Protein AF-A0A1I7KK76-F1 (afdb_monomer_lite)

Radius of gyration: 40.45 Å; chains: 1; bounding box: 97×64×117 Å

Foldseek 3Di:
DLLVLLLVVCVVPPQQQVLLQVLCVLLVLHPVCLVPDAPQAPVQDKDWDQDPQPGTAIDGSLLVLLLPHSLLVLQQLAQPQQLLCLVQVLSRGTVSSLLSQLLRLLLLLLVQQQVLLVVCVDPPPDDDFWHFDRCVVVVLLNVLLSVLSNLLQSQAFHSGVLVLVLLLLDPLFAASNHGPCVLVVSQVVSPQPDGRSRSSSLVCLSRPSVLSSSCNSPPDDPSVLSSLCSNCLSRLHDSDLQASASSCQDVNLQDHSSLVRCLSVVCVSSVPPQDAPSVQQRNAKTWIFADPVRQQVQQVVPPPDDDDDRGDTHTHIAGAPSCLVSSLSSLVSVLVCVVPGNVPPLSLQLSQLVSQLLNLLLPPPVQPDPVRSSHCSVRSNDRNVRSLVVSCVGPRRVVSSVCSVVVVTWFFLFKQFQQQFDFLFQPCQFFPCVLPDNPVCVVLSVVLRSVCSRVLSVVLQCVQAPPPSVVRSVSQVVLQVQLQVQLLLLCCLLPVVDDCVDVPNDRKDKTKRAFDFQDQSAWGWYDDPSDIHTSVVPDPSSCVNGPVNSGPNMITITIHPVSSLSSNLSCLLSSQVSLLPDDWDFDFDDDDPPPPDGDGGFIARDGGAGPVVVRCVVRVNDSLVSLVSLLSSLVSCSNPQNQLSRADHPVCLVLLQLLQVQQQLAQAPNRGGGHSRLSRSQLSNDRSVCSVVVSVQSNPAAEDELVLLLVFCVVQLVVPDDPPFFAEEEEEQALPFAPSNCCSVVPVCNVVRVVRRYHYDRHLVRVLVVVVVDHHRAYEHEGAEAEQLLQLLQLLCLQLVNDLVPPDPVNSPPPRHPNDHHDPSVQVNQQVQRYEYEYQEYAPNSLVVNQVSSVVSNGDRHHYDYRHYQDAAPPDDPVVVVVQLLQQLQLCCCVVPNPDDDDPVRSVQSSCQSQFHNVRAGSYYYSYARDRRHGNLQARWADHPSHTRDHSTHGPPRPNRHYTD

Structure (mmCIF, N/CA/C/O backbone):
data_AF-A0A1I7KK76-F1
#
_entry.id   AF-A0A1I7KK76-F1
#
loop_
_atom_site.group_PDB
_atom_site.id
_atom_site.type_symbol
_atom_site.label_atom_id
_atom_site.label_alt_id
_atom_site.label_comp_id
_atom_site.label_asym_id
_atom_site.label_entity_id
_atom_site.label_seq_id
_atom_site.pdbx_PDB_ins_code
_atom_site.Cartn_x
_atom_site.Cartn_y
_atom_site.Cartn_z
_atom_site.occupancy
_atom_site.B_iso_or_equiv
_atom_site.auth_seq_id
_atom_site.auth_comp_id
_atom_site.auth_asym_id
_atom_site.auth_atom_id
_atom_site.pdbx_PDB_model_num
ATOM 1 N N . MET A 1 1 ? 3.366 3.049 39.122 1.00 79.00 1 MET A N 1
ATOM 2 C CA . MET A 1 1 ? 3.997 4.394 39.116 1.00 79.00 1 MET A CA 1
ATOM 3 C C . MET A 1 1 ? 3.723 5.151 37.822 1.00 79.00 1 MET A C 1
ATOM 5 O O . MET A 1 1 ? 3.314 6.298 37.934 1.00 79.00 1 MET A O 1
ATOM 9 N N . GLY A 1 2 ? 3.852 4.530 36.640 1.00 88.00 2 GLY A N 1
ATOM 10 C CA . GLY A 1 2 ? 3.619 5.209 35.355 1.00 88.00 2 GLY A CA 1
ATOM 11 C C . GLY A 1 2 ? 2.248 5.875 35.211 1.00 88.00 2 GLY A C 1
ATOM 12 O O . GLY A 1 2 ? 2.189 7.072 34.975 1.00 88.00 2 GLY A O 1
ATOM 13 N N . VAL A 1 3 ? 1.148 5.186 35.547 1.00 92.88 3 VAL A N 1
ATOM 14 C CA . VAL A 1 3 ? -0.208 5.787 35.523 1.00 92.88 3 VAL A CA 1
ATOM 15 C C . VAL A 1 3 ? -0.325 7.074 36.363 1.00 92.88 3 VAL A C 1
ATOM 17 O O . VAL A 1 3 ? -1.053 7.991 35.995 1.00 92.88 3 VAL A O 1
ATOM 20 N N . ARG A 1 4 ? 0.416 7.194 37.478 1.00 93.50 4 ARG A N 1
ATOM 21 C CA . ARG A 1 4 ? 0.427 8.436 38.279 1.00 93.50 4 ARG A CA 1
ATOM 22 C C . ARG A 1 4 ? 1.146 9.574 37.555 1.00 93.50 4 ARG A C 1
ATOM 24 O O . ARG A 1 4 ? 0.713 10.711 37.679 1.00 93.50 4 ARG A O 1
ATOM 31 N N . ARG A 1 5 ? 2.224 9.274 36.823 1.00 95.56 5 ARG A N 1
ATOM 32 C CA . ARG A 1 5 ? 2.955 10.257 36.012 1.00 95.56 5 ARG A CA 1
ATOM 33 C C . ARG A 1 5 ? 2.135 10.701 34.807 1.00 95.56 5 ARG A C 1
ATOM 35 O O . ARG A 1 5 ? 2.040 11.903 34.591 1.00 95.56 5 ARG A O 1
ATOM 42 N N . ILE A 1 6 ? 1.452 9.770 34.132 1.00 95.81 6 ILE A N 1
ATOM 43 C CA . ILE A 1 6 ? 0.463 10.086 33.086 1.00 95.81 6 ILE A CA 1
ATOM 44 C C . ILE A 1 6 ? -0.568 11.064 33.648 1.00 95.81 6 ILE A C 1
ATOM 46 O O . ILE A 1 6 ? -0.708 12.171 33.139 1.00 95.81 6 ILE A O 1
ATOM 50 N N . LYS A 1 7 ? -1.225 10.706 34.761 1.00 95.94 7 LYS A N 1
ATOM 51 C CA . LYS A 1 7 ? -2.212 11.583 35.397 1.00 95.94 7 LYS A CA 1
ATOM 52 C C . LYS A 1 7 ? -1.635 12.955 35.765 1.00 95.94 7 LYS A C 1
ATOM 54 O O . LYS A 1 7 ? -2.289 13.953 35.503 1.00 95.94 7 LYS A O 1
ATOM 59 N N . ALA A 1 8 ? -0.429 13.019 36.326 1.00 95.69 8 ALA A N 1
ATOM 60 C CA . ALA A 1 8 ? 0.206 14.289 36.675 1.00 95.69 8 ALA A CA 1
ATOM 61 C C . ALA A 1 8 ? 0.479 15.175 35.445 1.00 95.69 8 ALA A C 1
ATOM 63 O O . ALA A 1 8 ? 0.307 16.387 35.531 1.00 95.69 8 ALA A O 1
ATOM 64 N N . ARG A 1 9 ? 0.858 14.587 34.299 1.00 96.06 9 ARG A N 1
ATOM 65 C CA . ARG A 1 9 ? 1.012 15.321 33.031 1.00 96.06 9 ARG A CA 1
ATOM 66 C C . ARG A 1 9 ? -0.330 15.856 32.528 1.00 96.06 9 ARG A C 1
ATOM 68 O O . ARG A 1 9 ? -0.402 17.026 32.172 1.00 96.06 9 ARG A O 1
ATOM 75 N N . LEU A 1 10 ? -1.389 15.043 32.577 1.00 96.06 10 LEU A N 1
ATOM 76 C CA . LEU A 1 10 ? -2.745 15.477 32.211 1.00 96.06 10 LEU A CA 1
ATOM 77 C C . LEU A 1 10 ? -3.290 16.557 33.163 1.00 96.06 10 LEU A C 1
ATOM 79 O O . LEU A 1 10 ? -3.946 17.491 32.722 1.00 96.06 10 LEU A O 1
ATOM 83 N N . ASP A 1 11 ? -2.989 16.466 34.463 1.00 95.31 11 ASP A N 1
ATOM 84 C CA . ASP A 1 11 ? -3.347 17.486 35.461 1.00 95.31 11 ASP A CA 1
ATOM 85 C C . ASP A 1 11 ? -2.595 18.810 35.232 1.00 95.31 11 ASP A C 1
ATOM 87 O O . ASP A 1 11 ? -3.140 19.879 35.504 1.00 95.31 11 ASP A O 1
ATOM 91 N N . ALA A 1 12 ? -1.354 18.748 34.737 1.00 94.62 12 ALA A N 1
ATOM 92 C CA . ALA A 1 12 ? -0.539 19.921 34.422 1.00 94.62 12 ALA A CA 1
ATOM 93 C C . ALA A 1 12 ? -0.927 20.591 33.091 1.00 94.62 12 ALA A C 1
ATOM 95 O O . ALA A 1 12 ? -0.628 21.770 32.893 1.00 94.62 12 ALA A O 1
ATOM 96 N N . ALA A 1 13 ? -1.588 19.865 32.185 1.00 94.25 13 ALA A N 1
ATOM 97 C CA . ALA A 1 13 ? -2.056 20.389 30.910 1.00 94.25 13 ALA A CA 1
ATOM 98 C C . ALA A 1 13 ? -3.266 21.316 31.112 1.00 94.25 13 ALA A C 1
ATOM 100 O O . ALA A 1 13 ? -4.389 20.885 31.393 1.00 94.25 13 ALA A O 1
ATOM 101 N N . ALA A 1 14 ? -3.032 22.623 30.979 1.00 90.31 14 ALA A N 1
ATOM 102 C CA . ALA A 1 14 ? -4.065 23.634 31.162 1.00 90.31 14 ALA A CA 1
ATOM 103 C C . ALA A 1 14 ? -5.225 23.426 30.172 1.00 90.31 14 ALA A C 1
ATOM 105 O O . ALA A 1 14 ? -5.023 23.410 28.964 1.00 90.31 14 ALA A O 1
ATOM 106 N N . GLY A 1 15 ? -6.450 23.295 30.688 1.00 89.56 15 GLY A N 1
ATOM 107 C CA . GLY A 1 15 ? -7.654 23.133 29.865 1.00 89.56 15 GLY A CA 1
ATOM 108 C C . GLY A 1 15 ? -8.005 21.690 29.483 1.00 89.56 15 GLY A C 1
ATOM 109 O O . GLY A 1 15 ? -9.138 21.469 29.055 1.00 89.56 15 GLY A O 1
ATOM 110 N N . PHE A 1 16 ? -7.133 20.706 29.744 1.00 96.00 16 PHE A N 1
ATOM 111 C CA . PHE A 1 16 ? -7.377 19.304 29.383 1.00 96.00 16 PHE A CA 1
ATOM 112 C C . PHE A 1 16 ? -8.650 18.737 30.020 1.00 96.00 16 PHE A C 1
ATOM 114 O O . PHE A 1 16 ? -9.563 18.285 29.324 1.00 96.00 16 PHE A O 1
ATOM 121 N N . TRP A 1 17 ? -8.750 18.797 31.354 1.00 96.12 17 TRP A N 1
ATOM 122 C CA . TRP A 1 17 ? -9.933 18.294 32.053 1.00 96.12 17 TRP A CA 1
ATOM 123 C C . TRP A 1 17 ? -11.205 19.063 31.704 1.00 96.12 17 TRP A C 1
ATOM 125 O O . TRP A 1 17 ? -12.182 18.383 31.410 1.00 96.12 17 TRP A O 1
ATOM 135 N N . PRO A 1 18 ? -11.228 20.413 31.672 1.00 95.00 18 PRO A N 1
ATOM 136 C CA . PRO A 1 18 ? -12.382 21.161 31.178 1.00 95.00 18 PRO A CA 1
ATOM 137 C C . PRO A 1 18 ? -12.864 20.728 29.787 1.00 95.00 18 PRO A C 1
ATOM 139 O O . PRO A 1 18 ? -14.065 20.557 29.602 1.00 95.00 18 PRO A O 1
ATOM 142 N N . ALA A 1 19 ? -11.956 20.500 28.833 1.00 94.69 19 ALA A N 1
ATOM 143 C CA . ALA A 1 19 ? -12.312 20.061 27.484 1.00 94.69 19 ALA A CA 1
ATOM 144 C C . ALA A 1 19 ? -12.917 18.646 27.477 1.00 94.69 19 ALA A C 1
ATOM 146 O O . ALA A 1 19 ? -14.004 18.438 26.933 1.00 94.69 19 ALA A O 1
ATOM 147 N N . MET A 1 20 ? -12.275 17.687 28.157 1.00 95.94 20 MET A N 1
ATOM 148 C CA . MET A 1 20 ? -12.826 16.335 28.321 1.00 95.94 20 MET A CA 1
ATOM 149 C C . MET A 1 20 ? -14.190 16.370 29.013 1.00 95.94 20 MET A C 1
ATOM 151 O O . MET A 1 20 ? -15.111 15.646 28.648 1.00 95.94 20 MET A O 1
ATOM 155 N N . HIS A 1 21 ? -14.319 17.197 30.043 1.00 96.00 21 HIS A N 1
ATOM 156 C CA . HIS A 1 21 ? -15.544 17.368 30.805 1.00 96.00 21 HIS A CA 1
ATOM 157 C C . HIS A 1 21 ? -16.666 17.929 29.933 1.00 96.00 21 HIS A C 1
ATOM 159 O O . HIS A 1 21 ? -17.748 17.347 29.914 1.00 96.00 21 HIS A O 1
ATOM 165 N N . GLY A 1 22 ? -16.385 18.943 29.117 1.00 94.94 22 GLY A N 1
ATOM 166 C CA . GLY A 1 22 ? -17.328 19.422 28.109 1.00 94.94 22 GLY A CA 1
ATOM 167 C C . GLY A 1 22 ? -17.776 18.306 27.160 1.00 94.94 22 GLY A C 1
ATOM 168 O O . GLY A 1 22 ? -18.973 18.139 26.934 1.00 94.94 22 GLY A O 1
ATOM 169 N N . ALA A 1 23 ? -16.852 17.469 26.678 1.00 94.62 23 ALA A N 1
ATOM 170 C CA . ALA A 1 23 ? -17.203 16.318 25.844 1.00 94.62 23 ALA A CA 1
ATOM 171 C C . ALA A 1 23 ? -18.100 15.305 26.577 1.00 94.62 23 ALA A C 1
ATOM 173 O O . ALA A 1 23 ? -19.098 14.844 26.023 1.00 94.62 23 ALA A O 1
ATOM 174 N N . LEU A 1 24 ? -17.798 14.989 27.836 1.00 96.12 24 LEU A N 1
ATOM 175 C CA . LEU A 1 24 ? -18.621 14.107 28.667 1.00 96.12 24 LEU A CA 1
ATOM 176 C C . LEU A 1 24 ? -20.011 14.706 28.966 1.00 96.12 24 LEU A C 1
ATOM 178 O O . LEU A 1 24 ? -20.983 13.956 29.065 1.00 96.12 24 LEU A O 1
ATOM 182 N N . ASP A 1 25 ? -20.135 16.033 29.056 1.00 95.44 25 ASP A N 1
ATOM 183 C CA . ASP A 1 25 ? -21.425 16.716 29.222 1.00 95.44 25 ASP A CA 1
ATOM 184 C C . ASP A 1 25 ? -22.311 16.548 27.985 1.00 95.44 25 ASP A C 1
ATOM 186 O O . ASP A 1 25 ? -23.503 16.281 28.123 1.00 95.44 25 ASP A O 1
ATOM 190 N N . THR A 1 26 ? -21.737 16.597 26.775 1.00 93.12 26 THR A N 1
ATOM 191 C CA . THR A 1 26 ? -22.505 16.348 25.535 1.00 93.12 26 THR A CA 1
ATOM 192 C C . THR A 1 26 ? -23.103 14.942 25.466 1.00 93.12 26 THR A C 1
ATOM 194 O O . THR A 1 26 ? -24.121 14.730 24.809 1.00 93.12 26 THR A O 1
ATOM 197 N N . LEU A 1 27 ? -22.504 13.985 26.179 1.00 93.94 27 LEU A N 1
ATOM 198 C CA . LEU A 1 27 ? -23.012 12.621 26.306 1.00 93.94 27 LEU A CA 1
ATOM 199 C C . LEU A 1 27 ? -24.104 12.491 27.376 1.00 93.94 27 LEU A C 1
ATOM 201 O O . LEU A 1 27 ? -24.725 11.437 27.477 1.00 93.94 27 LEU A O 1
ATOM 205 N N . GLY A 1 28 ? -24.319 13.515 28.206 1.00 94.75 28 GLY A N 1
ATOM 206 C CA . GLY A 1 28 ? -25.154 13.437 29.406 1.00 94.75 28 GLY A CA 1
ATOM 207 C C . GLY A 1 28 ? -24.469 12.743 30.589 1.00 94.75 28 GLY A C 1
ATOM 208 O O . GLY A 1 28 ? -25.128 12.432 31.581 1.00 94.75 28 GLY A O 1
ATOM 209 N N . PHE A 1 29 ? -23.153 12.498 30.523 1.00 96.38 29 PHE A N 1
ATOM 210 C CA . PHE A 1 29 ? -22.346 12.027 31.656 1.00 96.38 29 PHE A CA 1
ATOM 211 C C . PHE A 1 29 ? -21.868 13.219 32.504 1.00 96.38 29 PHE A C 1
ATOM 213 O O . PHE A 1 29 ? -20.682 13.359 32.801 1.00 96.38 29 PHE A O 1
ATOM 220 N N . ASP A 1 30 ? -22.795 14.112 32.848 1.00 95.75 30 ASP A N 1
ATOM 221 C CA . ASP A 1 30 ? -22.541 15.362 33.569 1.00 95.75 30 ASP A CA 1
ATOM 222 C C . ASP A 1 30 ? -22.496 15.177 35.101 1.00 95.75 30 ASP A C 1
ATOM 224 O O . ASP A 1 30 ? -22.766 14.099 35.645 1.00 95.75 30 ASP A O 1
ATOM 228 N N . GLU A 1 31 ? -22.143 16.239 35.832 1.00 94.00 31 GLU A N 1
ATOM 229 C CA . GLU A 1 31 ? -22.133 16.217 37.303 1.00 94.00 31 GLU A CA 1
ATOM 230 C C . GLU A 1 31 ? -23.508 15.892 37.902 1.00 94.00 31 GLU A C 1
ATOM 232 O O . GLU A 1 31 ? -23.595 15.227 38.936 1.00 94.00 31 GLU A O 1
ATOM 237 N N . GLY A 1 32 ? -24.591 16.312 37.243 1.00 94.31 32 GLY A N 1
ATOM 238 C CA . GLY A 1 32 ? -25.958 16.030 37.661 1.00 94.31 32 GLY A CA 1
ATOM 239 C C . GLY A 1 32 ? -26.301 14.543 37.565 1.00 94.31 32 GLY A C 1
ATOM 240 O O . GLY A 1 32 ? -26.926 14.003 38.479 1.00 94.31 32 GLY A O 1
ATOM 241 N N . TYR A 1 33 ? -25.878 13.861 36.499 1.00 94.19 33 TYR A N 1
ATOM 242 C CA . TYR A 1 33 ? -25.993 12.412 36.350 1.00 94.19 33 TYR A CA 1
ATOM 243 C C . TYR A 1 33 ? -25.249 11.697 37.480 1.00 94.19 33 TYR A C 1
ATOM 245 O O . TYR A 1 33 ? -25.845 10.881 38.188 1.00 94.19 33 TYR A O 1
ATOM 253 N N . VAL A 1 34 ? -23.983 12.062 37.717 1.00 93.38 34 VAL A N 1
ATOM 254 C CA . VAL A 1 34 ? -23.180 11.481 38.804 1.00 93.38 34 VAL A CA 1
ATOM 255 C C . VAL A 1 34 ? -23.839 11.727 40.164 1.00 93.38 34 VAL A C 1
ATOM 257 O O . VAL A 1 34 ? -23.926 10.814 40.985 1.00 93.38 34 VAL A O 1
ATOM 260 N N . ALA A 1 35 ? -24.371 12.929 40.399 1.00 91.38 35 ALA A N 1
ATOM 261 C CA . ALA A 1 35 ? -25.037 13.289 41.646 1.00 91.38 35 ALA A CA 1
ATOM 262 C C . ALA A 1 35 ? -26.354 12.531 41.889 1.00 91.38 35 ALA A C 1
ATOM 264 O O . ALA A 1 35 ? -26.694 12.270 43.047 1.00 91.38 35 ALA A O 1
ATOM 265 N N . ARG A 1 36 ? -27.080 12.159 40.828 1.00 90.06 36 ARG A N 1
ATOM 266 C CA . ARG A 1 36 ? -28.344 11.403 40.905 1.00 90.06 36 ARG A CA 1
ATOM 267 C C . ARG A 1 36 ? -28.160 9.887 40.921 1.00 90.06 36 ARG A C 1
ATOM 269 O O . ARG A 1 36 ? -29.125 9.187 41.219 1.00 90.06 36 ARG A O 1
ATOM 276 N N . LEU A 1 37 ? -26.966 9.376 40.609 1.00 86.19 37 LEU A N 1
ATOM 277 C CA . LEU A 1 37 ? -26.710 7.939 40.575 1.00 86.19 37 LEU A CA 1
ATOM 278 C C . LEU A 1 37 ? -27.004 7.305 41.942 1.00 86.19 37 LEU A C 1
ATOM 280 O O . LEU A 1 37 ? -26.379 7.654 42.948 1.00 86.19 37 LEU A O 1
ATOM 284 N N . THR A 1 38 ? -27.942 6.360 41.952 1.00 73.31 38 THR A N 1
ATOM 285 C CA . THR A 1 38 ? -28.286 5.538 43.111 1.00 73.31 38 THR A CA 1
ATOM 286 C C . THR A 1 38 ? -27.579 4.188 43.008 1.00 73.31 38 THR A C 1
ATOM 288 O O . THR A 1 38 ? -27.622 3.520 41.975 1.00 73.31 38 THR A O 1
ATOM 291 N N . ALA A 1 39 ? -26.909 3.781 44.086 1.00 67.38 39 ALA A N 1
ATOM 292 C CA . ALA A 1 39 ? -26.259 2.480 44.202 1.00 67.38 39 ALA A CA 1
ATOM 293 C C . ALA A 1 39 ? -26.883 1.682 45.365 1.00 67.38 39 ALA A C 1
ATOM 295 O O . ALA A 1 39 ? -27.173 2.278 46.405 1.00 67.38 39 ALA A O 1
ATOM 296 N N . PRO A 1 40 ? -27.094 0.357 45.220 1.00 66.81 40 PRO A N 1
ATOM 297 C CA . PRO A 1 40 ? -26.735 -0.465 44.064 1.00 66.81 40 PRO A CA 1
ATOM 298 C C . PRO A 1 40 ? -27.719 -0.296 42.895 1.00 66.81 40 PRO A C 1
ATOM 300 O O . PRO A 1 40 ? -28.932 -0.193 43.092 1.00 66.81 40 PRO A O 1
ATOM 303 N N . ALA A 1 41 ? -27.204 -0.326 41.664 1.00 65.88 41 ALA A N 1
ATOM 304 C CA . ALA A 1 41 ? -28.049 -0.342 40.474 1.00 65.88 41 ALA A CA 1
ATOM 305 C C . ALA A 1 41 ? -28.967 -1.582 40.476 1.00 65.88 41 ALA A C 1
ATOM 307 O O . ALA A 1 41 ? -28.633 -2.626 41.045 1.00 65.88 41 ALA A O 1
ATOM 308 N N . HIS A 1 42 ? -30.141 -1.472 39.843 1.00 65.81 42 HIS A N 1
ATOM 309 C CA . HIS A 1 42 ? -31.075 -2.594 39.651 1.00 65.81 42 HIS A CA 1
ATOM 310 C C . HIS A 1 42 ? -31.518 -3.312 40.951 1.00 65.81 42 HIS A C 1
ATOM 312 O O . HIS A 1 42 ? -31.859 -4.497 40.931 1.00 65.81 42 HIS A O 1
ATOM 318 N N . GLY A 1 43 ? -31.511 -2.626 42.101 1.00 69.62 43 GLY A N 1
ATOM 319 C CA . GLY A 1 43 ? -31.891 -3.225 43.387 1.00 69.62 43 GLY A CA 1
ATOM 320 C C . GLY A 1 43 ? -30.950 -4.345 43.848 1.00 69.62 43 GLY A C 1
ATOM 321 O O . GLY A 1 43 ? -31.378 -5.234 44.581 1.00 69.62 43 GLY A O 1
ATOM 322 N N . GLY A 1 44 ? -29.693 -4.339 43.382 1.00 77.88 44 GLY A N 1
ATOM 323 C CA . GLY A 1 44 ? -28.677 -5.324 43.762 1.00 77.88 44 GLY A CA 1
ATOM 324 C C . GLY A 1 44 ? -28.819 -6.691 43.086 1.00 77.88 44 GLY A C 1
ATOM 325 O O . GLY A 1 44 ? -28.204 -7.654 43.537 1.00 77.88 44 GLY A O 1
ATOM 326 N N . ARG A 1 45 ? -29.620 -6.805 42.017 1.00 85.00 45 ARG A N 1
ATOM 327 C CA . ARG A 1 45 ? -29.828 -8.069 41.293 1.00 85.00 45 ARG A CA 1
ATOM 328 C C . ARG A 1 45 ? -28.948 -8.173 40.050 1.00 85.00 45 ARG A C 1
ATOM 330 O O . ARG A 1 45 ? -28.778 -7.197 39.322 1.00 85.00 45 ARG A O 1
ATOM 337 N N . ARG A 1 46 ? -28.463 -9.388 39.776 1.00 91.00 46 ARG A N 1
ATOM 338 C CA . ARG A 1 46 ? -27.843 -9.741 38.492 1.00 91.00 46 ARG A CA 1
ATOM 339 C C . ARG A 1 46 ? -28.854 -9.642 37.354 1.00 91.00 46 ARG A C 1
ATOM 341 O O . ARG A 1 46 ? -30.047 -9.886 37.553 1.00 91.00 46 ARG A O 1
ATOM 348 N N . LYS A 1 47 ? -28.367 -9.340 36.153 1.00 93.38 47 LYS A N 1
ATOM 349 C CA . LYS A 1 47 ? -29.178 -9.264 34.932 1.00 93.38 47 LYS A CA 1
ATOM 350 C C . LYS A 1 47 ? -28.566 -10.125 33.843 1.00 93.38 47 LYS A C 1
ATOM 352 O O . LYS A 1 47 ? -27.349 -10.201 33.722 1.00 93.38 47 LYS A O 1
ATOM 357 N N . TYR A 1 48 ? -29.429 -10.733 33.039 1.00 94.81 48 TYR A N 1
ATOM 358 C CA . TYR A 1 48 ? -29.021 -11.497 31.871 1.00 94.81 48 TYR A CA 1
ATOM 359 C C . TYR A 1 48 ? -29.363 -10.728 30.596 1.00 94.81 48 TYR A C 1
ATOM 361 O O . TYR A 1 48 ? -30.479 -10.224 30.455 1.00 94.81 48 TYR A O 1
ATOM 369 N N . ILE A 1 49 ? -28.412 -10.647 29.671 1.00 95.69 49 ILE A N 1
ATOM 370 C CA . ILE A 1 49 ? -28.552 -9.996 28.367 1.00 95.69 49 ILE A CA 1
ATOM 371 C C . ILE A 1 49 ? -28.319 -11.054 27.289 1.00 95.69 49 ILE A C 1
ATOM 373 O O . ILE A 1 49 ? -27.326 -11.778 27.325 1.00 95.69 49 ILE A O 1
ATOM 377 N N . LYS A 1 50 ? -29.248 -11.161 26.333 1.00 96.12 50 LYS A N 1
ATOM 378 C CA . LYS A 1 50 ? -29.111 -12.058 25.182 1.00 96.12 50 LYS A CA 1
ATOM 379 C C . LYS A 1 50 ? -28.250 -11.391 24.107 1.00 96.12 50 LYS A C 1
ATOM 381 O O . LYS A 1 50 ? -28.597 -10.315 23.633 1.00 96.12 50 LYS A O 1
ATOM 386 N N . ASP A 1 51 ? -27.185 -12.063 23.697 1.00 95.75 51 ASP A N 1
ATOM 387 C CA . ASP A 1 51 ? -26.307 -11.706 22.585 1.00 95.75 51 ASP A CA 1
ATOM 388 C C . ASP A 1 51 ? -26.397 -12.746 21.463 1.00 95.75 51 ASP A C 1
ATOM 390 O O . ASP A 1 51 ? -26.704 -13.925 21.689 1.00 95.75 51 ASP A O 1
ATOM 394 N N . SER A 1 52 ? -26.157 -12.292 20.234 1.00 91.25 52 SER A N 1
ATOM 395 C CA . SER A 1 52 ? -26.230 -13.142 19.049 1.00 91.25 52 SER A CA 1
ATOM 396 C C . SER A 1 52 ? -25.073 -14.138 18.998 1.00 91.25 52 SER A C 1
ATOM 398 O O . SER A 1 52 ? -25.300 -15.275 18.592 1.00 91.25 52 SER A O 1
ATOM 400 N N . VAL A 1 53 ? -23.872 -13.755 19.444 1.00 92.50 53 VAL A N 1
ATOM 401 C CA . VAL A 1 53 ? -22.653 -14.576 19.412 1.00 92.50 53 VAL A CA 1
ATOM 402 C C . VAL A 1 53 ? -22.600 -15.502 20.625 1.00 92.50 53 VAL A C 1
ATOM 404 O O . VAL A 1 53 ? -22.512 -16.717 20.462 1.00 92.50 53 VAL A O 1
ATOM 407 N N . TRP A 1 54 ? -22.728 -14.942 21.830 1.00 92.75 54 TRP A N 1
ATOM 408 C CA . TRP A 1 54 ? -22.470 -15.651 23.091 1.00 92.75 54 TRP A CA 1
ATOM 409 C C . TRP A 1 54 ? -23.708 -16.225 23.780 1.00 92.75 54 TRP A C 1
ATOM 411 O O . TRP A 1 54 ? -23.598 -16.961 24.760 1.00 92.75 54 TRP A O 1
ATOM 421 N N . GLY A 1 55 ? -24.911 -15.933 23.285 1.00 94.00 55 GLY A N 1
ATOM 422 C CA . GLY A 1 55 ? -26.138 -16.397 23.921 1.00 94.00 55 GLY A CA 1
ATOM 423 C C . GLY A 1 55 ? -26.472 -15.589 25.177 1.00 94.00 55 GLY A C 1
ATOM 424 O O . GLY A 1 55 ? -26.620 -14.380 25.094 1.00 94.00 55 GLY A O 1
ATOM 425 N N . MET A 1 56 ? -26.728 -16.240 26.314 1.00 96.31 56 MET A N 1
ATOM 426 C CA . MET A 1 56 ? -27.115 -15.529 27.544 1.00 96.31 56 MET A CA 1
ATOM 427 C C . MET A 1 56 ? -25.870 -15.112 28.331 1.00 96.31 56 MET A C 1
ATOM 429 O O . MET A 1 56 ? -25.149 -15.972 28.826 1.00 96.31 56 MET A O 1
ATOM 433 N N . MET A 1 57 ? -25.656 -13.806 28.479 1.00 95.88 57 MET A N 1
ATOM 434 C CA . MET A 1 57 ? -24.555 -13.222 29.250 1.00 95.88 57 MET A CA 1
ATOM 435 C C . MET A 1 57 ? -25.085 -12.662 30.569 1.00 95.88 57 MET A C 1
ATOM 437 O O . MET A 1 57 ? -26.120 -11.999 30.571 1.00 95.88 57 MET A O 1
ATOM 441 N N . ASP A 1 58 ? -24.404 -12.909 31.684 1.00 95.31 58 ASP A N 1
ATOM 442 C CA . ASP A 1 58 ? -24.774 -12.393 33.002 1.00 95.31 58 ASP A CA 1
ATOM 443 C C . ASP A 1 58 ? -23.905 -11.200 33.420 1.00 95.31 58 ASP A C 1
ATOM 445 O O . ASP A 1 58 ? -22.695 -11.187 33.186 1.00 95.31 58 ASP A O 1
ATOM 449 N N . PHE A 1 59 ? -24.522 -10.227 34.092 1.00 95.81 59 PHE A N 1
ATOM 450 C CA . PHE A 1 59 ? -23.854 -9.039 34.616 1.00 95.81 59 PHE A CA 1
ATOM 451 C C . PHE A 1 59 ? -24.263 -8.735 36.061 1.00 95.81 59 PHE A C 1
ATOM 453 O O . PHE A 1 59 ? -25.439 -8.834 36.431 1.00 95.81 59 PHE A O 1
ATOM 460 N N . GLU A 1 60 ? -23.277 -8.359 36.870 1.00 93.56 60 GLU A N 1
ATOM 461 C CA . GLU A 1 60 ? -23.399 -7.964 38.272 1.00 93.56 60 GLU A CA 1
ATOM 462 C C . GLU A 1 60 ? -23.932 -6.530 38.424 1.00 93.56 60 GLU A C 1
ATOM 464 O O . GLU A 1 60 ? -23.750 -5.703 37.530 1.00 93.56 60 GLU A O 1
ATOM 469 N N . PRO A 1 61 ? -24.527 -6.161 39.573 1.00 92.19 61 PRO A N 1
ATOM 470 C CA . PRO A 1 61 ? -25.052 -4.809 39.792 1.00 92.19 61 PRO A CA 1
ATOM 471 C C . PRO A 1 61 ? -24.040 -3.674 39.557 1.00 92.19 61 PRO A C 1
ATOM 473 O O . PRO A 1 61 ? -24.411 -2.618 39.046 1.00 92.19 61 PRO A O 1
ATOM 476 N N . HIS A 1 62 ? -22.765 -3.875 39.907 1.00 91.56 62 HIS A N 1
ATOM 477 C CA . HIS A 1 62 ? -21.713 -2.878 39.673 1.00 91.56 62 HIS A CA 1
ATOM 478 C C . HIS A 1 62 ? -21.312 -2.790 38.190 1.00 91.56 62 HIS A C 1
ATOM 480 O O . HIS A 1 62 ? -21.035 -1.698 37.701 1.00 91.56 62 HIS A O 1
ATOM 486 N N . GLU A 1 63 ? -21.350 -3.911 37.459 1.00 95.44 63 GLU A N 1
ATOM 487 C CA . GLU A 1 63 ? -21.153 -3.955 36.004 1.00 95.44 63 GLU A CA 1
ATOM 488 C C . GLU A 1 63 ? -22.300 -3.215 35.309 1.00 95.44 63 GLU A C 1
ATOM 490 O O . GLU A 1 63 ? -22.061 -2.372 34.451 1.00 95.44 63 GLU A O 1
ATOM 495 N N . LEU A 1 64 ? -23.544 -3.448 35.744 1.00 94.94 64 LEU A N 1
ATOM 496 C CA . LEU A 1 64 ? -24.732 -2.778 35.211 1.00 94.94 64 LEU A CA 1
ATOM 497 C C . LEU A 1 64 ? -24.682 -1.261 35.386 1.00 94.94 64 LEU A C 1
ATOM 499 O O . LEU A 1 64 ? -25.027 -0.539 34.460 1.00 94.94 64 LEU A O 1
ATOM 503 N N . ALA A 1 65 ? -24.189 -0.760 36.520 1.00 93.38 65 ALA A N 1
ATOM 504 C CA . ALA A 1 65 ? -24.038 0.681 36.721 1.00 93.38 65 ALA A CA 1
ATOM 505 C C . ALA A 1 65 ? -23.096 1.329 35.685 1.00 93.38 65 ALA A C 1
ATOM 507 O O . ALA A 1 65 ? -23.351 2.448 35.238 1.00 93.38 65 ALA A O 1
ATOM 508 N N . ILE A 1 66 ? -22.029 0.626 35.286 1.00 95.69 66 ILE A N 1
ATOM 509 C CA . ILE A 1 66 ? -21.129 1.057 34.205 1.00 95.69 66 ILE A CA 1
ATOM 510 C C . ILE A 1 66 ? -21.830 0.902 32.852 1.00 95.69 66 ILE A C 1
ATOM 512 O O . ILE A 1 66 ? -21.798 1.830 32.043 1.00 95.69 66 ILE A O 1
ATOM 516 N N . ILE A 1 67 ? -22.506 -0.228 32.625 1.00 96.56 67 ILE A N 1
ATOM 517 C CA . ILE A 1 67 ? -23.213 -0.526 31.374 1.00 96.56 67 ILE A CA 1
ATOM 518 C C . ILE A 1 67 ? -24.282 0.511 31.059 1.00 96.56 67 ILE A C 1
ATOM 520 O O . ILE A 1 67 ? -24.378 0.964 29.921 1.00 96.56 67 ILE A O 1
ATOM 524 N N . ASP A 1 68 ? -25.060 0.921 32.051 1.00 94.94 68 ASP A N 1
ATOM 525 C CA . ASP A 1 68 ? -26.152 1.879 31.889 1.00 94.94 68 ASP A CA 1
ATOM 526 C C . ASP A 1 68 ? -25.672 3.338 31.887 1.00 94.94 68 ASP A C 1
ATOM 528 O O . ASP A 1 68 ? -26.476 4.252 31.698 1.00 94.94 68 ASP A O 1
ATOM 532 N N . SER A 1 69 ? -24.369 3.578 32.070 1.00 95.69 69 SER A N 1
ATOM 533 C CA . SER A 1 69 ? -23.825 4.930 32.018 1.00 95.69 69 SER A CA 1
ATOM 534 C C . SER A 1 69 ? -23.927 5.521 30.607 1.00 95.69 69 SER A C 1
ATOM 536 O O . SER A 1 69 ? -23.679 4.811 29.627 1.00 95.69 69 SER A O 1
ATOM 538 N N . PRO A 1 70 ? -24.212 6.830 30.469 1.00 96.56 70 PRO A N 1
ATOM 539 C CA . PRO A 1 70 ? -24.181 7.495 29.168 1.00 96.56 70 PRO A CA 1
ATOM 540 C C . PRO A 1 70 ? -22.845 7.312 28.432 1.00 96.56 70 PRO A C 1
ATOM 542 O O . PRO A 1 70 ? -22.824 7.176 27.210 1.00 96.56 70 PRO A O 1
ATOM 545 N N . LEU A 1 71 ? -21.743 7.213 29.189 1.00 95.25 71 LEU A N 1
ATOM 546 C CA . LEU A 1 71 ? -20.412 6.916 28.668 1.00 95.25 71 LEU A CA 1
ATOM 547 C C . LEU A 1 71 ? -20.373 5.586 27.899 1.00 95.25 71 LEU A C 1
ATOM 549 O O . LEU A 1 71 ? -19.878 5.570 26.776 1.00 95.25 71 LEU A O 1
ATOM 553 N N . LEU A 1 72 ? -20.901 4.491 28.464 1.00 96.88 72 LEU A N 1
ATOM 554 C CA . LEU A 1 72 ? -20.911 3.198 27.771 1.00 96.88 72 LEU A CA 1
ATOM 555 C C . LEU A 1 72 ? -22.028 3.112 26.724 1.00 96.88 72 LEU A C 1
ATOM 557 O O . LEU A 1 72 ? -21.818 2.579 25.636 1.00 96.88 72 LEU A O 1
ATOM 561 N N . GLN A 1 73 ? -23.204 3.681 27.006 1.00 97.38 73 GLN A N 1
ATOM 562 C CA . GLN A 1 73 ? -24.338 3.670 26.074 1.00 97.38 73 GLN A CA 1
ATOM 563 C C . GLN A 1 73 ? -24.019 4.375 24.748 1.00 97.38 73 GLN A C 1
ATOM 565 O O . GLN A 1 73 ? -24.562 3.978 23.713 1.00 97.38 73 GLN A O 1
ATOM 570 N N . ARG A 1 74 ? -23.096 5.352 24.734 1.00 96.44 74 ARG A N 1
ATOM 571 C CA . ARG A 1 74 ? -22.644 6.008 23.493 1.00 96.44 74 ARG A CA 1
ATOM 572 C C . ARG A 1 74 ? -22.101 5.013 22.463 1.00 96.44 74 ARG A C 1
ATOM 574 O O . ARG A 1 74 ? -22.326 5.201 21.271 1.00 96.44 74 ARG A O 1
ATOM 581 N N . LEU A 1 75 ? -21.476 3.918 22.913 1.00 98.00 75 LEU A N 1
ATOM 582 C CA . LEU A 1 75 ? -20.880 2.883 22.060 1.00 98.00 75 LEU A CA 1
ATOM 583 C C . LEU A 1 75 ? -21.918 2.110 21.225 1.00 98.00 75 LEU A C 1
ATOM 585 O O . LEU A 1 75 ? -21.552 1.307 20.369 1.00 98.00 75 LEU A O 1
ATOM 589 N N . ARG A 1 76 ? -23.224 2.312 21.457 1.00 97.62 76 ARG A N 1
ATOM 590 C CA . ARG A 1 76 ? -24.289 1.795 20.578 1.00 97.62 76 ARG A CA 1
ATOM 591 C C . ARG A 1 76 ? -24.318 2.488 19.220 1.00 97.62 76 ARG A C 1
ATOM 593 O O . ARG A 1 76 ? -24.794 1.896 18.263 1.00 97.62 76 ARG A O 1
ATOM 600 N N . ARG A 1 77 ? -23.833 3.730 19.159 1.00 97.19 77 ARG A N 1
ATOM 601 C CA . ARG A 1 77 ? -23.826 4.581 17.960 1.00 97.19 77 ARG A CA 1
ATOM 602 C C . ARG A 1 77 ? -22.471 4.591 17.253 1.00 97.19 77 ARG A C 1
ATOM 604 O O . ARG A 1 77 ? -22.252 5.437 16.396 1.00 97.19 77 ARG A O 1
ATOM 611 N N . ILE A 1 78 ? -21.568 3.698 17.657 1.00 97.75 78 ILE A N 1
ATOM 612 C CA . ILE A 1 78 ? -20.234 3.544 17.081 1.00 97.75 78 ILE A CA 1
ATOM 613 C C . ILE A 1 78 ? -20.127 2.114 16.562 1.00 97.75 78 ILE A C 1
ATOM 615 O O . ILE A 1 78 ? -20.157 1.159 17.347 1.00 97.75 78 ILE A O 1
ATOM 619 N N . SER A 1 79 ? -20.054 1.961 15.244 1.00 96.69 79 SER A N 1
ATOM 620 C CA . SER A 1 79 ? -19.915 0.664 14.576 1.00 96.69 79 SER A CA 1
ATOM 621 C C . SER A 1 79 ? -18.570 0.019 14.900 1.00 96.69 79 SER A C 1
ATOM 623 O O . SER A 1 79 ? -17.544 0.692 14.898 1.00 96.69 79 SER A O 1
ATOM 625 N N . GLN A 1 80 ? -18.540 -1.293 15.142 1.00 95.44 80 GLN A N 1
ATOM 626 C CA . GLN A 1 80 ? -17.300 -2.033 15.422 1.00 95.44 80 GLN A CA 1
ATOM 627 C C . GLN A 1 80 ? -16.322 -1.945 14.245 1.00 95.44 80 GLN A C 1
ATOM 629 O O . GLN A 1 80 ? -15.141 -1.656 14.421 1.00 95.44 80 GLN A O 1
ATOM 634 N N . LEU A 1 81 ? -16.835 -2.162 13.032 1.00 94.81 81 LEU A N 1
ATOM 635 C CA . LEU A 1 81 ? -16.041 -2.270 11.808 1.00 94.81 81 LEU A CA 1
ATOM 636 C C . LEU A 1 81 ? -16.055 -0.999 10.952 1.00 94.81 81 LEU A C 1
ATOM 638 O O . LEU A 1 81 ? -15.764 -1.060 9.754 1.00 94.81 81 LEU A O 1
ATOM 642 N N . GLY A 1 82 ? -16.404 0.146 11.545 1.00 94.19 82 GLY A N 1
ATOM 643 C CA . GLY A 1 82 ? -16.423 1.434 10.859 1.00 94.19 82 GLY A CA 1
ATOM 644 C C . GLY A 1 82 ? -17.268 1.383 9.587 1.00 94.19 82 GLY A C 1
ATOM 645 O O . GLY A 1 82 ? -18.433 1.001 9.596 1.00 94.19 82 GLY A O 1
ATOM 646 N N . LEU A 1 83 ? -16.655 1.708 8.450 1.00 94.25 83 LEU A N 1
ATOM 647 C CA . LEU A 1 83 ? -17.334 1.774 7.150 1.00 94.25 83 LEU A CA 1
ATOM 648 C C . LEU A 1 83 ? -17.482 0.412 6.449 1.00 94.25 83 LEU A C 1
ATOM 650 O O . LEU A 1 83 ? -17.893 0.347 5.288 1.00 94.25 83 LEU A O 1
ATOM 654 N N . THR A 1 84 ? -17.178 -0.696 7.132 1.00 94.50 84 THR A N 1
ATOM 655 C CA . THR A 1 84 ? -17.262 -2.051 6.559 1.00 94.50 84 THR A CA 1
ATOM 656 C C . THR A 1 84 ? -18.675 -2.426 6.122 1.00 94.50 84 THR A C 1
ATOM 658 O O . THR A 1 84 ? -18.812 -3.211 5.180 1.00 94.50 84 THR A O 1
ATOM 661 N N . PHE A 1 85 ? -19.721 -1.824 6.701 1.00 93.25 85 PHE A N 1
ATOM 662 C CA . PHE A 1 85 ? -21.108 -2.025 6.264 1.00 93.25 85 PHE A CA 1
ATOM 663 C C . PHE A 1 85 ? -21.334 -1.667 4.781 1.00 93.25 85 PHE A C 1
ATOM 665 O O . PHE A 1 85 ? -22.195 -2.246 4.119 1.00 93.25 85 PHE A O 1
ATOM 672 N N . LEU A 1 86 ? -20.503 -0.786 4.201 1.00 92.75 86 LEU A N 1
ATOM 673 C CA . LEU A 1 86 ? -20.529 -0.470 2.766 1.00 92.75 86 LEU A CA 1
ATOM 674 C C . LEU A 1 86 ? -20.071 -1.639 1.884 1.00 92.75 86 LEU A C 1
ATOM 676 O O . LEU A 1 86 ? -20.355 -1.645 0.683 1.00 92.75 86 LEU A O 1
ATOM 680 N N . THR A 1 87 ? -19.360 -2.614 2.448 1.00 92.06 87 THR A N 1
ATOM 681 C CA . THR A 1 87 ? -18.965 -3.862 1.781 1.00 92.06 87 THR A CA 1
ATOM 682 C C . THR A 1 87 ? -19.841 -5.031 2.233 1.00 92.06 87 THR A C 1
ATOM 684 O O . THR A 1 87 ? -20.333 -5.781 1.392 1.00 92.06 87 THR A O 1
ATOM 687 N N . TYR A 1 88 ? -20.027 -5.179 3.545 1.00 94.62 88 TYR A N 1
ATOM 688 C CA . TYR A 1 88 ? -20.758 -6.262 4.198 1.00 94.62 88 TYR A CA 1
ATOM 689 C C . TYR A 1 88 ? -21.981 -5.674 4.909 1.00 94.62 88 TYR A C 1
ATOM 691 O O . TYR A 1 88 ? -21.855 -5.278 6.062 1.00 94.62 88 TYR A O 1
ATOM 699 N N . PRO A 1 89 ? -23.166 -5.625 4.278 1.00 93.62 89 PRO A N 1
ATOM 700 C CA . PRO A 1 89 ? -24.319 -4.892 4.813 1.00 93.62 89 PRO A CA 1
ATOM 701 C C . PRO A 1 89 ? -24.793 -5.335 6.203 1.00 93.62 89 PRO A C 1
ATOM 703 O O . PRO A 1 89 ? -25.480 -4.586 6.873 1.00 93.62 89 PRO A O 1
ATOM 706 N N . SER A 1 90 ? -24.452 -6.549 6.644 1.00 94.38 90 SER A N 1
ATOM 707 C CA . SER A 1 90 ? -24.796 -7.058 7.980 1.00 94.38 90 SER A CA 1
ATOM 708 C C . SER A 1 90 ? -23.768 -6.711 9.068 1.00 94.38 90 SER A C 1
ATOM 710 O O . SER A 1 90 ? -24.014 -6.981 10.242 1.00 94.38 90 SER A O 1
ATOM 712 N N . ALA A 1 91 ? -22.636 -6.098 8.705 1.00 94.56 91 ALA A N 1
ATOM 713 C CA . ALA A 1 91 ? -21.584 -5.648 9.617 1.00 94.56 91 ALA A CA 1
ATOM 714 C C . ALA A 1 91 ? -21.943 -4.315 10.307 1.00 94.56 91 ALA A C 1
ATOM 716 O O . ALA A 1 91 ? -21.177 -3.355 10.266 1.00 94.56 91 ALA A O 1
ATOM 717 N N . GLU A 1 92 ? -23.129 -4.259 10.913 1.00 93.81 92 GLU A N 1
ATOM 718 C CA . GLU A 1 92 ? -23.680 -3.084 11.610 1.00 93.81 92 GLU A CA 1
ATOM 719 C C . GLU A 1 92 ? -23.580 -3.207 13.140 1.00 93.81 92 GLU A C 1
ATOM 721 O O . GLU A 1 92 ? -24.112 -2.382 13.885 1.00 93.81 92 GLU A O 1
ATOM 726 N N . HIS A 1 93 ? -22.922 -4.253 13.648 1.00 96.19 93 HIS A N 1
ATOM 727 C CA . HIS A 1 93 ? -22.749 -4.436 15.085 1.00 96.19 93 HIS A CA 1
ATOM 728 C C . HIS A 1 93 ? -21.912 -3.307 15.687 1.00 96.19 93 HIS A C 1
ATOM 730 O O . HIS A 1 93 ? -20.952 -2.814 15.094 1.00 96.19 93 HIS A O 1
ATOM 736 N N . SER A 1 94 ? -22.287 -2.896 16.894 1.00 97.31 94 SER A N 1
ATOM 737 C CA . SER A 1 94 ? -21.687 -1.750 17.569 1.00 97.31 94 SER A CA 1
ATOM 738 C C . SER A 1 94 ? -20.623 -2.175 18.579 1.00 97.31 94 SER A C 1
ATOM 740 O O . SER A 1 94 ? -20.689 -3.285 19.130 1.00 97.31 94 SER A O 1
ATOM 742 N N . ARG A 1 95 ? -19.725 -1.244 18.917 1.00 97.62 95 ARG A N 1
ATOM 743 C CA . ARG A 1 95 ? -18.731 -1.415 19.988 1.00 97.62 95 ARG A CA 1
ATOM 744 C C . ARG A 1 95 ? -19.363 -1.805 21.317 1.00 97.62 95 ARG A C 1
ATOM 746 O O . ARG A 1 95 ? -18.840 -2.653 22.020 1.00 97.62 95 ARG A O 1
ATOM 753 N N . PHE A 1 96 ? -20.560 -1.295 21.618 1.00 98.19 96 PHE A N 1
ATOM 754 C CA . PHE A 1 96 ? -21.309 -1.703 22.813 1.00 98.19 96 PHE A CA 1
ATOM 755 C C . PHE A 1 96 ? -21.527 -3.224 22.894 1.00 98.19 96 PHE A C 1
ATOM 757 O O . PHE A 1 96 ? -21.313 -3.822 23.945 1.00 98.19 96 PHE A O 1
ATOM 764 N N . SER A 1 97 ? -21.955 -3.862 21.797 1.00 97.50 97 SER A N 1
ATOM 765 C CA . SER A 1 97 ? -22.189 -5.314 21.787 1.00 97.50 97 SER A CA 1
ATOM 766 C C . SER A 1 97 ? -20.892 -6.107 21.960 1.00 97.50 97 SER A C 1
ATOM 768 O O . SER A 1 97 ? -20.880 -7.110 22.671 1.00 97.50 97 SER A O 1
ATOM 770 N N . HIS A 1 98 ? -19.806 -5.610 21.365 1.00 97.69 98 HIS A N 1
ATOM 771 C CA . HIS A 1 98 ? -18.466 -6.160 21.499 1.00 97.69 98 HIS A CA 1
ATOM 772 C C . HIS A 1 98 ? -17.961 -6.052 22.940 1.00 97.69 98 HIS A C 1
ATOM 774 O O . HIS A 1 98 ? -17.671 -7.072 23.551 1.00 97.69 98 HIS A O 1
ATOM 780 N N . THR A 1 99 ? -17.995 -4.865 23.548 1.00 97.69 99 THR A N 1
ATOM 781 C CA . THR A 1 99 ? -17.587 -4.641 24.941 1.00 97.69 99 THR A CA 1
ATOM 782 C C . THR A 1 99 ? -18.290 -5.585 25.924 1.00 97.69 99 THR A C 1
ATOM 784 O O . THR A 1 99 ? -17.641 -6.179 26.783 1.00 97.69 99 THR A O 1
ATOM 787 N N . LEU A 1 100 ? -19.608 -5.789 25.783 1.00 98.19 100 LEU A N 1
ATOM 788 C CA . LEU A 1 100 ? -20.338 -6.758 26.611 1.00 98.19 100 LEU A CA 1
ATOM 789 C C . LEU A 1 100 ? -19.855 -8.199 26.390 1.00 98.19 100 LEU A C 1
ATOM 791 O O . LEU A 1 100 ? -19.735 -8.968 27.348 1.00 98.19 100 LEU A O 1
ATOM 795 N N . GLY A 1 101 ? -19.586 -8.557 25.136 1.00 97.00 101 GLY A N 1
ATOM 796 C CA . GLY A 1 101 ? -19.039 -9.852 24.761 1.00 97.00 101 GLY A CA 1
ATOM 797 C C . GLY A 1 101 ? -17.639 -10.088 25.330 1.00 97.00 101 GLY A C 1
ATOM 798 O O . GLY A 1 101 ? -17.419 -11.127 25.949 1.00 97.00 101 GLY A O 1
ATOM 799 N N . VAL A 1 102 ? -16.737 -9.104 25.248 1.00 97.19 102 VAL A N 1
ATOM 800 C CA . VAL A 1 102 ? -15.393 -9.154 25.854 1.00 97.19 102 VAL A CA 1
ATOM 801 C C . VAL A 1 102 ? -15.487 -9.387 27.358 1.00 97.19 102 VAL A C 1
ATOM 803 O O . VAL A 1 102 ? -14.830 -10.284 27.886 1.00 97.19 102 VAL A O 1
ATOM 806 N N . THR A 1 103 ? -16.352 -8.652 28.065 1.00 97.44 103 THR A N 1
ATOM 807 C CA . THR A 1 103 ? -16.564 -8.866 29.505 1.00 97.44 103 THR A CA 1
ATOM 808 C C . THR A 1 103 ? -17.075 -10.276 29.802 1.00 97.44 103 THR A C 1
ATOM 810 O O . THR A 1 103 ? -16.593 -10.920 30.735 1.00 97.44 103 THR A O 1
ATOM 813 N N . HIS A 1 104 ? -18.016 -10.795 29.010 1.00 95.75 104 HIS A N 1
ATOM 814 C CA . HIS A 1 104 ? -18.521 -12.157 29.176 1.00 95.75 104 HIS A CA 1
ATOM 815 C C . HIS A 1 104 ? -17.432 -13.217 28.942 1.00 95.75 104 HIS A C 1
ATOM 817 O O . HIS A 1 104 ? -17.265 -14.127 29.759 1.00 95.75 104 HIS A O 1
ATOM 823 N N . VAL A 1 105 ? -16.666 -13.086 27.856 1.00 94.25 105 VAL A N 1
ATOM 824 C CA . VAL A 1 105 ? -15.538 -13.966 27.522 1.00 94.25 105 VAL A CA 1
ATOM 825 C C . VAL A 1 105 ? -14.494 -13.945 28.634 1.00 94.25 105 VAL A C 1
ATOM 827 O O . VAL A 1 105 ? -14.071 -15.005 29.098 1.00 94.25 105 VAL A O 1
ATOM 830 N N . LEU A 1 106 ? -14.135 -12.759 29.125 1.00 94.38 106 LEU A N 1
ATOM 831 C CA . LEU A 1 106 ? -13.179 -12.597 30.214 1.00 94.38 106 LEU A CA 1
ATOM 832 C C . LEU A 1 106 ? -13.666 -13.268 31.500 1.00 94.38 106 LEU A C 1
ATOM 834 O O . LEU A 1 106 ? -12.905 -14.001 32.126 1.00 94.38 106 LEU A O 1
ATOM 838 N N . LYS A 1 107 ? -14.936 -13.078 31.881 1.00 93.19 107 LYS A N 1
ATOM 839 C CA . LYS A 1 107 ? -15.523 -13.731 33.064 1.00 93.19 107 LYS A CA 1
ATOM 840 C C . LYS A 1 107 ? -15.470 -15.253 32.952 1.00 93.19 107 LYS A C 1
ATOM 842 O O . LYS A 1 107 ? -15.142 -15.920 33.931 1.00 93.19 107 LYS A O 1
ATOM 847 N N . ARG A 1 108 ? -15.738 -15.812 31.766 1.00 91.69 108 ARG A N 1
ATOM 848 C CA . ARG A 1 108 ? -15.609 -17.258 31.512 1.00 91.69 108 ARG A CA 1
ATOM 849 C C . ARG A 1 108 ? -14.163 -17.734 31.604 1.00 91.69 108 ARG A C 1
ATOM 851 O O . ARG A 1 108 ? -13.916 -18.777 32.206 1.00 91.69 108 ARG A O 1
ATOM 858 N N . LEU A 1 109 ? -13.223 -16.970 31.051 1.00 89.62 109 LEU A N 1
ATOM 859 C CA . LEU A 1 109 ? -11.797 -17.281 31.112 1.00 89.62 109 LEU A CA 1
ATOM 860 C C . LEU A 1 109 ? -11.290 -17.271 32.560 1.00 89.62 109 LEU A C 1
ATOM 862 O O . LEU A 1 109 ? -10.692 -18.247 33.003 1.00 89.62 109 LEU A O 1
ATOM 866 N N . VAL A 1 110 ? -11.608 -16.220 33.321 1.00 91.06 110 VAL A N 1
ATOM 867 C CA . VAL A 1 110 ? -11.297 -16.101 34.754 1.00 91.06 110 VAL A CA 1
ATOM 868 C C . VAL A 1 110 ? -11.910 -17.260 35.537 1.00 91.06 110 VAL A C 1
ATOM 870 O O . VAL A 1 110 ? -11.194 -17.928 36.273 1.00 91.06 110 VAL A O 1
ATOM 873 N N . ALA A 1 111 ? -13.201 -17.556 35.344 1.00 89.62 111 ALA A N 1
ATOM 874 C CA . ALA A 1 111 ? -13.874 -18.654 36.037 1.00 89.62 111 ALA A CA 1
ATOM 875 C C . ALA A 1 111 ? -13.206 -20.010 35.772 1.00 89.62 111 ALA A C 1
ATOM 877 O O . ALA A 1 111 ? -13.039 -20.798 36.704 1.00 89.62 111 ALA A O 1
ATOM 878 N N . SER A 1 112 ? -12.790 -20.255 34.528 1.00 87.50 112 SER A N 1
ATOM 879 C CA . SER A 1 112 ? -12.128 -21.500 34.147 1.00 87.50 112 SER A CA 1
ATOM 880 C C . SER A 1 112 ? -10.707 -21.613 34.705 1.00 87.50 112 SER A C 1
ATOM 882 O O . SER A 1 112 ? -10.364 -22.632 35.302 1.00 87.50 112 SER A O 1
ATOM 884 N N . ILE A 1 113 ? -9.902 -20.544 34.619 1.00 87.75 113 ILE A N 1
ATOM 885 C CA . ILE A 1 113 ? -8.563 -20.480 35.235 1.00 87.75 113 ILE A CA 1
ATOM 886 C C . ILE A 1 113 ? -8.661 -20.740 36.742 1.00 87.75 113 ILE A C 1
ATOM 888 O O . ILE A 1 113 ? -7.901 -21.525 37.307 1.00 87.75 113 ILE A O 1
ATOM 892 N N . SER A 1 114 ? -9.626 -20.097 37.393 1.00 87.56 114 SER A N 1
ATOM 893 C CA . SER A 1 114 ? -9.903 -20.259 38.814 1.00 87.56 114 SER A CA 1
ATOM 894 C C . SER A 1 114 ? -10.347 -21.675 39.173 1.00 87.56 114 SER A C 1
ATOM 896 O O . SER A 1 114 ? -9.939 -22.220 40.197 1.00 87.56 114 SER A O 1
ATOM 898 N N . GLU A 1 115 ? -11.170 -22.306 38.338 1.00 84.69 115 GLU A N 1
ATOM 899 C CA . GLU A 1 115 ? -11.551 -23.702 38.523 1.00 84.69 115 GLU A CA 1
ATOM 900 C C . GLU A 1 115 ? -10.353 -24.648 38.367 1.00 84.69 115 GLU A C 1
ATOM 902 O O . GLU A 1 115 ? -10.177 -25.532 39.207 1.00 84.69 115 GLU A O 1
ATOM 907 N N . ALA A 1 116 ? -9.498 -24.435 37.365 1.00 80.25 116 ALA A N 1
ATOM 908 C CA . ALA A 1 116 ? -8.268 -25.201 37.182 1.00 80.25 116 ALA A CA 1
ATOM 909 C C . ALA A 1 116 ? -7.334 -25.070 38.399 1.00 80.25 116 ALA A C 1
ATOM 911 O O . ALA A 1 116 ? -6.886 -26.080 38.943 1.00 80.25 116 ALA A O 1
ATOM 912 N N . ALA A 1 117 ? -7.130 -23.844 38.896 1.00 81.12 117 ALA A N 1
ATOM 913 C CA . ALA A 1 117 ? -6.334 -23.578 40.094 1.00 81.12 117 ALA A CA 1
ATOM 914 C C . ALA A 1 117 ? -6.878 -24.289 41.349 1.00 81.12 117 ALA A C 1
ATOM 916 O O . ALA A 1 117 ? -6.102 -24.760 42.178 1.00 81.12 117 ALA A O 1
ATOM 917 N N . ARG A 1 118 ? -8.207 -24.425 41.481 1.00 80.75 118 ARG A N 1
ATOM 918 C CA . ARG A 1 118 ? -8.844 -25.167 42.585 1.00 80.75 118 ARG A CA 1
ATOM 919 C C . ARG A 1 118 ? -8.799 -26.687 42.419 1.00 80.75 118 ARG A C 1
ATOM 921 O O . ARG A 1 118 ? -8.747 -27.395 43.422 1.00 80.75 118 ARG A O 1
ATOM 928 N N . ARG A 1 119 ? -8.870 -27.199 41.186 1.00 74.31 119 ARG A N 1
ATOM 929 C CA . ARG A 1 119 ? -8.840 -28.644 40.875 1.00 74.31 119 ARG A CA 1
ATOM 930 C C . ARG A 1 119 ? -7.440 -29.249 40.960 1.00 74.31 119 ARG A C 1
ATOM 932 O O . ARG A 1 119 ? -7.324 -30.436 41.259 1.00 74.31 119 ARG A O 1
ATOM 939 N N . GLU A 1 120 ? -6.398 -28.449 40.743 1.00 66.75 120 GLU A N 1
ATOM 940 C CA . GLU A 1 120 ? -4.987 -28.829 40.896 1.00 66.75 120 GLU A CA 1
ATOM 941 C C . GLU A 1 120 ? -4.349 -28.105 42.105 1.00 66.75 120 GLU A C 1
ATOM 943 O O . GLU A 1 120 ? -3.432 -27.309 41.907 1.00 66.75 120 GLU A O 1
ATOM 948 N N . PRO A 1 121 ? -4.779 -28.327 43.371 1.00 47.81 121 PRO A N 1
ATOM 949 C CA . PRO A 1 121 ? -4.327 -27.479 44.477 1.00 47.81 121 PRO A CA 1
ATOM 950 C C . PRO A 1 121 ? -2.814 -27.578 44.713 1.00 47.81 121 PRO A C 1
ATOM 952 O O . PRO A 1 121 ? -2.182 -26.634 45.175 1.00 47.81 121 PRO A O 1
ATOM 955 N N . ILE A 1 122 ? -2.247 -28.762 44.467 1.00 44.19 122 ILE A N 1
ATOM 956 C CA . ILE A 1 122 ? -0.895 -29.172 44.838 1.00 44.19 122 ILE A CA 1
ATOM 957 C C . ILE A 1 122 ? -0.547 -30.351 43.910 1.00 44.19 122 ILE A C 1
ATOM 959 O O . ILE A 1 122 ? -1.131 -31.429 44.055 1.00 44.19 122 ILE A O 1
ATOM 963 N N . LEU A 1 123 ? 0.386 -30.195 42.959 1.00 41.84 123 LEU A N 1
ATOM 964 C CA . LEU A 1 123 ? 1.089 -31.359 42.400 1.00 41.84 123 LEU A CA 1
ATOM 965 C C . LEU A 1 123 ? 1.687 -32.106 43.598 1.00 41.84 123 LEU A C 1
ATOM 967 O O . LEU A 1 123 ? 2.433 -31.520 44.380 1.00 41.84 123 LEU A O 1
ATOM 971 N N . ARG A 1 124 ? 1.247 -33.351 43.813 1.00 35.22 124 ARG A N 1
ATOM 972 C CA . ARG A 1 124 ? 1.562 -34.163 44.998 1.00 35.22 124 ARG A CA 1
ATOM 973 C C . ARG A 1 124 ? 3.047 -34.054 45.362 1.00 35.22 124 ARG A C 1
ATOM 975 O O . ARG A 1 124 ? 3.900 -34.182 44.490 1.00 35.22 124 ARG A O 1
ATOM 982 N N . ALA A 1 125 ? 3.303 -33.830 46.653 1.00 34.62 125 ALA A N 1
ATOM 983 C CA . ALA A 1 125 ? 4.621 -33.676 47.260 1.00 34.62 125 ALA A CA 1
ATOM 984 C C . ALA A 1 125 ? 5.671 -34.606 46.626 1.00 34.62 125 ALA A C 1
ATOM 986 O O . ALA A 1 125 ? 5.555 -35.827 46.727 1.00 34.62 125 ALA A O 1
ATOM 987 N N . GLY A 1 126 ? 6.675 -34.015 45.973 1.00 41.22 126 GLY A N 1
ATOM 988 C CA . GLY A 1 126 ? 7.814 -34.751 45.422 1.00 41.22 126 GLY A CA 1
ATOM 989 C C . GLY A 1 126 ? 8.478 -34.128 44.195 1.00 41.22 126 GLY A C 1
ATOM 990 O O . GLY A 1 126 ? 9.675 -34.321 44.037 1.00 41.22 126 GLY A O 1
ATOM 991 N N . ASN A 1 127 ? 7.756 -33.350 43.381 1.00 40.81 127 ASN A N 1
ATOM 992 C CA . ASN A 1 127 ? 8.322 -32.667 42.212 1.00 40.81 127 ASN A CA 1
ATOM 993 C C . ASN A 1 127 ? 8.025 -31.161 42.284 1.00 40.81 127 ASN A C 1
ATOM 995 O O . ASN A 1 127 ? 6.866 -30.751 42.192 1.00 40.81 127 ASN A O 1
ATOM 999 N N . ASP A 1 128 ? 9.065 -30.345 42.453 1.00 56.41 128 ASP A N 1
ATOM 1000 C CA . ASP A 1 128 ? 9.015 -28.916 42.141 1.00 56.41 128 ASP A CA 1
ATOM 1001 C C . ASP A 1 128 ? 8.632 -28.770 40.667 1.00 56.41 128 ASP A C 1
ATOM 1003 O O . ASP A 1 128 ? 9.412 -29.200 39.822 1.00 56.41 128 ASP A O 1
ATOM 1007 N N . GLU A 1 129 ? 7.486 -28.173 40.315 1.00 61.69 129 GLU A N 1
ATOM 1008 C CA . GLU A 1 129 ? 7.367 -27.704 38.927 1.00 61.69 129 GLU A CA 1
ATOM 1009 C C . GLU A 1 129 ? 6.602 -26.390 38.718 1.00 61.69 129 GLU A C 1
ATOM 1011 O O . GLU A 1 129 ? 7.269 -25.436 38.351 1.00 61.69 129 GLU A O 1
ATOM 1016 N N . TYR A 1 130 ? 5.310 -26.187 39.001 1.00 63.94 130 TYR A N 1
ATOM 1017 C CA . TYR A 1 130 ? 4.703 -24.844 38.819 1.00 63.94 130 TYR A CA 1
ATOM 1018 C C . TYR A 1 130 ? 3.488 -24.598 39.733 1.00 63.94 130 TYR A C 1
ATOM 1020 O O . TYR A 1 130 ? 2.697 -25.510 39.955 1.00 63.94 130 TYR A O 1
ATOM 1028 N N . GLN A 1 131 ? 3.314 -23.373 40.261 1.00 73.12 131 GLN A N 1
ATOM 1029 C CA . GLN A 1 131 ? 2.156 -23.001 41.101 1.00 73.12 131 GLN A CA 1
ATOM 1030 C C . GLN A 1 131 ? 1.091 -22.267 40.279 1.00 73.12 131 GLN A C 1
ATOM 1032 O O . GLN A 1 131 ? 1.409 -21.286 39.605 1.00 73.12 131 GLN A O 1
ATOM 1037 N N . LEU A 1 132 ? -0.171 -22.693 40.373 1.00 79.88 132 LEU A N 1
ATOM 1038 C CA . LEU A 1 132 ? -1.294 -22.002 39.736 1.00 79.88 132 LEU A CA 1
ATOM 1039 C C . LEU A 1 132 ? -1.779 -20.825 40.593 1.00 79.88 132 LEU A C 1
ATOM 1041 O O . LEU A 1 132 ? -1.768 -20.885 41.821 1.00 79.88 132 LEU A O 1
ATOM 1045 N N . TYR A 1 133 ? -2.208 -19.749 39.942 1.00 83.00 133 TYR A N 1
ATOM 1046 C CA . TYR A 1 133 ? -2.794 -18.575 40.583 1.00 83.00 133 TYR A CA 1
ATOM 1047 C C . TYR A 1 133 ? -4.299 -18.528 40.309 1.00 83.00 133 TYR A C 1
ATOM 1049 O O . TYR A 1 133 ? -4.718 -18.589 39.154 1.00 83.00 133 TYR A O 1
ATOM 1057 N N . ASP A 1 134 ? -5.102 -18.403 41.370 1.00 85.06 134 ASP A N 1
ATOM 1058 C CA . ASP A 1 134 ? -6.552 -18.218 41.282 1.00 85.06 134 ASP A CA 1
ATOM 1059 C C . ASP A 1 134 ? -6.889 -16.710 41.294 1.00 85.06 134 ASP A C 1
ATOM 1061 O O . ASP A 1 134 ? -6.878 -16.097 42.365 1.00 85.06 134 ASP A O 1
ATOM 1065 N N . PRO A 1 135 ? -7.226 -16.096 40.141 1.00 83.56 135 PRO A N 1
ATOM 1066 C CA . PRO A 1 135 ? -7.598 -14.682 40.075 1.00 83.56 135 PRO A CA 1
ATOM 1067 C C . PRO A 1 135 ? -8.946 -14.372 40.744 1.00 83.56 135 PRO A C 1
ATOM 1069 O O . PRO A 1 135 ? -9.231 -13.209 41.003 1.00 83.56 135 PRO A O 1
ATOM 1072 N N . SER A 1 136 ? -9.777 -15.381 41.034 1.00 81.81 136 SER A N 1
ATOM 1073 C CA . SER A 1 136 ? -11.057 -15.220 41.741 1.00 81.81 136 SER A CA 1
ATOM 1074 C C . SER A 1 136 ? -10.919 -15.234 43.262 1.00 81.81 136 SER A C 1
ATOM 1076 O O . SER A 1 136 ? -11.814 -14.748 43.952 1.00 81.81 136 SER A O 1
ATOM 1078 N N . ALA A 1 137 ? -9.805 -15.759 43.789 1.00 76.94 137 ALA A N 1
ATOM 1079 C CA . ALA A 1 137 ? -9.511 -15.700 45.220 1.00 76.94 137 ALA A CA 1
ATOM 1080 C C . ALA A 1 137 ? -9.327 -14.247 45.691 1.00 76.94 137 ALA A C 1
ATOM 1082 O O . ALA A 1 137 ? -9.677 -13.908 46.820 1.00 76.94 137 ALA A O 1
ATOM 1083 N N . ASP A 1 138 ? -8.840 -13.382 44.797 1.00 74.12 138 ASP A N 1
ATOM 1084 C CA . ASP A 1 138 ? -8.869 -11.933 44.951 1.00 74.12 138 ASP A CA 1
ATOM 1085 C C . ASP A 1 138 ? -10.091 -11.365 44.209 1.00 74.12 138 ASP A C 1
ATOM 1087 O O . ASP A 1 138 ? -10.036 -10.973 43.041 1.00 74.12 138 ASP A O 1
ATOM 1091 N N . GLY A 1 139 ? -11.235 -11.344 44.899 1.00 78.12 139 GLY A N 1
ATOM 1092 C CA . GLY A 1 139 ? -12.497 -10.855 44.336 1.00 78.12 139 GLY A CA 1
ATOM 1093 C C . GLY A 1 139 ? -12.455 -9.391 43.874 1.00 78.12 139 GLY A C 1
ATOM 1094 O O . GLY A 1 139 ? -13.337 -8.964 43.126 1.00 78.12 139 GLY A O 1
ATOM 1095 N N . GLU A 1 140 ? -11.447 -8.616 44.286 1.00 84.75 140 GLU A N 1
ATOM 1096 C CA . GLU A 1 140 ? -11.250 -7.246 43.816 1.00 84.75 140 GLU A CA 1
ATOM 1097 C C . GLU A 1 140 ? -10.512 -7.214 42.469 1.00 84.75 140 GLU A C 1
ATOM 1099 O O . GLU A 1 140 ? -10.921 -6.461 41.586 1.00 84.75 140 GLU A O 1
ATOM 1104 N N . VAL A 1 141 ? -9.512 -8.078 42.257 1.00 87.25 141 VAL A N 1
ATOM 1105 C CA . VAL A 1 141 ? -8.816 -8.218 40.961 1.00 87.25 141 VAL A CA 1
ATOM 1106 C C . VAL A 1 141 ? -9.765 -8.700 39.866 1.00 87.25 141 VAL A C 1
ATOM 1108 O O . VAL A 1 141 ? -9.816 -8.098 38.793 1.00 87.25 141 VAL A O 1
ATOM 1111 N N . ALA A 1 142 ? -10.568 -9.738 40.133 1.00 89.25 142 ALA A N 1
ATOM 1112 C CA . ALA A 1 142 ? -11.565 -10.227 39.174 1.00 89.25 142 ALA A CA 1
ATOM 1113 C C . ALA A 1 142 ? -12.570 -9.130 38.776 1.00 89.25 142 ALA A C 1
ATOM 1115 O O . ALA A 1 142 ? -12.961 -9.021 37.611 1.00 89.25 142 ALA A O 1
ATOM 1116 N N . ARG A 1 143 ? -12.943 -8.268 39.731 1.00 91.88 143 ARG A N 1
ATOM 1117 C CA . ARG A 1 143 ? -13.806 -7.110 39.480 1.00 91.88 143 ARG A CA 1
ATOM 1118 C C . ARG A 1 143 ? -13.114 -6.055 38.618 1.00 91.88 143 ARG A C 1
ATOM 1120 O O . ARG A 1 143 ? -13.715 -5.584 37.656 1.00 91.88 143 ARG A O 1
ATOM 1127 N N . SER A 1 144 ? -11.871 -5.693 38.934 1.00 94.00 144 SER A N 1
ATOM 1128 C CA . SER A 1 144 ? -11.087 -4.746 38.131 1.00 94.00 144 SER A CA 1
ATOM 1129 C C . SER A 1 144 ? -10.883 -5.240 36.699 1.00 94.00 144 SER A C 1
ATOM 1131 O O . SER A 1 144 ? -10.982 -4.443 35.773 1.00 94.00 144 SER A O 1
ATOM 1133 N N . LEU A 1 145 ? -10.667 -6.544 36.500 1.00 94.50 145 LEU A N 1
ATOM 1134 C CA . LEU A 1 145 ? -10.605 -7.169 35.176 1.00 94.50 145 LEU A CA 1
ATOM 1135 C C . LEU A 1 145 ? -11.921 -6.987 34.405 1.00 94.50 145 LEU A C 1
ATOM 1137 O O . LEU A 1 145 ? -11.909 -6.493 33.279 1.00 94.50 145 LEU A O 1
ATOM 1141 N N . ALA A 1 146 ? -13.066 -7.308 35.015 1.00 95.69 146 ALA A N 1
ATOM 1142 C CA . ALA A 1 146 ? -14.373 -7.125 34.379 1.00 95.69 146 ALA A CA 1
ATOM 1143 C C . ALA A 1 146 ? -14.657 -5.652 34.031 1.00 95.69 146 ALA A C 1
ATOM 1145 O O . ALA A 1 146 ? -15.157 -5.349 32.948 1.00 95.69 146 ALA A O 1
ATOM 1146 N N . HIS A 1 147 ? -14.294 -4.723 34.919 1.00 97.00 147 HIS A N 1
ATOM 1147 C CA . HIS A 1 147 ? -14.432 -3.287 34.673 1.00 97.00 147 HIS A CA 1
ATOM 1148 C C . HIS A 1 147 ? -13.494 -2.782 33.581 1.00 97.00 147 HIS A C 1
ATOM 1150 O O . HIS A 1 147 ? -13.920 -1.985 32.754 1.00 97.00 147 HIS A O 1
ATOM 1156 N N . ALA A 1 148 ? -12.249 -3.257 33.539 1.00 97.06 148 ALA A N 1
ATOM 1157 C CA . ALA A 1 148 ? -11.327 -2.946 32.456 1.00 97.06 148 ALA A CA 1
ATOM 1158 C C . ALA A 1 148 ? -11.871 -3.438 31.111 1.00 97.06 148 ALA A C 1
ATOM 1160 O O . ALA A 1 148 ? -11.877 -2.668 30.158 1.00 97.06 148 ALA A O 1
ATOM 1161 N N . ALA A 1 149 ? -12.441 -4.646 31.050 1.00 97.44 149 ALA A N 1
ATOM 1162 C CA . ALA A 1 149 ? -13.110 -5.132 29.843 1.00 97.44 149 ALA A CA 1
ATOM 1163 C C . ALA A 1 149 ? -14.314 -4.270 29.442 1.00 97.44 149 ALA A C 1
ATOM 1165 O O . ALA A 1 149 ? -14.493 -4.009 28.260 1.00 97.44 149 ALA A O 1
ATOM 1166 N N . LEU A 1 150 ? -15.111 -3.773 30.394 1.00 97.94 150 LEU A N 1
ATOM 1167 C CA . LEU A 1 150 ? -16.203 -2.844 30.078 1.00 97.94 150 LEU A CA 1
ATOM 1168 C C . LEU A 1 150 ? -15.699 -1.477 29.597 1.00 97.94 150 LEU A C 1
ATOM 1170 O O . LEU A 1 150 ? -16.398 -0.795 28.861 1.00 97.94 150 LEU A O 1
ATOM 1174 N N . LEU A 1 151 ? -14.519 -1.045 30.034 1.00 97.81 151 LEU A N 1
ATOM 1175 C CA . LEU A 1 151 ? -14.027 0.313 29.805 1.00 97.81 151 LEU A CA 1
ATOM 1176 C C . LEU A 1 151 ? -12.977 0.409 28.692 1.00 97.81 151 LEU A C 1
ATOM 1178 O O . LEU A 1 151 ? -12.665 1.522 28.289 1.00 97.81 151 LEU A O 1
ATOM 1182 N N . HIS A 1 152 ? -12.436 -0.702 28.183 1.00 96.06 152 HIS A N 1
ATOM 1183 C CA . HIS A 1 152 ? -11.317 -0.669 27.230 1.00 96.06 152 HIS A CA 1
ATOM 1184 C C . HIS A 1 152 ? -11.630 0.130 25.956 1.00 96.06 152 HIS A C 1
ATOM 1186 O O . HIS A 1 152 ? -10.772 0.863 25.471 1.00 96.06 152 HIS A O 1
ATOM 1192 N N . ASP A 1 153 ? -12.890 0.096 25.516 1.00 96.12 153 ASP A N 1
ATOM 1193 C CA . ASP A 1 153 ? -13.359 0.704 24.270 1.00 96.12 153 ASP A CA 1
ATOM 1194 C C . ASP A 1 153 ? -14.086 2.049 24.439 1.00 96.12 153 ASP A C 1
ATOM 1196 O O . ASP A 1 153 ? -14.527 2.653 23.456 1.00 96.12 153 ASP A O 1
ATOM 1200 N N . VAL A 1 154 ? -14.207 2.573 25.668 1.00 96.81 154 VAL A N 1
ATOM 1201 C CA . VAL A 1 154 ? -14.922 3.845 25.920 1.00 96.81 154 VAL A CA 1
ATOM 1202 C C . VAL A 1 154 ? -14.248 5.063 25.312 1.00 96.81 154 VAL A C 1
ATOM 1204 O O . VAL A 1 154 ? -14.861 6.127 25.300 1.00 96.81 154 VAL A O 1
ATOM 1207 N N . GLY A 1 155 ? -13.019 4.937 24.824 1.00 95.81 155 GLY A N 1
ATOM 1208 C CA . GLY A 1 155 ? -12.259 5.975 24.146 1.00 95.81 155 GLY A CA 1
ATOM 1209 C C . GLY A 1 155 ? -12.437 6.012 22.627 1.00 95.81 155 GLY A C 1
ATOM 1210 O O . GLY A 1 155 ? -11.994 6.974 22.006 1.00 95.81 155 GLY A O 1
ATOM 1211 N N . HIS A 1 156 ? -13.111 5.032 22.011 1.00 95.94 156 HIS A N 1
ATOM 1212 C CA . HIS A 1 156 ? -13.265 5.010 20.553 1.00 95.94 156 HIS A CA 1
ATOM 1213 C C . HIS A 1 156 ? -14.073 6.190 20.009 1.00 95.94 156 HIS A C 1
ATOM 1215 O O . HIS A 1 156 ? -15.108 6.581 20.552 1.00 95.94 156 HIS A O 1
ATOM 1221 N N . LEU A 1 157 ? -13.605 6.751 18.901 1.00 95.00 157 LEU A N 1
ATOM 1222 C CA . LEU A 1 157 ? -14.321 7.774 18.147 1.00 95.00 157 LEU A CA 1
ATOM 1223 C C . LEU A 1 157 ? -15.305 7.118 17.165 1.00 95.00 157 LEU A C 1
ATOM 1225 O O . LEU A 1 157 ? -15.274 5.902 16.953 1.00 95.00 157 LEU A O 1
ATOM 1229 N N . ALA A 1 158 ? -16.181 7.927 16.569 1.00 95.69 158 ALA A N 1
ATOM 1230 C CA . ALA A 1 158 ? -17.074 7.488 15.500 1.00 95.69 158 ALA A CA 1
ATOM 1231 C C . ALA A 1 158 ? -16.296 6.773 14.376 1.00 95.69 158 ALA A C 1
ATOM 1233 O O . ALA A 1 158 ? -15.195 7.179 14.006 1.00 95.69 158 ALA A O 1
ATOM 1234 N N . PHE A 1 159 ? -16.874 5.697 13.849 1.00 95.25 159 PHE A N 1
ATOM 1235 C CA . PHE A 1 159 ? -16.275 4.743 12.916 1.00 95.25 159 PHE A CA 1
ATOM 1236 C C . PHE A 1 159 ? -15.027 4.014 13.437 1.00 95.25 159 PHE A C 1
ATOM 1238 O O . PHE A 1 159 ? -14.256 3.470 12.643 1.00 95.25 159 PHE A O 1
ATOM 1245 N N . SER A 1 160 ? -14.825 3.924 14.754 1.00 93.38 160 SER A N 1
ATOM 1246 C CA . SER A 1 160 ? -13.828 3.018 15.335 1.00 93.38 160 SER A CA 1
ATOM 1247 C C . SER A 1 160 ? -12.398 3.326 14.862 1.00 93.38 160 SER A C 1
ATOM 1249 O O . SER A 1 160 ? -11.981 4.484 14.894 1.00 93.38 160 SER A O 1
ATOM 1251 N N . HIS A 1 161 ? -11.624 2.320 14.437 1.00 88.38 161 HIS A N 1
ATOM 1252 C CA . HIS A 1 161 ? -10.252 2.527 13.960 1.00 88.38 161 HIS A CA 1
ATOM 1253 C C . HIS A 1 161 ? -10.179 3.376 12.682 1.00 88.38 161 HIS A C 1
ATOM 1255 O O . HIS A 1 161 ? -9.161 4.023 12.438 1.00 88.38 161 HIS A O 1
ATOM 1261 N N . ALA A 1 162 ? -11.252 3.431 11.882 1.00 88.00 162 ALA A N 1
ATOM 1262 C CA . ALA A 1 162 ? -11.312 4.332 10.734 1.00 88.00 162 ALA A CA 1
ATOM 1263 C C . ALA A 1 162 ? -11.325 5.798 11.185 1.00 88.00 162 ALA A C 1
ATOM 1265 O O . ALA A 1 162 ? -10.599 6.622 10.631 1.00 88.00 162 ALA A O 1
ATOM 1266 N N . GLY A 1 163 ? -12.102 6.107 12.229 1.00 88.75 163 GLY A N 1
ATOM 1267 C CA . GLY A 1 163 ? -12.099 7.418 12.872 1.00 88.75 163 GLY A CA 1
ATOM 1268 C C . GLY A 1 163 ? -10.740 7.741 13.478 1.00 88.75 163 GLY A C 1
ATOM 1269 O O . GLY A 1 163 ? -10.167 8.782 13.190 1.00 88.75 163 GLY A O 1
ATOM 1270 N N . GLU A 1 164 ? -10.171 6.823 14.254 1.00 86.44 164 GLU A N 1
ATOM 1271 C CA . GLU A 1 164 ? -8.828 6.984 14.824 1.00 86.44 164 GLU A CA 1
ATOM 1272 C C . GLU A 1 164 ? -7.766 7.286 13.758 1.00 86.44 164 GLU A C 1
ATOM 1274 O O . GLU A 1 164 ? -6.984 8.221 13.915 1.00 86.44 164 GLU A O 1
ATOM 1279 N N . THR A 1 165 ? -7.778 6.555 12.642 1.00 81.81 165 THR A N 1
ATOM 1280 C CA . THR A 1 165 ? -6.872 6.797 11.511 1.00 81.81 165 THR A CA 1
ATOM 1281 C C . THR A 1 165 ? -7.106 8.182 10.903 1.00 81.81 165 THR A C 1
ATOM 1283 O O . THR A 1 165 ? -6.147 8.908 10.637 1.00 81.81 165 THR A O 1
ATOM 1286 N N . ALA A 1 166 ? -8.371 8.582 10.733 1.00 83.75 166 ALA A N 1
ATOM 1287 C CA . ALA A 1 166 ? -8.743 9.915 10.264 1.00 83.75 166 ALA A CA 1
ATOM 1288 C C . ALA A 1 166 ? -8.258 11.035 11.202 1.00 83.75 166 ALA A C 1
ATOM 1290 O O . ALA A 1 166 ? -7.845 12.085 10.724 1.00 83.75 166 ALA A O 1
ATOM 1291 N N . PHE A 1 167 ? -8.256 10.802 12.516 1.00 82.75 167 PHE A N 1
ATOM 1292 C CA . PHE A 1 167 ? -7.786 11.744 13.537 1.00 82.75 167 PHE A CA 1
ATOM 1293 C C . PHE A 1 167 ? -6.316 11.543 13.943 1.00 82.75 167 PHE A C 1
ATOM 1295 O O . PHE A 1 167 ? -5.850 12.199 14.863 1.00 82.75 167 PHE A O 1
ATOM 1302 N N . SER A 1 168 ? -5.564 10.662 13.282 1.00 70.50 168 SER A N 1
ATOM 1303 C CA . SER A 1 168 ? -4.121 10.481 13.537 1.00 70.50 168 SER A CA 1
ATOM 1304 C C . SER A 1 168 ? -3.252 10.934 12.364 1.00 70.50 168 SER A C 1
ATOM 1306 O O . SER A 1 168 ? -2.036 11.030 12.485 1.00 70.50 168 SER A O 1
ATOM 1308 N N . ALA A 1 169 ? -3.857 11.212 11.208 1.00 60.69 169 ALA A N 1
ATOM 1309 C CA . ALA A 1 169 ? -3.144 11.552 9.981 1.00 60.69 169 ALA A CA 1
ATOM 1310 C C . ALA A 1 169 ? -3.035 13.072 9.714 1.00 60.69 169 ALA A C 1
ATOM 1312 O O . ALA A 1 169 ? -2.509 13.476 8.670 1.00 60.69 169 ALA A O 1
ATOM 1313 N N . GLY A 1 170 ? -3.532 13.916 10.625 1.00 60.31 170 GLY A N 1
ATOM 1314 C CA . GLY A 1 170 ? -3.572 15.373 10.489 1.00 60.31 170 GLY A CA 1
ATOM 1315 C C . GLY A 1 170 ? -2.533 16.074 11.364 1.00 60.31 170 GLY A C 1
ATOM 1316 O O . GLY A 1 170 ? -2.468 15.823 12.560 1.00 60.31 170 GLY A O 1
ATOM 1317 N N . ALA A 1 171 ? -1.747 16.984 10.781 1.00 62.59 171 ALA A N 1
ATOM 1318 C CA . ALA A 1 171 ? -0.810 17.820 11.534 1.00 62.59 171 ALA A CA 1
ATOM 1319 C C . ALA A 1 171 ? -1.551 18.881 12.370 1.00 62.59 171 ALA A C 1
ATOM 1321 O O . ALA A 1 171 ? -2.469 19.527 11.854 1.00 62.59 171 ALA A O 1
ATOM 1322 N N . GLY A 1 172 ? -1.112 19.093 13.616 1.00 74.81 172 GLY A N 1
ATOM 1323 C CA . GLY A 1 172 ? -1.664 20.104 14.529 1.00 74.81 172 GLY A CA 1
ATOM 1324 C C . GLY A 1 172 ? -2.999 19.714 15.170 1.00 74.81 172 GLY A C 1
ATOM 1325 O O . GLY A 1 172 ? -3.846 20.581 15.404 1.00 74.81 172 GLY A O 1
ATOM 1326 N N . LEU A 1 173 ? -3.224 18.411 15.360 1.00 86.50 173 LEU A N 1
ATOM 1327 C CA . LEU A 1 173 ? -4.370 17.879 16.092 1.00 86.50 173 LEU A CA 1
ATOM 1328 C C . LEU A 1 173 ? -4.123 17.953 17.596 1.00 86.50 173 LEU A C 1
ATOM 1330 O O . LEU A 1 173 ? -3.028 17.664 18.070 1.00 86.50 173 LEU A O 1
ATOM 1334 N N . LEU A 1 174 ? -5.172 18.299 18.336 1.00 90.69 174 LEU A N 1
ATOM 1335 C CA . LEU A 1 174 ? -5.121 18.526 19.772 1.00 90.69 174 LEU A CA 1
ATOM 1336 C C . LEU A 1 174 ? -5.963 17.497 20.532 1.00 90.69 174 LEU A C 1
ATOM 1338 O O . LEU A 1 174 ? -6.961 16.988 20.027 1.00 90.69 174 LEU A O 1
ATOM 1342 N N . VAL A 1 175 ? -5.613 17.236 21.785 1.00 92.88 175 VAL A N 1
ATOM 1343 C CA . VAL A 1 175 ? -6.416 16.473 22.744 1.00 92.88 175 VAL A CA 1
ATOM 1344 C C . VAL A 1 175 ? -6.479 17.270 24.037 1.00 92.88 175 VAL A C 1
ATOM 1346 O O . VAL A 1 175 ? -5.522 17.294 24.809 1.00 92.88 175 VAL A O 1
ATOM 1349 N N . GLY A 1 176 ? -7.589 17.972 24.263 1.00 92.12 176 GLY A N 1
ATOM 1350 C CA . GLY A 1 176 ? -7.740 18.855 25.420 1.00 92.12 176 GLY A CA 1
ATOM 1351 C C . GLY A 1 176 ? -6.669 19.945 25.476 1.00 92.12 176 GLY A C 1
ATOM 1352 O O . GLY A 1 176 ? -6.100 20.195 26.537 1.00 92.12 176 GLY A O 1
ATOM 1353 N N . GLY A 1 177 ? -6.359 20.544 24.325 1.00 89.81 177 GLY A N 1
ATOM 1354 C CA . GLY A 1 177 ? -5.319 21.567 24.170 1.00 89.81 177 GLY A CA 1
ATOM 1355 C C . GLY A 1 177 ? -3.866 21.069 24.139 1.00 89.81 177 GLY A C 1
ATOM 1356 O O . GLY A 1 177 ? -2.970 21.887 23.946 1.00 89.81 177 GLY A O 1
ATOM 1357 N N . MET A 1 178 ? -3.607 19.768 24.310 1.00 92.50 178 MET A N 1
ATOM 1358 C CA . MET A 1 178 ? -2.279 19.169 24.099 1.00 92.50 178 MET A CA 1
ATOM 1359 C C . MET A 1 178 ? -2.116 18.739 22.645 1.00 92.50 178 MET A C 1
ATOM 1361 O O . MET A 1 178 ? -3.073 18.215 22.092 1.00 92.50 178 MET A O 1
ATOM 1365 N N . GLU A 1 179 ? -0.933 18.859 22.045 1.00 90.81 179 GLU A N 1
ATOM 1366 C CA . GLU A 1 179 ? -0.675 18.230 20.739 1.00 90.81 179 GLU A CA 1
ATOM 1367 C C . GLU A 1 179 ? -0.840 16.702 20.836 1.00 90.81 179 GLU A C 1
ATOM 1369 O O . GLU A 1 179 ? -0.500 16.082 21.852 1.00 90.81 179 GLU A O 1
ATOM 1374 N N . LEU A 1 180 ? -1.385 16.085 19.786 1.00 89.31 180 LEU A N 1
ATOM 1375 C CA . LEU A 1 180 ? -1.681 14.653 19.746 1.00 89.31 180 LEU A CA 1
ATOM 1376 C C . LEU A 1 180 ? -0.432 13.797 19.999 1.00 89.31 180 LEU A C 1
ATOM 1378 O O . LEU A 1 180 ? -0.509 12.814 20.745 1.00 89.31 180 LEU A O 1
ATOM 1382 N N . GLU A 1 181 ? 0.719 14.165 19.422 1.00 86.44 181 GLU A N 1
ATOM 1383 C CA . GLU A 1 181 ? 1.970 13.437 19.654 1.00 86.44 181 GLU A CA 1
ATOM 1384 C C . GLU A 1 181 ? 2.406 13.506 21.119 1.00 86.44 181 GLU A C 1
ATOM 1386 O O . GLU A 1 181 ? 2.829 12.490 21.675 1.00 86.44 181 GLU A O 1
ATOM 1391 N N . ASP A 1 182 ? 2.252 14.663 21.766 1.00 89.94 182 ASP A N 1
ATOM 1392 C CA . ASP A 1 182 ? 2.584 14.839 23.180 1.00 89.94 182 ASP A CA 1
ATOM 1393 C C . ASP A 1 182 ? 1.635 14.037 24.073 1.00 89.94 182 ASP A C 1
ATOM 1395 O O . ASP A 1 182 ? 2.076 13.402 25.038 1.00 89.94 182 ASP A O 1
ATOM 1399 N N . PHE A 1 183 ? 0.337 14.025 23.743 1.00 93.06 183 PHE A N 1
ATOM 1400 C CA . PHE A 1 183 ? -0.664 13.232 24.452 1.00 93.06 183 PHE A CA 1
ATOM 1401 C C . PHE A 1 183 ? -0.311 11.743 24.405 1.00 93.06 183 PHE A C 1
ATOM 1403 O O . PHE A 1 183 ? -0.174 11.131 25.462 1.00 93.06 183 PHE A O 1
ATOM 1410 N N . ILE A 1 184 ? -0.083 11.170 23.217 1.00 90.75 184 ILE A N 1
ATOM 1411 C CA . ILE A 1 184 ? 0.320 9.759 23.060 1.00 90.75 184 ILE A CA 1
ATOM 1412 C C . ILE A 1 184 ? 1.698 9.507 23.699 1.00 90.75 184 ILE A C 1
ATOM 1414 O O . ILE A 1 184 ? 1.917 8.471 24.336 1.00 90.75 184 ILE A O 1
ATOM 1418 N N . GLY A 1 185 ? 2.619 10.468 23.588 1.00 90.44 185 GLY A N 1
ATOM 1419 C CA . GLY A 1 185 ? 3.952 10.428 24.190 1.00 90.44 185 GLY A CA 1
ATOM 1420 C C . GLY A 1 185 ? 3.915 10.194 25.700 1.00 90.44 185 GLY A C 1
ATOM 1421 O O . GLY A 1 185 ? 4.685 9.375 26.206 1.00 90.44 185 GLY A O 1
ATOM 1422 N N . CYS A 1 186 ? 2.947 10.795 26.407 1.00 92.94 186 CYS A N 1
ATOM 1423 C CA . CYS A 1 186 ? 2.745 10.591 27.848 1.00 92.94 186 CYS A CA 1
ATOM 1424 C C . CYS A 1 186 ? 2.579 9.114 28.229 1.00 92.94 186 CYS A C 1
ATOM 1426 O O . CYS A 1 186 ? 3.030 8.699 29.295 1.00 92.94 186 CYS A O 1
ATOM 1428 N N . PHE A 1 187 ? 1.916 8.331 27.379 1.00 94.00 187 PHE A N 1
ATOM 1429 C CA . PHE A 1 187 ? 1.654 6.912 27.605 1.00 94.00 187 PHE A CA 1
ATOM 1430 C C . PHE A 1 187 ? 2.857 6.066 27.186 1.00 94.00 187 PHE A C 1
ATOM 1432 O O . PHE A 1 187 ? 3.310 5.204 27.946 1.00 94.00 187 PHE A O 1
ATOM 1439 N N . ARG A 1 188 ? 3.424 6.353 26.008 1.00 90.69 188 ARG A N 1
ATOM 1440 C CA . ARG A 1 188 ? 4.551 5.598 25.444 1.00 90.69 188 ARG A CA 1
ATOM 1441 C C . ARG A 1 188 ? 5.797 5.658 26.325 1.00 90.69 188 ARG A C 1
ATOM 1443 O O . ARG A 1 188 ? 6.434 4.630 26.541 1.00 90.69 188 ARG A O 1
ATOM 1450 N N . GLU A 1 189 ? 6.112 6.826 26.886 1.00 91.44 189 GLU A N 1
ATOM 1451 C CA . GLU A 1 189 ? 7.223 7.003 27.838 1.00 91.44 189 GLU A CA 1
ATOM 1452 C C . GLU A 1 189 ? 7.087 6.119 29.090 1.00 91.44 189 GLU A C 1
ATOM 1454 O O . GLU A 1 189 ? 8.077 5.785 29.741 1.00 91.44 189 GLU A O 1
ATOM 1459 N N . GLU A 1 190 ? 5.863 5.707 29.418 1.00 92.50 190 GLU A N 1
ATOM 1460 C CA . GLU A 1 190 ? 5.533 4.892 30.585 1.00 92.50 190 GLU A CA 1
ATOM 1461 C C . GLU A 1 190 ? 5.326 3.407 30.248 1.00 92.50 190 GLU A C 1
ATOM 1463 O O . GLU A 1 190 ? 4.911 2.633 31.115 1.00 92.50 190 GLU A O 1
ATOM 1468 N N . GLY A 1 191 ? 5.641 3.000 29.012 1.00 86.62 191 GLY A N 1
ATOM 1469 C CA . GLY A 1 191 ? 5.586 1.611 28.548 1.00 86.62 191 GLY A CA 1
ATOM 1470 C C . GLY A 1 191 ? 4.229 1.162 28.003 1.00 86.62 191 GLY A C 1
ATOM 1471 O O . GLY A 1 191 ? 4.030 -0.034 27.810 1.00 86.62 191 GLY A O 1
ATOM 1472 N N . PHE A 1 192 ? 3.298 2.087 27.763 1.00 88.75 192 PHE A N 1
ATOM 1473 C CA . PHE A 1 192 ? 2.021 1.788 27.115 1.00 88.75 192 PHE A CA 1
ATOM 1474 C C . PHE A 1 192 ? 2.190 1.869 25.591 1.00 88.75 192 PHE A C 1
ATOM 1476 O O . PHE A 1 192 ? 2.351 2.954 25.033 1.00 88.75 192 PHE A O 1
ATOM 1483 N N . GLU A 1 193 ? 2.127 0.729 24.902 1.00 83.06 193 GLU A N 1
ATOM 1484 C CA . GLU A 1 193 ? 2.126 0.651 23.429 1.00 83.06 193 GLU A CA 1
ATOM 1485 C C . GLU A 1 193 ? 0.700 0.735 22.852 1.00 83.06 193 GLU A C 1
ATOM 1487 O O . GLU A 1 193 ? 0.303 -0.039 21.981 1.00 83.06 193 GLU A O 1
ATOM 1492 N N . SER A 1 194 ? -0.086 1.662 23.392 1.00 82.50 194 SER A N 1
ATOM 1493 C CA . SER A 1 194 ? -1.521 1.808 23.149 1.00 82.50 194 SER A CA 1
ATOM 1494 C C . SER A 1 194 ? -1.830 2.774 21.997 1.00 82.50 194 SER A C 1
ATOM 1496 O O . SER A 1 194 ? -1.089 3.737 21.780 1.00 82.50 194 SER A O 1
ATOM 1498 N N . GLY A 1 195 ? -2.933 2.532 21.278 1.00 85.25 195 GLY A N 1
ATOM 1499 C CA . GLY A 1 195 ? -3.497 3.468 20.301 1.00 85.25 195 GLY A CA 1
ATOM 1500 C C . GLY A 1 195 ? -4.140 4.692 20.958 1.00 85.25 195 GLY A C 1
ATOM 1501 O O . GLY A 1 195 ? -4.183 4.823 22.186 1.00 85.25 195 GLY A O 1
ATOM 1502 N N . LEU A 1 196 ? -4.658 5.609 20.142 1.00 90.75 196 LEU A N 1
ATOM 1503 C CA . LEU A 1 196 ? -5.353 6.806 20.616 1.00 90.75 196 LEU A CA 1
ATOM 1504 C C . LEU A 1 196 ? -6.619 6.424 21.394 1.00 90.75 196 LEU A C 1
ATOM 1506 O O . LEU A 1 196 ? -6.878 7.005 22.448 1.00 90.75 196 LEU A O 1
ATOM 1510 N N . SER A 1 197 ? -7.392 5.447 20.913 1.00 93.19 197 SER A N 1
ATOM 1511 C CA . SER A 1 197 ? -8.617 4.989 21.581 1.00 93.19 197 SER A CA 1
ATOM 1512 C C . SER A 1 197 ? -8.367 4.507 23.004 1.00 93.19 197 SER A C 1
ATOM 1514 O O . SER A 1 197 ? -9.061 4.923 23.928 1.00 93.19 197 SER A O 1
ATOM 1516 N N . GLU A 1 198 ? -7.349 3.683 23.214 1.00 94.31 198 GLU A N 1
ATOM 1517 C CA . GLU A 1 198 ? -7.011 3.141 24.524 1.00 94.31 198 GLU A CA 1
ATOM 1518 C C . GLU A 1 198 ? -6.439 4.236 25.434 1.00 94.31 198 GLU A C 1
ATOM 1520 O O . GLU A 1 198 ? -6.799 4.308 26.612 1.00 94.31 198 GLU A O 1
ATOM 1525 N N . CYS A 1 199 ? -5.618 5.146 24.891 1.00 95.56 199 CYS A N 1
ATOM 1526 C CA . CYS A 1 199 ? -5.152 6.329 25.620 1.00 95.56 199 CYS A CA 1
ATOM 1527 C C . CYS A 1 199 ? -6.332 7.195 26.095 1.00 95.56 199 CYS A C 1
ATOM 1529 O O . CYS A 1 199 ? -6.355 7.631 27.249 1.00 95.56 199 CYS A O 1
ATOM 1531 N N . LEU A 1 200 ? -7.347 7.404 25.247 1.00 96.75 200 LEU A N 1
ATOM 1532 C CA . LEU A 1 200 ? -8.576 8.118 25.605 1.00 96.75 200 LEU A CA 1
ATOM 1533 C C . LEU A 1 200 ? -9.397 7.354 26.655 1.00 96.75 200 LEU A C 1
ATOM 1535 O O . LEU A 1 200 ? -9.859 7.974 27.613 1.00 96.75 200 LEU A O 1
ATOM 1539 N N . SER A 1 201 ? -9.535 6.028 26.541 1.00 97.56 201 SER A N 1
ATOM 1540 C CA . SER A 1 201 ? -10.199 5.187 27.553 1.00 97.56 201 SER A CA 1
ATOM 1541 C C . SER A 1 201 ? -9.538 5.335 28.926 1.00 97.56 201 SER A C 1
ATOM 1543 O O . SER A 1 201 ? -10.216 5.551 29.936 1.00 97.56 201 SER A O 1
ATOM 1545 N N . ILE A 1 202 ? -8.202 5.289 28.968 1.00 97.62 202 ILE A N 1
ATOM 1546 C CA . ILE A 1 202 ? -7.420 5.501 30.190 1.00 97.62 202 ILE A CA 1
ATOM 1547 C C . ILE A 1 202 ? -7.616 6.930 30.711 1.00 97.62 202 ILE A C 1
ATOM 1549 O O . ILE A 1 202 ? -7.863 7.119 31.903 1.00 97.62 202 ILE A O 1
ATOM 1553 N N . ALA A 1 203 ? -7.560 7.943 29.844 1.00 97.44 203 ALA A N 1
ATOM 1554 C CA . ALA A 1 203 ? -7.744 9.335 30.245 1.00 97.44 203 ALA A CA 1
ATOM 1555 C C . ALA A 1 203 ? -9.143 9.582 30.844 1.00 97.44 203 ALA A C 1
ATOM 1557 O O . ALA A 1 203 ? -9.256 10.248 31.876 1.00 97.44 203 ALA A O 1
ATOM 1558 N N . VAL A 1 204 ? -10.196 8.981 30.275 1.00 97.62 204 VAL A N 1
ATOM 1559 C CA . VAL A 1 204 ? -11.555 9.003 30.843 1.00 97.62 204 VAL A CA 1
ATOM 1560 C C . VAL A 1 204 ? -11.568 8.377 32.236 1.00 97.62 204 VAL A C 1
ATOM 1562 O O . VAL A 1 204 ? -12.088 8.998 33.167 1.00 97.62 204 VAL A O 1
ATOM 1565 N N . CYS A 1 205 ? -10.946 7.206 32.414 1.00 97.44 205 CYS A N 1
ATOM 1566 C CA . CYS A 1 205 ? -10.855 6.525 33.711 1.00 97.44 205 CYS A CA 1
ATOM 1567 C C . CYS A 1 205 ? -10.105 7.351 34.771 1.00 97.44 205 CYS A C 1
ATOM 1569 O O . CYS A 1 205 ? -10.441 7.294 35.955 1.00 97.44 205 CYS A O 1
ATOM 1571 N N . LEU A 1 206 ? -9.106 8.136 34.358 1.00 97.00 206 LEU A N 1
ATOM 1572 C CA . LEU A 1 206 ? -8.317 9.013 35.231 1.00 97.00 206 LEU A CA 1
ATOM 1573 C C . LEU A 1 206 ? -8.986 10.363 35.524 1.00 97.00 206 LEU A C 1
ATOM 1575 O O . LEU A 1 206 ? -8.483 11.123 36.362 1.00 97.00 206 LEU A O 1
ATOM 1579 N N . SER A 1 207 ? -10.104 10.668 34.863 1.00 96.75 207 SER A N 1
ATOM 1580 C CA . SER A 1 207 ? -10.786 11.947 35.024 1.00 96.75 207 SER A CA 1
ATOM 1581 C C . SER A 1 207 ? -11.403 12.103 36.422 1.00 96.75 207 SER A C 1
ATOM 1583 O O . SER A 1 207 ? -11.952 11.144 36.981 1.00 96.75 207 SER A O 1
ATOM 1585 N N . PRO A 1 208 ? -11.404 13.324 36.997 1.00 96.12 208 PRO A N 1
ATOM 1586 C CA . PRO A 1 208 ? -12.049 13.578 38.289 1.00 96.12 208 PRO A CA 1
ATOM 1587 C C . PRO A 1 208 ? -13.531 13.177 38.316 1.00 96.12 208 PRO A C 1
ATOM 1589 O O . PRO A 1 208 ? -14.032 12.658 39.314 1.00 96.12 208 PRO A O 1
ATOM 1592 N N . ARG A 1 209 ? -14.222 13.369 37.188 1.00 96.00 209 ARG A N 1
ATOM 1593 C CA . ARG A 1 209 ? -15.638 13.043 37.017 1.00 96.00 209 ARG A CA 1
ATOM 1594 C C . ARG A 1 209 ? -15.894 11.542 37.012 1.00 96.00 209 ARG A C 1
ATOM 1596 O O . ARG A 1 209 ? -16.776 11.080 37.736 1.00 96.00 209 ARG A O 1
ATOM 1603 N N . PHE A 1 210 ? -15.099 10.770 36.271 1.00 96.81 210 PHE A N 1
ATOM 1604 C CA . PHE A 1 210 ? -15.216 9.316 36.299 1.00 96.81 210 PHE A CA 1
ATOM 1605 C C . PHE A 1 210 ? -14.867 8.751 37.677 1.00 96.81 210 PHE A C 1
ATOM 1607 O O . PHE A 1 210 ? -15.576 7.882 38.173 1.00 96.81 210 PHE A O 1
ATOM 1614 N N . ARG A 1 211 ? -13.849 9.294 38.357 1.00 95.69 211 ARG A N 1
ATOM 1615 C CA . ARG A 1 211 ? -13.526 8.913 39.741 1.00 95.69 211 ARG A CA 1
ATOM 1616 C C . ARG A 1 211 ? -14.716 9.111 40.688 1.00 95.69 211 ARG A C 1
ATOM 1618 O O . ARG A 1 211 ? -14.997 8.233 41.503 1.00 95.69 211 ARG A O 1
ATOM 1625 N N . ALA A 1 212 ? -15.418 10.242 40.586 1.00 94.75 212 ALA A N 1
ATOM 1626 C CA . ALA A 1 212 ? -16.605 10.523 41.397 1.00 94.75 212 ALA A CA 1
ATOM 1627 C C . ALA A 1 212 ? -17.757 9.547 41.099 1.00 94.75 212 ALA A C 1
ATOM 1629 O O . ALA A 1 212 ? -18.380 9.026 42.025 1.00 94.75 212 ALA A O 1
ATOM 1630 N N . PHE A 1 213 ? -17.996 9.252 39.818 1.00 95.25 213 PHE A N 1
ATOM 1631 C CA . PHE A 1 213 ? -18.941 8.222 39.382 1.00 95.25 213 PHE A CA 1
ATOM 1632 C C . PHE A 1 213 ? -18.580 6.843 39.950 1.00 95.25 213 PHE A C 1
ATOM 1634 O O . PHE A 1 213 ? -19.394 6.207 40.616 1.00 95.25 213 PHE A O 1
ATOM 1641 N N . TYR A 1 214 ? -17.337 6.412 39.755 1.00 94.00 214 TYR A N 1
ATOM 1642 C CA . TYR A 1 214 ? -16.850 5.100 40.163 1.00 94.00 214 TYR A CA 1
ATOM 1643 C C . TYR A 1 214 ? -16.918 4.901 41.685 1.00 94.00 214 TYR A C 1
ATOM 1645 O O . TYR A 1 214 ? -17.300 3.830 42.158 1.00 94.00 214 TYR A O 1
ATOM 1653 N N . GLY A 1 215 ? -16.655 5.958 42.462 1.00 92.94 215 GLY A N 1
ATOM 1654 C CA . GLY A 1 215 ? -16.831 5.949 43.916 1.00 92.94 215 GLY A CA 1
ATOM 1655 C C . GLY A 1 215 ? -18.275 5.747 44.371 1.00 92.94 215 GLY A C 1
ATOM 1656 O O . GLY A 1 215 ? -18.509 5.104 45.391 1.00 92.94 215 GLY A O 1
ATOM 1657 N N . ARG A 1 216 ? -19.259 6.225 43.603 1.00 91.38 216 ARG A N 1
ATOM 1658 C CA . ARG A 1 216 ? -20.675 5.938 43.877 1.00 91.38 216 ARG A CA 1
ATOM 1659 C C . ARG A 1 216 ? -21.072 4.520 43.488 1.00 91.38 216 ARG A C 1
ATOM 1661 O O . ARG A 1 216 ? -21.922 3.945 44.156 1.00 91.38 216 ARG A O 1
ATOM 1668 N N . VAL A 1 217 ? -20.457 3.956 42.449 1.00 89.50 217 VAL A N 1
ATOM 1669 C CA . VAL A 1 217 ? -20.711 2.573 42.014 1.00 89.50 217 VAL A CA 1
ATOM 1670 C C . VAL A 1 217 ? -20.194 1.557 43.035 1.00 89.50 217 VAL A C 1
ATOM 1672 O O . VAL A 1 217 ? -20.904 0.605 43.351 1.00 89.50 217 VAL A O 1
ATOM 1675 N N . LEU A 1 218 ? -18.974 1.744 43.550 1.00 87.69 218 LEU A N 1
ATOM 1676 C CA . LEU A 1 218 ? -18.329 0.776 44.446 1.00 87.69 218 LEU A CA 1
ATOM 1677 C C . LEU A 1 218 ? -18.475 1.074 45.941 1.00 87.69 218 LEU A C 1
ATOM 1679 O O . LEU A 1 218 ? -18.302 0.163 46.749 1.00 87.69 218 LEU A O 1
ATOM 1683 N N . GLY A 1 219 ? -18.794 2.312 46.315 1.00 81.69 219 GLY A N 1
ATOM 1684 C CA . GLY A 1 219 ? -18.760 2.750 47.707 1.00 81.69 219 GLY A CA 1
ATOM 1685 C C . GLY A 1 219 ? -17.339 3.090 48.194 1.00 81.69 219 GLY A C 1
ATOM 1686 O O . GLY A 1 219 ? -16.420 3.258 47.388 1.00 81.69 219 GLY A O 1
ATOM 1687 N N . PRO A 1 220 ? -17.143 3.258 49.516 1.00 75.38 220 PRO A N 1
ATOM 1688 C CA . PRO A 1 220 ? -15.859 3.671 50.089 1.00 75.38 220 PRO A CA 1
ATOM 1689 C C . PRO A 1 220 ? -14.770 2.591 49.922 1.00 75.38 220 PRO A C 1
ATOM 1691 O O . PRO A 1 220 ? -15.010 1.421 50.204 1.00 75.38 220 PRO A O 1
ATOM 1694 N N . GLY A 1 221 ? -13.560 2.986 49.503 1.00 84.25 221 GLY A N 1
ATOM 1695 C CA . GLY A 1 221 ? -12.407 2.092 49.306 1.00 84.25 221 GLY A CA 1
ATOM 1696 C C . GLY A 1 221 ? -11.219 2.777 48.609 1.00 84.25 221 GLY A C 1
ATOM 1697 O O . GLY A 1 221 ? -11.265 3.983 48.354 1.00 84.25 221 GLY A O 1
ATOM 1698 N N . ASP A 1 222 ? -10.162 2.022 48.269 1.00 89.06 222 ASP A N 1
ATOM 1699 C CA . ASP A 1 222 ? -9.019 2.522 47.472 1.00 89.06 222 ASP A CA 1
ATOM 1700 C C . ASP A 1 222 ? -9.383 2.641 45.980 1.00 89.06 222 ASP A C 1
ATOM 1702 O O . ASP A 1 222 ? -8.932 1.878 45.123 1.00 89.06 222 ASP A O 1
ATOM 1706 N N . LEU A 1 223 ? -10.238 3.615 45.665 1.00 90.94 223 LEU A N 1
ATOM 1707 C CA . LEU A 1 223 ? -10.695 3.880 44.298 1.00 90.94 223 LEU A CA 1
ATOM 1708 C C . LEU A 1 223 ? -9.529 4.213 43.364 1.00 90.94 223 LEU A C 1
ATOM 1710 O O . LEU A 1 223 ? -9.490 3.740 42.232 1.00 90.94 223 LEU A O 1
ATOM 1714 N N . ASP A 1 224 ? -8.564 5.002 43.838 1.00 91.38 224 ASP A N 1
ATOM 1715 C CA . ASP A 1 224 ? -7.432 5.431 43.021 1.00 91.38 224 ASP A CA 1
ATOM 1716 C C . ASP A 1 224 ? -6.486 4.260 42.714 1.00 91.38 224 ASP A C 1
ATOM 1718 O O . ASP A 1 224 ? -5.902 4.214 41.633 1.00 91.38 224 ASP A O 1
ATOM 1722 N N . GLY A 1 225 ? -6.314 3.308 43.637 1.00 91.62 225 GLY A N 1
ATOM 1723 C CA . GLY A 1 225 ? -5.639 2.034 43.375 1.00 91.62 225 GLY A CA 1
ATOM 1724 C C . GLY A 1 225 ? -6.338 1.219 42.302 1.00 91.62 225 GLY A C 1
ATOM 1725 O O . GLY A 1 225 ? -5.696 0.819 41.332 1.00 91.62 225 GLY A O 1
ATOM 1726 N N . ARG A 1 226 ? -7.657 1.061 42.423 1.00 91.44 226 ARG A N 1
ATOM 1727 C CA . ARG A 1 226 ? -8.465 0.281 41.475 1.00 91.44 226 ARG A CA 1
ATOM 1728 C C . ARG A 1 226 ? -8.501 0.901 40.080 1.00 91.44 226 ARG A C 1
ATOM 1730 O O . ARG A 1 226 ? -8.350 0.187 39.098 1.00 91.44 226 ARG A O 1
ATOM 1737 N N . LEU A 1 227 ? -8.624 2.224 39.972 1.00 94.94 227 LEU A N 1
ATOM 1738 C CA . LEU A 1 227 ? -8.561 2.914 38.680 1.00 94.94 227 LEU A CA 1
ATOM 1739 C C . LEU A 1 227 ? -7.191 2.749 38.017 1.00 94.94 227 LEU A C 1
ATOM 1741 O O . LEU A 1 227 ? -7.129 2.514 36.815 1.00 94.94 227 LEU A O 1
ATOM 1745 N N . ARG A 1 228 ? -6.091 2.808 38.784 1.00 94.94 228 ARG A N 1
ATOM 1746 C CA . ARG A 1 228 ? -4.748 2.543 38.240 1.00 94.94 228 ARG A CA 1
ATOM 1747 C C . ARG A 1 228 ? -4.613 1.117 37.719 1.00 94.94 228 ARG A C 1
ATOM 1749 O O . ARG A 1 228 ? -4.035 0.928 36.655 1.00 94.94 228 ARG A O 1
ATOM 1756 N N . GLU A 1 229 ? -5.142 0.145 38.454 1.00 93.88 229 GLU A N 1
ATOM 1757 C CA . GLU A 1 229 ? -5.167 -1.258 38.044 1.00 93.88 229 GLU A CA 1
ATOM 1758 C C . GLU A 1 229 ? -5.961 -1.454 36.743 1.00 93.88 229 GLU A C 1
ATOM 1760 O O . GLU A 1 229 ? -5.442 -2.046 35.800 1.00 93.88 229 GLU A O 1
ATOM 1765 N N . ILE A 1 230 ? -7.152 -0.855 36.642 1.00 95.69 230 ILE A N 1
ATOM 1766 C CA . ILE A 1 230 ? -7.971 -0.852 35.419 1.00 95.69 230 ILE A CA 1
ATOM 1767 C C . ILE A 1 230 ? -7.218 -0.229 34.238 1.00 95.69 230 ILE A C 1
ATOM 1769 O O . ILE A 1 230 ? -7.175 -0.820 33.163 1.00 95.69 230 ILE A O 1
ATOM 1773 N N . CYS A 1 231 ? -6.589 0.934 34.431 1.00 96.38 231 CYS A N 1
ATOM 1774 C CA . CYS A 1 231 ? -5.833 1.612 33.374 1.00 96.38 231 CYS A CA 1
ATOM 1775 C C . CYS A 1 231 ? -4.664 0.755 32.869 1.00 96.38 231 CYS A C 1
ATOM 1777 O O . CYS A 1 231 ? -4.411 0.701 31.669 1.00 96.38 231 CYS A O 1
ATOM 1779 N N . CYS A 1 232 ? -3.968 0.067 33.778 1.00 94.62 232 CYS A N 1
ATOM 1780 C CA . CYS A 1 232 ? -2.914 -0.884 33.438 1.00 94.62 232 CYS A CA 1
ATOM 1781 C C . CYS A 1 232 ? -3.449 -2.055 32.598 1.00 94.62 232 CYS A C 1
ATOM 1783 O O . CYS A 1 232 ? -2.849 -2.382 31.578 1.00 94.62 232 CYS A O 1
ATOM 1785 N N . PHE A 1 233 ? -4.593 -2.637 32.973 1.00 94.56 233 PHE A N 1
ATOM 1786 C CA . PHE A 1 233 ? -5.209 -3.723 32.207 1.00 94.56 233 PHE A CA 1
ATOM 1787 C C . PHE A 1 233 ? -5.651 -3.291 30.805 1.00 94.56 233 PHE A C 1
ATOM 1789 O O . PHE A 1 233 ? -5.348 -4.003 29.854 1.00 94.56 233 PHE A O 1
ATOM 1796 N N . ILE A 1 234 ? -6.286 -2.120 30.663 1.00 94.44 234 ILE A N 1
ATOM 1797 C CA . ILE A 1 234 ? -6.650 -1.556 29.348 1.00 94.44 234 ILE A CA 1
ATOM 1798 C C . ILE A 1 234 ? -5.395 -1.395 28.480 1.00 94.44 234 ILE A C 1
ATOM 1800 O O . ILE A 1 234 ? -5.357 -1.838 27.336 1.00 94.44 234 ILE A O 1
ATOM 1804 N N . GLY A 1 235 ? -4.336 -0.820 29.053 1.00 90.25 235 GLY A N 1
ATOM 1805 C CA . GLY A 1 235 ? -3.084 -0.554 28.352 1.00 90.25 235 GLY A CA 1
ATOM 1806 C C . GLY A 1 235 ? -2.187 -1.763 28.080 1.00 90.25 235 GLY A C 1
ATOM 1807 O O . GLY A 1 235 ? -1.122 -1.585 27.495 1.00 90.25 235 GLY A O 1
ATOM 1808 N N . GLY A 1 236 ? -2.552 -2.967 28.536 1.00 88.81 236 GLY A N 1
ATOM 1809 C CA . GLY A 1 236 ? -1.705 -4.159 28.403 1.00 88.81 236 GLY A CA 1
ATOM 1810 C C . GLY A 1 236 ? -0.419 -4.115 29.238 1.00 88.81 236 GLY A C 1
ATOM 1811 O O . GLY A 1 236 ? 0.530 -4.842 28.958 1.00 88.81 236 GLY A O 1
ATOM 1812 N N . VAL A 1 237 ? -0.367 -3.272 30.273 1.00 88.69 237 VAL A N 1
ATOM 1813 C CA . VAL A 1 237 ? 0.808 -3.103 31.139 1.00 88.69 237 VAL A CA 1
ATOM 1814 C C . VAL A 1 237 ? 0.541 -3.759 32.500 1.00 88.69 237 VAL A C 1
ATOM 1816 O O . VAL A 1 237 ? -0.534 -3.570 33.073 1.00 88.69 237 VAL A O 1
ATOM 1819 N N . PRO A 1 238 ? 1.495 -4.501 33.094 1.00 86.38 238 PRO A N 1
ATOM 1820 C CA . PRO A 1 238 ? 1.320 -5.061 34.433 1.00 86.38 238 PRO A CA 1
ATOM 1821 C C . PRO A 1 238 ? 1.120 -3.971 35.499 1.00 86.38 238 PRO A C 1
ATOM 1823 O O . PRO A 1 238 ? 2.002 -3.140 35.717 1.00 86.38 238 PRO A O 1
ATOM 1826 N N . HIS A 1 239 ? -0.002 -4.015 36.232 1.00 86.19 239 HIS A N 1
ATOM 1827 C CA . HIS A 1 239 ? -0.201 -3.169 37.421 1.00 86.19 239 HIS A CA 1
ATOM 1828 C C . HIS A 1 239 ? 0.809 -3.509 38.531 1.00 86.19 239 HIS A C 1
ATOM 1830 O O . HIS A 1 239 ? 1.385 -2.620 39.163 1.00 86.19 239 HIS A O 1
ATOM 1836 N N . ASP A 1 240 ? 1.047 -4.806 38.729 1.00 83.88 240 ASP A N 1
ATOM 1837 C CA . ASP A 1 240 ? 2.062 -5.356 39.619 1.00 83.88 240 ASP A CA 1
ATOM 1838 C C . ASP A 1 240 ? 2.979 -6.276 38.794 1.00 83.88 240 ASP A C 1
ATOM 1840 O O . ASP A 1 240 ? 2.487 -7.239 38.196 1.00 83.88 240 ASP A O 1
ATOM 1844 N N . PRO A 1 241 ? 4.302 -6.025 38.758 1.00 80.75 241 PRO A N 1
ATOM 1845 C CA . PRO A 1 241 ? 5.262 -6.857 38.032 1.00 80.75 241 PRO A CA 1
ATOM 1846 C C . PRO A 1 241 ? 5.255 -8.337 38.430 1.00 80.75 241 PRO A C 1
ATOM 1848 O O . PRO A 1 241 ? 5.767 -9.166 37.685 1.00 80.75 241 PRO A O 1
ATOM 1851 N N . ARG A 1 242 ? 4.691 -8.691 39.593 1.00 79.62 242 ARG A N 1
ATOM 1852 C CA . ARG A 1 242 ? 4.518 -10.084 40.030 1.00 79.62 242 ARG A CA 1
ATOM 1853 C C . ARG A 1 242 ? 3.384 -10.805 39.302 1.00 79.62 242 ARG A C 1
ATOM 1855 O O . ARG A 1 242 ? 3.356 -12.032 39.353 1.00 79.62 242 ARG A O 1
ATOM 1862 N N . TYR A 1 243 ? 2.475 -10.083 38.643 1.00 84.38 243 TYR A N 1
ATOM 1863 C CA . TYR A 1 243 ? 1.289 -10.632 37.973 1.00 84.38 243 TYR A CA 1
ATOM 1864 C C . TYR A 1 243 ? 1.123 -10.143 36.519 1.00 84.38 243 TYR A C 1
ATOM 1866 O O . TYR A 1 243 ? 0.056 -9.641 36.156 1.00 84.38 243 TYR A O 1
ATOM 1874 N N . PRO A 1 244 ? 2.149 -10.283 35.658 1.00 81.44 244 PRO A N 1
ATOM 1875 C CA . PRO A 1 244 ? 2.096 -9.792 34.282 1.00 81.44 244 PRO A CA 1
ATOM 1876 C C . PRO A 1 244 ? 1.006 -10.434 33.422 1.00 81.44 244 PRO A C 1
ATOM 1878 O O . PRO A 1 244 ? 0.453 -9.779 32.545 1.00 81.44 244 PRO A O 1
ATOM 1881 N N . GLY A 1 245 ? 0.630 -11.678 33.711 1.00 84.19 245 GLY A N 1
ATOM 1882 C CA . GLY A 1 245 ? -0.395 -12.406 32.973 1.00 84.19 245 GLY A CA 1
ATOM 1883 C C . GLY A 1 245 ? -1.813 -11.850 33.106 1.00 84.19 245 GLY A C 1
ATOM 1884 O O . GLY A 1 245 ? -2.650 -12.207 32.288 1.00 84.19 245 GLY A O 1
ATOM 1885 N N . LEU A 1 246 ? -2.104 -10.993 34.094 1.00 88.94 246 LEU A N 1
ATOM 1886 C CA . LEU A 1 246 ? -3.460 -10.465 34.294 1.00 88.94 246 LEU A CA 1
ATOM 1887 C C . LEU A 1 246 ? -3.873 -9.484 33.194 1.00 88.94 246 LEU A C 1
ATOM 1889 O O . LEU A 1 246 ? -4.977 -9.596 32.669 1.00 88.94 246 LEU A O 1
ATOM 1893 N N . ALA A 1 247 ? -2.983 -8.565 32.808 1.00 88.38 247 ALA A N 1
ATOM 1894 C CA . ALA A 1 247 ? -3.253 -7.630 31.714 1.00 88.38 247 ALA A CA 1
ATOM 1895 C C . ALA A 1 247 ? -3.432 -8.372 30.374 1.00 88.38 247 ALA A C 1
ATOM 1897 O O . ALA A 1 247 ? -4.303 -8.019 29.580 1.00 88.38 247 ALA A O 1
ATOM 1898 N N . ASN A 1 248 ? -2.693 -9.472 30.182 1.00 86.75 248 ASN A N 1
ATOM 1899 C CA . ASN A 1 248 ? -2.754 -10.304 28.978 1.00 86.75 248 ASN A CA 1
ATOM 1900 C C . ASN A 1 248 ? -4.100 -11.021 28.780 1.00 86.75 248 ASN A C 1
ATOM 1902 O O . ASN A 1 248 ? -4.337 -11.543 27.698 1.00 86.75 248 ASN A O 1
ATOM 1906 N N . LEU A 1 249 ? -4.977 -11.076 29.791 1.00 89.88 249 LEU A N 1
ATOM 1907 C CA . LEU A 1 249 ? -6.319 -11.648 29.629 1.00 89.88 249 LEU A CA 1
ATOM 1908 C C . LEU A 1 249 ? -7.247 -10.742 28.804 1.00 89.88 249 LEU A C 1
ATOM 1910 O O . LEU A 1 249 ? -8.242 -11.229 28.268 1.00 89.88 249 LEU A O 1
ATOM 1914 N N . ILE A 1 250 ? -6.937 -9.444 28.723 1.00 89.44 250 ILE A N 1
ATOM 1915 C CA . ILE A 1 250 ? -7.701 -8.437 27.971 1.00 89.44 250 ILE A CA 1
ATOM 1916 C C . ILE A 1 250 ? -6.894 -7.969 26.763 1.00 89.44 250 ILE A C 1
ATOM 1918 O O . ILE A 1 250 ? -7.387 -8.046 25.645 1.00 89.44 250 ILE A O 1
ATOM 1922 N N . SER A 1 251 ? -5.645 -7.563 26.998 1.00 83.56 251 SER A N 1
ATOM 1923 C CA . SER A 1 251 ? -4.740 -6.998 25.994 1.00 83.56 251 SER A CA 1
ATOM 1924 C C . SER A 1 251 ? -3.507 -7.894 25.861 1.00 83.56 251 SER A C 1
ATOM 1926 O O . SER A 1 251 ? -2.394 -7.538 26.245 1.00 83.56 251 SER A O 1
ATOM 1928 N N . GLY A 1 252 ? -3.729 -9.116 25.384 1.00 78.25 252 GLY A N 1
ATOM 1929 C CA . GLY A 1 252 ? -2.726 -10.154 25.195 1.00 78.25 252 GLY A CA 1
ATOM 1930 C C . GLY A 1 252 ? -2.118 -10.150 23.793 1.00 78.25 252 GLY A C 1
ATOM 1931 O O . GLY A 1 252 ? -2.702 -9.721 22.797 1.00 78.25 252 GLY A O 1
ATOM 1932 N N . ALA A 1 253 ? -0.900 -10.673 23.697 1.00 67.44 253 ALA A N 1
ATOM 1933 C CA . ALA A 1 253 ? -0.142 -10.659 22.451 1.00 67.44 253 ALA A CA 1
ATOM 1934 C C . ALA A 1 253 ? -0.722 -11.612 21.379 1.00 67.44 253 ALA A C 1
ATOM 1936 O O . ALA A 1 253 ? -0.643 -11.324 20.184 1.00 67.44 253 ALA A O 1
ATOM 1937 N N . ALA A 1 254 ? -1.336 -12.718 21.812 1.00 68.75 254 ALA A N 1
ATOM 1938 C CA . ALA A 1 254 ? -1.793 -13.804 20.943 1.00 68.75 254 ALA A CA 1
ATOM 1939 C C . ALA A 1 254 ? -3.232 -14.254 21.227 1.00 68.75 254 ALA A C 1
ATOM 1941 O O . ALA A 1 254 ? -4.036 -14.375 20.306 1.00 68.75 254 ALA A O 1
ATOM 1942 N N . VAL A 1 255 ? -3.555 -14.472 22.504 1.00 79.75 255 VAL A N 1
ATOM 1943 C CA . VAL A 1 255 ? -4.874 -14.911 22.971 1.00 79.75 255 VAL A CA 1
ATOM 1944 C C . VAL A 1 255 ? -5.306 -14.008 24.118 1.00 79.75 255 VAL A C 1
ATOM 1946 O O . VAL A 1 255 ? -4.593 -13.910 25.115 1.00 79.75 255 VAL A O 1
ATOM 1949 N N . ASP A 1 256 ? -6.468 -13.381 23.974 1.00 88.12 256 ASP A N 1
ATOM 1950 C CA . ASP A 1 256 ? -7.139 -12.582 24.998 1.00 88.12 256 ASP A CA 1
ATOM 1951 C C . ASP A 1 256 ? -8.651 -12.527 24.739 1.00 88.12 256 ASP A C 1
ATOM 1953 O O . ASP A 1 256 ? -9.150 -13.013 23.717 1.00 88.12 256 ASP A O 1
ATOM 1957 N N . ALA A 1 257 ? -9.396 -11.977 25.697 1.00 92.00 257 ALA A N 1
ATOM 1958 C CA . ALA A 1 257 ? -10.847 -11.889 25.614 1.00 92.00 257 ALA A CA 1
ATOM 1959 C C . ALA A 1 257 ? -11.340 -10.978 24.477 1.00 92.00 257 ALA A C 1
ATOM 1961 O O . ALA A 1 257 ? -12.381 -11.271 23.889 1.00 92.00 257 ALA A O 1
ATOM 1962 N N . ASP A 1 258 ? -10.593 -9.917 24.162 1.00 93.00 258 ASP A N 1
ATOM 1963 C CA . ASP A 1 258 ? -10.898 -8.979 23.079 1.00 93.00 258 ASP A CA 1
ATOM 1964 C C . ASP A 1 258 ? -10.881 -9.687 21.710 1.00 93.00 258 ASP A C 1
ATOM 1966 O O . ASP A 1 258 ? -11.908 -9.784 21.030 1.00 93.00 258 ASP A O 1
ATOM 1970 N N . LYS A 1 259 ? -9.756 -10.327 21.367 1.00 89.25 259 LYS A N 1
ATOM 1971 C CA . LYS A 1 259 ? -9.572 -11.098 20.126 1.00 89.25 259 LYS A CA 1
ATOM 1972 C C . LYS A 1 259 ? -10.574 -12.223 19.989 1.00 89.25 259 LYS A C 1
ATOM 1974 O O . LYS A 1 259 ? -11.108 -12.441 18.902 1.00 89.25 259 LYS A O 1
ATOM 1979 N N . ILE A 1 260 ? -10.844 -12.941 21.074 1.00 90.69 260 ILE A N 1
ATOM 1980 C CA . ILE A 1 260 ? -11.827 -14.023 21.054 1.00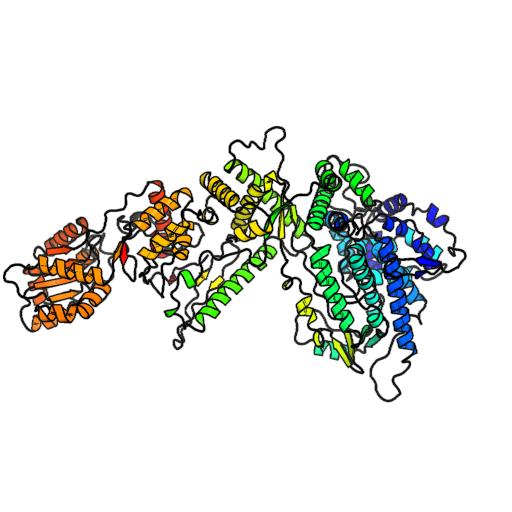 90.69 260 ILE A CA 1
ATOM 1981 C C . ILE A 1 260 ? -13.227 -13.486 20.720 1.00 90.69 260 ILE A C 1
ATOM 1983 O O . ILE A 1 260 ? -13.926 -14.122 19.926 1.00 90.69 260 ILE A O 1
ATOM 1987 N N . ASP A 1 261 ? -13.648 -12.345 21.279 1.00 94.31 261 ASP A N 1
ATOM 1988 C CA . ASP A 1 261 ? -14.939 -11.747 20.923 1.00 94.31 261 ASP A CA 1
ATOM 1989 C C . ASP A 1 261 ? -14.949 -11.243 19.484 1.00 94.31 261 ASP A C 1
ATOM 1991 O O . ASP A 1 261 ? -15.771 -11.729 18.702 1.00 94.31 261 ASP A O 1
ATOM 1995 N N . TYR A 1 262 ? -14.054 -10.317 19.114 1.00 93.19 262 TYR A N 1
ATOM 1996 C CA . TYR A 1 262 ? -14.180 -9.648 17.820 1.00 93.19 262 TYR A CA 1
ATOM 1997 C C . TYR A 1 262 ? -14.005 -10.629 16.659 1.00 93.19 262 TYR A C 1
ATOM 1999 O O . TYR A 1 262 ? -14.765 -10.553 15.700 1.00 93.19 262 TYR A O 1
ATOM 2007 N N . LEU A 1 263 ? -13.098 -11.615 16.740 1.00 91.81 263 LEU A N 1
ATOM 2008 C CA . LEU A 1 263 ? -12.908 -12.576 15.645 1.00 91.81 263 LEU A CA 1
ATOM 2009 C C . LEU A 1 263 ? -14.188 -13.383 15.388 1.00 91.81 263 LEU A C 1
ATOM 2011 O O . LEU A 1 263 ? -14.606 -13.541 14.242 1.00 91.81 263 LEU A O 1
ATOM 2015 N N . ASN A 1 264 ? -14.853 -13.858 16.445 1.00 92.50 264 ASN A N 1
ATOM 2016 C CA . ASN A 1 264 ? -16.106 -14.605 16.310 1.00 92.50 264 ASN A CA 1
ATOM 2017 C C . ASN A 1 264 ? -17.279 -13.694 15.920 1.00 92.50 264 ASN A C 1
ATOM 2019 O O . ASN A 1 264 ? -18.125 -14.071 15.101 1.00 92.50 264 ASN A O 1
ATOM 2023 N N . ARG A 1 265 ? -17.344 -12.491 16.497 1.00 94.38 265 ARG A N 1
ATOM 2024 C CA . ARG A 1 265 ? -18.403 -11.513 16.240 1.00 94.38 265 ARG A CA 1
ATOM 2025 C C . ARG A 1 265 ? -18.341 -11.001 14.809 1.00 94.38 265 ARG A C 1
ATOM 2027 O O . ARG A 1 265 ? -19.359 -11.048 14.119 1.00 94.38 265 ARG A O 1
ATOM 2034 N N . ASP A 1 266 ? -17.174 -10.581 14.350 1.00 95.38 266 ASP A N 1
ATOM 2035 C CA . ASP A 1 266 ? -16.960 -10.061 13.004 1.00 95.38 266 ASP A CA 1
ATOM 2036 C C . ASP A 1 266 ? -17.185 -11.151 11.960 1.00 95.38 266 ASP A C 1
ATOM 2038 O O . ASP A 1 266 ? -17.917 -10.928 10.998 1.00 95.38 266 ASP A O 1
ATOM 2042 N N . ALA A 1 267 ? -16.655 -12.363 12.177 1.00 94.00 267 ALA A N 1
ATOM 2043 C CA . ALA A 1 267 ? -16.908 -13.496 11.288 1.00 94.00 267 ALA A CA 1
ATOM 2044 C C . ALA A 1 267 ? -18.410 -13.760 11.123 1.00 94.00 267 ALA A C 1
ATOM 2046 O O . ALA A 1 267 ? -18.901 -13.888 9.998 1.00 94.00 267 ALA A O 1
ATOM 2047 N N . ARG A 1 268 ? -19.162 -13.759 12.231 1.00 93.56 268 ARG A N 1
ATOM 2048 C CA . ARG A 1 268 ? -20.610 -13.970 12.210 1.00 93.56 268 ARG A CA 1
ATOM 2049 C C . ARG A 1 268 ? -21.361 -12.867 11.466 1.00 93.56 268 ARG A C 1
ATOM 2051 O O . ARG A 1 268 ? -22.204 -13.186 10.632 1.00 93.56 268 ARG A O 1
ATOM 2058 N N . HIS A 1 269 ? -21.085 -11.597 11.759 1.00 94.56 269 HIS A N 1
ATOM 2059 C CA . HIS A 1 269 ? -21.814 -10.469 11.162 1.00 94.56 269 HIS A CA 1
ATOM 2060 C C . HIS A 1 269 ? -21.404 -10.206 9.705 1.00 94.56 269 HIS A C 1
ATOM 2062 O O . HIS A 1 269 ? -22.222 -9.748 8.913 1.00 94.56 269 HIS A O 1
ATOM 2068 N N . CYS A 1 270 ? -20.179 -10.563 9.310 1.00 94.44 270 CYS A N 1
ATOM 2069 C CA . CYS A 1 270 ? -19.736 -10.517 7.915 1.00 94.44 270 CYS A CA 1
ATOM 2070 C C . CYS A 1 270 ? -20.089 -11.784 7.115 1.00 94.44 270 CYS A C 1
ATOM 2072 O O . CYS A 1 270 ? -19.882 -11.807 5.902 1.00 94.44 270 CYS A O 1
ATOM 2074 N N . GLY A 1 271 ? -20.597 -12.842 7.760 1.00 92.75 271 GLY A N 1
ATOM 2075 C CA . GLY A 1 271 ? -20.905 -14.116 7.103 1.00 92.75 271 GLY A CA 1
ATOM 2076 C C . GLY A 1 271 ? -19.665 -14.875 6.615 1.00 92.75 271 GLY A C 1
ATOM 2077 O O . GLY A 1 271 ? -19.736 -15.618 5.636 1.00 92.75 271 GLY A O 1
ATOM 2078 N N . ILE A 1 272 ? -18.517 -14.683 7.268 1.00 91.94 272 ILE A N 1
ATOM 2079 C CA . ILE A 1 272 ? -17.279 -15.402 6.959 1.00 91.94 272 ILE A CA 1
ATOM 2080 C C . ILE A 1 272 ? -17.277 -16.709 7.770 1.00 91.94 272 ILE A C 1
ATOM 2082 O O . ILE A 1 272 ? -17.348 -16.649 8.997 1.00 91.94 272 ILE A O 1
ATOM 2086 N N . PRO A 1 273 ? -17.187 -17.892 7.129 1.00 86.25 273 PRO A N 1
ATOM 2087 C CA . PRO A 1 273 ? -17.233 -19.183 7.815 1.00 86.25 273 PRO A CA 1
ATOM 2088 C C . PRO A 1 273 ? -15.885 -19.485 8.479 1.00 86.25 273 PRO A C 1
ATOM 2090 O O . PRO A 1 273 ? -15.099 -20.302 8.006 1.00 86.25 273 PRO A O 1
ATOM 2093 N N . VAL A 1 274 ? -15.608 -18.772 9.561 1.00 81.88 274 VAL A N 1
ATOM 2094 C CA . VAL A 1 274 ? -14.447 -18.950 10.424 1.00 81.88 274 VAL A CA 1
ATOM 2095 C C . VAL A 1 274 ? -14.989 -19.268 11.808 1.00 81.88 274 VAL A C 1
ATOM 2097 O O . VAL A 1 274 ? -15.765 -18.494 12.363 1.00 81.88 274 VAL A O 1
ATOM 2100 N N . GLY A 1 275 ? -14.628 -20.435 12.329 1.00 68.56 275 GLY A N 1
ATOM 2101 C CA . GLY A 1 275 ? -15.019 -20.884 13.658 1.00 68.56 275 GLY A CA 1
ATOM 2102 C C . GLY A 1 275 ? -13.779 -21.103 14.503 1.00 68.56 275 GLY A C 1
ATOM 2103 O O . GLY A 1 275 ? -12.811 -21.686 14.024 1.00 68.56 275 GLY A O 1
ATOM 2104 N N . VAL A 1 276 ? -13.830 -20.629 15.742 1.00 78.31 276 VAL A N 1
ATOM 2105 C CA . VAL A 1 276 ? -12.824 -20.906 16.765 1.00 78.31 276 VAL A CA 1
ATOM 2106 C C . VAL A 1 276 ? -13.513 -21.716 17.855 1.00 78.31 276 VAL A C 1
ATOM 2108 O O . VAL A 1 276 ? -14.512 -21.253 18.416 1.00 78.31 276 VAL A O 1
ATOM 2111 N N . ASP A 1 277 ? -13.008 -22.905 18.185 1.00 77.94 277 ASP A N 1
ATOM 2112 C CA . ASP A 1 277 ? -13.510 -23.674 19.328 1.00 77.94 277 ASP A CA 1
ATOM 2113 C C . ASP A 1 277 ? -12.983 -23.091 20.643 1.00 77.94 277 ASP A C 1
ATOM 2115 O O . ASP A 1 277 ? -12.100 -23.617 21.323 1.00 77.94 277 ASP A O 1
ATOM 2119 N N . VAL A 1 278 ? -13.591 -21.976 21.032 1.00 77.38 278 VAL A N 1
ATOM 2120 C CA . VAL A 1 278 ? -13.305 -21.250 22.272 1.00 77.38 278 VAL A CA 1
ATOM 2121 C C . VAL A 1 278 ? -13.452 -22.119 23.524 1.00 77.38 278 VAL A C 1
ATOM 2123 O O . VAL A 1 278 ? -12.834 -21.827 24.547 1.00 77.38 278 VAL A O 1
ATOM 2126 N N . SER A 1 279 ? -14.216 -23.217 23.463 1.00 74.44 279 SER A N 1
ATOM 2127 C CA . SER A 1 279 ? -14.406 -24.133 24.593 1.00 74.44 279 SER A CA 1
ATOM 2128 C C . SER A 1 279 ? -13.078 -24.730 25.055 1.00 74.44 279 SER A C 1
ATOM 2130 O O . SER A 1 279 ? -12.839 -24.826 26.258 1.00 74.44 279 SER A O 1
ATOM 2132 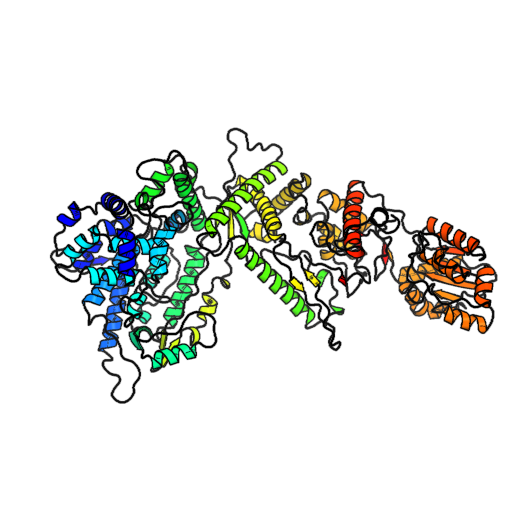N N . ARG A 1 280 ? -12.187 -25.078 24.118 1.00 69.50 280 ARG A N 1
ATOM 2133 C CA . ARG A 1 280 ? -10.874 -25.663 24.428 1.00 69.50 280 ARG A CA 1
ATOM 2134 C C . ARG A 1 280 ? -9.901 -24.659 25.034 1.00 69.50 280 ARG A C 1
ATOM 2136 O O . ARG A 1 280 ? -9.174 -25.023 25.957 1.00 69.50 280 ARG A O 1
ATOM 2143 N N . VAL A 1 281 ? -9.937 -23.398 24.591 1.00 70.12 281 VAL A N 1
ATOM 2144 C CA . VAL A 1 281 ? -9.161 -22.311 25.221 1.00 70.12 281 VAL A CA 1
ATOM 2145 C C . VAL A 1 281 ? -9.597 -22.127 26.664 1.00 70.12 281 VAL A C 1
ATOM 2147 O O . VAL A 1 281 ? -8.750 -22.035 27.552 1.00 70.12 281 VAL A O 1
ATOM 2150 N N . PHE A 1 282 ? -10.905 -22.123 26.926 1.00 72.31 282 PHE A N 1
ATOM 2151 C CA . PHE A 1 282 ? -11.391 -21.962 28.289 1.00 72.31 282 PHE A CA 1
ATOM 2152 C C . PHE A 1 282 ? -11.000 -23.148 29.171 1.00 72.31 282 PHE A C 1
ATOM 2154 O O . PHE A 1 282 ? -10.484 -22.921 30.257 1.00 72.31 282 PHE A O 1
ATOM 2161 N N . LEU A 1 283 ? -11.180 -24.394 28.726 1.00 64.19 283 LEU A N 1
ATOM 2162 C CA . LEU A 1 283 ? -11.150 -25.566 29.613 1.00 64.19 283 LEU A CA 1
ATOM 2163 C C . LEU A 1 283 ? -9.812 -25.854 30.312 1.00 64.19 283 LEU A C 1
ATOM 2165 O O . LEU A 1 283 ? -9.841 -26.480 31.367 1.00 64.19 283 LEU A O 1
ATOM 2169 N N . ASN A 1 284 ? -8.672 -25.406 29.779 1.00 68.06 284 ASN A N 1
ATOM 2170 C CA . ASN A 1 284 ? -7.357 -25.780 30.318 1.00 68.06 284 ASN A CA 1
ATOM 2171 C C . ASN A 1 284 ? -6.337 -24.627 30.406 1.00 68.06 284 ASN A C 1
ATOM 2173 O O . ASN A 1 284 ? -5.176 -24.877 30.735 1.00 68.06 284 ASN A O 1
ATOM 2177 N N . SER A 1 285 ? -6.723 -23.384 30.103 1.00 78.62 285 SER A N 1
ATOM 2178 C CA . SER A 1 285 ? -5.821 -22.240 30.295 1.00 78.62 285 SER A CA 1
ATOM 2179 C C . SER A 1 285 ? -5.607 -21.953 31.781 1.00 78.62 285 SER A C 1
ATOM 2181 O O . SER A 1 285 ? -6.508 -22.145 32.598 1.00 78.62 285 SER A O 1
ATOM 2183 N N . ALA A 1 286 ? -4.417 -21.475 32.137 1.00 84.38 286 ALA A N 1
ATOM 2184 C CA . ALA A 1 286 ? -4.051 -21.243 33.527 1.00 84.38 286 ALA A CA 1
ATOM 2185 C C . ALA A 1 286 ? -3.184 -19.992 33.700 1.00 84.38 286 ALA A C 1
ATOM 2187 O O . ALA A 1 286 ? -2.464 -19.572 32.794 1.00 84.38 286 ALA A O 1
ATOM 2188 N N . LEU A 1 287 ? -3.222 -19.421 34.903 1.00 86.62 287 LEU A N 1
ATOM 2189 C CA . LEU A 1 287 ? -2.236 -18.449 35.359 1.00 86.62 287 LEU A CA 1
ATOM 2190 C C . LEU A 1 287 ? -1.189 -19.188 36.187 1.00 86.62 287 LEU A C 1
ATOM 2192 O O . LEU A 1 287 ? -1.520 -19.800 37.201 1.00 86.62 287 LEU A O 1
ATOM 2196 N N . VAL A 1 288 ? 0.065 -19.151 35.747 1.00 84.56 288 VAL A N 1
ATOM 2197 C CA . VAL A 1 288 ? 1.150 -19.964 36.302 1.00 84.56 288 VAL A CA 1
ATOM 2198 C C . VAL A 1 288 ? 2.253 -19.070 36.844 1.00 84.56 288 VAL A C 1
ATOM 2200 O O . VAL A 1 288 ? 2.735 -18.172 36.156 1.00 84.56 288 VAL A O 1
ATOM 2203 N N . ARG A 1 289 ? 2.679 -19.319 38.083 1.00 86.00 289 ARG A N 1
ATOM 2204 C CA . ARG A 1 289 ? 3.829 -18.658 38.699 1.00 86.00 289 ARG A CA 1
ATOM 2205 C C . ARG A 1 289 ? 5.125 -19.260 38.162 1.00 86.00 289 ARG A C 1
ATOM 2207 O O . ARG A 1 289 ? 5.399 -20.436 38.378 1.00 86.00 289 ARG A O 1
ATOM 2214 N N . ILE A 1 290 ? 5.928 -18.409 37.537 1.00 83.06 290 ILE A N 1
ATOM 2215 C CA . ILE A 1 290 ? 7.257 -18.698 37.007 1.00 83.06 290 ILE A CA 1
ATOM 2216 C C . ILE A 1 290 ? 8.309 -18.102 37.948 1.00 83.06 290 ILE A C 1
ATOM 2218 O O . ILE A 1 290 ? 8.262 -16.908 38.267 1.00 83.06 290 ILE A O 1
ATOM 2222 N N . SER A 1 291 ? 9.251 -18.927 38.406 1.00 83.81 291 SER A N 1
ATOM 2223 C CA . SER A 1 291 ? 10.384 -18.500 39.234 1.00 83.81 291 SER A CA 1
ATOM 2224 C C . SER A 1 291 ? 11.465 -17.778 38.404 1.00 83.81 291 SER A C 1
ATOM 2226 O O . SER A 1 291 ? 11.495 -17.915 37.180 1.00 83.81 291 SER A O 1
ATOM 2228 N N . PRO A 1 292 ? 12.386 -17.018 39.027 1.00 83.62 292 PRO A N 1
ATOM 2229 C CA . PRO A 1 292 ? 13.517 -16.405 38.320 1.00 83.62 292 PRO A CA 1
ATOM 2230 C C . PRO A 1 292 ? 14.379 -17.398 37.529 1.00 83.62 292 PRO A C 1
ATOM 2232 O O . PRO A 1 292 ? 14.759 -17.099 36.396 1.00 83.62 292 PRO A O 1
ATOM 2235 N N . ASP A 1 293 ? 14.634 -18.587 38.077 1.00 80.62 293 ASP A N 1
ATOM 2236 C CA . ASP A 1 293 ? 15.430 -19.622 37.406 1.00 80.62 293 ASP A CA 1
ATOM 2237 C C . ASP A 1 293 ? 14.688 -20.210 36.200 1.00 80.62 293 ASP A C 1
ATOM 2239 O O . ASP A 1 293 ? 15.274 -20.386 35.129 1.00 80.62 293 ASP A O 1
ATOM 2243 N N . GLN A 1 294 ? 13.377 -20.432 36.337 1.00 78.50 294 GLN A N 1
ATOM 2244 C CA . GLN A 1 294 ? 12.515 -20.876 35.238 1.00 78.50 294 GLN A CA 1
ATOM 2245 C C . GLN A 1 294 ? 12.426 -19.814 34.135 1.00 78.50 294 GLN A C 1
ATOM 2247 O O . GLN A 1 294 ? 12.547 -20.135 32.955 1.00 78.50 294 GLN A O 1
ATOM 2252 N N . ALA A 1 295 ? 12.292 -18.536 34.500 1.00 78.94 295 ALA A N 1
ATOM 2253 C CA . ALA A 1 295 ? 12.284 -17.426 33.550 1.00 78.94 295 ALA A CA 1
ATOM 2254 C C . ALA A 1 295 ? 13.616 -17.310 32.785 1.00 78.94 295 ALA A C 1
ATOM 2256 O O . ALA A 1 295 ? 13.628 -17.054 31.577 1.00 78.94 295 ALA A O 1
ATOM 2257 N N . LEU A 1 296 ? 14.748 -17.548 33.458 1.00 78.50 296 LEU A N 1
ATOM 2258 C CA . LEU A 1 296 ? 16.064 -17.594 32.821 1.00 78.50 296 LEU A CA 1
ATOM 2259 C C . LEU A 1 296 ? 16.199 -18.793 31.871 1.00 78.50 296 LEU A C 1
ATOM 2261 O O . LEU A 1 296 ? 16.750 -18.637 30.780 1.00 78.50 296 LEU A O 1
ATOM 2265 N N . ALA A 1 297 ? 15.687 -19.966 32.254 1.00 75.62 297 ALA A N 1
ATOM 2266 C CA . ALA A 1 297 ? 15.672 -21.156 31.405 1.00 75.62 297 ALA A CA 1
ATOM 2267 C C . ALA A 1 297 ? 14.831 -20.939 30.133 1.00 75.62 297 ALA A C 1
ATOM 2269 O O . ALA A 1 297 ? 15.331 -21.163 29.029 1.00 75.62 297 ALA A O 1
ATOM 2270 N N . LEU A 1 298 ? 13.616 -20.395 30.271 1.00 73.62 298 LEU A N 1
ATOM 2271 C CA . LEU A 1 298 ? 12.749 -20.021 29.146 1.00 73.62 298 LEU A CA 1
ATOM 2272 C C . LEU A 1 298 ? 13.433 -18.992 28.233 1.00 73.62 298 LEU A C 1
ATOM 2274 O O . LEU A 1 298 ? 13.499 -19.183 27.020 1.00 73.62 298 LEU A O 1
ATOM 2278 N N . SER A 1 299 ? 14.065 -17.965 28.812 1.00 74.19 299 SER A N 1
ATOM 2279 C CA . SER A 1 299 ? 14.816 -16.955 28.048 1.00 74.19 299 SER A CA 1
ATOM 2280 C C . SER A 1 299 ? 15.984 -17.540 27.244 1.00 74.19 299 SER A C 1
ATOM 2282 O O . SER A 1 299 ? 16.315 -17.017 26.183 1.00 74.19 299 SER A O 1
ATOM 2284 N N . ARG A 1 300 ? 16.634 -18.605 27.737 1.00 69.62 300 ARG A N 1
ATOM 2285 C CA . ARG A 1 300 ? 17.748 -19.288 27.050 1.00 69.62 300 ARG A CA 1
ATOM 2286 C C . ARG A 1 300 ? 17.274 -20.220 25.938 1.00 69.62 300 ARG A C 1
ATOM 2288 O O . ARG A 1 300 ? 17.970 -20.346 24.938 1.00 69.62 300 ARG A O 1
ATOM 2295 N N . SER A 1 301 ? 16.093 -20.824 26.080 1.00 63.94 301 SER A N 1
ATOM 2296 C CA . SER A 1 301 ? 15.477 -21.644 25.023 1.00 63.94 301 SER A CA 1
ATOM 2297 C C . SER A 1 301 ? 15.127 -20.844 23.756 1.00 63.94 301 SER A C 1
ATOM 2299 O O . SER A 1 301 ? 14.934 -21.422 22.693 1.00 63.94 301 SER A O 1
ATOM 2301 N N . ARG A 1 302 ? 15.126 -19.508 23.864 1.00 58.06 302 ARG A N 1
ATOM 2302 C CA . ARG A 1 302 ? 14.863 -18.533 22.798 1.00 58.06 302 ARG A CA 1
ATOM 2303 C C . ARG A 1 302 ? 16.071 -18.188 21.911 1.00 58.06 302 ARG A C 1
ATOM 2305 O O . ARG A 1 302 ? 15.943 -17.357 21.013 1.00 58.06 302 ARG A O 1
ATOM 2312 N N . VAL A 1 303 ? 17.256 -18.761 22.156 1.00 42.19 303 VAL A N 1
ATOM 2313 C CA . VAL A 1 303 ? 18.457 -18.493 21.340 1.00 42.19 303 VAL A CA 1
ATOM 2314 C C . VAL A 1 303 ? 18.323 -19.212 19.993 1.00 42.19 303 VAL A C 1
ATOM 2316 O O . VAL A 1 303 ? 18.748 -20.352 19.841 1.00 42.19 303 VAL A O 1
ATOM 2319 N N . GLY A 1 304 ? 17.706 -18.537 19.020 1.00 41.97 304 GLY A N 1
ATOM 2320 C CA . GLY A 1 304 ? 17.594 -19.035 17.647 1.00 41.97 304 GLY A CA 1
ATOM 2321 C C . GLY A 1 304 ? 16.718 -18.226 16.687 1.00 41.97 304 GLY A C 1
ATOM 2322 O O . GLY A 1 304 ? 16.912 -18.359 15.483 1.00 41.97 304 GLY A O 1
ATOM 2323 N N . GLN A 1 305 ? 15.796 -17.376 17.152 1.00 41.94 305 GLN A N 1
ATOM 2324 C CA . GLN A 1 305 ? 14.889 -16.629 16.266 1.00 41.94 305 GLN A CA 1
ATOM 2325 C C . GLN A 1 305 ? 14.653 -15.196 16.773 1.00 41.94 305 GLN A C 1
ATOM 2327 O O . GLN A 1 305 ? 14.656 -14.909 17.969 1.00 41.94 305 GLN A O 1
ATOM 2332 N N . THR A 1 306 ? 14.585 -14.263 15.831 1.00 34.69 306 THR A N 1
ATOM 2333 C CA . THR A 1 306 ? 14.694 -12.811 16.008 1.00 34.69 306 THR A CA 1
ATOM 2334 C C . THR A 1 306 ? 13.435 -12.185 16.615 1.00 34.69 306 THR A C 1
ATOM 2336 O O . THR A 1 306 ? 12.434 -12.064 15.921 1.00 34.69 306 THR A O 1
ATOM 2339 N N . GLY A 1 307 ? 13.507 -11.698 17.863 1.00 37.53 307 GLY A N 1
ATOM 2340 C CA . GLY A 1 307 ? 12.528 -10.739 18.403 1.00 37.53 307 GLY A CA 1
ATOM 2341 C C . GLY A 1 307 ? 12.179 -10.874 19.894 1.00 37.53 307 GLY A C 1
ATOM 2342 O O . GLY A 1 307 ? 11.352 -11.690 20.279 1.00 37.53 307 GLY A O 1
ATOM 2343 N N . GLY A 1 308 ? 12.737 -9.984 20.727 1.00 39.34 308 GLY A N 1
ATOM 2344 C CA . GLY A 1 308 ? 12.014 -9.403 21.874 1.00 39.34 308 GLY A CA 1
ATOM 2345 C C . GLY A 1 308 ? 12.220 -9.977 23.286 1.00 39.34 308 GLY A C 1
ATOM 2346 O O . GLY A 1 308 ? 11.316 -10.604 23.817 1.00 39.34 308 GLY A O 1
ATOM 2347 N N . GLY A 1 309 ? 13.322 -9.629 23.966 1.00 49.22 309 GLY A N 1
ATOM 2348 C CA . GLY A 1 309 ? 13.383 -9.511 25.441 1.00 49.22 309 GLY A CA 1
ATOM 2349 C C . GLY A 1 309 ? 13.589 -10.788 26.283 1.00 49.22 309 GLY A C 1
ATOM 2350 O O . GLY A 1 309 ? 13.185 -11.889 25.911 1.00 49.22 309 GLY A O 1
ATOM 2351 N N . ARG A 1 310 ? 14.233 -10.628 27.456 1.00 54.59 310 ARG A N 1
ATOM 2352 C CA . ARG A 1 310 ? 14.325 -11.666 28.507 1.00 54.59 310 ARG A CA 1
ATOM 2353 C C . ARG A 1 310 ? 12.956 -11.846 29.172 1.00 54.59 310 ARG A C 1
ATOM 2355 O O . ARG A 1 310 ? 12.322 -10.859 29.534 1.00 54.59 310 ARG A O 1
ATOM 2362 N N . PHE A 1 311 ? 12.542 -13.092 29.375 1.00 70.31 311 PHE A N 1
ATOM 2363 C CA . PHE A 1 311 ? 11.333 -13.445 30.115 1.00 70.31 311 PHE A CA 1
ATOM 2364 C C . PHE A 1 311 ? 11.488 -13.086 31.604 1.00 70.31 311 PHE A C 1
ATOM 2366 O O . PHE A 1 311 ? 12.567 -13.262 32.176 1.00 70.31 311 PHE A O 1
ATOM 2373 N N . SER A 1 312 ? 10.430 -12.574 32.239 1.00 76.06 312 SER A N 1
ATOM 2374 C CA . SER A 1 312 ? 10.446 -12.157 33.647 1.00 76.06 312 SER A CA 1
ATOM 2375 C C . SER A 1 312 ? 9.807 -13.199 34.568 1.00 76.06 312 SER A C 1
ATOM 2377 O O . SER A 1 312 ? 8.894 -13.927 34.181 1.00 76.06 312 SER A O 1
ATOM 2379 N N . ALA A 1 313 ? 10.270 -13.270 35.818 1.00 82.25 313 ALA A N 1
ATOM 2380 C CA . ALA A 1 313 ? 9.586 -14.037 36.859 1.00 82.25 313 ALA A CA 1
ATOM 2381 C C . ALA A 1 313 ? 8.236 -13.388 37.208 1.00 82.25 313 ALA A C 1
ATOM 2383 O O . ALA A 1 313 ? 8.116 -12.164 37.178 1.00 82.25 313 ALA A O 1
ATOM 2384 N N . GLY A 1 314 ? 7.240 -14.190 37.585 1.00 85.56 314 GLY A N 1
ATOM 2385 C CA . GLY A 1 314 ? 5.898 -13.700 37.909 1.00 85.56 314 GLY A CA 1
ATOM 2386 C C . GLY A 1 314 ? 4.795 -14.675 37.512 1.00 85.56 314 GLY A C 1
ATOM 2387 O O . GLY A 1 314 ? 5.067 -15.796 37.093 1.00 85.56 314 GLY A O 1
ATOM 2388 N N . VAL A 1 315 ? 3.541 -14.265 37.674 1.00 86.38 315 VAL A N 1
ATOM 2389 C CA . VAL A 1 315 ? 2.367 -15.026 37.236 1.00 86.38 315 VAL A CA 1
ATOM 2390 C C . VAL A 1 315 ? 2.049 -14.682 35.786 1.00 86.38 315 VAL A C 1
ATOM 2392 O O . VAL A 1 315 ? 1.713 -13.538 35.490 1.00 86.38 315 VAL A O 1
ATOM 2395 N N . HIS A 1 316 ? 2.124 -15.669 34.900 1.00 85.44 316 HIS A N 1
ATOM 2396 C CA . HIS A 1 316 ? 1.907 -15.521 33.461 1.00 85.44 316 HIS A CA 1
ATOM 2397 C C . HIS A 1 316 ? 0.687 -16.303 32.996 1.00 85.44 316 HIS A C 1
ATOM 2399 O O . HIS A 1 316 ? 0.368 -17.350 33.555 1.00 85.44 316 HIS A O 1
ATOM 2405 N N . PHE A 1 317 ? 0.013 -15.792 31.968 1.00 85.38 317 PHE A N 1
ATOM 2406 C CA . PHE A 1 317 ? -1.070 -16.503 31.297 1.00 85.38 317 PHE A CA 1
ATOM 2407 C C . PHE A 1 317 ? -0.487 -17.546 30.344 1.00 85.38 317 PHE A C 1
ATOM 2409 O O . PHE A 1 317 ? 0.392 -17.225 29.543 1.00 85.38 317 PHE A O 1
ATOM 2416 N N . ILE A 1 318 ? -0.950 -18.790 30.468 1.00 80.88 318 ILE A N 1
ATOM 2417 C CA . ILE A 1 318 ? -0.439 -19.943 29.727 1.00 80.88 318 ILE A CA 1
ATOM 2418 C C . ILE A 1 318 ? -1.607 -20.747 29.168 1.00 80.88 318 ILE A C 1
ATOM 2420 O O . ILE A 1 318 ? -2.564 -21.066 29.881 1.00 80.88 318 ILE A O 1
ATOM 2424 N N . VAL A 1 319 ? -1.492 -21.116 27.895 1.00 79.62 319 VAL A N 1
ATOM 2425 C CA . VAL A 1 319 ? -2.435 -22.000 27.207 1.00 79.62 319 VAL A CA 1
ATOM 2426 C C . VAL A 1 319 ? -1.947 -23.443 27.354 1.00 79.62 319 VAL A C 1
ATOM 2428 O O . VAL A 1 319 ? -0.753 -23.726 27.312 1.00 79.62 319 VAL A O 1
ATOM 2431 N N . ASN A 1 320 ? -2.845 -24.399 27.563 1.00 77.19 320 ASN A N 1
ATOM 2432 C CA . ASN A 1 320 ? -2.455 -25.810 27.589 1.00 77.19 320 ASN A CA 1
ATOM 2433 C C . ASN A 1 320 ? -2.179 -26.313 26.163 1.00 77.19 320 ASN A C 1
ATOM 2435 O O . ASN A 1 320 ? -2.891 -25.943 25.238 1.00 77.19 320 ASN A O 1
ATOM 2439 N N . SER A 1 321 ? -1.207 -27.208 25.994 1.00 74.56 321 SER A N 1
ATOM 2440 C CA . SER A 1 321 ? -0.915 -27.900 24.725 1.00 74.56 321 SER A CA 1
ATOM 2441 C C . SER A 1 321 ? -2.148 -28.517 24.050 1.00 74.56 321 SER A C 1
ATOM 2443 O O . SER A 1 321 ? -2.267 -28.467 22.835 1.00 74.56 321 SER A O 1
ATOM 2445 N N . SER A 1 322 ? -3.126 -29.012 24.814 1.00 73.12 322 SER A N 1
ATOM 2446 C CA . SER A 1 322 ? -4.410 -29.506 24.273 1.00 73.12 322 SER A CA 1
ATOM 2447 C C . SER A 1 322 ? -5.294 -28.431 23.614 1.00 73.12 322 SER A C 1
ATOM 2449 O O . SER A 1 322 ? -6.227 -28.766 22.886 1.00 73.12 322 SER A O 1
ATOM 2451 N N . GLY A 1 323 ? -5.023 -27.151 23.881 1.00 71.19 323 GLY A N 1
ATOM 2452 C CA . GLY A 1 323 ? -5.669 -25.986 23.276 1.00 71.19 323 GLY A CA 1
ATOM 2453 C C . GLY A 1 323 ? -4.827 -25.310 22.191 1.00 71.19 323 GLY A C 1
ATOM 2454 O O . GLY A 1 323 ? -5.201 -24.227 21.743 1.00 71.19 323 GLY A O 1
ATOM 2455 N N . ILE A 1 324 ? -3.704 -25.914 21.772 1.00 74.88 324 ILE A N 1
ATOM 2456 C CA . ILE A 1 324 ? -2.841 -25.349 20.723 1.00 74.88 324 ILE A CA 1
ATOM 2457 C C . ILE A 1 324 ? -3.562 -25.270 19.372 1.00 74.88 324 ILE A C 1
ATOM 2459 O O . ILE A 1 324 ? -3.423 -24.277 18.668 1.00 74.88 324 ILE A O 1
ATOM 2463 N N . ASP A 1 325 ? -4.425 -26.243 19.068 1.00 76.12 325 ASP A N 1
ATOM 2464 C CA . ASP A 1 325 ? -5.251 -26.229 17.855 1.00 76.12 325 ASP A CA 1
ATOM 2465 C C . ASP A 1 325 ? -6.121 -24.963 17.797 1.00 76.12 325 ASP A C 1
ATOM 2467 O O . ASP A 1 325 ? -6.278 -24.352 16.746 1.00 76.12 325 ASP A O 1
ATOM 2471 N N . THR A 1 326 ? -6.642 -24.505 18.940 1.00 77.50 326 THR A N 1
ATOM 2472 C CA . THR A 1 326 ? -7.461 -23.288 18.997 1.00 77.50 326 THR A CA 1
ATOM 2473 C C . THR A 1 326 ? -6.631 -22.017 18.816 1.00 77.50 326 THR A C 1
ATOM 2475 O O . THR A 1 326 ? -7.135 -21.018 18.306 1.00 77.50 326 THR A O 1
ATOM 2478 N N . TYR A 1 327 ? -5.354 -22.033 19.207 1.00 76.81 327 TYR A N 1
ATOM 2479 C CA . TYR A 1 327 ? -4.431 -20.951 18.867 1.00 76.81 327 TYR A CA 1
ATOM 2480 C C . TYR A 1 327 ? -4.227 -20.869 17.347 1.00 76.81 327 TYR A C 1
ATOM 2482 O O . TYR A 1 327 ? -4.325 -19.780 16.779 1.00 76.81 327 TYR A O 1
ATOM 2490 N N . ASP A 1 328 ? -4.045 -22.010 16.678 1.00 76.75 328 ASP A N 1
ATOM 2491 C CA . ASP A 1 328 ? -3.943 -22.071 15.217 1.00 76.75 328 ASP A CA 1
ATOM 2492 C C . ASP A 1 328 ? -5.254 -21.636 14.536 1.00 76.75 328 ASP A C 1
ATOM 2494 O O . ASP A 1 328 ? -5.230 -20.892 13.552 1.00 76.75 328 ASP A O 1
ATOM 2498 N N . GLU A 1 329 ? -6.411 -22.012 15.090 1.00 81.69 329 GLU A N 1
ATOM 2499 C CA . GLU A 1 329 ? -7.723 -21.536 14.636 1.00 81.69 329 GLU A CA 1
ATOM 2500 C C . GLU A 1 329 ? -7.868 -20.017 14.779 1.00 81.69 329 GLU A C 1
ATOM 2502 O O . GLU A 1 329 ? -8.322 -19.371 13.838 1.00 81.69 329 GLU A O 1
ATOM 2507 N N . LEU A 1 330 ? -7.459 -19.425 15.910 1.00 81.38 330 LEU A N 1
ATOM 2508 C CA . LEU A 1 330 ? -7.463 -17.971 16.125 1.00 81.38 330 LEU A CA 1
ATOM 2509 C C . LEU A 1 330 ? -6.529 -17.257 15.143 1.00 81.38 330 LEU A C 1
ATOM 2511 O O . LEU A 1 330 ? -6.897 -16.231 14.564 1.00 81.38 330 LEU A O 1
ATOM 2515 N N . ALA A 1 331 ? -5.333 -17.805 14.927 1.00 78.06 331 ALA A N 1
ATOM 2516 C CA . ALA A 1 331 ? -4.364 -17.261 13.987 1.00 78.06 331 ALA A CA 1
ATOM 2517 C C . ALA A 1 331 ? -4.895 -17.285 12.549 1.00 78.06 331 ALA A C 1
ATOM 2519 O O . ALA A 1 331 ? -4.851 -16.268 11.848 1.00 78.06 331 ALA A O 1
ATOM 2520 N N . ASN A 1 332 ? -5.471 -18.413 12.132 1.00 79.88 332 ASN A N 1
ATOM 2521 C CA . ASN A 1 332 ? -6.114 -18.559 10.833 1.00 79.88 332 ASN A CA 1
ATOM 2522 C C . ASN A 1 332 ? -7.350 -17.653 10.708 1.00 79.88 332 ASN A C 1
ATOM 2524 O O . ASN A 1 332 ? -7.533 -16.994 9.686 1.00 79.88 332 ASN A O 1
ATOM 2528 N N . ALA A 1 333 ? -8.169 -17.555 11.757 1.00 84.94 333 ALA A N 1
ATOM 2529 C CA . ALA A 1 333 ? -9.337 -16.684 11.806 1.00 84.94 333 ALA A CA 1
ATOM 2530 C C . ALA A 1 333 ? -8.960 -15.224 11.568 1.00 84.94 333 ALA A C 1
ATOM 2532 O O . ALA A 1 333 ? -9.528 -14.560 10.697 1.00 84.94 333 ALA A O 1
ATOM 2533 N N . LYS A 1 334 ? -7.943 -14.756 12.296 1.00 84.00 334 LYS A N 1
ATOM 2534 C CA . LYS A 1 334 ? -7.369 -13.426 12.129 1.00 84.00 334 LYS A CA 1
ATOM 2535 C C . LYS A 1 334 ? -6.869 -13.237 10.698 1.00 84.00 334 LYS A C 1
ATOM 2537 O O . LYS A 1 334 ? -7.281 -12.284 10.044 1.00 84.00 334 LYS A O 1
ATOM 2542 N N . ALA A 1 335 ? -6.056 -14.153 10.170 1.00 78.81 335 ALA A N 1
ATOM 2543 C CA . ALA A 1 335 ? -5.534 -14.056 8.805 1.00 78.81 335 ALA A CA 1
ATOM 2544 C C . ALA A 1 335 ? -6.654 -13.952 7.749 1.00 78.81 335 ALA A C 1
ATOM 2546 O O . ALA A 1 335 ? -6.617 -13.072 6.884 1.00 78.81 335 ALA A O 1
ATOM 2547 N N . VAL A 1 336 ? -7.689 -14.793 7.852 1.00 84.31 336 VAL A N 1
ATOM 2548 C CA . VAL A 1 336 ? -8.842 -14.788 6.939 1.00 84.31 336 VAL A CA 1
ATOM 2549 C C . VAL A 1 336 ? -9.636 -13.484 7.041 1.00 84.31 336 VAL A C 1
ATOM 2551 O O . VAL A 1 336 ? -9.977 -12.901 6.007 1.00 84.31 336 VAL A O 1
ATOM 2554 N N . LEU A 1 337 ? -9.923 -13.002 8.254 1.00 86.94 337 LEU A N 1
ATOM 2555 C CA . LEU A 1 337 ? -10.681 -11.764 8.460 1.00 86.94 337 LEU A CA 1
ATOM 2556 C C . LEU A 1 337 ? -9.906 -10.533 7.998 1.00 86.94 337 LEU A C 1
ATOM 2558 O O . LEU A 1 337 ? -10.477 -9.691 7.308 1.00 86.94 337 LEU A O 1
ATOM 2562 N N . TYR A 1 338 ? -8.599 -10.460 8.248 1.00 83.50 338 TYR A N 1
ATOM 2563 C CA . TYR A 1 338 ? -7.774 -9.401 7.670 1.00 83.50 338 TYR A CA 1
ATOM 2564 C C . TYR A 1 338 ? -7.806 -9.441 6.144 1.00 83.50 338 TYR A C 1
ATOM 2566 O O . TYR A 1 338 ? -8.032 -8.413 5.511 1.00 83.50 338 TYR A O 1
ATOM 2574 N N . GLN A 1 339 ? -7.654 -10.615 5.530 1.00 77.44 339 GLN A N 1
ATOM 2575 C CA . GLN A 1 339 ? -7.616 -10.729 4.072 1.00 77.44 339 GLN A CA 1
ATOM 2576 C C . GLN A 1 339 ? -8.955 -10.392 3.396 1.00 77.44 339 GLN A C 1
ATOM 2578 O O . GLN A 1 339 ? -8.965 -9.845 2.286 1.00 77.44 339 GLN A O 1
ATOM 2583 N N . ARG A 1 340 ? -10.078 -10.773 4.016 1.00 84.88 340 ARG A N 1
ATOM 2584 C CA . ARG A 1 340 ? -11.415 -10.667 3.412 1.00 84.88 340 ARG A CA 1
ATOM 2585 C C . ARG A 1 340 ? -12.187 -9.434 3.861 1.00 84.88 340 ARG A C 1
ATOM 2587 O O . ARG A 1 340 ? -12.915 -8.872 3.045 1.00 84.88 340 ARG A O 1
ATOM 2594 N N . VAL A 1 341 ? -12.048 -9.032 5.120 1.00 89.31 341 VAL A N 1
ATOM 2595 C CA . VAL A 1 341 ? -12.872 -8.002 5.763 1.00 89.31 341 VAL A CA 1
ATOM 2596 C C . VAL A 1 341 ? -12.056 -6.738 6.003 1.00 89.31 341 VAL A C 1
ATOM 2598 O O . VAL A 1 341 ? -12.283 -5.747 5.312 1.00 89.31 341 VAL A O 1
ATOM 2601 N N . TYR A 1 342 ? -11.076 -6.770 6.910 1.00 85.31 342 TYR A N 1
ATOM 2602 C CA . TYR A 1 342 ? -10.398 -5.548 7.364 1.00 85.31 342 TYR A CA 1
ATOM 2603 C C . TYR A 1 342 ? -9.570 -4.885 6.257 1.00 85.31 342 TYR A C 1
ATOM 2605 O O . TYR A 1 342 ? -9.554 -3.666 6.134 1.00 85.31 342 TYR A O 1
ATOM 2613 N N . LEU A 1 343 ? -8.929 -5.673 5.386 1.00 80.06 343 LEU A N 1
ATOM 2614 C CA . LEU A 1 343 ? -8.177 -5.151 4.239 1.00 80.06 343 LEU A CA 1
ATOM 2615 C C . LEU A 1 343 ? -9.010 -5.083 2.954 1.00 80.06 343 LEU A C 1
ATOM 2617 O O . LEU A 1 343 ? -8.453 -4.947 1.859 1.00 80.06 343 LEU A O 1
ATOM 2621 N N . HIS A 1 344 ? -10.340 -5.185 3.054 1.00 85.06 344 HIS A N 1
ATOM 2622 C CA . HIS A 1 344 ? -11.195 -5.099 1.883 1.00 85.06 344 HIS A CA 1
ATOM 2623 C C . HIS A 1 344 ? -11.103 -3.708 1.253 1.00 85.06 344 HIS A C 1
ATOM 2625 O O . HIS A 1 344 ? -11.404 -2.692 1.874 1.00 85.06 344 HIS A O 1
ATOM 2631 N N . GLN A 1 345 ? -10.742 -3.669 -0.026 1.00 79.12 345 GLN A N 1
ATOM 2632 C CA . GLN A 1 345 ? -10.482 -2.434 -0.765 1.00 79.12 345 GLN A CA 1
ATOM 2633 C C . GLN A 1 345 ? -11.600 -1.388 -0.657 1.00 79.12 345 GLN A C 1
ATOM 2635 O O . GLN A 1 345 ? -11.319 -0.216 -0.479 1.00 79.12 345 GLN A O 1
ATOM 2640 N N . LEU A 1 346 ? -12.873 -1.787 -0.740 1.00 85.88 346 LEU A N 1
ATOM 2641 C CA . LEU A 1 346 ? -13.979 -0.827 -0.729 1.00 85.88 346 LEU A CA 1
ATOM 2642 C C . LEU A 1 346 ? -14.113 -0.151 0.640 1.00 85.88 346 LEU A C 1
ATOM 2644 O O . LEU A 1 346 ? -14.370 1.047 0.692 1.00 85.88 346 LEU A O 1
ATOM 2648 N N . THR A 1 347 ? -13.895 -0.914 1.715 1.00 88.81 347 THR A N 1
ATOM 2649 C CA . THR A 1 347 ? -13.862 -0.396 3.084 1.00 88.81 347 THR A CA 1
ATOM 2650 C C . THR A 1 347 ? -12.723 0.605 3.214 1.00 88.81 347 THR A C 1
ATOM 2652 O O . THR A 1 347 ? -12.972 1.759 3.532 1.00 88.81 347 THR A O 1
ATOM 2655 N N . ARG A 1 348 ? -11.503 0.213 2.831 1.00 84.56 348 ARG A N 1
ATOM 2656 C CA . ARG A 1 348 ? -10.318 1.081 2.901 1.00 84.56 348 ARG A CA 1
ATOM 2657 C C . ARG A 1 348 ? -10.475 2.380 2.104 1.00 84.56 348 ARG A C 1
ATOM 2659 O O . ARG A 1 348 ? -10.102 3.446 2.583 1.00 84.56 348 ARG A O 1
ATOM 2666 N N . ASN A 1 349 ? -11.095 2.318 0.922 1.00 85.44 349 ASN A N 1
ATOM 2667 C CA . ASN A 1 349 ? -11.415 3.515 0.137 1.00 85.44 349 ASN A CA 1
ATOM 2668 C C . ASN A 1 349 ? -12.357 4.448 0.901 1.00 85.44 349 ASN A C 1
ATOM 2670 O O . ASN A 1 349 ? -12.181 5.661 0.867 1.00 85.44 349 ASN A O 1
ATOM 2674 N N . ALA A 1 350 ? -13.372 3.894 1.563 1.00 90.31 350 ALA A N 1
ATOM 2675 C CA . ALA A 1 350 ? -14.313 4.682 2.343 1.00 90.31 350 ALA A CA 1
ATOM 2676 C C . ALA A 1 350 ? -13.635 5.308 3.574 1.00 90.31 350 ALA A C 1
ATOM 2678 O O . ALA A 1 350 ? -13.847 6.485 3.846 1.00 90.31 350 ALA A O 1
ATOM 2679 N N . GLU A 1 351 ? -12.769 4.572 4.273 1.00 89.19 351 GLU A N 1
ATOM 2680 C CA . GLU A 1 351 ? -11.980 5.095 5.401 1.00 89.19 351 GLU A CA 1
ATOM 2681 C C . GLU A 1 351 ? -11.090 6.267 4.981 1.00 89.19 351 GLU A C 1
ATOM 2683 O O . GLU A 1 351 ? -10.993 7.271 5.681 1.00 89.19 351 GLU A O 1
ATOM 2688 N N . GLN A 1 352 ? -10.493 6.183 3.795 1.00 85.00 352 GLN A N 1
ATOM 2689 C CA . GLN A 1 352 ? -9.713 7.276 3.236 1.00 85.00 352 GLN A CA 1
ATOM 2690 C C . GLN A 1 352 ? -10.571 8.505 2.899 1.00 85.00 352 GLN A C 1
ATOM 2692 O O . GLN A 1 352 ? -10.186 9.629 3.226 1.00 85.00 352 GLN A O 1
ATOM 2697 N N . VAL A 1 353 ? -11.740 8.309 2.285 1.00 90.19 353 VAL A N 1
ATOM 2698 C CA . VAL A 1 353 ? -12.693 9.401 2.030 1.00 90.19 353 VAL A CA 1
ATOM 2699 C C . VAL A 1 353 ? -13.136 10.048 3.351 1.00 90.19 353 VAL A C 1
ATOM 2701 O O . VAL A 1 353 ? -13.232 11.272 3.425 1.00 90.19 353 VAL A O 1
ATOM 2704 N N . LEU A 1 354 ? -13.342 9.259 4.413 1.00 91.38 354 LEU A N 1
ATOM 2705 C CA . LEU A 1 354 ? -13.627 9.770 5.758 1.00 91.38 354 LEU A CA 1
ATOM 2706 C C . LEU A 1 354 ? -12.463 10.605 6.306 1.00 91.38 354 LEU A C 1
ATOM 2708 O O . LEU A 1 354 ? -12.692 11.720 6.770 1.00 91.38 354 LEU A O 1
ATOM 2712 N N . ALA A 1 355 ? -11.229 10.107 6.214 1.00 87.19 355 ALA A N 1
ATOM 2713 C CA . ALA A 1 355 ? -10.042 10.834 6.660 1.00 87.19 355 ALA A CA 1
ATOM 2714 C C . ALA A 1 355 ? -9.877 12.174 5.934 1.00 87.19 355 ALA A C 1
ATOM 2716 O O . ALA A 1 355 ? -9.593 13.198 6.553 1.00 87.19 355 ALA A O 1
ATOM 2717 N N . GLU A 1 356 ? -10.110 12.202 4.624 1.00 85.19 356 GLU A N 1
ATOM 2718 C CA . GLU A 1 356 ? -10.070 13.441 3.850 1.00 85.19 356 GLU A CA 1
ATOM 2719 C C . GLU A 1 356 ? -11.200 14.404 4.206 1.00 85.19 356 GLU A C 1
ATOM 2721 O O . GLU A 1 356 ? -10.956 15.607 4.285 1.00 85.19 356 GLU A O 1
ATOM 2726 N N . ALA A 1 357 ? -12.408 13.901 4.475 1.00 89.44 357 ALA A N 1
ATOM 2727 C CA . ALA A 1 357 ? -13.502 14.732 4.962 1.00 89.44 357 ALA A CA 1
ATOM 2728 C C . ALA A 1 357 ? -13.153 15.370 6.317 1.00 89.44 357 ALA A C 1
ATOM 2730 O O . ALA A 1 357 ? -13.272 16.583 6.462 1.00 89.44 357 ALA A O 1
ATOM 2731 N N . VAL A 1 358 ? -12.657 14.584 7.277 1.00 88.69 358 VAL A N 1
ATOM 2732 C CA . VAL A 1 358 ? -12.230 15.075 8.598 1.00 88.69 358 VAL A CA 1
ATOM 2733 C C . VAL A 1 358 ? -11.133 16.138 8.460 1.00 88.69 358 VAL A C 1
ATOM 2735 O O . VAL A 1 358 ? -11.267 17.246 8.981 1.00 88.69 358 VAL A O 1
ATOM 2738 N N . HIS A 1 359 ? -10.085 15.863 7.680 1.00 84.75 359 HIS A N 1
ATOM 2739 C CA . HIS A 1 359 ? -9.009 16.826 7.435 1.00 84.75 359 HIS A CA 1
ATOM 2740 C C . HIS A 1 359 ? -9.469 18.085 6.696 1.00 84.75 359 HIS A C 1
ATOM 2742 O O . HIS A 1 359 ? -8.937 19.165 6.950 1.00 84.75 359 HIS A O 1
ATOM 2748 N N . GLY A 1 360 ? -10.433 17.962 5.782 1.00 83.94 360 GLY A N 1
ATOM 2749 C CA . GLY A 1 360 ? -11.031 19.095 5.082 1.00 83.94 360 GLY A CA 1
ATOM 2750 C C . GLY A 1 360 ? -11.694 20.073 6.048 1.00 83.94 360 GLY A C 1
ATOM 2751 O O . GLY A 1 360 ? -11.503 21.279 5.915 1.00 83.94 360 GLY A O 1
ATOM 2752 N N . THR A 1 361 ? -12.397 19.567 7.067 1.00 86.19 361 THR A N 1
ATOM 2753 C CA . THR A 1 361 ? -12.968 20.405 8.133 1.00 86.19 361 THR A CA 1
ATOM 2754 C C . THR A 1 361 ? -11.887 21.028 9.016 1.00 86.19 361 THR A C 1
ATOM 2756 O O . THR A 1 361 ? -11.951 22.217 9.305 1.00 86.19 361 THR A O 1
ATOM 2759 N N . ILE A 1 362 ? -10.874 20.252 9.412 1.00 84.31 362 ILE A N 1
ATOM 2760 C CA . ILE A 1 362 ? -9.771 20.715 10.275 1.00 84.31 362 ILE A CA 1
ATOM 2761 C C . ILE A 1 362 ? -8.962 21.847 9.619 1.00 84.31 362 ILE A C 1
ATOM 2763 O O . ILE A 1 362 ? -8.511 22.764 10.300 1.00 84.31 362 ILE A O 1
ATOM 2767 N N . ARG A 1 363 ? -8.759 21.783 8.297 1.00 80.69 363 ARG A N 1
ATOM 2768 C CA . ARG A 1 363 ? -7.960 22.758 7.533 1.00 80.69 363 ARG A CA 1
ATOM 2769 C C . ARG A 1 363 ? -8.731 24.012 7.130 1.00 80.69 363 ARG A C 1
ATOM 2771 O O . ARG A 1 363 ? -8.102 24.947 6.636 1.00 80.69 363 ARG A O 1
ATOM 2778 N N . ASP A 1 364 ? -10.056 24.024 7.258 1.00 77.19 364 ASP A N 1
ATOM 2779 C CA . ASP A 1 364 ? -10.875 25.148 6.811 1.00 77.19 364 ASP A CA 1
ATOM 2780 C C . ASP A 1 364 ? -10.553 26.400 7.659 1.00 77.19 364 ASP A C 1
ATOM 2782 O O . ASP A 1 364 ? -10.804 26.402 8.864 1.00 77.19 364 ASP A O 1
ATOM 2786 N N . PRO A 1 365 ? -10.020 27.491 7.068 1.00 62.38 365 PRO A N 1
ATOM 2787 C CA . PRO A 1 365 ? -9.664 28.705 7.808 1.00 62.38 365 PRO A CA 1
ATOM 2788 C C . PRO A 1 365 ? -10.864 29.390 8.473 1.00 62.38 365 PRO A C 1
ATOM 2790 O O . PRO A 1 365 ? -10.690 30.185 9.395 1.00 62.38 365 PRO A O 1
ATOM 2793 N N . SER A 1 366 ? -12.086 29.110 8.000 1.00 63.38 366 SER A N 1
ATOM 2794 C CA . SER A 1 366 ? -13.319 29.602 8.622 1.00 63.38 366 SER A CA 1
ATOM 2795 C C . SER A 1 366 ? -13.707 28.826 9.883 1.00 63.38 366 SER A C 1
ATOM 2797 O O . SER A 1 366 ? -14.567 29.279 10.638 1.00 63.38 366 SER A O 1
ATOM 2799 N N . ALA A 1 367 ? -13.029 27.709 10.160 1.00 57.62 367 ALA A N 1
ATOM 2800 C CA . ALA A 1 367 ? -13.277 26.844 11.301 1.00 57.62 367 ALA A CA 1
ATOM 2801 C C . ALA A 1 367 ? -12.595 27.308 12.600 1.00 57.62 367 ALA A C 1
ATOM 2803 O O . ALA A 1 367 ? -12.458 26.526 13.535 1.00 57.62 367 ALA A O 1
ATOM 2804 N N . ALA A 1 368 ? -12.297 28.607 12.733 1.00 52.31 368 ALA A N 1
ATOM 2805 C CA . ALA A 1 368 ? -12.040 29.272 14.020 1.00 52.31 368 ALA A CA 1
ATOM 2806 C C . ALA A 1 368 ? -13.272 29.263 14.968 1.00 52.31 368 ALA A C 1
ATOM 2808 O O . ALA A 1 368 ? -13.410 30.114 15.849 1.00 52.31 368 ALA A O 1
ATOM 2809 N N . ALA A 1 369 ? -14.203 28.333 14.752 1.00 60.56 369 ALA A N 1
ATOM 2810 C CA . ALA A 1 369 ? -15.404 28.126 15.527 1.00 60.56 369 ALA A CA 1
ATOM 2811 C C . ALA A 1 369 ? -15.056 27.547 16.903 1.00 60.56 369 ALA A C 1
ATOM 2813 O O . ALA A 1 369 ? -14.120 26.769 17.058 1.00 60.56 369 ALA A O 1
ATOM 2814 N N . ASN A 1 370 ? -15.851 27.922 17.902 1.00 64.69 370 ASN A N 1
ATOM 2815 C CA . ASN A 1 370 ? -15.861 27.275 19.205 1.00 64.69 370 ASN A CA 1
ATOM 2816 C C . ASN A 1 370 ? -16.987 26.223 19.196 1.00 64.69 370 ASN A C 1
ATOM 2818 O O . ASN A 1 370 ? -18.146 26.616 19.017 1.00 64.69 370 ASN A O 1
ATOM 2822 N N . PRO A 1 371 ? -16.701 24.922 19.374 1.00 77.75 371 PRO A N 1
ATOM 2823 C CA . PRO A 1 371 ? -15.406 24.333 19.741 1.00 77.75 371 PRO A CA 1
ATOM 2824 C C . PRO A 1 371 ? -14.462 24.072 18.550 1.00 77.75 371 PRO A C 1
ATOM 2826 O O . PRO A 1 371 ? -14.916 23.777 17.442 1.00 77.75 371 PRO A O 1
ATOM 2829 N N . ASP A 1 372 ? -13.150 24.156 18.815 1.00 85.81 372 ASP A N 1
ATOM 2830 C CA . ASP A 1 372 ? -12.073 24.002 17.824 1.00 85.81 372 ASP A CA 1
ATOM 2831 C C . ASP A 1 372 ? -12.111 22.592 17.198 1.00 85.81 372 ASP A C 1
ATOM 2833 O O . ASP A 1 372 ? -11.988 21.598 17.923 1.00 85.81 372 ASP A O 1
ATOM 2837 N N . PRO A 1 373 ? -12.269 22.456 15.868 1.00 87.38 373 PRO A N 1
ATOM 2838 C CA . PRO A 1 373 ? -12.298 21.157 15.196 1.00 87.38 373 PRO A CA 1
ATOM 2839 C C . PRO A 1 373 ? -10.966 20.398 15.267 1.00 87.38 373 PRO A C 1
ATOM 2841 O O . PRO A 1 373 ? -10.949 19.207 14.961 1.00 87.38 373 PRO A O 1
ATOM 2844 N N . ARG A 1 374 ? -9.860 21.047 15.646 1.00 88.38 374 ARG A N 1
ATOM 2845 C CA . ARG A 1 374 ? -8.570 20.379 15.861 1.00 88.38 374 ARG A CA 1
ATOM 2846 C C . ARG A 1 374 ? -8.535 19.581 17.156 1.00 88.38 374 ARG A C 1
ATOM 2848 O O . ARG A 1 374 ? -7.754 18.642 17.239 1.00 88.38 374 ARG A O 1
ATOM 2855 N N . ASP A 1 375 ? -9.355 19.929 18.147 1.00 91.25 375 ASP A N 1
ATOM 2856 C CA . ASP A 1 375 ? -9.398 19.199 19.413 1.00 91.25 375 ASP A CA 1
ATOM 2857 C C . ASP A 1 375 ? -10.285 17.954 19.293 1.00 91.25 375 ASP A C 1
ATOM 2859 O O . ASP A 1 375 ? -11.470 18.041 18.973 1.00 91.25 375 ASP A O 1
ATOM 2863 N N . ILE A 1 376 ? -9.730 16.776 19.573 1.00 92.44 376 ILE A N 1
ATOM 2864 C CA . ILE A 1 376 ? -10.434 15.492 19.498 1.00 92.44 376 ILE A CA 1
ATOM 2865 C C . ILE A 1 376 ? -11.668 15.465 20.413 1.00 92.44 376 ILE A C 1
ATOM 2867 O O . ILE A 1 376 ? -12.679 14.841 20.066 1.00 92.44 376 ILE A O 1
ATOM 2871 N N . PHE A 1 377 ? -11.664 16.191 21.537 1.00 93.69 377 PHE A N 1
ATOM 2872 C CA . PHE A 1 377 ? -12.835 16.267 22.417 1.00 93.69 377 PHE A CA 1
ATOM 2873 C C . PHE A 1 377 ? -14.043 16.961 21.773 1.00 93.69 377 PHE A C 1
ATOM 2875 O O . PHE A 1 377 ? -15.177 16.672 22.157 1.00 93.69 377 PHE A O 1
ATOM 2882 N N . THR A 1 378 ? -13.844 17.758 20.718 1.00 91.31 378 THR A N 1
ATOM 2883 C CA . THR A 1 378 ? -14.924 18.301 19.875 1.00 91.31 378 THR A CA 1
ATOM 2884 C C . THR A 1 378 ? -15.725 17.208 19.164 1.00 91.31 378 THR A C 1
ATOM 2886 O O . THR A 1 378 ? -16.882 17.428 18.800 1.00 91.31 378 THR A O 1
ATOM 2889 N N . TRP A 1 379 ? -15.129 16.034 18.959 1.00 91.50 379 TRP A N 1
ATOM 2890 C CA . TRP A 1 379 ? -15.696 14.921 18.193 1.00 91.50 379 TRP A CA 1
ATOM 2891 C C . TRP A 1 379 ? -16.054 13.719 19.064 1.00 91.50 379 TRP A C 1
ATOM 2893 O O . TRP A 1 379 ? -16.856 12.885 18.657 1.00 91.50 379 TRP A O 1
ATOM 2903 N N . PHE A 1 380 ? -15.511 13.640 20.280 1.00 93.62 380 PHE A N 1
ATOM 2904 C CA . PHE A 1 380 ? -15.684 12.507 21.191 1.00 93.62 380 PHE A CA 1
ATOM 2905 C C . PHE A 1 380 ? -17.156 12.164 21.488 1.00 93.62 380 PHE A C 1
ATOM 2907 O O . PHE A 1 380 ? -17.501 11.000 21.679 1.00 93.62 380 PHE A O 1
ATOM 2914 N N . GLY A 1 381 ? -18.045 13.161 21.504 1.00 90.69 381 GLY A N 1
ATOM 2915 C CA . GLY A 1 381 ? -19.476 12.954 21.744 1.00 90.69 381 GLY A CA 1
ATOM 2916 C C . GLY A 1 381 ? -20.243 12.279 20.595 1.00 90.69 381 GLY A C 1
ATOM 2917 O O . GLY A 1 381 ? -21.324 11.733 20.823 1.00 90.69 381 GLY A O 1
ATOM 2918 N N . TYR A 1 382 ? -19.696 12.313 19.378 1.00 93.81 382 TYR A N 1
ATOM 2919 C CA . TYR A 1 382 ? -20.412 11.969 18.152 1.00 93.81 382 TYR A CA 1
ATOM 2920 C C . TYR A 1 382 ? -20.509 10.454 17.950 1.00 93.81 382 TYR A C 1
ATOM 2922 O O . TYR A 1 382 ? -19.525 9.727 18.100 1.00 93.81 382 TYR A O 1
ATOM 2930 N N . GLY A 1 383 ? -21.695 9.988 17.558 1.00 95.44 383 GLY A N 1
ATOM 2931 C CA . GLY A 1 383 ? -21.859 8.707 16.866 1.00 95.44 383 GLY A CA 1
ATOM 2932 C C . GLY A 1 383 ? -21.536 8.800 15.369 1.00 95.44 383 GLY A C 1
ATOM 2933 O O . GLY A 1 383 ? -21.316 9.887 14.832 1.00 95.44 383 GLY A O 1
ATOM 2934 N N . ASP A 1 384 ? -21.563 7.660 14.686 1.00 96.12 384 ASP A N 1
ATOM 2935 C CA . ASP A 1 384 ? -21.226 7.523 13.261 1.00 96.12 384 ASP A CA 1
ATOM 2936 C C . ASP A 1 384 ? -22.074 8.442 12.365 1.00 96.12 384 ASP A C 1
ATOM 2938 O O . ASP A 1 384 ? -21.539 9.251 11.599 1.00 96.12 384 ASP A O 1
ATOM 2942 N N . ASP A 1 385 ? -23.400 8.391 12.523 1.00 94.06 385 ASP A N 1
ATOM 2943 C CA . ASP A 1 385 ? -24.337 9.213 11.747 1.00 94.06 385 ASP A CA 1
ATOM 2944 C C . ASP A 1 385 ? -24.199 10.709 12.055 1.00 94.06 385 ASP A C 1
ATOM 2946 O O . ASP A 1 385 ? -24.292 11.552 11.160 1.00 94.06 385 ASP A O 1
ATOM 2950 N N . GLU A 1 386 ? -23.966 11.056 13.324 1.00 94.06 386 GLU A N 1
ATOM 2951 C CA . GLU A 1 386 ? -23.812 12.444 13.766 1.00 94.06 386 GLU A CA 1
ATOM 2952 C C . GLU A 1 386 ? -22.539 13.057 13.167 1.00 94.06 386 GLU A C 1
ATOM 2954 O O . GLU A 1 386 ? -22.571 14.193 12.681 1.00 94.06 386 GLU A O 1
ATOM 2959 N N . LEU A 1 387 ? -21.426 12.307 13.167 1.00 93.94 387 LEU A N 1
ATOM 2960 C CA . LEU A 1 387 ? -20.168 12.752 12.569 1.00 93.94 387 LEU A CA 1
ATOM 2961 C C . LEU A 1 387 ? -20.355 12.970 11.067 1.00 93.94 387 LEU A C 1
ATOM 2963 O O . LEU A 1 387 ? -20.025 14.038 10.549 1.00 93.94 387 LEU A O 1
ATOM 2967 N N . LEU A 1 388 ? -20.933 11.990 10.369 1.00 93.31 388 LEU A N 1
ATOM 2968 C CA . LEU A 1 388 ? -21.139 12.077 8.927 1.00 93.31 388 LEU A CA 1
ATOM 2969 C C . LEU A 1 388 ? -22.079 13.231 8.546 1.00 93.31 388 LEU A C 1
ATOM 2971 O O . LEU A 1 388 ? -21.820 13.952 7.576 1.00 93.31 388 LEU A O 1
ATOM 2975 N N . ALA A 1 389 ? -23.135 13.460 9.331 1.00 92.00 389 ALA A N 1
ATOM 2976 C CA . ALA A 1 389 ? -24.049 14.581 9.142 1.00 92.00 389 ALA A CA 1
ATOM 2977 C C . ALA A 1 389 ? -23.352 15.936 9.330 1.00 92.00 389 ALA A C 1
ATOM 2979 O O . ALA A 1 389 ? -23.608 16.860 8.551 1.00 92.00 389 ALA A O 1
ATOM 2980 N N . ARG A 1 390 ? -22.459 16.063 10.322 1.00 90.88 390 ARG A N 1
ATOM 2981 C CA . ARG A 1 390 ? -21.650 17.275 10.521 1.00 90.88 390 ARG A CA 1
ATOM 2982 C C . ARG A 1 390 ? -20.706 17.501 9.343 1.00 90.88 390 ARG A C 1
ATOM 2984 O O . ARG A 1 390 ? -20.781 18.553 8.712 1.00 90.88 390 ARG A O 1
ATOM 2991 N N . LEU A 1 391 ? -19.908 16.499 8.974 1.00 91.62 391 LEU A N 1
ATOM 2992 C CA . LEU A 1 391 ? -18.966 16.591 7.849 1.00 91.62 391 LEU A CA 1
ATOM 2993 C C . LEU A 1 391 ? -19.665 16.923 6.519 1.00 91.62 391 LEU A C 1
ATOM 2995 O O . LEU A 1 391 ? -19.101 17.618 5.676 1.00 91.62 391 LEU A O 1
ATOM 2999 N N . SER A 1 392 ? -20.911 16.478 6.334 1.00 90.38 392 SER A N 1
ATOM 3000 C CA . SER A 1 392 ? -21.713 16.764 5.134 1.00 90.38 392 SER A CA 1
ATOM 3001 C C . SER A 1 392 ? -22.276 18.193 5.079 1.00 90.38 392 SER A C 1
ATOM 3003 O O . SER A 1 392 ? -22.767 18.620 4.033 1.00 90.38 392 SER A O 1
ATOM 3005 N N . ARG A 1 393 ? -22.234 18.949 6.182 1.00 87.75 393 ARG A N 1
ATOM 3006 C CA . ARG A 1 393 ? -22.699 20.349 6.253 1.00 87.75 393 ARG A CA 1
ATOM 3007 C C . ARG A 1 393 ? -21.550 21.352 6.182 1.00 87.75 393 ARG A C 1
ATOM 3009 O O . ARG A 1 393 ? -21.750 22.449 5.666 1.00 87.75 393 ARG A O 1
ATOM 3016 N N . GLU A 1 394 ? -20.377 20.962 6.667 1.00 85.25 394 GLU A N 1
ATOM 3017 C CA . GLU A 1 394 ? -19.182 21.804 6.742 1.00 85.25 394 GLU A CA 1
ATOM 3018 C C . GLU A 1 394 ? -18.600 22.112 5.359 1.00 85.25 394 GLU A C 1
ATOM 3020 O O . GLU A 1 394 ? -18.457 21.231 4.510 1.00 85.25 394 GLU A O 1
ATOM 3025 N N . ARG A 1 395 ? -18.243 23.378 5.114 1.00 80.25 395 ARG A N 1
ATOM 3026 C CA . ARG A 1 395 ? -17.818 23.844 3.784 1.00 80.25 395 ARG A CA 1
ATOM 3027 C C . ARG A 1 395 ? -16.577 23.100 3.280 1.00 80.25 395 ARG A C 1
ATOM 3029 O O . ARG A 1 395 ? -16.588 22.653 2.134 1.00 80.25 395 ARG A O 1
ATOM 3036 N N . GLY A 1 396 ? -15.560 22.940 4.129 1.00 78.94 396 GLY A N 1
ATOM 3037 C CA . GLY A 1 396 ? -14.302 22.262 3.796 1.00 78.94 396 GLY A CA 1
ATOM 3038 C C . GLY A 1 396 ? -14.412 20.758 3.512 1.00 78.94 396 GLY A C 1
ATOM 3039 O O . GLY A 1 396 ? -13.507 20.192 2.906 1.00 78.94 396 GLY A O 1
ATOM 3040 N N . SER A 1 397 ? -15.510 20.101 3.898 1.00 86.81 397 SER A N 1
ATOM 3041 C CA . SER A 1 397 ? -15.651 18.637 3.813 1.00 86.81 397 SER A CA 1
ATOM 3042 C C . SER A 1 397 ? -16.906 18.153 3.092 1.00 86.81 397 SER A C 1
ATOM 3044 O O . SER A 1 397 ? -16.964 16.989 2.702 1.00 86.81 397 SER A O 1
ATOM 3046 N N . ARG A 1 398 ? -17.902 19.021 2.868 1.00 87.00 398 ARG A N 1
ATOM 3047 C CA . ARG A 1 398 ? -19.233 18.661 2.353 1.00 87.00 398 ARG A CA 1
ATOM 3048 C C . ARG A 1 398 ? -19.189 17.812 1.091 1.00 87.00 398 ARG A C 1
ATOM 3050 O O . ARG A 1 398 ? -19.896 16.809 1.018 1.00 87.00 398 ARG A O 1
ATOM 3057 N N . GLN A 1 399 ? -18.384 18.202 0.103 1.00 85.56 399 GLN A N 1
ATOM 3058 C CA . GLN A 1 399 ? -18.297 17.469 -1.164 1.00 85.56 399 GLN A CA 1
ATOM 3059 C C . GLN A 1 399 ? -17.768 16.047 -0.955 1.00 85.56 399 GLN A C 1
ATOM 3061 O O . GLN A 1 399 ? -18.376 15.108 -1.453 1.00 85.56 399 GLN A O 1
ATOM 3066 N N . ILE A 1 400 ? -16.699 15.884 -0.170 1.00 88.12 400 ILE A N 1
ATOM 3067 C CA . ILE A 1 400 ? -16.066 14.587 0.102 1.00 88.12 400 ILE A CA 1
ATOM 3068 C C . ILE A 1 400 ? -16.941 13.719 1.014 1.00 88.12 400 ILE A C 1
ATOM 3070 O O . ILE A 1 400 ? -17.179 12.556 0.706 1.00 88.12 400 ILE A O 1
ATOM 3074 N N . ALA A 1 401 ? -17.500 14.278 2.089 1.00 90.62 401 ALA A N 1
ATOM 3075 C CA . ALA A 1 401 ? -18.353 13.545 3.025 1.00 90.62 401 ALA A CA 1
ATOM 3076 C C . ALA A 1 401 ? -19.642 13.024 2.366 1.00 90.62 401 ALA A C 1
ATOM 3078 O O . ALA A 1 401 ? -20.058 11.894 2.622 1.00 90.62 401 ALA A O 1
ATOM 3079 N N . THR A 1 402 ? -20.234 13.803 1.449 1.00 90.12 402 THR A N 1
ATOM 3080 C CA . THR A 1 402 ? -21.435 13.384 0.702 1.00 90.12 402 THR A CA 1
ATOM 3081 C C . THR A 1 402 ? -21.188 12.097 -0.090 1.00 90.12 402 THR A C 1
ATOM 3083 O O . THR A 1 402 ? -22.108 11.301 -0.249 1.00 90.12 402 THR A O 1
ATOM 3086 N N . ARG A 1 403 ? -19.944 11.837 -0.518 1.00 91.38 403 ARG A N 1
ATOM 3087 C CA . ARG A 1 403 ? -19.565 10.616 -1.247 1.00 91.38 403 ARG A CA 1
ATOM 3088 C C . ARG A 1 403 ? -19.756 9.347 -0.424 1.00 91.38 403 ARG A C 1
ATOM 3090 O O . ARG A 1 403 ? -20.096 8.309 -0.985 1.00 91.38 403 ARG A O 1
ATOM 3097 N N . LEU A 1 404 ? -19.566 9.417 0.895 1.00 92.00 404 LEU A N 1
ATOM 3098 C CA . LEU A 1 404 ? -19.834 8.290 1.795 1.00 92.00 404 LEU A CA 1
ATOM 3099 C C . LEU A 1 404 ? -21.337 8.005 1.869 1.00 92.00 404 LEU A C 1
ATOM 3101 O O . LEU A 1 404 ? -21.744 6.850 1.789 1.00 92.00 404 LEU A O 1
ATOM 3105 N N . VAL A 1 405 ? -22.153 9.062 1.939 1.00 89.38 405 VAL A N 1
ATOM 3106 C CA . VAL A 1 405 ? -23.621 8.973 2.004 1.00 89.38 405 VAL A CA 1
ATOM 3107 C C . VAL A 1 405 ? -24.207 8.431 0.699 1.00 89.38 405 VAL A C 1
ATOM 3109 O O . VAL A 1 405 ? -25.058 7.547 0.715 1.00 89.38 405 VAL A O 1
ATOM 3112 N N . THR A 1 406 ? -23.753 8.939 -0.449 1.00 90.94 406 THR A N 1
ATOM 3113 C CA . THR A 1 406 ? -24.244 8.527 -1.776 1.00 90.94 406 THR A CA 1
ATOM 3114 C C . THR A 1 406 ? -23.533 7.293 -2.328 1.00 90.94 406 THR A C 1
ATOM 3116 O O . THR A 1 406 ? -23.887 6.811 -3.405 1.00 90.94 406 THR A O 1
ATOM 3119 N N . ARG A 1 407 ? -22.536 6.771 -1.600 1.00 90.50 407 ARG A N 1
ATOM 3120 C CA . ARG A 1 407 ? -21.663 5.661 -2.008 1.00 90.50 407 ARG A CA 1
ATOM 3121 C C . ARG A 1 407 ? -20.914 5.926 -3.326 1.00 90.50 407 ARG A C 1
ATOM 3123 O O . ARG A 1 407 ? -20.548 4.990 -4.042 1.00 90.50 407 ARG A O 1
ATOM 3130 N N . ASP A 1 408 ? -20.638 7.193 -3.628 1.00 90.50 408 ASP A N 1
ATOM 3131 C CA . ASP A 1 408 ? -19.822 7.616 -4.769 1.00 90.50 408 ASP A CA 1
ATOM 3132 C C . ASP A 1 408 ? -18.321 7.535 -4.444 1.00 90.50 408 ASP A C 1
ATOM 3134 O O . ASP A 1 408 ? -17.626 8.537 -4.275 1.00 90.50 408 ASP A O 1
ATOM 3138 N N . LEU A 1 409 ? -17.823 6.307 -4.293 1.00 90.94 409 LEU A N 1
ATOM 3139 C CA . LEU A 1 409 ? -16.452 6.043 -3.859 1.00 90.94 409 LEU A CA 1
ATOM 3140 C C . LEU A 1 409 ? -15.456 5.975 -5.032 1.00 90.94 409 LEU A C 1
ATOM 3142 O O . LEU A 1 409 ? -15.768 5.383 -6.078 1.00 90.94 409 LEU A O 1
ATOM 3146 N N . PRO A 1 410 ? -14.219 6.468 -4.832 1.00 90.62 410 PRO A N 1
ATOM 3147 C CA . PRO A 1 410 ? -13.166 6.431 -5.840 1.00 90.62 410 PRO A CA 1
ATOM 3148 C C . PRO A 1 410 ? -12.774 4.989 -6.204 1.00 90.62 410 PRO A C 1
ATOM 3150 O O . PRO A 1 410 ? -12.974 4.029 -5.443 1.00 90.62 410 PRO A O 1
ATOM 3153 N N . LYS A 1 411 ? -12.216 4.816 -7.406 1.00 89.88 411 LYS A N 1
ATOM 3154 C CA . LYS A 1 411 ? -11.791 3.522 -7.964 1.00 89.88 411 LYS A CA 1
ATOM 3155 C C . LYS A 1 411 ? -10.272 3.427 -8.011 1.00 89.88 411 LYS A C 1
ATOM 3157 O O . LYS A 1 411 ? -9.580 4.427 -7.899 1.00 89.88 411 LYS A O 1
ATOM 3162 N N . ARG A 1 412 ? -9.743 2.208 -8.117 1.00 88.12 412 ARG A N 1
ATOM 3163 C CA . ARG A 1 412 ? -8.294 1.978 -8.180 1.00 88.12 412 ARG A CA 1
ATOM 3164 C C . ARG A 1 412 ? -7.756 2.499 -9.508 1.00 88.12 412 ARG A C 1
ATOM 3166 O O . ARG A 1 412 ? -8.138 1.981 -10.550 1.00 88.12 412 ARG A O 1
ATOM 3173 N N . ALA A 1 413 ? -6.880 3.489 -9.444 1.00 90.81 413 ALA A N 1
ATOM 3174 C CA . ALA A 1 413 ? -6.118 3.982 -10.582 1.00 90.81 413 ALA A CA 1
ATOM 3175 C C . ALA A 1 413 ? -4.773 3.257 -10.703 1.00 90.81 413 ALA A C 1
ATOM 3177 O O . ALA A 1 413 ? -4.280 3.049 -11.804 1.00 90.81 413 ALA A O 1
ATOM 3178 N N . PHE A 1 414 ? -4.181 2.855 -9.575 1.00 88.50 414 PHE A N 1
ATOM 3179 C CA . PHE A 1 414 ? -2.866 2.226 -9.562 1.00 88.50 414 PHE A CA 1
ATOM 3180 C C . PHE A 1 414 ? -2.704 1.261 -8.383 1.00 88.50 414 PHE A C 1
ATOM 3182 O O . PHE A 1 414 ? -3.375 1.391 -7.356 1.00 88.50 414 PHE A O 1
ATOM 3189 N N . VAL A 1 415 ? -1.819 0.278 -8.545 1.00 81.75 415 VAL A N 1
ATOM 3190 C CA . VAL A 1 415 ? -1.553 -0.802 -7.587 1.00 81.75 415 VAL A CA 1
ATOM 3191 C C . VAL A 1 415 ? -0.047 -1.044 -7.544 1.00 81.75 415 VAL A C 1
ATOM 3193 O O . VAL A 1 415 ? 0.549 -1.326 -8.582 1.00 81.75 415 VAL A O 1
ATOM 3196 N N . ILE A 1 416 ? 0.555 -0.993 -6.353 1.00 72.94 416 ILE A N 1
ATOM 3197 C CA . ILE A 1 416 ? 1.951 -1.395 -6.138 1.00 72.94 416 ILE A CA 1
ATOM 3198 C C . ILE A 1 416 ? 1.976 -2.635 -5.260 1.00 72.94 416 ILE A C 1
ATOM 3200 O O . ILE A 1 416 ? 1.321 -2.690 -4.230 1.00 72.94 416 ILE A O 1
ATOM 3204 N N . TYR A 1 417 ? 2.696 -3.658 -5.701 1.00 69.06 417 TYR A N 1
ATOM 3205 C CA . TYR A 1 417 ? 2.763 -4.967 -5.064 1.00 69.06 417 TYR A CA 1
ATOM 3206 C C . TYR A 1 417 ? 4.181 -5.534 -5.191 1.00 69.06 417 TYR A C 1
ATOM 3208 O O . TYR A 1 417 ? 5.003 -5.011 -5.941 1.00 69.06 417 TYR A O 1
ATOM 3216 N N . ARG A 1 418 ? 4.463 -6.626 -4.470 1.00 60.47 418 ARG A N 1
ATOM 3217 C CA . ARG A 1 418 ? 5.800 -7.245 -4.359 1.00 60.47 418 ARG A CA 1
ATOM 3218 C C . ARG A 1 418 ? 6.528 -7.466 -5.689 1.00 60.47 418 ARG A C 1
ATOM 3220 O O . ARG A 1 418 ? 7.744 -7.330 -5.729 1.00 60.47 418 ARG A O 1
ATOM 3227 N N . ASP A 1 419 ? 5.788 -7.808 -6.738 1.00 64.62 419 ASP A N 1
ATOM 3228 C CA . ASP A 1 419 ? 6.325 -8.135 -8.061 1.00 64.62 419 ASP A CA 1
ATOM 3229 C C . ASP A 1 419 ? 5.871 -7.113 -9.121 1.00 64.62 419 ASP A C 1
ATOM 3231 O O . ASP A 1 419 ? 5.805 -7.429 -10.310 1.00 64.62 419 ASP A O 1
ATOM 3235 N N . ALA A 1 420 ? 5.537 -5.887 -8.688 1.00 69.62 420 ALA A N 1
ATOM 3236 C CA . ALA A 1 420 ? 5.100 -4.803 -9.570 1.00 69.62 420 ALA A CA 1
ATOM 3237 C C . ALA A 1 420 ? 6.167 -4.384 -10.575 1.00 69.62 420 ALA A C 1
ATOM 3239 O O . ALA A 1 420 ? 5.823 -3.784 -11.593 1.00 69.62 420 ALA A O 1
ATOM 3240 N N . CYS A 1 421 ? 7.429 -4.719 -10.305 1.00 74.06 421 CYS A N 1
ATOM 3241 C CA . CYS A 1 421 ? 8.548 -4.333 -11.142 1.00 74.06 421 CYS A CA 1
ATOM 3242 C C . CYS A 1 421 ? 9.040 -5.465 -12.043 1.00 74.06 421 CYS A C 1
ATOM 3244 O O . CYS A 1 421 ? 9.083 -6.640 -11.663 1.00 74.06 421 CYS A O 1
ATOM 3246 N N . GLU A 1 422 ? 9.469 -5.081 -13.237 1.00 75.62 422 GLU A N 1
ATOM 3247 C CA . GLU A 1 422 ? 10.178 -5.929 -14.189 1.00 75.62 422 GLU A CA 1
ATOM 3248 C C . GLU A 1 422 ? 11.578 -5.366 -14.468 1.00 75.62 422 GLU A C 1
ATOM 3250 O O . GLU A 1 422 ? 11.779 -4.156 -14.369 1.00 75.62 422 GLU A O 1
ATOM 3255 N N . PRO A 1 423 ? 12.568 -6.218 -14.784 1.00 73.88 423 PRO A N 1
ATOM 3256 C CA . PRO A 1 423 ? 13.861 -5.748 -15.246 1.00 73.88 423 PRO A CA 1
ATOM 3257 C C . PRO A 1 423 ? 13.705 -5.062 -16.602 1.00 73.88 423 PRO A C 1
ATOM 3259 O O . PRO A 1 423 ? 12.795 -5.366 -17.377 1.00 73.88 423 PRO A O 1
ATOM 3262 N N . PHE A 1 424 ? 14.652 -4.187 -16.926 1.00 79.56 424 PHE A N 1
ATOM 3263 C CA . PHE A 1 424 ? 14.687 -3.553 -18.240 1.00 79.56 424 PHE A CA 1
ATOM 3264 C C . PHE A 1 424 ? 14.893 -4.559 -19.382 1.00 79.56 424 PHE A C 1
ATOM 3266 O O . PHE A 1 424 ? 14.307 -4.415 -20.454 1.00 79.56 424 PHE A O 1
ATOM 3273 N N . VAL A 1 425 ? 15.703 -5.589 -19.135 1.00 81.31 425 VAL A N 1
ATOM 3274 C CA . VAL A 1 425 ? 15.885 -6.765 -19.992 1.00 81.31 425 VAL A CA 1
ATOM 3275 C C . VAL A 1 425 ? 16.277 -7.950 -19.112 1.00 81.31 425 VAL A C 1
ATOM 3277 O O . VAL A 1 425 ? 17.010 -7.770 -18.137 1.00 81.31 425 VAL A O 1
ATOM 3280 N N . GLY A 1 426 ? 15.805 -9.158 -19.423 1.00 77.88 426 GLY A N 1
ATOM 3281 C CA . GLY A 1 426 ? 16.248 -10.353 -18.712 1.00 77.88 426 GLY A CA 1
ATOM 3282 C C . GLY A 1 426 ? 17.715 -10.649 -19.021 1.00 77.88 426 GLY A C 1
ATOM 3283 O O . GLY A 1 426 ? 18.139 -10.594 -20.175 1.00 77.88 426 GLY A O 1
ATOM 3284 N N . LEU A 1 427 ? 18.509 -11.011 -18.008 1.00 77.12 427 LEU A N 1
ATOM 3285 C CA . LEU A 1 427 ? 19.931 -11.339 -18.208 1.00 77.12 427 LEU A CA 1
ATOM 3286 C C . LEU A 1 427 ? 20.116 -12.508 -19.189 1.00 77.12 427 LEU A C 1
ATOM 3288 O O . LEU A 1 427 ? 21.028 -12.490 -20.010 1.00 77.12 427 LEU A O 1
ATOM 3292 N N . ARG A 1 428 ? 19.197 -13.479 -19.171 1.00 76.06 428 ARG A N 1
ATOM 3293 C CA . ARG A 1 428 ? 19.148 -14.605 -20.122 1.00 76.06 428 ARG A CA 1
ATOM 3294 C C . ARG A 1 428 ? 18.886 -14.182 -21.573 1.00 76.06 428 ARG A C 1
ATOM 3296 O O . ARG A 1 428 ? 19.200 -14.921 -22.500 1.00 76.06 428 ARG A O 1
ATOM 3303 N N . ASP A 1 429 ? 18.279 -13.016 -21.771 1.00 83.81 429 ASP A N 1
ATOM 3304 C CA . ASP A 1 429 ? 17.906 -12.532 -23.097 1.00 83.81 429 ASP A CA 1
ATOM 3305 C C . ASP A 1 429 ? 19.082 -11.800 -23.764 1.00 83.81 429 ASP A C 1
ATOM 3307 O O . ASP A 1 429 ? 19.100 -11.647 -24.986 1.00 83.81 429 ASP A O 1
ATOM 3311 N N . VAL A 1 430 ? 20.082 -11.387 -22.974 1.00 84.94 430 VAL A N 1
ATOM 3312 C CA . VAL A 1 430 ? 21.317 -10.738 -23.445 1.00 84.94 430 VAL A CA 1
ATOM 3313 C C . VAL A 1 430 ? 22.564 -11.608 -23.302 1.00 84.94 430 VAL A C 1
ATOM 3315 O O . VAL A 1 430 ? 23.520 -11.354 -24.023 1.00 84.94 430 VAL A O 1
ATOM 3318 N N . PHE A 1 431 ? 22.563 -12.652 -22.466 1.00 81.31 431 PHE A N 1
ATOM 3319 C CA . PHE A 1 431 ? 23.671 -13.606 -22.331 1.00 81.31 431 PHE A CA 1
ATOM 3320 C C . PHE A 1 431 ? 23.279 -15.023 -22.766 1.00 81.31 431 PHE A C 1
ATOM 3322 O O . PHE A 1 431 ? 22.245 -15.550 -22.358 1.00 81.31 431 PHE A O 1
ATOM 3329 N N . ASP A 1 432 ? 24.136 -15.654 -23.569 1.00 72.69 432 ASP A N 1
ATOM 3330 C CA . ASP A 1 432 ? 24.041 -17.066 -23.934 1.00 72.69 432 ASP A CA 1
ATOM 3331 C C . ASP A 1 432 ? 24.316 -17.946 -22.702 1.00 72.69 432 ASP A C 1
ATOM 3333 O O . ASP A 1 432 ? 25.323 -17.789 -22.008 1.00 72.69 432 ASP A O 1
ATOM 3337 N N . ALA A 1 433 ? 23.423 -18.902 -22.440 1.00 60.28 433 ALA A N 1
ATOM 3338 C CA . ALA A 1 433 ? 23.542 -19.827 -21.317 1.00 60.28 433 ALA A CA 1
ATOM 3339 C C . ALA A 1 433 ? 24.758 -20.761 -21.437 1.00 60.28 433 ALA A C 1
ATOM 3341 O O . ALA A 1 433 ? 25.124 -21.375 -20.448 1.00 60.28 433 ALA A O 1
ATOM 3342 N N . GLY A 1 434 ? 25.365 -20.901 -22.622 1.00 55.81 434 GLY A N 1
ATOM 3343 C CA . GLY A 1 434 ? 26.483 -21.822 -22.856 1.00 55.81 434 GLY A CA 1
ATOM 3344 C C . GLY A 1 434 ? 27.826 -21.423 -22.228 1.00 55.81 434 GLY A C 1
ATOM 3345 O O . GLY A 1 434 ? 28.684 -22.287 -22.077 1.00 55.81 434 GLY A O 1
ATOM 3346 N N . GLU A 1 435 ? 28.030 -20.154 -21.854 1.00 50.44 435 GLU A N 1
ATOM 3347 C CA . GLU A 1 435 ? 29.269 -19.707 -21.186 1.00 50.44 435 GLU A CA 1
ATOM 3348 C C . GLU A 1 435 ? 29.210 -19.811 -19.652 1.00 50.44 435 GLU A C 1
ATOM 3350 O O . GLU A 1 435 ? 30.235 -19.664 -18.986 1.00 50.44 435 GLU A O 1
ATOM 3355 N N . TRP A 1 436 ? 28.028 -20.047 -19.076 1.00 49.56 436 TRP A N 1
ATOM 3356 C CA . TRP A 1 436 ? 27.828 -20.211 -17.636 1.00 49.56 436 TRP A CA 1
ATOM 3357 C C . TRP A 1 436 ? 27.361 -21.650 -17.395 1.00 49.56 436 TRP A C 1
ATOM 3359 O O . TRP A 1 436 ? 26.447 -22.106 -18.072 1.00 49.56 436 TRP A O 1
ATOM 3369 N N . ASP A 1 437 ? 27.977 -22.389 -16.469 1.00 45.41 437 ASP A N 1
ATOM 3370 C CA . ASP A 1 437 ? 27.672 -23.816 -16.279 1.00 45.41 437 ASP A CA 1
ATOM 3371 C C . ASP A 1 437 ? 26.151 -24.059 -16.128 1.00 45.41 437 ASP A C 1
ATOM 3373 O O . ASP A 1 437 ? 25.485 -23.508 -15.245 1.00 45.41 437 ASP A O 1
ATOM 3377 N N . VAL A 1 438 ? 25.582 -24.829 -17.062 1.00 39.84 438 VAL A N 1
ATOM 3378 C CA . VAL A 1 438 ? 24.171 -24.754 -17.498 1.00 39.84 438 VAL A CA 1
ATOM 3379 C C . VAL A 1 438 ? 23.187 -25.258 -16.429 1.00 39.84 438 VAL A C 1
ATOM 3381 O O . VAL A 1 438 ? 21.978 -25.031 -16.540 1.00 39.84 438 VAL A O 1
ATOM 3384 N N . HIS A 1 439 ? 23.680 -25.903 -15.367 1.00 42.16 439 HIS A N 1
ATOM 3385 C CA . HIS A 1 439 ? 22.862 -26.365 -14.241 1.00 42.16 439 HIS A CA 1
ATOM 3386 C C . HIS A 1 439 ? 22.794 -25.371 -13.069 1.00 42.16 439 HIS A C 1
ATOM 3388 O O . HIS A 1 439 ? 21.732 -25.239 -12.465 1.00 42.16 439 HIS A O 1
ATOM 3394 N N . ASP A 1 440 ? 23.853 -24.595 -12.823 1.00 47.50 440 ASP A N 1
ATOM 3395 C CA . ASP A 1 440 ? 23.906 -23.592 -11.744 1.00 47.50 440 ASP A CA 1
ATOM 3396 C C . ASP A 1 440 ? 23.500 -22.190 -12.230 1.00 47.50 440 ASP A C 1
ATOM 3398 O O . ASP A 1 440 ? 22.892 -21.411 -11.495 1.00 47.50 440 ASP A O 1
ATOM 3402 N N . ALA A 1 441 ? 23.781 -21.862 -13.495 1.00 44.97 441 ALA A N 1
ATOM 3403 C CA . ALA A 1 441 ? 23.580 -20.527 -14.054 1.00 44.97 441 ALA A CA 1
ATOM 3404 C C . ALA A 1 441 ? 22.107 -20.125 -14.182 1.00 44.97 441 ALA A C 1
ATOM 3406 O O . ALA A 1 441 ? 21.753 -18.975 -13.932 1.00 44.97 441 ALA A O 1
ATOM 3407 N N . ARG A 1 442 ? 21.231 -21.066 -14.559 1.00 45.47 442 ARG A N 1
ATOM 3408 C CA . ARG A 1 442 ? 19.793 -20.792 -14.727 1.00 45.47 442 ARG A CA 1
ATOM 3409 C C . ARG A 1 442 ? 19.096 -20.544 -13.391 1.00 45.47 442 ARG A C 1
ATOM 3411 O O . ARG A 1 442 ? 18.261 -19.648 -13.324 1.00 45.47 442 ARG A O 1
ATOM 3418 N N . GLY A 1 443 ? 19.463 -21.306 -12.357 1.00 51.78 443 GLY A N 1
ATOM 3419 C CA . GLY A 1 443 ? 19.001 -21.086 -10.986 1.00 51.78 443 GLY A CA 1
ATOM 3420 C C . GLY A 1 443 ? 19.549 -19.775 -10.430 1.00 51.78 443 GLY A C 1
ATOM 3421 O O . GLY A 1 443 ? 18.777 -18.909 -10.045 1.00 51.78 443 GLY A O 1
ATOM 3422 N N . ALA A 1 444 ? 20.864 -19.558 -10.529 1.00 50.00 444 ALA A N 1
ATOM 3423 C CA . ALA A 1 444 ? 21.511 -18.359 -10.004 1.00 50.00 444 ALA A CA 1
ATOM 3424 C C . ALA A 1 444 ? 21.047 -17.055 -10.680 1.00 50.00 444 ALA A C 1
ATOM 3426 O O . ALA A 1 444 ? 20.858 -16.060 -9.987 1.00 50.00 444 ALA A O 1
ATOM 3427 N N . LEU A 1 445 ? 20.838 -17.031 -12.004 1.00 54.06 445 LEU A N 1
ATOM 3428 C CA . LEU A 1 445 ? 20.328 -15.849 -12.716 1.00 54.06 445 LEU A CA 1
ATOM 3429 C C . LEU A 1 445 ? 18.875 -15.539 -12.346 1.00 54.06 445 LEU A C 1
ATOM 3431 O O . LEU A 1 445 ? 18.546 -14.379 -12.109 1.00 54.06 445 LEU A O 1
ATOM 3435 N N . ALA A 1 446 ? 18.021 -16.563 -12.258 1.00 56.38 446 ALA A N 1
ATOM 3436 C CA . ALA A 1 446 ? 16.632 -16.398 -11.838 1.00 56.38 446 ALA A CA 1
ATOM 3437 C C . ALA A 1 446 ? 16.529 -15.983 -10.362 1.00 56.38 446 ALA A C 1
ATOM 3439 O O . ALA A 1 446 ? 15.725 -15.114 -10.028 1.00 56.38 446 ALA A O 1
ATOM 3440 N N . ASP A 1 447 ? 17.375 -16.542 -9.497 1.00 54.94 447 ASP A N 1
ATOM 3441 C CA . ASP A 1 447 ? 17.450 -16.197 -8.080 1.00 54.94 447 ASP A CA 1
ATOM 3442 C C . ASP A 1 447 ? 17.991 -14.780 -7.882 1.00 54.94 447 ASP A C 1
ATOM 3444 O O . ASP A 1 447 ? 17.429 -14.029 -7.092 1.00 54.94 447 ASP A O 1
ATOM 3448 N N . LEU A 1 448 ? 19.019 -14.362 -8.629 1.00 56.59 448 LEU A N 1
ATOM 3449 C CA . LEU A 1 448 ? 19.525 -12.985 -8.604 1.00 56.59 448 LEU A CA 1
ATOM 3450 C C . LEU A 1 448 ? 18.456 -11.991 -9.061 1.00 56.59 448 LEU A C 1
ATOM 3452 O O . LEU A 1 448 ? 18.257 -10.962 -8.417 1.00 56.59 448 LEU A O 1
ATOM 3456 N N . GLU A 1 449 ? 17.729 -12.311 -10.130 1.00 61.06 449 GLU A N 1
ATOM 3457 C CA . GLU A 1 449 ? 16.649 -11.472 -10.640 1.00 61.06 449 GLU A CA 1
ATOM 3458 C C . GLU A 1 449 ? 15.471 -11.401 -9.654 1.00 61.06 449 GLU A C 1
ATOM 3460 O O . GLU A 1 449 ? 14.930 -10.324 -9.404 1.00 61.06 449 GLU A O 1
ATOM 3465 N N . LEU A 1 450 ? 15.107 -12.520 -9.024 1.00 59.75 450 LEU A N 1
ATOM 3466 C CA . LEU A 1 450 ? 14.050 -12.592 -8.016 1.00 59.75 450 LEU A CA 1
ATOM 3467 C C . LEU A 1 450 ? 14.438 -11.868 -6.720 1.00 59.75 450 LEU A C 1
ATOM 3469 O O . LEU A 1 450 ? 13.628 -11.124 -6.163 1.00 59.75 450 LEU A O 1
ATOM 3473 N N . VAL A 1 451 ? 15.668 -12.066 -6.239 1.00 55.25 451 VAL A N 1
ATOM 3474 C CA . VAL A 1 451 ? 16.224 -11.384 -5.064 1.00 55.25 451 VAL A CA 1
ATOM 3475 C C . VAL A 1 451 ? 16.277 -9.885 -5.320 1.00 55.25 451 VAL A C 1
ATOM 3477 O O . VAL A 1 451 ? 15.885 -9.118 -4.443 1.00 55.25 451 VAL A O 1
ATOM 3480 N N . TYR A 1 452 ? 16.667 -9.457 -6.523 1.00 58.00 452 TYR A N 1
ATOM 3481 C CA . TYR A 1 452 ? 16.701 -8.044 -6.874 1.00 58.00 452 TYR A CA 1
ATOM 3482 C C . TYR A 1 452 ? 15.308 -7.435 -7.007 1.00 58.00 452 TYR A C 1
ATOM 3484 O O . TYR A 1 452 ? 15.041 -6.402 -6.403 1.00 58.00 452 TYR A O 1
ATOM 3492 N N . ARG A 1 453 ? 14.379 -8.093 -7.712 1.00 60.44 453 ARG A N 1
ATOM 3493 C CA . ARG A 1 453 ? 12.977 -7.646 -7.817 1.00 60.44 453 ARG A CA 1
ATOM 3494 C C . ARG A 1 453 ? 12.353 -7.468 -6.431 1.00 60.44 453 ARG A C 1
ATOM 3496 O O . ARG A 1 453 ? 11.747 -6.432 -6.158 1.00 60.44 453 ARG A O 1
ATOM 3503 N N . ARG A 1 454 ? 12.560 -8.439 -5.532 1.00 56.22 454 ARG A N 1
ATOM 3504 C CA . ARG A 1 454 ? 12.051 -8.397 -4.154 1.00 56.22 454 ARG A CA 1
ATOM 3505 C C . ARG A 1 454 ? 12.748 -7.320 -3.322 1.00 56.22 454 ARG A C 1
ATOM 3507 O O . ARG A 1 454 ? 12.064 -6.510 -2.712 1.00 56.22 454 ARG A O 1
ATOM 3514 N N . ALA A 1 455 ? 14.077 -7.256 -3.318 1.00 54.41 455 ALA A N 1
ATOM 3515 C CA . ALA A 1 455 ? 14.805 -6.246 -2.548 1.00 54.41 455 ALA A CA 1
ATOM 3516 C C . ALA A 1 455 ? 14.492 -4.815 -3.022 1.00 54.41 455 ALA A C 1
ATOM 3518 O O . ALA A 1 455 ? 14.374 -3.914 -2.193 1.00 54.41 455 ALA A O 1
ATOM 3519 N N . THR A 1 456 ? 14.311 -4.622 -4.332 1.00 57.97 456 THR A N 1
ATOM 3520 C CA . THR A 1 456 ? 14.006 -3.323 -4.938 1.00 57.97 456 THR A CA 1
ATOM 3521 C C . THR A 1 456 ? 12.598 -2.852 -4.599 1.00 57.97 456 THR A C 1
ATOM 3523 O O . THR A 1 456 ? 12.452 -1.740 -4.105 1.00 57.97 456 THR A O 1
ATOM 3526 N N . CYS A 1 457 ? 11.570 -3.693 -4.769 1.00 56.62 457 CYS A N 1
ATOM 3527 C CA . CYS A 1 457 ? 10.187 -3.290 -4.480 1.00 56.62 457 CYS A CA 1
ATOM 3528 C C . CYS A 1 457 ? 9.935 -3.044 -2.986 1.00 56.62 457 CYS A C 1
ATOM 3530 O O . CYS A 1 457 ? 9.245 -2.089 -2.643 1.00 56.62 457 CYS A O 1
ATOM 3532 N N . TRP A 1 458 ? 10.489 -3.886 -2.104 1.00 54.69 458 TRP A N 1
ATOM 3533 C CA . TRP A 1 458 ? 10.272 -3.758 -0.657 1.00 54.69 458 TRP A CA 1
ATOM 3534 C C . TRP A 1 458 ? 10.905 -2.482 -0.106 1.00 54.69 458 TRP A C 1
ATOM 3536 O O . TRP A 1 458 ? 10.230 -1.683 0.529 1.00 54.69 458 TRP A O 1
ATOM 3546 N N . ARG A 1 459 ? 12.174 -2.228 -0.445 1.00 57.41 459 ARG A N 1
ATOM 3547 C CA . ARG A 1 459 ? 12.865 -1.018 0.017 1.00 57.41 459 ARG A CA 1
ATOM 3548 C C . ARG A 1 459 ? 12.304 0.253 -0.607 1.00 57.41 459 ARG A C 1
ATOM 3550 O O . ARG A 1 459 ? 12.418 1.301 0.012 1.00 57.41 459 ARG A O 1
ATOM 3557 N N . LEU A 1 460 ? 11.713 0.177 -1.806 1.00 58.03 460 LEU A N 1
ATOM 3558 C CA . LEU A 1 460 ? 11.115 1.336 -2.466 1.00 58.03 460 LEU A CA 1
ATOM 3559 C C . LEU A 1 460 ? 10.034 1.960 -1.582 1.00 58.03 460 LEU A C 1
ATOM 3561 O O . LEU A 1 460 ? 10.095 3.149 -1.301 1.00 58.03 460 LEU A O 1
ATOM 3565 N N . PHE A 1 461 ? 9.060 1.174 -1.126 1.00 58.31 461 PHE A N 1
ATOM 3566 C CA . PHE A 1 461 ? 7.953 1.727 -0.348 1.00 58.31 461 PHE A CA 1
ATOM 3567 C C . PHE A 1 461 ? 8.388 2.204 1.034 1.00 58.31 461 PHE A C 1
ATOM 3569 O O . PHE A 1 461 ? 8.037 3.321 1.407 1.00 58.31 461 PHE A O 1
ATOM 3576 N N . ASP A 1 462 ? 9.225 1.429 1.725 1.00 59.53 462 ASP A N 1
ATOM 3577 C CA . ASP A 1 462 ? 9.761 1.802 3.040 1.00 59.53 462 ASP A CA 1
ATOM 3578 C C . ASP A 1 462 ? 10.587 3.105 2.981 1.00 59.53 462 ASP A C 1
ATOM 3580 O O . ASP A 1 462 ? 10.614 3.880 3.936 1.00 59.53 462 ASP A O 1
ATOM 3584 N N . GLN A 1 463 ? 11.253 3.378 1.849 1.00 61.56 463 GLN A N 1
ATOM 3585 C CA . GLN A 1 463 ? 11.988 4.627 1.609 1.00 61.56 463 GLN A CA 1
ATOM 3586 C C . GLN A 1 463 ? 11.079 5.797 1.211 1.00 61.56 463 GLN A C 1
ATOM 3588 O O . GLN A 1 463 ? 11.361 6.940 1.572 1.00 61.56 463 GLN A O 1
ATOM 3593 N N . LEU A 1 464 ? 10.016 5.539 0.442 1.00 61.00 464 LEU A N 1
ATOM 3594 C CA . LEU A 1 464 ? 9.073 6.570 -0.006 1.00 61.00 464 LEU A CA 1
ATOM 3595 C C . LEU A 1 464 ? 8.119 7.010 1.108 1.00 61.00 464 LEU A C 1
ATOM 3597 O O . LEU A 1 464 ? 7.689 8.165 1.141 1.00 61.00 464 LEU A O 1
ATOM 3601 N N . VAL A 1 465 ? 7.781 6.091 2.009 1.00 62.78 465 VAL A N 1
ATOM 3602 C CA . VAL A 1 465 ? 6.851 6.297 3.112 1.00 62.78 465 VAL A CA 1
ATOM 3603 C C . VAL A 1 465 ? 7.482 5.681 4.367 1.00 62.78 465 VAL A C 1
ATOM 3605 O O . VAL A 1 465 ? 7.391 4.468 4.546 1.00 62.78 465 VAL A O 1
ATOM 3608 N N . PRO A 1 466 ? 8.133 6.486 5.228 1.00 60.34 466 PRO A N 1
ATOM 3609 C CA . PRO A 1 466 ? 8.829 5.969 6.400 1.00 60.34 466 PRO A CA 1
ATOM 3610 C C . PRO A 1 466 ? 7.862 5.258 7.351 1.00 60.34 466 PRO A C 1
ATOM 3612 O O . PRO A 1 466 ? 6.675 5.584 7.417 1.00 60.34 466 PRO A O 1
ATOM 3615 N N . VAL A 1 467 ? 8.391 4.306 8.122 1.00 58.22 467 VAL A N 1
ATOM 3616 C CA . VAL A 1 467 ? 7.633 3.576 9.154 1.00 58.22 467 VAL A CA 1
ATOM 3617 C C . VAL A 1 467 ? 7.272 4.486 10.337 1.00 58.22 467 VAL A C 1
ATOM 3619 O O . VAL A 1 467 ? 6.320 4.197 11.058 1.00 58.22 467 VAL A O 1
ATOM 3622 N N . ASP A 1 468 ? 7.990 5.603 10.518 1.00 63.50 468 ASP A N 1
ATOM 3623 C CA . ASP A 1 468 ? 7.734 6.559 11.597 1.00 63.50 468 ASP A CA 1
ATOM 3624 C C . ASP A 1 468 ? 6.277 7.065 11.542 1.00 63.50 468 ASP A C 1
ATOM 3626 O O . ASP A 1 468 ? 5.899 7.738 10.575 1.00 63.50 468 ASP A O 1
ATOM 3630 N N . PRO A 1 469 ? 5.449 6.771 12.565 1.00 56.75 469 PRO A N 1
ATOM 3631 C CA . PRO A 1 469 ? 4.048 7.176 12.597 1.00 56.75 469 PRO A CA 1
ATOM 3632 C C . PRO A 1 469 ? 3.846 8.698 12.544 1.00 56.75 469 PRO A C 1
ATOM 3634 O O . PRO A 1 469 ? 2.759 9.127 12.167 1.00 56.75 469 PRO A O 1
ATOM 3637 N N . VAL A 1 470 ? 4.866 9.502 12.867 1.00 59.34 470 VAL A N 1
ATOM 3638 C CA . VAL A 1 470 ? 4.818 10.972 12.807 1.00 59.34 470 VAL A CA 1
ATOM 3639 C C . VAL A 1 470 ? 5.161 11.492 11.406 1.00 59.34 470 VAL A C 1
ATOM 3641 O O . VAL A 1 470 ? 4.460 12.345 10.862 1.00 59.34 470 VAL A O 1
ATOM 3644 N N . GLU A 1 471 ? 6.214 10.975 10.763 1.00 64.44 471 GLU A N 1
ATOM 3645 C CA . GLU A 1 471 ? 6.597 11.436 9.417 1.00 64.44 471 GLU A CA 1
ATOM 3646 C C . GLU A 1 471 ? 5.701 10.872 8.306 1.00 64.44 471 GLU A C 1
ATOM 3648 O O . GLU A 1 471 ? 5.499 11.516 7.266 1.00 64.44 471 GLU A O 1
ATOM 3653 N N . ARG A 1 472 ? 5.155 9.670 8.516 1.00 70.88 472 ARG A N 1
ATOM 3654 C CA . ARG A 1 472 ? 4.379 8.919 7.525 1.00 70.88 472 ARG A CA 1
ATOM 3655 C C . ARG A 1 472 ? 3.185 9.700 6.956 1.00 70.88 472 ARG A C 1
ATOM 3657 O O . ARG A 1 472 ? 3.093 9.781 5.727 1.00 70.88 472 ARG A O 1
ATOM 3664 N N . PRO A 1 473 ? 2.294 10.320 7.758 1.00 67.88 473 PRO A N 1
ATOM 3665 C CA . PRO A 1 473 ? 1.154 11.069 7.226 1.00 67.88 473 PRO A CA 1
ATOM 3666 C C . PRO A 1 473 ? 1.572 12.263 6.361 1.00 67.88 473 PRO A C 1
ATOM 3668 O O . PRO A 1 473 ? 0.983 12.499 5.303 1.00 67.88 473 PRO A O 1
ATOM 3671 N N . ARG A 1 474 ? 2.630 12.982 6.763 1.00 73.00 474 ARG A N 1
ATOM 3672 C CA . ARG A 1 474 ? 3.169 14.119 6.002 1.00 73.00 474 ARG A CA 1
ATOM 3673 C C . ARG A 1 474 ? 3.679 13.676 4.632 1.00 73.00 474 ARG A C 1
ATOM 3675 O O . ARG A 1 474 ? 3.299 14.264 3.622 1.00 73.00 474 ARG A O 1
ATOM 3682 N N . ARG A 1 475 ? 4.493 12.617 4.582 1.00 75.75 475 ARG A N 1
ATOM 3683 C CA . ARG A 1 475 ? 5.035 12.069 3.324 1.00 75.75 475 ARG A CA 1
ATOM 3684 C C . ARG A 1 475 ? 3.939 11.554 2.394 1.00 75.75 475 ARG A C 1
ATOM 3686 O O . ARG A 1 475 ? 3.985 11.816 1.194 1.00 75.75 475 ARG A O 1
ATOM 3693 N N . LEU A 1 476 ? 2.919 10.890 2.940 1.00 77.44 476 LEU A N 1
ATOM 3694 C CA . LEU A 1 476 ? 1.751 10.461 2.167 1.00 77.44 476 LEU A CA 1
ATOM 3695 C C . LEU A 1 476 ? 0.990 11.655 1.575 1.00 77.44 476 LEU A C 1
ATOM 3697 O O . LEU A 1 476 ? 0.590 11.608 0.413 1.00 77.44 476 LEU A O 1
ATOM 3701 N N . ALA A 1 477 ? 0.825 12.743 2.330 1.00 76.38 477 ALA A N 1
ATOM 3702 C CA . ALA A 1 477 ? 0.201 13.958 1.813 1.00 76.38 477 ALA A CA 1
ATOM 3703 C C . ALA A 1 477 ? 1.024 14.595 0.675 1.00 76.38 477 ALA A C 1
ATOM 3705 O O . ALA A 1 477 ? 0.453 14.948 -0.356 1.00 76.38 477 ALA A O 1
ATOM 3706 N N . GLU A 1 478 ? 2.350 14.684 0.824 1.00 82.69 478 GLU A N 1
ATOM 3707 C CA . GLU A 1 478 ? 3.260 15.195 -0.215 1.00 82.69 478 GLU A CA 1
ATOM 3708 C C . GLU A 1 478 ? 3.189 14.365 -1.503 1.00 82.69 478 GLU A C 1
ATOM 3710 O O . GLU A 1 478 ? 3.068 14.922 -2.599 1.00 82.69 478 GLU A O 1
ATOM 3715 N N . LEU A 1 479 ? 3.218 13.034 -1.373 1.00 85.12 479 LEU A N 1
ATOM 3716 C CA . LEU A 1 479 ? 3.133 12.108 -2.500 1.00 85.12 479 LEU A CA 1
ATOM 3717 C C . LEU A 1 479 ? 1.775 12.196 -3.205 1.00 85.12 479 LEU A C 1
ATOM 3719 O O . LEU A 1 479 ? 1.721 12.240 -4.435 1.00 85.12 479 LEU A O 1
ATOM 3723 N N . ARG A 1 480 ? 0.678 12.272 -2.444 1.00 87.19 480 ARG A N 1
ATOM 3724 C CA . ARG A 1 480 ? -0.672 12.460 -2.992 1.00 87.19 480 ARG A CA 1
ATOM 3725 C C . ARG A 1 480 ? -0.746 13.738 -3.820 1.00 87.19 480 ARG A C 1
ATOM 3727 O O . ARG A 1 480 ? -1.230 13.716 -4.951 1.00 87.19 480 ARG A O 1
ATOM 3734 N N . ASP A 1 481 ? -0.257 14.846 -3.271 1.00 87.50 481 ASP A N 1
ATOM 3735 C CA . ASP A 1 481 ? -0.328 16.146 -3.932 1.00 87.50 481 ASP A CA 1
ATOM 3736 C C . ASP A 1 481 ? 0.553 16.186 -5.188 1.00 87.50 481 ASP A C 1
ATOM 3738 O O . ASP A 1 481 ? 0.178 16.816 -6.179 1.00 87.50 481 ASP A O 1
ATOM 3742 N N . LEU A 1 482 ? 1.692 15.485 -5.175 1.00 91.56 482 LEU A N 1
ATOM 3743 C CA . LEU A 1 482 ? 2.530 15.281 -6.354 1.00 91.56 482 LEU A CA 1
ATOM 3744 C C . LEU A 1 482 ? 1.792 14.492 -7.443 1.00 91.56 482 LEU A C 1
ATOM 3746 O O . LEU A 1 482 ? 1.705 14.975 -8.569 1.00 91.56 482 LEU A O 1
ATOM 3750 N N . ILE A 1 483 ? 1.204 13.338 -7.109 1.00 93.56 483 ILE A N 1
ATOM 3751 C CA . ILE A 1 483 ? 0.434 12.521 -8.063 1.00 93.56 483 ILE A CA 1
ATOM 3752 C C . ILE A 1 483 ? -0.736 13.320 -8.644 1.00 93.56 483 ILE A C 1
ATOM 3754 O O . ILE A 1 483 ? -0.970 13.267 -9.848 1.00 93.56 483 ILE A O 1
ATOM 3758 N N . ARG A 1 484 ? -1.443 14.106 -7.823 1.00 92.94 484 ARG A N 1
ATOM 3759 C CA . ARG A 1 484 ? -2.543 14.967 -8.283 1.00 92.94 484 ARG A CA 1
ATOM 3760 C C . ARG A 1 484 ? -2.069 15.991 -9.320 1.00 92.94 484 ARG A C 1
ATOM 3762 O O . ARG A 1 484 ? -2.696 16.125 -10.368 1.00 92.94 484 ARG A O 1
ATOM 3769 N N . ARG A 1 485 ? -0.958 16.694 -9.058 1.00 94.31 485 ARG A N 1
ATOM 3770 C CA . ARG A 1 485 ? -0.377 17.663 -10.011 1.00 94.31 485 ARG A CA 1
ATOM 3771 C C . ARG A 1 485 ? 0.052 16.988 -11.313 1.00 94.31 485 ARG A C 1
ATOM 3773 O O . ARG A 1 485 ? -0.252 17.491 -12.392 1.00 94.31 485 ARG A O 1
ATOM 3780 N N . GLU A 1 486 ? 0.712 15.841 -11.205 1.00 95.81 486 GLU A N 1
ATOM 3781 C CA . GLU A 1 486 ? 1.164 15.060 -12.355 1.00 95.81 486 GLU A CA 1
ATOM 3782 C C . GLU A 1 486 ? -0.004 14.502 -13.177 1.00 95.81 486 GLU A C 1
ATOM 3784 O O . GLU A 1 486 ? 0.059 14.515 -14.400 1.00 95.81 486 GLU A O 1
ATOM 3789 N N . ALA A 1 487 ? -1.116 14.109 -12.549 1.00 95.94 487 ALA A N 1
ATOM 3790 C CA . ALA A 1 487 ? -2.314 13.658 -13.257 1.00 95.94 487 ALA A CA 1
ATOM 3791 C C . ALA A 1 487 ? -2.954 14.779 -14.091 1.00 95.94 487 ALA A C 1
ATOM 3793 O O . ALA A 1 487 ? -3.375 14.543 -15.224 1.00 95.94 487 ALA A O 1
ATOM 3794 N N . VAL A 1 488 ? -2.986 16.011 -13.569 1.00 94.88 488 VAL A N 1
ATOM 3795 C CA . VAL A 1 488 ? -3.437 17.192 -14.328 1.00 94.88 488 VAL A CA 1
ATOM 3796 C C . VAL A 1 488 ? -2.509 17.465 -15.515 1.00 94.88 488 VAL A C 1
ATOM 3798 O O . VAL A 1 488 ? -2.991 17.729 -16.618 1.00 94.88 488 VAL A O 1
ATOM 3801 N N . ALA A 1 489 ? -1.191 17.377 -15.314 1.00 94.38 489 ALA A N 1
ATOM 3802 C CA . ALA A 1 489 ? -0.212 17.542 -16.387 1.00 94.38 489 ALA A CA 1
ATOM 3803 C C . ALA A 1 489 ? -0.351 16.451 -17.464 1.00 94.38 489 ALA A C 1
ATOM 3805 O O . ALA A 1 489 ? -0.436 16.775 -18.647 1.00 94.38 489 ALA A O 1
ATOM 3806 N N . ALA A 1 490 ? -0.486 15.185 -17.058 1.00 95.38 490 ALA A N 1
ATOM 3807 C CA . ALA A 1 490 ? -0.725 14.063 -17.958 1.00 95.38 490 ALA A CA 1
ATOM 3808 C C . ALA A 1 490 ? -2.005 14.267 -18.783 1.00 95.38 490 ALA A C 1
ATOM 3810 O O . ALA A 1 490 ? -1.973 14.124 -20.005 1.00 95.38 490 ALA A O 1
ATOM 3811 N N . ARG A 1 491 ? -3.118 14.669 -18.147 1.00 95.19 491 ARG A N 1
ATOM 3812 C CA . ARG A 1 491 ? -4.383 14.936 -18.852 1.00 95.19 491 ARG A CA 1
ATOM 3813 C C . ARG A 1 491 ? -4.237 16.046 -19.886 1.00 95.19 491 ARG A C 1
ATOM 3815 O O . ARG A 1 491 ? -4.679 15.844 -21.005 1.00 95.19 491 ARG A O 1
ATOM 3822 N N . ARG A 1 492 ? -3.570 17.161 -19.567 1.00 93.69 492 ARG A N 1
ATOM 3823 C CA . ARG A 1 492 ? -3.299 18.244 -20.539 1.00 93.69 492 ARG A CA 1
ATOM 3824 C C . ARG A 1 492 ? -2.483 17.771 -21.745 1.00 93.69 492 ARG A C 1
ATOM 3826 O O . ARG A 1 492 ? -2.701 18.240 -22.855 1.00 93.69 492 ARG A O 1
ATOM 3833 N N . SER A 1 493 ? -1.534 16.861 -21.529 1.00 94.44 493 SER A N 1
ATOM 3834 C CA . SER A 1 493 ? -0.716 16.290 -22.603 1.00 94.44 493 SER A CA 1
ATOM 3835 C C . SER A 1 493 ? -1.476 15.287 -23.477 1.00 94.44 493 SER A C 1
ATOM 3837 O O . SER A 1 493 ? -1.145 15.141 -24.650 1.00 94.44 493 SER A O 1
ATOM 3839 N N . ILE A 1 494 ? -2.471 14.592 -22.919 1.00 95.12 494 ILE A N 1
ATOM 3840 C CA . ILE A 1 494 ? -3.277 13.577 -23.620 1.00 95.12 494 ILE A CA 1
ATOM 3841 C C . ILE A 1 494 ? -4.504 14.199 -24.301 1.00 95.12 494 ILE A C 1
ATOM 3843 O O . ILE A 1 494 ? -4.849 13.823 -25.417 1.00 95.12 494 ILE A O 1
ATOM 3847 N N . ASP A 1 495 ? -5.140 15.165 -23.641 1.00 92.25 495 ASP A N 1
ATOM 3848 C CA . ASP A 1 495 ? -6.308 15.917 -24.094 1.00 92.25 495 ASP A CA 1
ATOM 3849 C C . ASP A 1 495 ? -5.985 17.424 -24.088 1.00 92.25 495 ASP A C 1
ATOM 3851 O O . ASP A 1 495 ? -6.205 18.108 -23.084 1.00 92.25 495 ASP A O 1
ATOM 3855 N N . PRO A 1 496 ? -5.465 17.973 -25.204 1.00 85.25 496 PRO A N 1
ATOM 3856 C CA . PRO A 1 496 ? -5.133 19.394 -25.309 1.00 85.25 496 PRO A CA 1
ATOM 3857 C C . PRO A 1 496 ? -6.334 20.338 -25.150 1.00 85.25 496 PRO A C 1
ATOM 3859 O O . PRO A 1 496 ? -6.138 21.536 -24.950 1.00 85.25 496 PRO A O 1
ATOM 3862 N N . GLY A 1 497 ? -7.568 19.827 -25.261 1.00 86.62 497 GLY A N 1
ATOM 3863 C CA . GLY A 1 497 ? -8.791 20.597 -25.031 1.00 86.62 497 GLY A CA 1
ATOM 3864 C C . GLY A 1 497 ? -9.123 20.791 -23.548 1.00 86.62 497 GLY A C 1
ATOM 3865 O O . GLY A 1 497 ? -10.003 21.588 -23.220 1.00 86.62 497 GLY A O 1
ATOM 3866 N N . PHE A 1 498 ? -8.434 20.089 -22.645 1.00 88.62 498 PHE A N 1
ATOM 3867 C CA . PHE A 1 498 ? -8.652 20.181 -21.208 1.00 88.62 498 PHE A CA 1
ATOM 3868 C C . PHE A 1 498 ? -7.983 21.422 -20.596 1.00 88.62 498 PHE A C 1
ATOM 3870 O O . PHE A 1 498 ? -6.758 21.507 -20.477 1.00 88.62 498 PHE A O 1
ATOM 3877 N N . ASP A 1 499 ? -8.805 22.352 -20.108 1.00 84.44 499 ASP A N 1
ATOM 3878 C CA . ASP A 1 499 ? -8.367 23.484 -19.293 1.00 84.44 499 ASP A CA 1
ATOM 3879 C C . ASP A 1 499 ? -8.781 23.284 -17.822 1.00 84.44 499 ASP A C 1
ATOM 3881 O O . ASP A 1 499 ? -9.961 23.415 -17.493 1.00 84.44 499 ASP A O 1
ATOM 3885 N N . PRO A 1 500 ? -7.841 23.006 -16.898 1.00 81.06 500 PRO A N 1
ATOM 3886 C CA . PRO A 1 500 ? -8.162 22.858 -15.480 1.00 81.06 500 PRO A CA 1
ATOM 3887 C C . PRO A 1 500 ? -8.528 24.186 -14.802 1.00 81.06 500 PRO A C 1
ATOM 3889 O O . PRO A 1 500 ? -8.915 24.169 -13.640 1.00 81.06 500 PRO A O 1
ATOM 3892 N N . THR A 1 501 ? -8.387 25.331 -15.482 1.00 80.88 501 THR A N 1
ATOM 3893 C CA . THR A 1 501 ? -8.824 26.636 -14.962 1.00 80.88 501 THR A CA 1
ATOM 3894 C C . THR A 1 501 ? -10.256 26.990 -15.366 1.00 80.88 501 THR A C 1
ATOM 3896 O O . THR A 1 501 ? -10.814 27.965 -14.857 1.00 80.88 501 THR A O 1
ATOM 3899 N N . ALA A 1 502 ? -10.876 26.186 -16.236 1.00 79.62 502 ALA A N 1
ATOM 3900 C CA . ALA A 1 502 ? -12.238 26.407 -16.690 1.00 79.62 502 ALA A CA 1
ATOM 3901 C C . ALA A 1 502 ? -13.248 26.289 -15.527 1.00 79.62 502 ALA A C 1
ATOM 3903 O O . ALA A 1 502 ? -13.116 25.404 -14.673 1.00 79.62 502 ALA A O 1
ATOM 3904 N N . PRO A 1 503 ? -14.299 27.131 -15.490 1.00 69.81 503 PRO A N 1
ATOM 3905 C CA . PRO A 1 503 ? -15.356 27.019 -14.490 1.00 69.81 503 PRO A CA 1
ATOM 3906 C C . PRO A 1 503 ? -16.007 25.628 -14.529 1.00 69.81 503 PRO A C 1
ATOM 3908 O O . PRO A 1 503 ? -16.608 25.249 -15.531 1.00 69.81 503 PRO A O 1
ATOM 3911 N N . GLY A 1 504 ? -15.893 24.871 -13.435 1.00 64.25 504 GLY A N 1
ATOM 3912 C CA . GLY A 1 504 ? -16.441 23.514 -13.322 1.00 64.25 504 GLY A CA 1
ATOM 3913 C C . GLY A 1 504 ? -15.465 22.380 -13.653 1.00 64.25 504 GLY A C 1
ATOM 3914 O O . GLY A 1 504 ? -15.861 21.220 -13.555 1.00 64.25 504 GLY A O 1
ATOM 3915 N N . ALA A 1 505 ? -14.204 22.675 -13.992 1.00 65.56 505 ALA A N 1
ATOM 3916 C CA . ALA A 1 505 ? -13.164 21.655 -14.081 1.00 65.56 505 ALA A CA 1
ATOM 3917 C C . ALA A 1 505 ? -12.906 21.055 -12.687 1.00 65.56 505 ALA A C 1
ATOM 3919 O O . ALA A 1 505 ? -12.402 21.729 -11.788 1.00 65.56 505 ALA A O 1
ATOM 3920 N N . ALA A 1 506 ? -13.296 19.795 -12.491 1.00 70.25 506 ALA A N 1
ATOM 3921 C CA . ALA A 1 506 ? -13.058 19.090 -11.239 1.00 70.25 506 ALA A CA 1
ATOM 3922 C C . ALA A 1 506 ? -11.566 18.753 -11.103 1.00 70.25 506 ALA A C 1
ATOM 3924 O O . ALA A 1 506 ? -10.965 18.197 -12.024 1.00 70.25 506 ALA A O 1
ATOM 3925 N N . GLU A 1 507 ? -10.964 19.069 -9.955 1.00 78.00 507 GLU A N 1
ATOM 3926 C CA . GLU A 1 507 ? -9.637 18.548 -9.626 1.00 78.00 507 GLU A CA 1
ATOM 3927 C C . GLU A 1 507 ? -9.686 17.020 -9.463 1.00 78.00 507 GLU A C 1
ATOM 3929 O O . GLU A 1 507 ? -10.692 16.492 -8.981 1.00 78.00 507 GLU A O 1
ATOM 3934 N N . PRO A 1 508 ? -8.605 16.293 -9.808 1.00 87.38 508 PRO A N 1
ATOM 3935 C CA . PRO A 1 508 ? -8.553 14.867 -9.542 1.00 87.38 508 PRO A CA 1
ATOM 3936 C C . PRO A 1 508 ? -8.587 14.608 -8.040 1.00 87.38 508 PRO A C 1
ATOM 3938 O O . PRO A 1 508 ? -7.689 15.035 -7.307 1.00 87.38 508 PRO A O 1
ATOM 3941 N N . TYR A 1 509 ? -9.560 13.818 -7.595 1.00 88.50 509 TYR A N 1
ATOM 3942 C CA . TYR A 1 509 ? -9.421 13.105 -6.336 1.00 88.50 509 TYR A CA 1
ATOM 3943 C C . TYR A 1 509 ? -8.263 12.105 -6.452 1.00 88.50 509 TYR A C 1
ATOM 3945 O O . TYR A 1 509 ? -8.234 11.300 -7.386 1.00 88.50 509 TYR A O 1
ATOM 3953 N N . VAL A 1 510 ? -7.328 12.132 -5.501 1.00 89.31 510 VAL A N 1
ATOM 3954 C CA . VAL A 1 510 ? -6.259 11.133 -5.381 1.00 89.31 510 VAL A CA 1
ATOM 3955 C C . VAL A 1 510 ? -6.213 10.639 -3.944 1.00 89.31 510 VAL A C 1
ATOM 3957 O O . VAL A 1 510 ? -5.859 11.391 -3.044 1.00 89.31 510 VAL A O 1
ATOM 3960 N N . GLY A 1 511 ? -6.529 9.364 -3.742 1.00 85.06 511 GLY A N 1
ATOM 3961 C CA . GLY A 1 511 ? -6.404 8.689 -2.454 1.00 85.06 511 GLY A CA 1
ATOM 3962 C C . GLY A 1 511 ? -5.216 7.728 -2.448 1.00 85.06 511 GLY A C 1
ATOM 3963 O O . GLY A 1 511 ? -5.066 6.933 -3.370 1.00 85.06 511 GLY A O 1
ATOM 3964 N N . LEU A 1 512 ? -4.374 7.783 -1.420 1.00 81.88 512 LEU A N 1
ATOM 3965 C CA . LEU A 1 512 ? -3.356 6.776 -1.111 1.00 81.88 512 LEU A CA 1
ATOM 3966 C C . LEU A 1 512 ? -3.786 5.869 0.044 1.00 81.88 512 LEU A C 1
ATOM 3968 O O . LEU A 1 512 ? -3.988 6.343 1.161 1.00 81.88 512 LEU A O 1
ATOM 3972 N N . SER A 1 513 ? -3.851 4.566 -0.210 1.00 75.12 513 SER A N 1
ATOM 3973 C CA . SER A 1 513 ? -4.153 3.545 0.794 1.00 75.12 513 SER A CA 1
ATOM 3974 C C . SER A 1 513 ? -2.921 2.658 1.010 1.00 75.12 513 SER A C 1
ATOM 3976 O O . SER A 1 513 ? -2.781 1.634 0.328 1.00 75.12 513 SER A O 1
ATOM 3978 N N . PRO A 1 514 ? -2.009 3.042 1.928 1.00 66.25 514 PRO A N 1
ATOM 3979 C CA . PRO A 1 514 ? -0.720 2.379 2.090 1.00 66.25 514 PRO A CA 1
ATOM 3980 C C . PRO A 1 514 ? -0.859 1.004 2.746 1.00 66.25 514 PRO A C 1
ATOM 3982 O O . PRO A 1 514 ? -1.858 0.719 3.404 1.00 66.25 514 PRO A O 1
ATOM 3985 N N . ARG A 1 515 ? 0.135 0.136 2.610 1.00 64.25 515 ARG A N 1
ATOM 3986 C CA . ARG A 1 515 ? 0.143 -1.200 3.196 1.00 64.25 515 ARG A CA 1
ATOM 3987 C C . ARG A 1 515 ? -0.087 -1.141 4.710 1.00 64.25 515 ARG A C 1
ATOM 3989 O O . ARG A 1 515 ? 0.505 -0.329 5.426 1.00 64.25 515 ARG A O 1
ATOM 3996 N N . PHE A 1 516 ? -0.961 -2.027 5.180 1.00 57.41 516 PHE A N 1
ATOM 3997 C CA . PHE A 1 516 ? -1.134 -2.293 6.601 1.00 57.41 516 PHE A CA 1
ATOM 3998 C C . PHE A 1 516 ? -0.092 -3.336 7.012 1.00 57.41 516 PHE A C 1
ATOM 4000 O O . PHE A 1 516 ? -0.050 -4.427 6.434 1.00 57.41 516 PHE A O 1
ATOM 4007 N N . GLU A 1 517 ? 0.764 -3.001 7.971 1.00 51.69 517 GLU A N 1
ATOM 4008 C CA . GLU A 1 517 ? 1.643 -3.986 8.594 1.00 51.69 517 GLU A CA 1
ATOM 4009 C C . GLU A 1 517 ? 0.796 -4.840 9.536 1.00 51.69 517 GLU A C 1
ATOM 4011 O O . GLU A 1 517 ? 0.264 -4.350 10.534 1.00 51.69 517 GLU A O 1
ATOM 4016 N N . LEU A 1 518 ? 0.633 -6.127 9.219 1.00 50.59 518 LEU A N 1
ATOM 4017 C CA . LEU A 1 518 ? 0.158 -7.054 10.239 1.00 50.59 518 LEU A CA 1
ATOM 4018 C C . LEU A 1 518 ? 1.301 -7.230 11.224 1.00 50.59 518 LEU A C 1
ATOM 4020 O O . LEU A 1 518 ? 2.330 -7.799 10.863 1.00 50.59 518 LEU A O 1
ATOM 4024 N N . LYS A 1 519 ? 1.105 -6.782 12.468 1.00 52.09 519 LYS A N 1
ATOM 4025 C CA . LYS A 1 519 ? 1.962 -7.245 13.558 1.00 52.09 519 LYS A CA 1
ATOM 4026 C C . LYS A 1 519 ? 1.899 -8.781 13.560 1.00 52.09 519 LYS A C 1
ATOM 4028 O O . LYS A 1 519 ? 0.774 -9.311 13.569 1.00 52.09 519 LYS A O 1
ATOM 4033 N N . PRO A 1 520 ? 3.048 -9.483 13.525 1.00 51.31 520 PRO A N 1
ATOM 4034 C CA . PRO A 1 520 ? 3.065 -10.935 13.627 1.00 51.31 520 PRO A CA 1
ATOM 4035 C C . PRO A 1 520 ? 2.294 -11.355 14.876 1.00 51.31 520 PRO A C 1
ATOM 4037 O O . PRO A 1 520 ? 2.233 -10.622 15.869 1.00 51.31 520 PRO A O 1
ATOM 4040 N N . ILE A 1 521 ? 1.640 -12.512 14.812 1.00 56.09 521 ILE A N 1
ATOM 4041 C CA . ILE A 1 521 ? 1.023 -13.065 16.013 1.00 56.09 521 ILE A CA 1
ATOM 4042 C C . ILE A 1 521 ? 2.176 -13.499 16.911 1.00 56.09 521 ILE A C 1
ATOM 4044 O O . ILE A 1 521 ? 2.922 -14.412 16.575 1.00 56.09 521 ILE A O 1
ATOM 4048 N N . ASN A 1 522 ? 2.345 -12.781 18.018 1.00 59.56 522 ASN A N 1
ATOM 4049 C CA . ASN A 1 522 ? 3.366 -13.085 19.007 1.00 59.56 522 ASN A CA 1
ATOM 4050 C C . ASN A 1 522 ? 3.105 -14.467 19.609 1.00 59.56 522 ASN A C 1
ATOM 4052 O O . ASN A 1 522 ? 1.956 -14.843 19.819 1.00 59.56 522 ASN A O 1
ATOM 4056 N N . GLU A 1 523 ? 4.160 -15.204 19.938 1.00 65.94 523 GLU A N 1
ATOM 4057 C CA . GLU A 1 523 ? 4.016 -16.513 20.570 1.00 65.94 523 GLU A CA 1
ATOM 4058 C C . GLU A 1 523 ? 3.302 -16.435 21.928 1.00 65.94 523 GLU A C 1
ATOM 4060 O O . GLU A 1 523 ? 3.475 -15.483 22.696 1.00 65.94 523 GLU A O 1
ATOM 4065 N N . VAL A 1 524 ? 2.548 -17.484 22.258 1.00 69.69 524 VAL A N 1
ATOM 4066 C CA . VAL A 1 524 ? 1.988 -17.693 23.597 1.00 69.69 524 VAL A CA 1
ATOM 4067 C C . VAL A 1 524 ? 2.797 -18.749 24.343 1.00 69.69 524 VAL A C 1
ATOM 4069 O O . VAL A 1 524 ? 3.387 -19.647 23.738 1.00 69.69 524 VAL A O 1
ATOM 4072 N N . LEU A 1 525 ? 2.824 -18.654 25.674 1.00 74.06 525 LEU A N 1
ATOM 4073 C CA . LEU A 1 525 ? 3.344 -19.743 26.487 1.00 74.06 525 LEU A CA 1
ATOM 4074 C C . LEU A 1 525 ? 2.393 -20.932 26.441 1.00 74.06 525 LEU A C 1
ATOM 4076 O O . LEU A 1 525 ? 1.186 -20.788 26.660 1.00 74.06 525 LEU A O 1
ATOM 4080 N N . VAL A 1 526 ? 2.969 -22.110 26.224 1.00 75.12 526 VAL A N 1
ATOM 4081 C CA . VAL A 1 526 ? 2.241 -23.372 26.166 1.00 75.12 526 VAL A CA 1
ATOM 4082 C C . VAL A 1 526 ? 2.735 -24.299 27.270 1.00 75.12 526 VAL A C 1
ATOM 4084 O O . VAL A 1 526 ? 3.942 -24.479 27.440 1.00 75.12 526 VAL A O 1
ATOM 4087 N N . ARG A 1 527 ? 1.801 -24.894 28.022 1.00 75.00 527 ARG A N 1
ATOM 4088 C CA . ARG A 1 527 ? 2.086 -25.954 29.003 1.00 75.00 527 ARG A CA 1
ATOM 4089 C C . ARG A 1 527 ? 1.818 -27.324 28.388 1.00 75.00 527 ARG A C 1
ATOM 4091 O O . ARG A 1 527 ? 0.670 -27.653 28.078 1.00 75.00 527 ARG A O 1
ATOM 4098 N N . GLU A 1 528 ? 2.852 -28.152 28.302 1.00 71.44 528 GLU A N 1
ATOM 4099 C CA . GLU A 1 528 ? 2.748 -29.571 27.956 1.00 71.44 528 GLU A CA 1
ATOM 4100 C C . GLU A 1 528 ? 3.196 -30.419 29.151 1.00 71.44 528 GLU A C 1
ATOM 4102 O O . GLU A 1 528 ? 4.383 -30.492 29.480 1.00 71.44 528 GLU A O 1
ATOM 4107 N N . LYS A 1 529 ? 2.228 -31.061 29.821 1.00 70.38 529 LYS A N 1
ATOM 4108 C CA . LYS A 1 529 ? 2.432 -31.839 31.056 1.00 70.38 529 LYS A CA 1
ATOM 4109 C C . LYS A 1 529 ? 3.176 -31.015 32.126 1.00 70.38 529 LYS A C 1
ATOM 4111 O O . LYS A 1 529 ? 2.579 -30.137 32.756 1.00 70.38 529 LYS A O 1
ATOM 4116 N N . ASN A 1 530 ? 4.467 -31.294 32.288 1.00 65.31 530 ASN A N 1
ATOM 4117 C CA . ASN A 1 530 ? 5.369 -30.712 33.278 1.00 65.31 530 ASN A CA 1
ATOM 4118 C C . ASN A 1 530 ? 6.318 -29.654 32.690 1.00 65.31 530 ASN A C 1
ATOM 4120 O O . ASN A 1 530 ? 7.089 -29.039 33.416 1.00 65.31 530 ASN A O 1
ATOM 4124 N N . SER A 1 531 ? 6.250 -29.413 31.382 1.00 68.19 531 SER A N 1
ATOM 4125 C CA . SER A 1 531 ? 7.101 -28.453 30.681 1.00 68.19 531 SER A CA 1
ATOM 4126 C C . SER A 1 531 ? 6.314 -27.226 30.223 1.00 68.19 531 SER A C 1
ATOM 4128 O O . SER A 1 531 ? 5.111 -27.301 29.954 1.00 68.19 531 SER A O 1
ATOM 4130 N N . ILE A 1 532 ? 7.008 -26.092 30.148 1.00 73.75 532 ILE A N 1
ATOM 4131 C CA . ILE A 1 532 ? 6.515 -24.844 29.564 1.00 73.75 532 ILE A CA 1
ATOM 4132 C C . ILE A 1 532 ? 7.488 -24.450 28.461 1.00 73.75 532 ILE A C 1
ATOM 4134 O O . ILE A 1 532 ? 8.701 -24.539 28.646 1.00 73.75 532 ILE A O 1
ATOM 4138 N N . GLY A 1 533 ? 6.958 -23.984 27.341 1.00 72.38 533 GLY A N 1
ATOM 4139 C CA . GLY A 1 533 ? 7.751 -23.410 26.260 1.00 72.38 533 GLY A CA 1
ATOM 4140 C C . GLY A 1 533 ? 6.911 -22.485 25.392 1.00 72.38 533 GLY A C 1
ATOM 4141 O O . GLY A 1 533 ? 5.844 -22.025 25.806 1.00 72.38 533 GLY A O 1
ATOM 4142 N N . HIS A 1 534 ? 7.397 -22.218 24.186 1.00 73.25 534 HIS A N 1
ATOM 4143 C CA . HIS A 1 534 ? 6.829 -21.239 23.260 1.00 73.25 534 HIS A CA 1
ATOM 4144 C C . HIS A 1 534 ? 6.008 -21.887 22.148 1.00 73.25 534 HIS A C 1
ATOM 4146 O O . HIS A 1 534 ? 6.449 -22.874 21.568 1.00 73.25 534 HIS A O 1
ATOM 4152 N N . SER A 1 535 ? 4.858 -21.312 21.784 1.00 68.50 535 SER A N 1
ATOM 4153 C CA . SER A 1 535 ? 3.996 -21.856 20.724 1.00 68.50 535 SER A CA 1
ATOM 4154 C C . SER A 1 535 ? 4.702 -22.102 19.379 1.00 68.50 535 SER A C 1
ATOM 4156 O O . SER A 1 535 ? 4.292 -23.017 18.666 1.00 68.50 535 SER A O 1
ATOM 4158 N N . GLY A 1 536 ? 5.766 -21.373 19.017 1.00 66.62 536 GLY A N 1
ATOM 4159 C CA . GLY A 1 536 ? 6.538 -21.635 17.791 1.00 66.62 536 GLY A CA 1
ATOM 4160 C C . GLY A 1 536 ? 7.305 -22.963 17.797 1.00 66.62 536 GLY A C 1
ATOM 4161 O O . GLY A 1 536 ? 7.634 -23.490 16.740 1.00 66.62 536 GLY A O 1
ATOM 4162 N N . GLN A 1 537 ? 7.516 -23.583 18.965 1.00 65.00 537 GLN A N 1
ATOM 4163 C CA . GLN A 1 537 ? 8.090 -24.934 19.065 1.00 65.00 537 GLN A CA 1
ATOM 4164 C C . GLN A 1 537 ? 7.109 -26.029 18.619 1.00 65.00 537 GLN A C 1
ATOM 4166 O O . GLN A 1 537 ? 7.536 -27.130 18.269 1.00 65.00 537 GLN A O 1
ATOM 4171 N N . TRP A 1 538 ? 5.806 -25.735 18.627 1.00 62.44 538 TRP A N 1
ATOM 4172 C CA . TRP A 1 538 ? 4.743 -26.711 18.365 1.00 62.44 538 TRP A CA 1
ATOM 4173 C C . TRP A 1 538 ? 3.842 -26.347 17.183 1.00 62.44 538 TRP A C 1
ATOM 4175 O O . TRP A 1 538 ? 3.029 -27.172 16.775 1.00 62.44 538 TRP A O 1
ATOM 4185 N N . THR A 1 539 ? 3.979 -25.146 16.613 1.00 61.69 539 THR A N 1
ATOM 4186 C CA . THR A 1 539 ? 3.106 -24.647 15.540 1.00 61.69 539 THR A CA 1
ATOM 4187 C C . THR A 1 539 ? 3.919 -24.180 14.337 1.00 61.69 539 THR A C 1
ATOM 4189 O O . THR A 1 539 ? 5.039 -23.697 14.472 1.00 61.69 539 THR A O 1
ATOM 4192 N N . LYS A 1 540 ? 3.334 -24.285 13.139 1.00 55.44 540 LYS A N 1
ATOM 4193 C CA . LYS A 1 540 ? 3.852 -23.631 11.919 1.00 55.44 540 LYS A CA 1
ATOM 4194 C C . LYS A 1 540 ? 3.201 -22.260 11.679 1.00 55.44 540 LYS A C 1
ATOM 4196 O O . LYS A 1 540 ? 3.312 -21.687 10.599 1.00 55.44 540 LYS A O 1
ATOM 4201 N N . SER A 1 541 ? 2.485 -21.736 12.672 1.00 52.94 541 SER A N 1
ATOM 4202 C CA . SER A 1 541 ? 1.573 -20.596 12.525 1.00 52.94 541 SER A CA 1
ATOM 4203 C C . SER A 1 541 ? 2.278 -19.248 12.350 1.00 52.94 541 SER A C 1
ATOM 4205 O O . SER A 1 541 ? 1.681 -18.319 11.801 1.00 52.94 541 SER A O 1
ATOM 4207 N N . GLU A 1 542 ? 3.565 -19.141 12.694 1.00 50.09 542 GLU A N 1
ATOM 4208 C CA . GLU A 1 542 ? 4.397 -17.998 12.284 1.00 50.09 542 GLU A CA 1
ATOM 4209 C C . GLU A 1 542 ? 4.506 -17.878 10.751 1.00 50.09 542 GLU A C 1
ATOM 4211 O O . GLU A 1 542 ? 4.481 -16.770 10.214 1.00 50.09 542 GLU A O 1
ATOM 4216 N N . GLU A 1 543 ? 4.538 -18.997 10.013 1.00 50.12 543 GLU A N 1
ATOM 4217 C CA . GLU A 1 543 ? 4.598 -18.971 8.543 1.00 50.12 543 GLU A CA 1
ATOM 4218 C C . GLU A 1 543 ? 3.263 -18.530 7.915 1.00 50.12 543 GLU A C 1
ATOM 4220 O O . GLU A 1 543 ? 3.266 -17.870 6.871 1.00 50.12 543 GLU A O 1
ATOM 4225 N N . LEU A 1 544 ? 2.133 -18.855 8.564 1.00 49.34 544 LEU A N 1
ATOM 4226 C CA . LEU A 1 544 ? 0.764 -18.571 8.103 1.00 49.34 544 LEU A CA 1
ATOM 4227 C C . LEU A 1 544 ? 0.276 -17.154 8.450 1.00 49.34 544 LEU A C 1
ATOM 4229 O O . LEU A 1 544 ? -0.565 -16.608 7.736 1.00 49.34 544 LEU A O 1
ATOM 4233 N N . SER A 1 545 ? 0.774 -16.566 9.544 1.00 49.66 545 SER A N 1
ATOM 4234 C CA . SER A 1 545 ? 0.271 -15.298 10.101 1.00 49.66 545 SER A CA 1
ATOM 4235 C C . SER A 1 545 ? 1.056 -14.052 9.685 1.00 49.66 545 SER A C 1
ATOM 4237 O O . SER A 1 545 ? 0.563 -12.933 9.850 1.00 49.66 545 SER A O 1
ATOM 4239 N N . ASN A 1 546 ? 2.242 -14.217 9.095 1.00 48.78 546 ASN A N 1
ATOM 4240 C CA . ASN A 1 546 ? 2.986 -13.095 8.540 1.00 48.78 546 ASN A CA 1
ATOM 4241 C C . ASN A 1 546 ? 2.263 -12.526 7.306 1.00 48.78 546 ASN A C 1
ATOM 4243 O O . ASN A 1 546 ? 2.139 -13.193 6.274 1.00 48.78 546 ASN A O 1
ATOM 4247 N N . ALA A 1 547 ? 1.840 -11.253 7.388 1.00 43.91 547 ALA A N 1
ATOM 4248 C CA . ALA A 1 547 ? 1.339 -10.458 6.250 1.00 43.91 547 ALA A CA 1
ATOM 4249 C C . ALA A 1 547 ? 2.208 -10.614 5.001 1.00 43.91 547 ALA A C 1
ATOM 4251 O O . ALA A 1 547 ? 1.706 -10.573 3.876 1.00 43.91 547 ALA A O 1
ATOM 4252 N N . ASP A 1 548 ? 3.514 -10.743 5.223 1.00 43.22 548 ASP A N 1
ATOM 4253 C CA . ASP A 1 548 ? 4.552 -10.829 4.206 1.00 43.22 548 ASP A CA 1
ATOM 4254 C C . ASP A 1 548 ? 4.387 -12.052 3.293 1.00 43.22 548 ASP A C 1
ATOM 4256 O O . ASP A 1 548 ? 4.711 -11.975 2.105 1.00 43.22 548 ASP A O 1
ATOM 4260 N N . ASN A 1 549 ? 3.783 -13.132 3.806 1.00 38.62 549 ASN A N 1
ATOM 4261 C CA . ASN A 1 549 ? 3.463 -14.350 3.057 1.00 38.62 549 ASN A CA 1
ATOM 4262 C C . ASN A 1 549 ? 2.041 -14.344 2.461 1.00 38.62 549 ASN A C 1
ATOM 4264 O O . ASN A 1 549 ? 1.787 -15.045 1.483 1.00 38.62 549 ASN A O 1
ATOM 4268 N N . LEU A 1 550 ? 1.120 -13.519 2.978 1.00 44.91 550 LEU A N 1
ATOM 4269 C CA . LEU A 1 550 ? -0.301 -13.494 2.578 1.00 44.91 550 LEU A CA 1
ATOM 4270 C C . LEU A 1 550 ? -0.601 -12.668 1.304 1.00 44.91 550 LEU A C 1
ATOM 4272 O O . LEU A 1 550 ? -1.761 -12.483 0.924 1.00 44.91 550 LEU A O 1
ATOM 4276 N N . GLY A 1 551 ? 0.431 -12.191 0.598 1.00 44.53 551 GLY A N 1
ATOM 4277 C CA . GLY A 1 551 ? 0.356 -11.833 -0.828 1.00 44.53 551 GLY A CA 1
ATOM 4278 C C . GLY A 1 551 ? -0.493 -10.611 -1.212 1.00 44.53 551 GLY A C 1
ATOM 4279 O O . GLY A 1 551 ? -0.706 -10.374 -2.402 1.00 44.53 551 GLY A O 1
ATOM 4280 N N . ARG A 1 552 ? -0.984 -9.817 -0.249 1.00 45.25 552 ARG A N 1
ATOM 4281 C CA . ARG A 1 552 ? -1.802 -8.611 -0.508 1.00 45.25 552 ARG A CA 1
ATOM 4282 C C . ARG A 1 552 ? -1.285 -7.337 0.160 1.00 45.25 552 ARG A C 1
ATOM 4284 O O . ARG A 1 552 ? -2.055 -6.401 0.358 1.00 45.25 552 ARG A O 1
ATOM 4291 N N . GLY A 1 553 ? 0.010 -7.283 0.464 1.00 48.00 553 GLY A N 1
ATOM 4292 C CA . GLY A 1 553 ? 0.716 -6.047 0.803 1.00 48.00 553 GLY A CA 1
ATOM 4293 C C . GLY A 1 553 ? 0.758 -5.093 -0.387 1.00 48.00 553 GLY A C 1
ATOM 4294 O O . GLY A 1 553 ? 1.798 -4.951 -1.018 1.00 48.00 553 GLY A O 1
ATOM 4295 N N . VAL A 1 554 ? -0.407 -4.562 -0.753 1.00 53.66 554 VAL A N 1
ATOM 4296 C CA . VAL A 1 554 ? -0.627 -3.772 -1.953 1.00 53.66 554 VAL A CA 1
ATOM 4297 C C . VAL A 1 554 ? -0.975 -2.355 -1.542 1.00 53.66 554 VAL A C 1
ATOM 4299 O O . VAL A 1 554 ? -2.007 -2.122 -0.899 1.00 53.66 554 VAL A O 1
ATOM 4302 N N . ASP A 1 555 ? -0.126 -1.421 -1.937 1.00 71.75 555 ASP A N 1
ATOM 4303 C CA . ASP A 1 555 ? -0.422 -0.001 -1.881 1.00 71.75 555 ASP A CA 1
ATOM 4304 C C . ASP A 1 555 ? -1.323 0.348 -3.057 1.00 71.75 555 ASP A C 1
ATOM 4306 O O . ASP A 1 555 ? -1.091 -0.064 -4.199 1.00 71.75 555 ASP A O 1
ATOM 4310 N N . HIS A 1 556 ? -2.384 1.089 -2.773 1.00 79.06 556 HIS A N 1
ATOM 4311 C CA . HIS A 1 556 ? -3.351 1.469 -3.786 1.00 79.06 556 HIS A CA 1
ATOM 4312 C C . HIS A 1 556 ? -3.371 2.979 -3.953 1.00 79.06 556 HIS A C 1
ATOM 4314 O O . HIS A 1 556 ? -3.336 3.727 -2.972 1.00 79.06 556 HIS A O 1
ATOM 4320 N N . VAL A 1 557 ? -3.480 3.402 -5.209 1.00 87.44 557 VAL A N 1
ATOM 4321 C CA . VAL A 1 557 ? -3.829 4.774 -5.562 1.00 87.44 557 VAL A CA 1
ATOM 4322 C C . VAL A 1 557 ? -5.236 4.765 -6.130 1.00 87.44 557 VAL A C 1
ATOM 4324 O O . VAL A 1 557 ? -5.556 3.989 -7.036 1.00 87.44 557 VAL A O 1
ATOM 4327 N N . HIS A 1 558 ? -6.082 5.623 -5.585 1.00 88.88 558 HIS A N 1
ATOM 4328 C CA . HIS A 1 558 ? -7.483 5.752 -5.931 1.00 88.88 558 HIS A CA 1
ATOM 4329 C C . HIS A 1 558 ? -7.737 7.080 -6.618 1.00 88.88 558 HIS A C 1
ATOM 4331 O O . HIS A 1 558 ? -7.154 8.085 -6.230 1.00 88.88 558 HIS A O 1
ATOM 4337 N N . ALA A 1 559 ? -8.627 7.086 -7.602 1.00 92.19 559 ALA A N 1
ATOM 4338 C CA . ALA A 1 559 ? -9.078 8.302 -8.253 1.00 92.19 559 ALA A CA 1
ATOM 4339 C C . ALA A 1 559 ? -10.529 8.192 -8.718 1.00 92.19 559 ALA A C 1
ATOM 4341 O O . ALA A 1 559 ? -11.129 7.108 -8.732 1.00 92.19 559 ALA A O 1
ATOM 4342 N N . ASP A 1 560 ? -11.094 9.326 -9.110 1.00 90.81 560 ASP A N 1
ATOM 4343 C CA . ASP A 1 560 ? -12.396 9.362 -9.766 1.00 90.81 560 ASP A CA 1
ATOM 4344 C C . ASP A 1 560 ? -12.333 8.669 -11.125 1.00 90.81 560 ASP A C 1
ATOM 4346 O O . ASP A 1 560 ? -11.287 8.629 -11.772 1.00 90.81 560 ASP A O 1
ATOM 4350 N N . ARG A 1 561 ? -13.464 8.111 -11.572 1.00 89.94 561 ARG A N 1
ATOM 4351 C CA . ARG A 1 561 ? -13.527 7.285 -12.791 1.00 89.94 561 ARG A CA 1
ATOM 4352 C C . ARG A 1 561 ? -12.950 7.978 -14.024 1.00 89.94 561 ARG A C 1
ATOM 4354 O O . ARG A 1 561 ? -12.269 7.330 -14.809 1.00 89.94 561 ARG A O 1
ATOM 4361 N N . GLU A 1 562 ? -13.220 9.270 -14.181 1.00 90.56 562 GLU A N 1
ATOM 4362 C CA . GLU A 1 562 ? -12.697 10.063 -15.298 1.00 90.56 562 GLU A CA 1
ATOM 4363 C C . GLU A 1 562 ? -11.176 10.283 -15.219 1.00 90.56 562 GLU A C 1
ATOM 4365 O O . GLU A 1 562 ? -10.530 10.483 -16.241 1.00 90.56 562 GLU A O 1
ATOM 4370 N N . TRP A 1 563 ? -10.601 10.207 -14.015 1.00 93.69 563 TRP A N 1
ATOM 4371 C CA . TRP A 1 563 ? -9.198 10.494 -13.735 1.00 93.69 563 TRP A CA 1
ATOM 4372 C C . TRP A 1 563 ? -8.315 9.243 -13.696 1.00 93.69 563 TRP A C 1
ATOM 4374 O O . TRP A 1 563 ? -7.093 9.373 -13.723 1.00 93.69 563 TRP A O 1
ATOM 4384 N N . LEU A 1 564 ? -8.900 8.038 -13.683 1.00 93.38 564 LEU A N 1
ATOM 4385 C CA . LEU A 1 564 ? -8.166 6.769 -13.587 1.00 93.38 564 LEU A CA 1
ATOM 4386 C C . LEU A 1 564 ? -6.993 6.629 -14.573 1.00 93.38 564 LEU A C 1
ATOM 4388 O O . LEU A 1 564 ? -5.892 6.350 -14.093 1.00 93.38 564 LEU A O 1
ATOM 4392 N N . PRO A 1 565 ? -7.158 6.819 -15.902 1.00 93.56 565 PRO A N 1
ATOM 4393 C CA . PRO A 1 565 ? -6.040 6.645 -16.832 1.00 93.56 565 PRO A CA 1
ATOM 4394 C C . PRO A 1 565 ? -4.931 7.677 -16.587 1.00 93.56 565 PRO A C 1
ATOM 4396 O O . PRO A 1 565 ? -3.756 7.325 -16.553 1.00 93.56 565 PRO A O 1
ATOM 4399 N N . TYR A 1 566 ? -5.289 8.934 -16.317 1.00 95.50 566 TYR A N 1
ATOM 4400 C CA . TYR A 1 566 ? -4.321 10.011 -16.094 1.00 95.50 566 TYR A CA 1
ATOM 4401 C C . TYR A 1 566 ? -3.549 9.839 -14.784 1.00 95.50 566 TYR A C 1
ATOM 4403 O O . TYR A 1 566 ? -2.344 10.075 -14.739 1.00 95.50 566 TYR A O 1
ATOM 4411 N N . VAL A 1 567 ? -4.220 9.378 -13.726 1.00 95.50 567 VAL A N 1
ATOM 4412 C CA . VAL A 1 567 ? -3.570 9.056 -12.451 1.00 95.50 567 VAL A CA 1
ATOM 4413 C C . VAL A 1 567 ? -2.660 7.837 -12.603 1.00 95.50 567 VAL A C 1
ATOM 4415 O O . VAL A 1 567 ? -1.561 7.847 -12.059 1.00 95.50 567 VAL A O 1
ATOM 4418 N N . ALA A 1 568 ? -3.036 6.825 -13.391 1.00 94.06 568 ALA A N 1
ATOM 4419 C CA . ALA A 1 568 ? -2.159 5.686 -13.675 1.00 94.06 568 ALA A CA 1
ATOM 4420 C C . ALA A 1 568 ? -0.875 6.107 -14.420 1.00 94.06 568 ALA A C 1
ATOM 4422 O O . ALA A 1 568 ? 0.231 5.693 -14.051 1.00 94.06 568 ALA A O 1
ATOM 4423 N N . VAL A 1 569 ? -1.007 6.980 -15.425 1.00 95.12 569 VAL A N 1
ATOM 4424 C CA . VAL A 1 569 ? 0.123 7.595 -16.145 1.00 95.12 569 VAL A CA 1
ATOM 4425 C C . VAL A 1 569 ? 1.020 8.380 -15.179 1.00 95.12 569 VAL A C 1
ATOM 4427 O O . VAL A 1 569 ? 2.234 8.164 -15.150 1.00 95.12 569 VAL A O 1
ATOM 4430 N N . ALA A 1 570 ? 0.420 9.226 -14.339 1.00 95.00 570 ALA A N 1
ATOM 4431 C CA . ALA A 1 570 ? 1.128 10.024 -13.342 1.00 95.00 570 ALA A CA 1
ATOM 4432 C C . ALA A 1 570 ? 1.883 9.158 -12.327 1.00 95.00 570 ALA A C 1
ATOM 4434 O O . ALA A 1 570 ? 3.066 9.389 -12.088 1.00 95.00 570 ALA A O 1
ATOM 4435 N N . CYS A 1 571 ? 1.248 8.121 -11.771 1.00 91.81 571 CYS A N 1
ATOM 4436 C CA . CYS A 1 571 ? 1.896 7.183 -10.853 1.00 91.81 571 CYS A CA 1
ATOM 4437 C C . CYS A 1 571 ? 3.121 6.521 -11.489 1.00 91.81 571 CYS A C 1
ATOM 4439 O O . CYS A 1 571 ? 4.158 6.405 -10.837 1.00 91.81 571 CYS A O 1
ATOM 4441 N N . THR A 1 572 ? 3.029 6.144 -12.767 1.00 90.31 572 THR A N 1
ATOM 4442 C CA . THR A 1 572 ? 4.141 5.516 -13.493 1.00 90.31 572 THR A CA 1
ATOM 4443 C C . THR A 1 572 ? 5.354 6.449 -13.577 1.00 90.31 572 THR A C 1
ATOM 4445 O O . THR A 1 572 ? 6.477 6.012 -13.325 1.00 90.31 572 THR A O 1
ATOM 4448 N N . LYS A 1 573 ? 5.141 7.744 -13.852 1.00 91.44 573 LYS A N 1
ATOM 4449 C CA . LYS A 1 573 ? 6.210 8.756 -13.870 1.00 91.44 573 LYS A CA 1
ATOM 4450 C C . LYS A 1 573 ? 6.744 9.077 -12.471 1.00 91.44 573 LYS A C 1
ATOM 4452 O O . LYS A 1 573 ? 7.951 9.031 -12.257 1.00 91.44 573 LYS A O 1
ATOM 4457 N N . VAL A 1 574 ? 5.857 9.373 -11.520 1.00 89.38 574 VAL A N 1
ATOM 4458 C CA . VAL A 1 574 ? 6.229 9.778 -10.153 1.00 89.38 574 VAL A CA 1
ATOM 4459 C C . VAL A 1 574 ? 7.097 8.719 -9.483 1.00 89.38 574 VAL A C 1
ATOM 4461 O O . VAL A 1 574 ? 8.145 9.039 -8.926 1.00 89.38 574 VAL A O 1
ATOM 4464 N N . LEU A 1 575 ? 6.692 7.450 -9.560 1.00 82.50 575 LEU A N 1
ATOM 4465 C CA . LEU A 1 575 ? 7.441 6.362 -8.938 1.00 82.50 575 LEU A CA 1
ATOM 4466 C C . LEU A 1 575 ? 8.796 6.132 -9.624 1.00 82.50 575 LEU A C 1
ATOM 4468 O O . LEU A 1 575 ? 9.783 5.839 -8.948 1.00 82.50 575 LEU A O 1
ATOM 4472 N N . TYR A 1 576 ? 8.865 6.307 -10.946 1.00 83.88 576 TYR A N 1
ATOM 4473 C CA . TYR A 1 576 ? 10.123 6.246 -11.686 1.00 83.88 576 TYR A CA 1
ATOM 4474 C C . TYR A 1 576 ? 11.105 7.346 -11.254 1.00 83.88 576 TYR A C 1
ATOM 4476 O O . TYR A 1 576 ? 12.279 7.061 -10.999 1.00 83.88 576 TYR A O 1
ATOM 4484 N N . ASP A 1 577 ? 10.624 8.585 -11.133 1.00 83.19 577 ASP A N 1
ATOM 4485 C CA . ASP A 1 577 ? 11.444 9.744 -10.771 1.00 83.19 577 ASP A CA 1
ATOM 4486 C C . ASP A 1 577 ? 11.950 9.657 -9.327 1.00 83.19 577 ASP A C 1
ATOM 4488 O O . ASP A 1 577 ? 13.127 9.909 -9.067 1.00 83.19 577 ASP A O 1
ATOM 4492 N N . LEU A 1 578 ? 11.102 9.238 -8.382 1.00 78.38 578 LEU A N 1
ATOM 4493 C CA . LEU A 1 578 ? 11.504 9.104 -6.979 1.00 78.38 578 LEU A CA 1
ATOM 4494 C C . LEU A 1 578 ? 12.545 7.992 -6.768 1.00 78.38 578 LEU A C 1
ATOM 4496 O O . LEU A 1 578 ? 13.386 8.091 -5.875 1.00 78.38 578 LEU A O 1
ATOM 4500 N N . HIS A 1 579 ? 12.549 6.953 -7.609 1.00 73.69 579 HIS A N 1
ATOM 4501 C CA . HIS A 1 579 ? 13.528 5.872 -7.496 1.00 73.69 579 HIS A CA 1
ATOM 4502 C C . HIS A 1 579 ? 14.930 6.254 -8.001 1.00 73.69 579 HIS A C 1
ATOM 4504 O O . HIS A 1 579 ? 15.909 5.573 -7.701 1.00 73.69 579 HIS A O 1
ATOM 4510 N N . ALA A 1 580 ? 15.055 7.362 -8.733 1.00 64.75 580 ALA A N 1
ATOM 4511 C CA . ALA A 1 580 ? 16.171 7.668 -9.616 1.00 64.75 580 ALA A CA 1
ATOM 4512 C C . ALA A 1 580 ? 17.599 7.726 -9.031 1.00 64.75 580 ALA A C 1
ATOM 4514 O O . ALA A 1 580 ? 18.550 7.859 -9.808 1.00 64.75 580 ALA A O 1
ATOM 4515 N N . GLY A 1 581 ? 17.773 7.632 -7.712 1.00 56.03 581 GLY A N 1
ATOM 4516 C CA . GLY A 1 581 ? 19.070 7.742 -7.039 1.00 56.03 581 GLY A CA 1
ATOM 4517 C C . GLY A 1 581 ? 19.201 6.963 -5.728 1.00 56.03 581 GLY A C 1
ATOM 4518 O O . GLY A 1 581 ? 20.075 7.293 -4.934 1.00 56.03 581 GLY A O 1
ATOM 4519 N N . THR A 1 582 ? 18.348 5.968 -5.465 1.00 51.56 582 THR A N 1
ATOM 4520 C CA . THR A 1 582 ? 18.229 5.375 -4.115 1.00 51.56 582 THR A CA 1
ATOM 4521 C C . THR A 1 582 ? 19.000 4.074 -3.886 1.00 51.56 582 THR A C 1
ATOM 4523 O O . THR A 1 582 ? 19.152 3.681 -2.731 1.00 51.56 582 THR A O 1
ATOM 4526 N N . MET A 1 583 ? 19.542 3.408 -4.918 1.00 54.66 583 MET A N 1
ATOM 4527 C CA . MET A 1 583 ? 20.273 2.145 -4.732 1.00 54.66 583 MET A CA 1
ATOM 4528 C C . MET A 1 583 ? 21.455 1.964 -5.690 1.00 54.66 583 MET A C 1
ATOM 4530 O O . MET A 1 583 ? 21.314 2.070 -6.902 1.00 54.66 583 MET A O 1
ATOM 4534 N N . ALA A 1 584 ? 22.625 1.648 -5.133 1.00 54.75 584 ALA A N 1
ATOM 4535 C CA . ALA A 1 584 ? 23.761 1.105 -5.869 1.00 54.75 584 ALA A CA 1
ATOM 4536 C C . ALA A 1 584 ? 23.961 -0.347 -5.423 1.00 54.75 584 ALA A C 1
ATOM 4538 O O . ALA A 1 584 ? 24.053 -0.635 -4.230 1.00 54.75 584 ALA A O 1
ATOM 4539 N N . SER A 1 585 ? 23.998 -1.265 -6.378 1.00 59.19 585 SER A N 1
ATOM 4540 C CA . SER A 1 585 ? 24.206 -2.697 -6.141 1.00 59.19 585 SER A CA 1
ATOM 4541 C C . SER A 1 585 ? 25.069 -3.278 -7.252 1.00 59.19 585 SER A C 1
ATOM 4543 O O . SER A 1 585 ? 25.211 -2.657 -8.305 1.00 59.19 585 SER A O 1
ATOM 4545 N N . SER A 1 586 ? 25.617 -4.473 -7.049 1.00 57.03 586 SER A N 1
ATOM 4546 C CA . SER A 1 586 ? 26.350 -5.200 -8.084 1.00 57.03 586 SER A CA 1
ATOM 4547 C C . SER A 1 586 ? 25.783 -6.604 -8.291 1.00 57.03 586 SER A C 1
ATOM 4549 O O . SER A 1 586 ? 25.364 -7.262 -7.339 1.00 57.03 586 SER A O 1
ATOM 4551 N N . ILE A 1 587 ? 25.753 -7.058 -9.546 1.00 58.97 587 ILE A N 1
ATOM 4552 C CA . ILE A 1 587 ? 25.484 -8.458 -9.898 1.00 58.97 587 ILE A CA 1
ATOM 4553 C C . ILE A 1 587 ? 26.835 -9.179 -9.914 1.00 58.97 587 ILE A C 1
ATOM 4555 O O . ILE A 1 587 ? 27.694 -8.784 -10.702 1.00 58.97 587 ILE A O 1
ATOM 4559 N N . PRO A 1 588 ? 27.066 -10.203 -9.076 1.00 56.25 588 PRO A N 1
ATOM 4560 C CA . PRO A 1 588 ? 28.341 -10.913 -9.061 1.00 56.25 588 PRO A CA 1
ATOM 4561 C C . PRO A 1 588 ? 28.596 -11.616 -10.403 1.00 56.25 588 PRO A C 1
ATOM 4563 O O . PRO A 1 588 ? 27.746 -12.364 -10.884 1.00 56.25 588 PRO A O 1
ATOM 4566 N N . ASP A 1 589 ? 29.774 -11.395 -10.990 1.00 56.91 589 ASP A N 1
ATOM 4567 C CA . ASP A 1 589 ? 30.242 -12.108 -12.183 1.00 56.91 589 ASP A CA 1
ATOM 4568 C C . ASP A 1 589 ? 30.933 -13.403 -11.719 1.00 56.91 589 ASP A C 1
ATOM 4570 O O . ASP A 1 589 ? 32.077 -13.378 -11.260 1.00 56.91 589 ASP A O 1
ATOM 4574 N N . ARG A 1 590 ? 30.219 -14.540 -11.714 1.00 50.75 590 ARG A N 1
ATOM 4575 C CA . ARG A 1 590 ? 30.816 -15.817 -11.278 1.00 50.75 590 ARG A CA 1
ATOM 4576 C C . ARG A 1 590 ? 31.813 -16.312 -12.329 1.00 50.75 590 ARG A C 1
ATOM 4578 O O . ARG A 1 590 ? 31.476 -16.440 -13.503 1.00 50.75 590 ARG A O 1
ATOM 4585 N N . ALA A 1 591 ? 33.032 -16.626 -11.890 1.00 42.66 591 ALA A N 1
ATOM 4586 C CA . ALA A 1 591 ? 34.029 -17.294 -12.719 1.00 42.66 591 ALA A CA 1
ATOM 4587 C C . ALA A 1 591 ? 33.565 -18.704 -13.119 1.00 42.66 591 ALA A C 1
ATOM 4589 O O . ALA A 1 591 ? 32.817 -19.359 -12.387 1.00 42.66 591 ALA A O 1
ATOM 4590 N N . ALA A 1 592 ? 34.044 -19.181 -14.270 1.00 43.50 592 ALA A N 1
ATOM 4591 C CA . ALA A 1 592 ? 33.917 -20.585 -14.641 1.00 43.50 592 ALA A CA 1
ATOM 4592 C C . ALA A 1 592 ? 34.577 -21.474 -13.560 1.00 43.50 592 ALA A C 1
ATOM 4594 O O . ALA A 1 592 ? 35.586 -21.061 -12.976 1.00 43.50 592 ALA A O 1
ATOM 4595 N N . PRO A 1 593 ? 34.057 -22.685 -13.280 1.00 38.59 593 PRO A N 1
ATOM 4596 C CA . PRO A 1 593 ? 34.632 -23.554 -12.257 1.00 38.59 593 PRO A CA 1
ATOM 4597 C C . PRO A 1 593 ? 36.116 -23.842 -12.556 1.00 38.59 593 PRO A C 1
ATOM 4599 O O . PRO A 1 593 ? 36.437 -24.408 -13.598 1.00 38.59 593 PRO A O 1
ATOM 4602 N N . GLY A 1 594 ? 37.020 -23.452 -11.648 1.00 44.47 594 GLY A N 1
ATOM 4603 C CA . GLY A 1 594 ? 38.463 -23.747 -11.728 1.00 44.47 594 GLY A CA 1
ATOM 4604 C C . GLY A 1 594 ? 39.397 -22.538 -11.879 1.00 44.47 594 GLY A C 1
ATOM 4605 O O . GLY A 1 594 ? 40.601 -22.685 -11.683 1.00 44.47 594 GLY A O 1
ATOM 4606 N N . ASP A 1 595 ? 38.869 -21.345 -12.154 1.00 39.66 595 ASP A N 1
ATOM 4607 C CA . ASP A 1 595 ? 39.618 -20.083 -12.126 1.00 39.66 595 ASP A CA 1
ATOM 4608 C C . ASP A 1 595 ? 39.319 -19.377 -10.795 1.00 39.66 595 ASP A C 1
ATOM 4610 O O . ASP A 1 595 ? 38.259 -18.786 -10.615 1.00 39.66 595 ASP A O 1
ATOM 4614 N N . GLY A 1 596 ? 40.222 -19.482 -9.819 1.00 40.97 596 GLY A N 1
ATOM 4615 C CA . GLY A 1 596 ? 40.073 -18.882 -8.486 1.00 40.97 596 GLY A CA 1
ATOM 4616 C C . GLY A 1 596 ? 40.054 -17.344 -8.450 1.00 40.97 596 GLY A C 1
ATOM 4617 O O . GLY A 1 596 ? 40.211 -16.775 -7.370 1.00 40.97 596 GLY A O 1
ATOM 4618 N N . SER A 1 597 ? 39.900 -16.655 -9.586 1.00 43.16 597 SER A N 1
ATOM 4619 C CA . SER A 1 597 ? 39.755 -15.201 -9.643 1.00 43.16 597 SER A CA 1
ATOM 4620 C C . SER A 1 597 ? 38.284 -14.775 -9.514 1.00 43.16 597 SER A C 1
ATOM 4622 O O . SER A 1 597 ? 37.437 -15.063 -10.356 1.00 43.16 597 SER A O 1
ATOM 4624 N N . ALA A 1 598 ? 37.955 -14.052 -8.440 1.00 41.31 598 ALA A N 1
ATOM 4625 C CA . ALA A 1 598 ? 36.693 -13.322 -8.363 1.00 41.31 598 ALA A CA 1
ATOM 4626 C C . ALA A 1 598 ? 36.729 -12.184 -9.398 1.00 41.31 598 ALA A C 1
ATOM 4628 O O . ALA A 1 598 ? 37.562 -11.283 -9.290 1.00 41.31 598 ALA A O 1
ATOM 4629 N N . ARG A 1 599 ? 35.856 -12.219 -10.410 1.00 52.62 599 ARG A N 1
ATOM 4630 C CA . ARG A 1 599 ? 35.666 -11.079 -11.318 1.00 52.62 599 ARG A CA 1
ATOM 4631 C C . ARG A 1 599 ? 34.791 -10.031 -10.626 1.00 52.62 599 ARG A C 1
ATOM 4633 O O . ARG A 1 599 ? 33.840 -10.379 -9.927 1.00 52.62 599 ARG A O 1
ATOM 4640 N N . GLU A 1 600 ? 35.129 -8.749 -10.784 1.00 53.91 600 GLU A N 1
ATOM 4641 C CA . GLU A 1 600 ? 34.301 -7.643 -10.286 1.00 53.91 600 GLU A CA 1
ATOM 4642 C C . GLU A 1 600 ? 32.885 -7.745 -10.878 1.00 53.91 600 GLU A C 1
ATOM 4644 O O . GLU A 1 600 ? 32.717 -7.926 -12.083 1.00 53.91 600 GLU A O 1
ATOM 4649 N N . GLY A 1 601 ? 31.861 -7.666 -10.023 1.00 60.28 601 GLY A N 1
ATOM 4650 C CA . GLY A 1 601 ? 30.465 -7.736 -10.453 1.00 60.28 601 GLY A CA 1
ATOM 4651 C C . GLY A 1 601 ? 30.029 -6.532 -11.297 1.00 60.28 601 GLY A C 1
ATOM 4652 O O . GLY A 1 601 ? 30.612 -5.453 -11.214 1.00 60.28 601 GLY A O 1
ATOM 4653 N N . PHE A 1 602 ? 28.961 -6.693 -12.079 1.00 66.81 602 PHE A N 1
ATOM 4654 C CA . PHE A 1 602 ? 28.410 -5.613 -12.897 1.00 66.81 602 PHE A CA 1
ATOM 4655 C C . PHE A 1 602 ? 27.692 -4.577 -12.027 1.00 66.81 602 PHE A C 1
ATOM 4657 O O . PHE A 1 602 ? 26.830 -4.965 -11.232 1.00 66.81 602 PHE A O 1
ATOM 4664 N N . PRO A 1 603 ? 27.967 -3.270 -12.179 1.00 69.25 603 PRO A N 1
ATOM 4665 C CA . PRO A 1 603 ? 27.207 -2.235 -11.494 1.00 69.25 603 PRO A CA 1
ATOM 4666 C C . PRO A 1 603 ? 25.750 -2.223 -11.976 1.00 69.25 603 PRO A C 1
ATOM 4668 O O . PRO A 1 603 ? 25.463 -2.310 -13.172 1.00 69.25 603 PRO A O 1
ATOM 4671 N N . VAL A 1 604 ? 24.825 -2.061 -11.035 1.00 69.12 604 VAL A N 1
ATOM 4672 C CA . VAL A 1 604 ? 23.393 -1.910 -11.299 1.00 69.12 604 VAL A CA 1
ATOM 4673 C C . VAL A 1 604 ? 22.937 -0.546 -10.806 1.00 69.12 604 VAL A C 1
ATOM 4675 O O . VAL A 1 604 ? 23.234 -0.151 -9.675 1.00 69.12 604 VAL A O 1
ATOM 4678 N N . ARG A 1 605 ? 22.201 0.164 -11.659 1.00 73.25 605 ARG A N 1
ATOM 4679 C CA . ARG A 1 605 ? 21.483 1.392 -11.313 1.00 73.25 605 ARG A CA 1
ATOM 4680 C C . ARG A 1 605 ? 19.992 1.134 -11.515 1.00 73.25 605 ARG A C 1
ATOM 4682 O O . ARG A 1 605 ? 19.512 1.362 -12.625 1.00 73.25 605 ARG A O 1
ATOM 4689 N N . PRO A 1 606 ? 19.284 0.654 -10.484 1.00 64.88 606 PRO A N 1
ATOM 4690 C CA . PRO A 1 606 ? 17.910 0.222 -10.628 1.00 64.88 606 PRO A CA 1
ATOM 4691 C C . PRO A 1 606 ? 17.024 1.371 -11.079 1.00 64.88 606 PRO A C 1
ATOM 4693 O O . PRO A 1 606 ? 17.111 2.502 -10.586 1.00 64.88 606 PRO A O 1
ATOM 4696 N N . ARG A 1 607 ? 16.161 1.066 -12.041 1.00 73.44 607 ARG A N 1
ATOM 4697 C CA . ARG A 1 607 ? 15.115 1.964 -12.516 1.00 73.44 607 ARG A CA 1
ATOM 4698 C C . ARG A 1 607 ? 13.784 1.243 -12.467 1.00 73.44 607 ARG A C 1
ATOM 4700 O O . ARG A 1 607 ? 13.657 0.107 -12.905 1.00 73.44 607 ARG A O 1
ATOM 4707 N N . LEU A 1 608 ? 12.779 1.920 -11.921 1.00 74.88 608 LEU A N 1
ATOM 4708 C CA . LEU A 1 608 ? 11.487 1.304 -11.672 1.00 74.88 608 LEU A CA 1
ATOM 4709 C C . LEU A 1 608 ? 10.716 1.145 -12.986 1.00 74.88 608 LEU A C 1
ATOM 4711 O O . LEU A 1 608 ? 10.136 2.105 -13.487 1.00 74.88 608 LEU A O 1
ATOM 4715 N N . LEU A 1 609 ? 10.696 -0.059 -13.547 1.00 81.31 609 LEU A N 1
ATOM 4716 C CA . LEU A 1 609 ? 9.795 -0.398 -14.644 1.00 81.31 609 LEU A CA 1
ATOM 4717 C C . LEU A 1 609 ? 8.643 -1.230 -14.122 1.00 81.31 609 LEU A C 1
ATOM 4719 O O . LEU A 1 609 ? 8.854 -2.250 -13.476 1.00 81.31 609 LEU A O 1
ATOM 4723 N N . LEU A 1 610 ? 7.428 -0.781 -14.409 1.00 81.56 610 LEU A N 1
ATOM 4724 C CA . LEU A 1 610 ? 6.210 -1.347 -13.854 1.00 81.56 610 LEU A CA 1
ATOM 4725 C C . LEU A 1 610 ? 5.563 -2.313 -14.845 1.00 81.56 610 LEU A C 1
ATOM 4727 O O . LEU A 1 610 ? 5.434 -2.004 -16.029 1.00 81.56 610 LEU A O 1
ATOM 4731 N N . ARG A 1 611 ? 5.080 -3.453 -14.344 1.00 83.62 611 ARG A N 1
ATOM 4732 C CA . ARG A 1 611 ? 4.291 -4.422 -15.118 1.00 83.62 611 ARG A CA 1
ATOM 4733 C C . ARG A 1 611 ? 2.872 -3.896 -15.328 1.00 83.62 611 ARG A C 1
ATOM 4735 O O . ARG A 1 611 ? 1.951 -4.262 -14.594 1.00 83.62 611 ARG A O 1
ATOM 4742 N N . LEU A 1 612 ? 2.704 -3.012 -16.312 1.00 86.62 612 LEU A N 1
ATOM 4743 C CA . LEU A 1 612 ? 1.443 -2.301 -16.553 1.00 86.62 612 LEU A CA 1
ATOM 4744 C C . LEU A 1 612 ? 0.263 -3.232 -16.850 1.00 86.62 612 LEU A C 1
ATOM 4746 O O . LEU A 1 612 ? -0.845 -2.934 -16.425 1.00 86.62 612 LEU A O 1
ATOM 4750 N N . GLU A 1 613 ? 0.484 -4.380 -17.490 1.00 86.44 613 GLU A N 1
ATOM 4751 C CA . GLU A 1 613 ? -0.568 -5.381 -17.717 1.00 86.44 613 GLU A CA 1
ATOM 4752 C C . GLU A 1 613 ? -1.197 -5.865 -16.400 1.00 86.44 613 GLU A C 1
ATOM 4754 O O . GLU A 1 613 ? -2.419 -5.915 -16.265 1.00 86.44 613 GLU A O 1
ATOM 4759 N N . GLU A 1 614 ? -0.374 -6.142 -15.386 1.00 82.44 614 GLU A N 1
ATOM 4760 C CA . GLU A 1 614 ? -0.851 -6.582 -14.073 1.00 82.44 614 GLU A CA 1
ATOM 4761 C C . GLU A 1 614 ? -1.486 -5.422 -13.290 1.00 82.44 614 GLU A C 1
ATOM 4763 O O . GLU A 1 614 ? -2.471 -5.621 -12.575 1.00 82.44 614 GLU A O 1
ATOM 4768 N N . VAL A 1 615 ? -0.978 -4.191 -13.457 1.00 82.81 615 VAL A N 1
ATOM 4769 C CA . VAL A 1 615 ? -1.641 -2.983 -12.932 1.00 82.81 615 VAL A CA 1
ATOM 4770 C C . VAL A 1 615 ? -3.040 -2.853 -13.537 1.00 82.81 615 VAL A C 1
ATOM 4772 O O . VAL A 1 615 ? -4.006 -2.681 -12.793 1.00 82.81 615 VAL A O 1
ATOM 4775 N N . CYS A 1 616 ? -3.183 -2.994 -14.854 1.00 88.69 616 CYS A N 1
ATOM 4776 C CA . CYS A 1 616 ? -4.462 -2.936 -15.563 1.00 88.69 616 CYS A CA 1
ATOM 4777 C C . CYS A 1 616 ? -5.407 -4.063 -15.133 1.00 88.69 616 CYS A C 1
ATOM 4779 O O . CYS A 1 616 ? -6.544 -3.788 -14.760 1.00 88.69 616 CYS A O 1
ATOM 4781 N N . SER A 1 617 ? -4.923 -5.306 -15.060 1.00 86.19 617 SER A N 1
ATOM 4782 C CA . SER A 1 617 ? -5.682 -6.464 -14.561 1.00 86.19 617 SER A CA 1
ATOM 4783 C C . SER A 1 617 ? -6.238 -6.228 -13.150 1.00 86.19 617 SER A C 1
ATOM 4785 O O . SER A 1 617 ? -7.406 -6.501 -12.862 1.00 86.19 617 SER A O 1
ATOM 4787 N N . ARG A 1 618 ? -5.432 -5.634 -12.261 1.00 82.38 618 ARG A N 1
ATOM 4788 C CA . ARG A 1 618 ? -5.842 -5.345 -10.880 1.00 82.38 618 ARG A CA 1
ATOM 4789 C C . ARG A 1 618 ? -6.708 -4.102 -10.751 1.00 82.38 618 ARG A C 1
ATOM 4791 O O . ARG A 1 618 ? -7.505 -4.041 -9.825 1.00 82.38 618 ARG A O 1
ATOM 4798 N N . THR A 1 619 ? -6.579 -3.109 -11.617 1.00 86.25 619 THR A N 1
ATOM 4799 C CA . THR A 1 619 ? -7.360 -1.858 -11.544 1.00 86.25 619 THR A CA 1
ATOM 4800 C C . THR A 1 619 ? -8.660 -1.927 -12.346 1.00 86.25 619 THR A C 1
ATOM 4802 O O . THR A 1 619 ? -9.624 -1.247 -11.998 1.00 86.25 619 THR A O 1
ATOM 4805 N N . GLY A 1 620 ? -8.718 -2.794 -13.359 1.00 87.50 620 GLY A N 1
ATOM 4806 C CA . GLY A 1 620 ? -9.769 -2.828 -14.374 1.00 87.50 620 GLY A CA 1
ATOM 4807 C C . GLY A 1 620 ? -9.587 -1.774 -15.472 1.00 87.50 620 GLY A C 1
ATOM 4808 O O . GLY A 1 620 ? -10.534 -1.517 -16.212 1.00 87.50 620 GLY A O 1
ATOM 4809 N N . LEU A 1 621 ? -8.416 -1.132 -15.555 1.00 90.94 621 LEU A N 1
ATOM 4810 C CA . LEU A 1 621 ? -8.092 -0.204 -16.637 1.00 90.94 621 LEU A CA 1
ATOM 4811 C C . LEU A 1 621 ? -7.886 -0.959 -17.953 1.00 90.94 621 LEU A C 1
ATOM 4813 O O . LEU A 1 621 ? -7.334 -2.059 -17.973 1.00 90.94 621 LEU A O 1
ATOM 4817 N N . ASP A 1 622 ? -8.300 -0.344 -19.060 1.00 92.75 622 ASP A N 1
ATOM 4818 C CA . ASP A 1 622 ? -8.014 -0.876 -20.388 1.00 92.75 622 ASP A CA 1
ATOM 4819 C C . ASP A 1 622 ? -6.520 -0.715 -20.696 1.00 92.75 622 ASP A C 1
ATOM 4821 O O . ASP A 1 622 ? -5.990 0.399 -20.725 1.00 92.75 622 ASP A O 1
ATOM 4825 N N . HIS A 1 623 ? -5.835 -1.842 -20.890 1.00 91.62 623 HIS A N 1
ATOM 4826 C CA . HIS A 1 623 ? -4.393 -1.851 -21.110 1.00 91.62 623 HIS A CA 1
ATOM 4827 C C . HIS A 1 623 ? -4.006 -1.161 -22.421 1.00 91.62 623 HIS A C 1
ATOM 4829 O O . HIS A 1 623 ? -3.054 -0.388 -22.423 1.00 91.62 623 HIS A O 1
ATOM 4835 N N . GLY A 1 624 ? -4.753 -1.379 -23.509 1.00 90.00 624 GLY A N 1
ATOM 4836 C CA . GLY A 1 624 ? -4.465 -0.756 -24.804 1.00 90.00 624 GLY A CA 1
ATOM 4837 C C . GLY A 1 624 ? -4.575 0.765 -24.736 1.00 90.00 624 GLY A C 1
ATOM 4838 O O . GLY A 1 624 ? -3.632 1.473 -25.081 1.00 90.00 624 GLY A O 1
ATOM 4839 N N . ARG A 1 625 ? -5.676 1.263 -24.169 1.00 91.19 625 ARG A N 1
ATOM 4840 C CA . ARG A 1 625 ? -5.910 2.692 -23.959 1.00 91.19 625 ARG A CA 1
ATOM 4841 C C . ARG A 1 625 ? -4.842 3.328 -23.074 1.00 91.19 625 ARG A C 1
ATOM 4843 O O . ARG A 1 625 ? -4.383 4.416 -23.395 1.00 91.19 625 ARG A O 1
ATOM 4850 N N . LEU A 1 626 ? -4.426 2.670 -21.988 1.00 92.62 626 LEU A N 1
ATOM 4851 C CA . LEU A 1 626 ? -3.360 3.202 -21.133 1.00 92.62 626 LEU A CA 1
ATOM 4852 C C . LEU A 1 626 ? -2.043 3.354 -21.909 1.00 92.62 626 LEU A C 1
ATOM 4854 O O . LEU A 1 626 ? -1.362 4.368 -21.759 1.00 92.62 626 LEU A O 1
ATOM 4858 N N . LEU A 1 627 ? -1.691 2.378 -22.752 1.00 92.00 627 LEU A N 1
ATOM 4859 C CA . LEU A 1 627 ? -0.502 2.466 -23.604 1.00 92.00 627 LEU A CA 1
ATOM 4860 C C . LEU A 1 627 ? -0.612 3.608 -24.623 1.00 92.00 627 LEU A C 1
ATOM 4862 O O . LEU A 1 627 ? 0.358 4.345 -24.810 1.00 92.00 627 LEU A O 1
ATOM 4866 N N . ASP A 1 628 ? -1.782 3.789 -25.235 1.00 91.56 628 ASP A N 1
ATOM 4867 C CA . ASP A 1 628 ? -2.038 4.874 -26.186 1.00 91.56 628 ASP A CA 1
ATOM 4868 C C . ASP A 1 628 ? -1.958 6.255 -25.518 1.00 91.56 628 ASP A C 1
ATOM 4870 O O . ASP A 1 628 ? -1.336 7.178 -26.060 1.00 91.56 628 ASP A O 1
ATOM 4874 N N . ASP A 1 629 ? -2.522 6.385 -24.316 1.00 94.31 629 ASP A N 1
ATOM 4875 C CA . ASP A 1 629 ? -2.464 7.588 -23.485 1.00 94.31 629 ASP A CA 1
ATOM 4876 C C . ASP A 1 629 ? -1.007 7.906 -23.105 1.00 94.31 629 ASP A C 1
ATOM 4878 O O . ASP A 1 629 ? -0.543 9.033 -23.295 1.00 94.31 629 ASP A O 1
ATOM 4882 N N . MET A 1 630 ? -0.230 6.911 -22.659 1.00 95.00 630 MET A N 1
ATOM 4883 C CA . MET A 1 630 ? 1.199 7.088 -22.373 1.00 95.00 630 MET A CA 1
ATOM 4884 C C . MET A 1 630 ? 1.992 7.497 -23.619 1.00 95.00 630 MET A C 1
ATOM 4886 O O . MET A 1 630 ? 2.822 8.404 -23.555 1.00 95.00 630 MET A O 1
ATOM 4890 N N . ALA A 1 631 ? 1.750 6.862 -24.766 1.00 92.50 631 ALA A N 1
ATOM 4891 C CA . ALA A 1 631 ? 2.434 7.204 -26.009 1.00 92.50 631 ALA A CA 1
ATOM 4892 C C . ALA A 1 631 ? 2.083 8.626 -26.479 1.00 92.50 631 ALA A C 1
ATOM 4894 O O . ALA A 1 631 ? 2.946 9.345 -26.987 1.00 92.50 631 ALA A O 1
ATOM 4895 N N . THR A 1 632 ? 0.835 9.052 -26.287 1.00 94.00 632 THR A N 1
ATOM 4896 C CA . THR A 1 632 ? 0.375 10.410 -26.604 1.00 94.00 632 THR A CA 1
ATOM 4897 C C . THR A 1 632 ? 1.013 11.437 -25.678 1.00 94.00 632 THR A C 1
ATOM 4899 O O . THR A 1 632 ? 1.606 12.398 -26.166 1.00 94.00 632 THR A O 1
ATOM 4902 N N . ALA A 1 633 ? 1.010 11.184 -24.367 1.00 95.44 633 ALA A N 1
ATOM 4903 C CA . ALA A 1 633 ? 1.684 12.034 -23.391 1.00 95.44 633 ALA A CA 1
ATOM 4904 C C . ALA A 1 633 ? 3.189 12.170 -23.691 1.00 95.44 633 ALA A C 1
ATOM 4906 O O . ALA A 1 633 ? 3.742 13.267 -23.630 1.00 95.44 633 ALA A O 1
ATOM 4907 N N . ALA A 1 634 ? 3.850 11.073 -24.073 1.00 94.56 634 ALA A N 1
ATOM 4908 C CA . ALA A 1 634 ? 5.259 11.075 -24.455 1.00 94.56 634 ALA A CA 1
ATOM 4909 C C . ALA A 1 634 ? 5.538 11.943 -25.684 1.00 94.56 634 ALA A C 1
ATOM 4911 O O . ALA A 1 634 ? 6.450 12.761 -25.654 1.00 94.56 634 ALA A O 1
ATOM 4912 N N . ARG A 1 635 ? 4.714 11.838 -26.736 1.00 91.69 635 ARG A N 1
ATOM 4913 C CA . ARG A 1 635 ? 4.832 12.694 -27.931 1.00 91.69 635 ARG A CA 1
ATOM 4914 C C . ARG A 1 635 ? 4.627 14.179 -27.622 1.00 91.69 635 ARG A C 1
ATOM 4916 O O . ARG A 1 635 ? 5.199 15.017 -28.311 1.00 91.69 635 ARG A O 1
ATOM 4923 N N . ALA A 1 636 ? 3.850 14.497 -26.590 1.00 92.88 636 ALA A N 1
ATOM 4924 C CA . ALA A 1 636 ? 3.678 15.853 -26.076 1.00 92.88 636 ALA A CA 1
ATOM 4925 C C . ALA A 1 636 ? 4.801 16.299 -25.109 1.00 92.88 636 ALA A C 1
ATOM 4927 O O . ALA A 1 636 ? 4.740 17.404 -24.574 1.00 92.88 636 ALA A O 1
ATOM 4928 N N . GLY A 1 637 ? 5.816 15.462 -24.864 1.00 92.25 637 GLY A N 1
ATOM 4929 C CA . GLY A 1 637 ? 6.972 15.774 -24.019 1.00 92.25 637 GLY A CA 1
ATOM 4930 C C . GLY A 1 637 ? 6.760 15.578 -22.514 1.00 92.25 637 GLY A C 1
ATOM 4931 O O . GLY A 1 637 ? 7.636 15.945 -21.735 1.00 92.25 637 GLY A O 1
ATOM 4932 N N . TYR A 1 638 ? 5.641 14.983 -22.080 1.00 95.12 638 TYR A N 1
ATOM 4933 C CA . TYR A 1 638 ? 5.287 14.844 -20.657 1.00 95.12 638 TYR A CA 1
ATOM 4934 C C . TYR A 1 638 ? 6.339 14.085 -19.831 1.00 95.12 638 TYR A C 1
ATOM 4936 O O . TYR A 1 638 ? 6.687 14.482 -18.718 1.00 95.12 638 TYR A O 1
ATOM 4944 N N . PHE A 1 639 ? 6.865 12.980 -20.368 1.00 92.12 639 PHE A N 1
ATOM 4945 C CA . PHE A 1 639 ? 7.809 12.135 -19.633 1.00 92.12 639 PHE A CA 1
ATOM 4946 C C . PHE A 1 639 ? 9.245 12.678 -19.632 1.00 92.12 639 PHE A C 1
ATOM 4948 O O . PHE A 1 639 ? 10.021 12.314 -18.745 1.00 92.12 639 PHE A O 1
ATOM 4955 N N . GLY A 1 640 ? 9.616 13.534 -20.591 1.00 88.31 640 GLY A N 1
ATOM 4956 C CA . GLY A 1 640 ? 10.993 14.000 -20.769 1.00 88.31 640 GLY A CA 1
ATOM 4957 C C . GLY A 1 640 ? 11.998 12.838 -20.790 1.00 88.31 640 GLY A C 1
ATOM 4958 O O . GLY A 1 640 ? 11.833 11.862 -21.517 1.00 88.31 640 GLY A O 1
ATOM 4959 N N . ALA A 1 641 ? 13.015 12.884 -19.924 1.00 76.00 641 ALA A N 1
ATOM 4960 C CA . ALA A 1 641 ? 14.025 11.822 -19.814 1.00 76.00 641 ALA A CA 1
ATOM 4961 C C . ALA A 1 641 ? 13.463 10.440 -19.396 1.00 76.00 641 ALA A C 1
ATOM 4963 O O . ALA A 1 641 ? 14.146 9.425 -19.554 1.00 76.00 641 ALA A O 1
ATOM 4964 N N . ALA A 1 642 ? 12.229 10.376 -18.882 1.00 85.12 642 ALA A N 1
ATOM 4965 C CA . ALA A 1 642 ? 11.573 9.141 -18.458 1.00 85.12 642 ALA A CA 1
ATOM 4966 C C . ALA A 1 642 ? 10.807 8.422 -19.586 1.00 85.12 642 ALA A C 1
ATOM 4968 O O . ALA A 1 642 ? 10.169 7.407 -19.323 1.00 85.12 642 ALA A O 1
ATOM 4969 N N . GLU A 1 643 ? 10.869 8.875 -20.848 1.00 90.56 643 GLU A N 1
ATOM 4970 C CA . GLU A 1 643 ? 10.142 8.251 -21.975 1.00 90.56 643 GLU A CA 1
ATOM 4971 C C . GLU A 1 643 ? 10.397 6.741 -22.138 1.00 90.56 643 GLU A C 1
ATOM 4973 O O . GLU A 1 643 ? 9.547 6.010 -22.652 1.00 90.56 643 GLU A O 1
ATOM 4978 N N . ARG A 1 644 ? 11.530 6.233 -21.640 1.00 87.62 644 ARG A N 1
ATOM 4979 C CA . ARG A 1 644 ? 11.820 4.793 -21.616 1.00 87.62 644 ARG A CA 1
ATOM 4980 C C . ARG A 1 644 ? 10.842 3.961 -20.783 1.00 87.62 644 ARG A C 1
ATOM 4982 O O . ARG A 1 644 ? 10.786 2.753 -20.981 1.00 87.62 644 ARG A O 1
ATOM 4989 N N . ILE A 1 645 ? 10.058 4.549 -19.878 1.00 89.44 645 ILE A N 1
ATOM 4990 C CA . ILE A 1 645 ? 9.038 3.789 -19.135 1.00 89.44 645 ILE A CA 1
ATOM 4991 C C . ILE A 1 645 ? 7.837 3.432 -20.009 1.00 89.44 645 ILE A C 1
ATOM 4993 O O . ILE A 1 645 ? 7.188 2.424 -19.744 1.00 89.44 645 ILE A O 1
ATOM 4997 N N . VAL A 1 646 ? 7.594 4.189 -21.085 1.00 92.25 646 VAL A N 1
ATOM 4998 C CA . VAL A 1 646 ? 6.524 3.931 -22.054 1.00 92.25 646 VAL A CA 1
ATOM 4999 C C . VAL A 1 646 ? 6.835 2.642 -22.816 1.00 92.25 646 VAL A C 1
ATOM 5001 O O . VAL A 1 646 ? 7.861 2.603 -23.508 1.00 92.25 646 VAL A O 1
ATOM 5004 N N . PRO A 1 647 ? 5.994 1.594 -22.724 1.00 89.62 647 PRO A N 1
ATOM 5005 C CA . PRO A 1 647 ? 6.222 0.344 -23.444 1.00 89.62 647 PRO A CA 1
ATOM 5006 C C . PRO A 1 647 ? 6.253 0.531 -24.965 1.00 89.62 647 PRO A C 1
ATOM 5008 O O . PRO A 1 647 ? 5.847 1.566 -25.498 1.00 89.62 647 PRO A O 1
ATOM 5011 N N . LEU A 1 648 ? 6.769 -0.470 -25.676 1.00 88.06 648 LEU A N 1
ATOM 5012 C CA . LEU A 1 648 ? 6.631 -0.515 -27.130 1.00 88.06 648 LEU A CA 1
ATOM 5013 C C . LEU A 1 648 ? 5.175 -0.820 -27.485 1.00 88.06 648 LEU A C 1
ATOM 5015 O O . LEU A 1 648 ? 4.548 -1.662 -26.845 1.00 88.06 648 LEU A O 1
ATOM 5019 N N . ASP A 1 649 ? 4.652 -0.151 -28.510 1.00 77.25 649 ASP A N 1
ATOM 5020 C CA . ASP A 1 649 ? 3.322 -0.464 -29.018 1.00 77.25 649 ASP A CA 1
ATOM 5021 C C . ASP A 1 649 ? 3.281 -1.865 -29.666 1.00 77.25 649 ASP A C 1
ATOM 5023 O O . ASP A 1 649 ? 4.306 -2.448 -30.050 1.00 77.25 649 ASP A O 1
ATOM 5027 N N . GLY A 1 650 ? 2.070 -2.413 -29.800 1.00 69.69 650 GLY A N 1
ATOM 5028 C CA . GLY A 1 650 ? 1.851 -3.747 -30.363 1.00 69.69 650 GLY A CA 1
ATOM 5029 C C . GLY A 1 650 ? 2.283 -3.899 -31.828 1.00 69.69 650 GLY A C 1
ATOM 5030 O O . GLY A 1 650 ? 2.499 -5.022 -32.278 1.00 69.69 650 GLY A O 1
ATOM 5031 N N . GLY A 1 651 ? 2.458 -2.803 -32.574 1.00 82.62 651 GLY A N 1
ATOM 5032 C CA . GLY A 1 651 ? 2.959 -2.825 -33.950 1.00 82.62 651 GLY A CA 1
ATOM 5033 C C . GLY A 1 651 ? 4.487 -2.907 -34.038 1.00 82.62 651 GLY A C 1
ATOM 5034 O O . GLY A 1 651 ? 5.027 -3.473 -34.993 1.00 82.62 651 GLY A O 1
ATOM 5035 N N . LEU A 1 652 ? 5.205 -2.380 -33.043 1.00 88.88 652 LEU A N 1
ATOM 5036 C CA . LEU A 1 652 ? 6.668 -2.395 -32.995 1.00 88.88 652 LEU A CA 1
ATOM 5037 C C . LEU A 1 652 ? 7.235 -3.721 -32.473 1.00 88.88 652 LEU A C 1
ATOM 5039 O O . LEU A 1 652 ? 8.274 -4.159 -32.970 1.00 88.88 652 LEU A O 1
ATOM 5043 N N . LEU A 1 653 ? 6.555 -4.396 -31.542 1.00 89.62 653 LEU A N 1
ATOM 5044 C CA . LEU A 1 653 ? 7.027 -5.668 -30.969 1.00 89.62 653 LEU A CA 1
ATOM 5045 C C . LEU A 1 653 ? 7.306 -6.766 -32.026 1.00 89.62 653 LEU A C 1
ATOM 5047 O O . LEU A 1 653 ? 8.407 -7.322 -32.022 1.00 89.62 653 LEU A O 1
ATOM 5051 N N . PRO A 1 654 ? 6.418 -7.048 -33.005 1.00 92.31 654 PRO A N 1
ATOM 5052 C CA . PRO A 1 654 ? 6.714 -8.006 -34.079 1.00 92.31 654 PRO A CA 1
ATOM 5053 C C . PRO A 1 654 ? 7.939 -7.620 -34.924 1.00 92.31 654 PRO A C 1
ATOM 5055 O O . PRO A 1 654 ? 8.690 -8.474 -35.412 1.00 92.31 654 PRO A O 1
ATOM 5058 N N . ARG A 1 655 ? 8.184 -6.314 -35.083 1.00 93.75 655 ARG A N 1
ATOM 5059 C CA . ARG A 1 655 ? 9.339 -5.801 -35.827 1.00 93.75 655 ARG A CA 1
ATOM 5060 C C . ARG A 1 655 ? 10.641 -6.010 -35.061 1.00 93.75 655 ARG A C 1
ATOM 5062 O O . ARG A 1 655 ? 11.655 -6.290 -35.699 1.00 93.75 655 ARG A O 1
ATOM 5069 N N . CYS A 1 656 ? 10.617 -5.957 -33.726 1.00 95.38 656 CYS A N 1
ATOM 5070 C CA . CYS A 1 656 ? 11.757 -6.352 -32.895 1.00 95.38 656 CYS A CA 1
ATOM 5071 C C . CYS A 1 656 ? 12.167 -7.806 -33.174 1.00 95.38 656 CYS A C 1
ATOM 5073 O O . CYS A 1 656 ? 13.348 -8.064 -33.387 1.00 95.38 656 CYS A O 1
ATOM 5075 N N . GLY A 1 657 ? 11.207 -8.734 -33.286 1.00 93.94 657 GLY A N 1
ATOM 5076 C CA . GLY A 1 657 ? 11.484 -10.135 -33.641 1.00 93.94 657 GLY A CA 1
ATOM 5077 C C . GLY A 1 657 ? 12.093 -10.307 -35.040 1.00 93.94 657 GLY A C 1
ATOM 5078 O O . GLY A 1 657 ? 13.023 -11.095 -35.235 1.00 93.94 657 GLY A O 1
ATOM 5079 N N . THR A 1 658 ? 11.635 -9.511 -36.011 1.00 94.19 658 THR A N 1
ATOM 5080 C CA . THR A 1 658 ? 12.210 -9.493 -37.370 1.00 94.19 658 THR A CA 1
ATOM 5081 C C . THR A 1 658 ? 13.670 -9.031 -37.352 1.00 94.19 658 THR A C 1
ATOM 5083 O O . THR A 1 658 ? 14.537 -9.661 -37.961 1.00 94.19 658 THR A O 1
ATOM 5086 N N . VAL A 1 659 ? 13.961 -7.951 -36.621 1.00 95.62 659 VAL A N 1
ATOM 5087 C CA . VAL A 1 659 ? 15.328 -7.446 -36.434 1.00 95.62 659 VAL A CA 1
ATOM 5088 C C . VAL A 1 659 ? 16.190 -8.473 -35.697 1.00 95.62 659 VAL A C 1
ATOM 5090 O O . VAL A 1 659 ? 17.300 -8.755 -36.140 1.00 95.62 659 VAL A O 1
ATOM 5093 N N . ALA A 1 660 ? 15.682 -9.083 -34.626 1.00 95.00 660 ALA A N 1
ATOM 5094 C CA . ALA A 1 660 ? 16.414 -10.087 -33.860 1.00 95.00 660 ALA A CA 1
ATOM 5095 C C . ALA A 1 660 ? 16.814 -11.290 -34.725 1.00 95.00 660 ALA A C 1
ATOM 5097 O O . ALA A 1 660 ? 17.968 -11.708 -34.694 1.00 95.00 660 ALA A O 1
ATOM 5098 N N . THR A 1 661 ? 15.906 -11.781 -35.575 1.00 94.38 661 THR A N 1
ATOM 5099 C CA . THR A 1 661 ? 16.177 -12.898 -36.500 1.00 94.38 661 THR A CA 1
ATOM 5100 C C . THR A 1 661 ? 17.350 -12.594 -37.434 1.00 94.38 661 THR A C 1
ATOM 5102 O O . THR A 1 661 ? 18.203 -13.452 -37.658 1.00 94.38 661 THR A O 1
ATOM 5105 N N . ARG A 1 662 ? 17.448 -11.355 -37.937 1.00 91.75 662 ARG A N 1
ATOM 5106 C CA . ARG A 1 662 ? 18.561 -10.918 -38.797 1.00 91.75 662 ARG A CA 1
ATOM 5107 C C . ARG A 1 662 ? 19.914 -10.978 -38.082 1.00 91.75 662 ARG A C 1
ATOM 5109 O O . ARG A 1 662 ? 20.923 -11.235 -38.732 1.00 91.75 662 ARG A O 1
ATOM 5116 N N . TYR A 1 663 ? 19.945 -10.754 -36.771 1.00 93.19 663 TYR A N 1
ATOM 5117 C CA . TYR A 1 663 ? 21.172 -10.703 -35.972 1.00 93.19 663 TYR A CA 1
ATOM 5118 C C . TYR A 1 663 ? 21.356 -11.907 -35.036 1.00 93.19 663 TYR A C 1
ATOM 5120 O O . TYR A 1 663 ? 22.272 -11.901 -34.218 1.00 93.19 663 TYR A O 1
ATOM 5128 N N . ALA A 1 664 ? 20.547 -12.962 -35.173 1.00 89.75 664 ALA A N 1
ATOM 5129 C CA . ALA A 1 664 ? 20.514 -14.101 -34.250 1.00 89.75 664 ALA A CA 1
ATOM 5130 C C . ALA A 1 664 ? 21.855 -14.853 -34.124 1.00 89.75 664 ALA A C 1
ATOM 5132 O O . ALA A 1 664 ? 22.118 -15.510 -33.116 1.00 89.75 664 ALA A O 1
ATOM 5133 N N . THR A 1 665 ? 22.727 -14.753 -35.134 1.00 87.69 665 THR A N 1
ATOM 5134 C CA . THR A 1 665 ? 24.067 -15.364 -35.132 1.00 87.69 665 THR A CA 1
ATOM 5135 C C . THR A 1 665 ? 25.137 -14.503 -34.456 1.00 87.69 665 THR A C 1
ATOM 5137 O O . THR A 1 665 ? 26.287 -14.928 -34.376 1.00 87.69 665 THR A O 1
ATOM 5140 N N . PHE A 1 666 ? 24.805 -13.291 -34.002 1.00 89.44 666 PHE A N 1
ATOM 5141 C CA . PHE A 1 666 ? 25.734 -12.431 -33.274 1.00 89.44 666 PHE A CA 1
ATOM 5142 C C . PHE A 1 666 ? 26.058 -13.027 -31.895 1.00 89.44 666 PHE A C 1
ATOM 5144 O O . PHE A 1 666 ? 25.162 -13.456 -31.166 1.00 89.44 666 PHE A O 1
ATOM 5151 N N . ARG A 1 667 ? 27.345 -13.057 -31.550 1.00 87.06 667 ARG A N 1
ATOM 5152 C CA . ARG A 1 667 ? 27.913 -13.534 -30.283 1.00 87.06 667 ARG A CA 1
ATOM 5153 C C . ARG A 1 667 ? 29.017 -12.579 -29.832 1.00 87.06 667 ARG A C 1
ATOM 5155 O O . ARG A 1 667 ? 30.188 -12.769 -30.158 1.00 87.06 667 ARG A O 1
ATOM 5162 N N . GLY A 1 668 ? 28.621 -11.508 -29.151 1.00 85.12 668 GLY A N 1
ATOM 5163 C CA . GLY A 1 668 ? 29.514 -10.484 -28.611 1.00 85.12 668 GLY A CA 1
ATOM 5164 C C . GLY A 1 668 ? 30.347 -10.974 -27.423 1.00 85.12 668 GLY A C 1
ATOM 5165 O O . GLY A 1 668 ? 30.459 -12.167 -27.154 1.00 85.12 668 GLY A O 1
ATOM 5166 N N . GLU A 1 669 ? 30.976 -10.041 -26.714 1.00 82.81 669 GLU A N 1
ATOM 5167 C CA . GLU A 1 669 ? 31.862 -10.369 -25.591 1.00 82.81 669 GLU A CA 1
ATOM 5168 C C . GLU A 1 669 ? 31.123 -11.070 -24.442 1.00 82.81 669 GLU A C 1
ATOM 5170 O O . GLU A 1 669 ? 30.108 -10.573 -23.963 1.00 82.81 669 GLU A O 1
ATOM 5175 N N . GLY A 1 670 ? 31.662 -12.197 -23.964 1.00 75.38 670 GLY A N 1
ATOM 5176 C CA . GLY A 1 670 ? 31.114 -12.905 -22.806 1.00 75.38 670 GLY A CA 1
ATOM 5177 C C . GLY A 1 670 ? 29.746 -13.541 -23.049 1.00 75.38 670 GLY A C 1
ATOM 5178 O O . GLY A 1 670 ? 28.888 -13.444 -22.177 1.00 75.38 670 GLY A O 1
ATOM 5179 N N . GLY A 1 671 ? 29.510 -14.083 -24.247 1.00 78.44 671 GLY A N 1
ATOM 5180 C CA . GLY A 1 671 ? 28.233 -14.694 -24.613 1.00 78.44 671 GLY A CA 1
ATOM 5181 C C . GLY A 1 671 ? 27.121 -13.701 -24.967 1.00 78.44 671 GLY A C 1
ATOM 5182 O O . GLY A 1 671 ? 25.966 -14.108 -25.037 1.00 78.44 671 GLY A O 1
ATOM 5183 N N . TRP A 1 672 ? 27.421 -12.415 -25.197 1.00 87.94 672 TRP A N 1
ATOM 5184 C CA . TRP A 1 672 ? 26.388 -11.419 -25.514 1.00 87.94 672 TRP A CA 1
ATOM 5185 C C . TRP A 1 672 ? 25.612 -11.773 -26.791 1.00 87.94 672 TRP A C 1
ATOM 5187 O O . TRP A 1 672 ? 26.210 -11.941 -27.856 1.00 87.94 672 TRP A O 1
ATOM 5197 N N . GLN A 1 673 ? 24.286 -11.835 -26.720 1.00 90.31 673 GLN A N 1
ATOM 5198 C CA . GLN A 1 673 ? 23.429 -12.266 -27.825 1.00 90.31 673 GLN A CA 1
ATOM 5199 C C . GLN A 1 673 ? 22.321 -11.263 -28.158 1.00 90.31 673 GLN A C 1
ATOM 5201 O O . GLN A 1 673 ? 21.980 -10.375 -27.375 1.00 90.31 673 GLN A O 1
ATOM 5206 N N . VAL A 1 674 ? 21.749 -11.417 -29.355 1.00 93.06 674 VAL A N 1
ATOM 5207 C CA . VAL A 1 674 ? 20.608 -10.623 -29.819 1.00 93.06 674 VAL A CA 1
ATOM 5208 C C . VAL A 1 674 ? 19.354 -11.492 -29.825 1.00 93.06 674 VAL A C 1
ATOM 5210 O O . VAL A 1 674 ? 19.312 -12.523 -30.494 1.00 93.06 674 VAL A O 1
ATOM 5213 N N . SER A 1 675 ? 18.334 -11.048 -29.098 1.00 92.69 675 SER A N 1
ATOM 5214 C CA . SER A 1 675 ? 17.025 -11.682 -28.939 1.00 92.69 675 SER A CA 1
ATOM 5215 C C . SER A 1 675 ? 15.917 -10.658 -29.224 1.00 92.69 675 SER A C 1
ATOM 5217 O O . SER A 1 675 ? 16.188 -9.451 -29.262 1.00 92.69 675 SER A O 1
ATOM 5219 N N . PRO A 1 676 ? 14.662 -11.087 -29.453 1.00 94.00 676 PRO A N 1
ATOM 5220 C CA . PRO A 1 676 ? 13.533 -10.162 -29.564 1.00 94.00 676 PRO A CA 1
ATOM 5221 C C . PRO A 1 676 ? 13.436 -9.202 -28.369 1.00 94.00 676 PRO A C 1
ATOM 5223 O O . PRO A 1 676 ? 13.214 -8.005 -28.558 1.00 94.00 676 PRO A O 1
ATOM 5226 N N . GLU A 1 677 ? 13.675 -9.709 -27.161 1.00 91.19 677 GLU A N 1
ATOM 5227 C CA . GLU A 1 677 ? 13.638 -8.976 -25.899 1.00 91.19 677 GLU A CA 1
ATOM 5228 C C . GLU A 1 677 ? 14.792 -7.973 -25.796 1.00 91.19 677 GLU A C 1
ATOM 5230 O O . GLU A 1 677 ? 14.563 -6.830 -25.399 1.00 91.19 677 GLU A O 1
ATOM 5235 N N . SER A 1 678 ? 16.014 -8.332 -26.216 1.00 92.94 678 SER A N 1
ATOM 5236 C CA . SER A 1 678 ? 17.138 -7.385 -26.201 1.00 92.94 678 SER A CA 1
ATOM 5237 C C . SER A 1 678 ? 16.999 -6.285 -27.255 1.00 92.94 678 SER A C 1
ATOM 5239 O O . SER A 1 678 ? 17.346 -5.134 -26.985 1.00 92.94 678 SER A O 1
ATOM 5241 N N . VAL A 1 679 ? 16.398 -6.578 -28.417 1.00 96.00 679 VAL A N 1
ATOM 5242 C CA . VAL A 1 679 ? 16.019 -5.547 -29.401 1.00 96.00 679 VAL A CA 1
ATOM 5243 C C . VAL A 1 679 ? 14.927 -4.637 -28.840 1.00 96.00 679 VAL A C 1
ATOM 5245 O O . VAL A 1 679 ? 15.019 -3.417 -28.981 1.00 96.00 679 VAL A O 1
ATOM 5248 N N . ALA A 1 680 ? 13.899 -5.201 -28.201 1.00 94.19 680 ALA A N 1
ATOM 5249 C CA . ALA A 1 680 ? 12.823 -4.425 -27.593 1.00 94.19 680 ALA A CA 1
ATOM 5250 C C . ALA A 1 680 ? 13.356 -3.494 -26.494 1.00 94.19 680 ALA A C 1
ATOM 5252 O O . ALA A 1 680 ? 13.074 -2.294 -26.512 1.00 94.19 680 ALA A O 1
ATOM 5253 N N . ALA A 1 681 ? 14.195 -4.018 -25.598 1.00 92.00 681 ALA A N 1
ATOM 5254 C CA . ALA A 1 681 ? 14.874 -3.244 -24.569 1.00 92.00 681 ALA A CA 1
ATOM 5255 C C . ALA A 1 681 ? 15.741 -2.140 -25.186 1.00 92.00 681 ALA A C 1
ATOM 5257 O O . ALA A 1 681 ? 15.627 -0.981 -24.790 1.00 92.00 681 ALA A O 1
ATOM 5258 N N . PHE A 1 682 ? 16.542 -2.459 -26.209 1.00 94.56 682 PHE A N 1
ATOM 5259 C CA . PHE A 1 682 ? 17.375 -1.473 -26.894 1.00 94.56 682 PHE A CA 1
ATOM 5260 C C . PHE A 1 682 ? 16.546 -0.306 -27.448 1.00 94.56 682 PHE A C 1
ATOM 5262 O O . PHE A 1 682 ? 16.845 0.854 -27.169 1.00 94.56 682 PHE A O 1
ATOM 5269 N N . VAL A 1 683 ? 15.474 -0.611 -28.185 1.00 95.38 683 VAL A N 1
ATOM 5270 C CA . VAL A 1 683 ? 14.601 0.383 -28.831 1.00 95.38 683 VAL A CA 1
ATOM 5271 C C . VAL A 1 683 ? 13.801 1.190 -27.808 1.00 95.38 683 VAL A C 1
ATOM 5273 O O . VAL A 1 683 ? 13.585 2.382 -28.012 1.00 95.38 683 VAL A O 1
ATOM 5276 N N . ARG A 1 684 ? 13.412 0.593 -26.676 1.00 92.38 684 ARG A N 1
ATOM 5277 C CA . ARG A 1 684 ? 12.713 1.285 -25.579 1.00 92.38 684 ARG A CA 1
ATOM 5278 C C . ARG A 1 684 ? 13.525 2.454 -25.004 1.00 92.38 684 ARG A C 1
ATOM 5280 O O . ARG A 1 684 ? 12.935 3.392 -24.477 1.00 92.38 684 ARG A O 1
ATOM 5287 N N . GLN A 1 685 ? 14.855 2.443 -25.142 1.00 92.44 685 GLN A N 1
ATOM 5288 C CA . GLN A 1 685 ? 15.735 3.535 -24.695 1.00 92.44 685 GLN A CA 1
ATOM 5289 C C . GLN A 1 685 ? 15.635 4.805 -25.555 1.00 92.44 685 GLN A C 1
ATOM 5291 O O . GLN A 1 685 ? 16.166 5.838 -25.150 1.00 92.44 685 GLN A O 1
ATOM 5296 N N . PHE A 1 686 ? 14.976 4.737 -26.716 1.00 93.62 686 PHE A N 1
ATOM 5297 C CA . PHE A 1 686 ? 14.778 5.867 -27.620 1.00 93.62 686 PHE A CA 1
ATOM 5298 C C . PHE A 1 686 ? 13.475 6.613 -27.294 1.00 93.62 686 PHE A C 1
ATOM 5300 O O . PHE A 1 686 ? 12.483 5.967 -26.912 1.00 93.62 686 PHE A O 1
ATOM 5307 N N . PRO A 1 687 ? 13.437 7.944 -27.519 1.00 93.06 687 PRO A N 1
ATOM 5308 C CA . PRO A 1 687 ? 12.201 8.717 -27.497 1.00 93.06 687 PRO A CA 1
ATOM 5309 C C . PRO A 1 687 ? 11.124 8.065 -28.363 1.00 93.06 687 PRO A C 1
ATOM 5311 O O . PRO A 1 687 ? 11.431 7.536 -29.437 1.00 93.06 687 PRO A O 1
ATOM 5314 N N . VAL A 1 688 ? 9.865 8.106 -27.924 1.00 92.75 688 VAL A N 1
ATOM 5315 C CA . VAL A 1 688 ? 8.734 7.398 -28.552 1.00 92.75 688 VAL A CA 1
ATOM 5316 C C . VAL A 1 688 ? 8.640 7.708 -30.047 1.00 92.75 688 VAL A C 1
ATOM 5318 O O . VAL A 1 688 ? 8.467 6.791 -30.849 1.00 92.75 688 VAL A O 1
ATOM 5321 N N . GLY A 1 689 ? 8.849 8.970 -30.437 1.00 90.69 689 GLY A N 1
ATOM 5322 C CA . GLY A 1 689 ? 8.825 9.402 -31.838 1.00 90.69 689 GLY A CA 1
ATOM 5323 C C . GLY A 1 689 ? 9.930 8.813 -32.729 1.00 90.69 689 GLY A C 1
ATOM 5324 O O . GLY A 1 689 ? 9.762 8.766 -33.943 1.00 90.69 689 GLY A O 1
ATOM 5325 N N . LEU A 1 690 ? 11.037 8.324 -32.157 1.00 93.50 690 LEU A N 1
ATOM 5326 C CA . LEU A 1 690 ? 12.206 7.827 -32.902 1.00 93.50 690 LEU A CA 1
ATOM 5327 C C . LEU A 1 690 ? 12.283 6.293 -32.984 1.00 93.50 690 LEU A C 1
ATOM 5329 O O . LEU A 1 690 ? 13.051 5.752 -33.783 1.00 93.50 690 LEU A O 1
ATOM 5333 N N . ARG A 1 691 ? 11.482 5.565 -32.195 1.00 94.44 691 ARG A N 1
ATOM 5334 C CA . ARG A 1 691 ? 11.539 4.090 -32.088 1.00 94.44 691 ARG A CA 1
ATOM 5335 C C . ARG A 1 691 ? 11.297 3.383 -33.420 1.00 94.44 691 ARG A C 1
ATOM 5337 O O . ARG A 1 691 ? 12.017 2.449 -33.779 1.00 94.44 691 ARG A O 1
ATOM 5344 N N . GLN A 1 692 ? 10.303 3.849 -34.175 1.00 92.81 692 GLN A N 1
ATOM 5345 C CA . GLN A 1 692 ? 9.970 3.309 -35.492 1.00 92.81 692 GLN A CA 1
ATOM 5346 C C . GLN A 1 692 ? 11.100 3.525 -36.506 1.00 92.81 692 GLN A C 1
ATOM 5348 O O . GLN A 1 692 ? 11.393 2.623 -37.297 1.00 92.81 692 GLN A O 1
ATOM 5353 N N . GLU A 1 693 ? 11.730 4.702 -36.494 1.00 93.44 693 GLU A N 1
ATOM 5354 C CA . GLU A 1 693 ? 12.857 5.015 -37.375 1.00 93.44 693 GLU A CA 1
ATOM 5355 C C . GLU A 1 693 ? 14.071 4.146 -37.028 1.00 93.44 693 GLU A C 1
ATOM 5357 O O . GLU A 1 693 ? 14.657 3.530 -37.921 1.00 93.44 693 GLU A O 1
ATOM 5362 N N . MET A 1 694 ? 14.378 3.992 -35.735 1.00 94.31 694 MET A N 1
ATOM 5363 C CA . MET A 1 694 ? 15.467 3.136 -35.259 1.00 94.31 694 MET A CA 1
ATOM 5364 C C . MET A 1 694 ? 15.265 1.665 -35.658 1.00 94.31 694 MET A C 1
ATOM 5366 O O . MET A 1 694 ? 16.191 1.023 -36.152 1.00 94.31 694 MET A O 1
ATOM 5370 N N . LEU A 1 695 ? 14.050 1.122 -35.531 1.00 94.31 695 LEU A N 1
ATOM 5371 C CA . LEU A 1 695 ? 13.749 -0.241 -35.989 1.00 94.31 695 LEU A CA 1
ATOM 5372 C C . LEU A 1 695 ? 13.888 -0.394 -37.508 1.00 94.31 695 LEU A C 1
ATOM 5374 O O . LEU A 1 695 ? 14.419 -1.398 -37.982 1.00 94.31 695 LEU A O 1
ATOM 5378 N N . SER A 1 696 ? 13.445 0.599 -38.283 1.00 92.38 696 SER A N 1
ATOM 5379 C CA . SER A 1 696 ? 13.635 0.617 -39.741 1.00 92.38 696 SER A CA 1
ATOM 5380 C C . SER A 1 696 ? 15.117 0.691 -40.125 1.00 92.38 696 SER A C 1
ATOM 5382 O O . SER A 1 696 ? 15.531 0.118 -41.132 1.00 92.38 696 SER A O 1
ATOM 5384 N N . LEU A 1 697 ? 15.928 1.382 -39.324 1.00 91.50 697 LEU A N 1
ATOM 5385 C CA . LEU A 1 697 ? 17.373 1.447 -39.491 1.00 91.50 697 LEU A CA 1
ATOM 5386 C C . LEU A 1 697 ? 18.033 0.087 -39.207 1.00 91.50 697 LEU A C 1
ATOM 5388 O O . LEU A 1 697 ? 18.779 -0.403 -40.054 1.00 91.50 697 LEU A O 1
ATOM 5392 N N . LEU A 1 698 ? 17.700 -0.562 -38.086 1.00 93.25 698 LEU A N 1
ATOM 5393 C CA . LEU A 1 698 ? 18.206 -1.899 -37.740 1.00 93.25 698 LEU A CA 1
ATOM 5394 C C . LEU A 1 698 ? 17.796 -2.965 -38.763 1.00 93.25 698 LEU A C 1
ATOM 5396 O O . LEU A 1 698 ? 18.600 -3.819 -39.121 1.00 93.25 698 LEU A O 1
ATOM 5400 N N . ALA A 1 699 ? 16.574 -2.897 -39.296 1.00 91.31 699 ALA A N 1
ATOM 5401 C CA . ALA A 1 699 ? 16.095 -3.845 -40.304 1.00 91.31 699 ALA A CA 1
ATOM 5402 C C . ALA A 1 699 ? 16.915 -3.817 -41.612 1.00 91.31 699 ALA A C 1
ATOM 5404 O O . ALA A 1 699 ? 16.930 -4.806 -42.349 1.00 91.31 699 ALA A O 1
ATOM 5405 N N . ARG A 1 700 ? 17.605 -2.701 -41.895 1.00 87.25 700 ARG A N 1
ATOM 5406 C CA . ARG A 1 700 ? 18.463 -2.509 -43.076 1.00 87.25 700 ARG A CA 1
ATOM 5407 C C . ARG A 1 700 ? 19.947 -2.790 -42.819 1.00 87.25 700 ARG A C 1
ATOM 5409 O O . ARG A 1 700 ? 20.717 -2.786 -43.774 1.00 87.25 700 ARG A O 1
ATOM 5416 N N . GLY A 1 701 ? 20.365 -3.001 -41.571 1.00 85.50 701 GLY A N 1
ATOM 5417 C CA . GLY A 1 701 ? 21.779 -3.178 -41.242 1.00 85.50 701 GLY A CA 1
ATOM 5418 C C . GLY A 1 701 ? 22.327 -4.555 -41.619 1.00 85.50 701 GLY A C 1
ATOM 5419 O O . GLY A 1 701 ? 21.575 -5.505 -41.791 1.00 85.50 701 GLY A O 1
ATOM 5420 N N . THR A 1 702 ? 23.645 -4.697 -41.724 1.00 82.62 702 THR A N 1
ATOM 5421 C CA . THR A 1 702 ? 24.313 -5.890 -42.273 1.00 82.62 702 THR A CA 1
ATOM 5422 C C . THR A 1 702 ? 25.079 -6.650 -41.191 1.00 82.62 702 THR A C 1
ATOM 5424 O O . THR A 1 702 ? 25.796 -6.043 -40.400 1.00 82.62 702 THR A O 1
ATOM 5427 N N . ILE A 1 703 ? 24.975 -7.983 -41.178 1.00 85.75 703 ILE A N 1
ATOM 5428 C CA . ILE A 1 703 ? 25.842 -8.866 -40.386 1.00 85.75 703 ILE A CA 1
ATOM 5429 C C . ILE A 1 703 ? 26.776 -9.648 -41.314 1.00 85.75 703 ILE A C 1
ATOM 5431 O O . ILE A 1 703 ? 26.322 -10.326 -42.235 1.00 85.75 703 ILE A O 1
ATOM 5435 N N . ILE A 1 704 ? 28.086 -9.552 -41.086 1.00 80.31 704 ILE A N 1
ATOM 5436 C CA . ILE A 1 704 ? 29.079 -10.344 -41.818 1.00 80.31 704 ILE A CA 1
ATOM 5437 C C . ILE A 1 704 ? 29.180 -11.723 -41.172 1.00 80.31 704 ILE A C 1
ATOM 5439 O O . ILE A 1 704 ? 29.640 -11.851 -40.034 1.00 80.31 704 ILE A O 1
ATOM 5443 N N . THR A 1 705 ? 28.789 -12.754 -41.917 1.00 77.69 705 THR A N 1
ATOM 5444 C CA . THR A 1 705 ? 28.927 -14.164 -41.527 1.00 77.69 705 THR A CA 1
ATOM 5445 C C . THR A 1 705 ? 30.217 -14.772 -42.091 1.00 77.69 705 THR A C 1
ATOM 5447 O O . THR A 1 705 ? 30.749 -14.288 -43.089 1.00 77.69 705 THR A O 1
ATOM 5450 N N . ARG A 1 706 ? 30.717 -15.866 -41.493 1.00 72.19 706 ARG A N 1
ATOM 5451 C CA . ARG A 1 706 ? 31.921 -16.584 -41.978 1.00 72.19 706 ARG A CA 1
ATOM 5452 C C . ARG A 1 706 ? 31.795 -17.012 -43.443 1.00 72.19 706 ARG A C 1
ATOM 5454 O O . ARG A 1 706 ? 32.695 -16.758 -44.235 1.00 72.19 706 ARG A O 1
ATOM 5461 N N . GLY A 1 707 ? 30.638 -17.560 -43.823 1.00 73.00 707 GLY A N 1
ATOM 5462 C CA . GLY A 1 707 ? 30.371 -17.969 -45.205 1.00 73.00 707 GLY A CA 1
ATOM 5463 C C . GLY A 1 707 ? 30.407 -16.804 -46.200 1.00 73.00 707 GLY A C 1
ATOM 5464 O O . GLY A 1 707 ? 30.942 -16.958 -47.297 1.00 73.00 707 GLY A O 1
ATOM 5465 N N . ALA A 1 708 ? 29.907 -15.624 -45.812 1.00 76.31 708 ALA A N 1
ATOM 5466 C CA . ALA A 1 708 ? 29.980 -14.427 -46.651 1.00 76.31 708 ALA A CA 1
ATOM 5467 C C . ALA A 1 708 ? 31.430 -13.948 -46.845 1.00 76.31 708 ALA A C 1
ATOM 5469 O O . ALA A 1 708 ? 31.795 -13.562 -47.953 1.00 76.31 708 ALA A O 1
ATOM 5470 N N . VAL A 1 709 ? 32.264 -14.036 -45.800 1.00 77.62 709 VAL A N 1
ATOM 5471 C CA . VAL A 1 709 ? 33.703 -13.722 -45.869 1.00 77.62 709 VAL A CA 1
ATOM 5472 C C . VAL A 1 709 ? 34.423 -14.649 -46.844 1.00 77.62 709 VAL A C 1
ATOM 5474 O O . VAL A 1 709 ? 35.111 -14.167 -47.740 1.00 77.62 709 VAL A O 1
ATOM 5477 N N . GLY A 1 710 ? 34.231 -15.967 -46.724 1.00 78.81 710 GLY A N 1
ATOM 5478 C CA . GLY A 1 710 ? 34.868 -16.935 -47.623 1.00 78.81 710 GLY A CA 1
ATOM 5479 C C . GLY A 1 710 ? 34.507 -16.700 -49.094 1.00 78.81 710 GLY A C 1
ATOM 5480 O O . GLY A 1 710 ? 35.387 -16.665 -49.947 1.00 78.81 710 GLY A O 1
ATOM 5481 N N . GLN A 1 711 ? 33.226 -16.462 -49.391 1.00 82.06 711 GLN A N 1
ATOM 5482 C CA . GLN A 1 711 ? 32.770 -16.167 -50.756 1.00 82.06 711 GLN A CA 1
ATOM 5483 C C . GLN A 1 711 ? 33.300 -14.834 -51.303 1.00 82.06 711 GLN A C 1
ATOM 5485 O O . GLN A 1 711 ? 33.585 -14.738 -52.496 1.00 82.06 711 GLN A O 1
ATOM 5490 N N . ALA A 1 712 ? 33.421 -13.809 -50.457 1.00 83.31 712 ALA A N 1
ATOM 5491 C CA . ALA A 1 712 ? 34.002 -12.527 -50.843 1.00 83.31 712 ALA A CA 1
ATOM 5492 C C . ALA A 1 712 ? 35.474 -12.688 -51.242 1.00 83.31 712 ALA A C 1
ATOM 5494 O O . ALA A 1 712 ? 35.889 -12.201 -52.291 1.00 83.31 712 ALA A O 1
ATOM 5495 N N . PHE A 1 713 ? 36.252 -13.440 -50.457 1.00 82.38 713 PHE A N 1
ATOM 5496 C CA . PHE A 1 713 ? 37.635 -13.747 -50.816 1.00 82.38 713 PHE A CA 1
ATOM 5497 C C . PHE A 1 713 ? 37.742 -14.601 -52.077 1.00 82.38 713 PHE A C 1
ATOM 5499 O O . PHE A 1 713 ? 38.630 -14.334 -52.881 1.00 82.38 713 PHE A O 1
ATOM 5506 N N . ASP A 1 714 ? 36.830 -15.546 -52.322 1.00 83.69 714 ASP A N 1
ATOM 5507 C CA . ASP A 1 714 ? 36.818 -16.304 -53.582 1.00 83.69 714 ASP A CA 1
ATOM 5508 C C . ASP A 1 714 ? 36.635 -15.373 -54.793 1.00 83.69 714 ASP A C 1
ATOM 5510 O O . ASP A 1 714 ? 37.354 -15.495 -55.787 1.00 83.69 714 ASP A O 1
ATOM 5514 N N . ARG A 1 715 ? 35.711 -14.404 -54.697 1.00 86.00 715 ARG A N 1
ATOM 5515 C CA . ARG A 1 715 ? 35.469 -13.404 -55.749 1.00 86.00 715 ARG A CA 1
ATOM 5516 C C . ARG A 1 715 ? 36.654 -12.465 -55.942 1.00 86.00 715 ARG A C 1
ATOM 5518 O O . ARG A 1 715 ? 37.097 -12.300 -57.075 1.00 86.00 715 ARG A O 1
ATOM 5525 N N . MET A 1 716 ? 37.192 -11.892 -54.864 1.00 86.38 716 MET A N 1
ATOM 5526 C CA . MET A 1 716 ? 38.360 -11.003 -54.931 1.00 86.38 716 MET A CA 1
ATOM 5527 C C . MET A 1 716 ? 39.588 -11.731 -55.476 1.00 86.38 716 MET A C 1
ATOM 5529 O O . MET A 1 716 ? 40.251 -11.233 -56.378 1.00 86.38 716 MET A O 1
ATOM 5533 N N . THR A 1 717 ? 39.851 -12.950 -55.002 1.00 82.69 717 THR A N 1
ATOM 5534 C CA . THR A 1 717 ? 40.965 -13.778 -55.481 1.00 82.69 717 THR A CA 1
ATOM 5535 C C . THR A 1 717 ? 40.815 -14.095 -56.966 1.00 82.69 717 THR A C 1
ATOM 5537 O O . THR A 1 717 ? 41.800 -14.050 -57.699 1.00 82.69 717 THR A O 1
ATOM 5540 N N . ALA A 1 718 ? 39.597 -14.393 -57.434 1.00 80.44 718 ALA A N 1
ATOM 5541 C CA . ALA A 1 718 ? 39.329 -14.617 -58.852 1.00 80.44 718 ALA A CA 1
ATOM 5542 C C . ALA A 1 718 ? 39.504 -13.338 -59.691 1.00 80.44 718 ALA A C 1
ATOM 5544 O O . ALA A 1 718 ? 40.098 -13.401 -60.766 1.00 80.44 718 ALA A O 1
ATOM 5545 N N . ALA A 1 719 ? 39.031 -12.190 -59.196 1.00 77.31 719 ALA A N 1
ATOM 5546 C CA . ALA A 1 719 ? 39.112 -10.899 -59.881 1.00 77.31 719 ALA A CA 1
ATOM 5547 C C . ALA A 1 719 ? 40.545 -10.344 -59.955 1.00 77.31 719 ALA A C 1
ATOM 5549 O O . ALA A 1 719 ? 40.914 -9.721 -60.947 1.00 77.31 719 ALA A O 1
ATOM 5550 N N . SER A 1 720 ? 41.370 -10.610 -58.940 1.00 74.38 720 SER A N 1
ATOM 5551 C CA . SER A 1 720 ? 42.758 -10.143 -58.859 1.00 74.38 720 SER A CA 1
ATOM 5552 C C . SER A 1 720 ? 43.767 -11.041 -59.590 1.00 74.38 720 SER A C 1
ATOM 5554 O O . SER A 1 720 ? 44.963 -10.759 -59.542 1.00 74.38 720 SER A O 1
ATOM 5556 N N . ARG A 1 721 ? 43.339 -12.114 -60.274 1.00 68.56 721 ARG A N 1
ATOM 5557 C CA . ARG A 1 721 ? 44.232 -12.944 -61.105 1.00 68.56 721 ARG A CA 1
ATOM 5558 C C . ARG A 1 721 ? 44.557 -12.245 -62.428 1.00 68.56 721 ARG A C 1
ATOM 5560 O O . ARG A 1 721 ? 43.764 -12.259 -63.367 1.00 68.56 721 ARG A O 1
ATOM 5567 N N . THR A 1 722 ? 45.767 -11.717 -62.552 1.00 58.16 722 THR A N 1
ATOM 5568 C CA . THR A 1 722 ? 46.378 -11.355 -63.840 1.00 58.16 722 THR A CA 1
ATOM 5569 C C . THR A 1 722 ? 46.859 -12.620 -64.565 1.00 58.16 722 THR A C 1
ATOM 5571 O O . THR A 1 722 ? 47.359 -13.565 -63.951 1.00 58.16 722 THR A O 1
ATOM 5574 N N . ARG A 1 723 ? 46.691 -12.684 -65.896 1.00 45.81 723 ARG A N 1
ATOM 5575 C CA . ARG A 1 723 ? 47.163 -13.819 -66.716 1.00 45.81 723 ARG A CA 1
ATOM 5576 C C . ARG A 1 723 ? 48.686 -13.970 -66.569 1.00 45.81 723 ARG A C 1
ATOM 5578 O O . ARG A 1 723 ? 49.421 -13.191 -67.162 1.00 45.81 723 ARG A O 1
ATOM 5585 N N . GLY A 1 724 ? 49.139 -14.984 -65.825 1.00 53.00 724 GLY A N 1
ATOM 5586 C CA . GLY A 1 724 ? 50.553 -15.379 -65.729 1.00 53.00 724 GLY A CA 1
ATOM 5587 C C . GLY A 1 724 ? 51.180 -15.361 -64.327 1.00 53.00 724 GLY A C 1
ATOM 5588 O O . GLY A 1 724 ? 52.317 -15.803 -64.193 1.00 53.00 724 GLY A O 1
ATOM 5589 N N . GLU A 1 725 ? 50.477 -14.906 -63.285 1.00 58.50 725 GLU A N 1
ATOM 5590 C CA . GLU A 1 725 ? 50.971 -14.962 -61.897 1.00 58.50 725 GLU A CA 1
ATOM 5591 C C . GLU A 1 725 ? 50.656 -16.319 -61.229 1.00 58.50 725 GLU A C 1
ATOM 5593 O O . GLU A 1 725 ? 49.583 -16.891 -61.428 1.00 58.50 725 GLU A O 1
ATOM 5598 N N . GLY A 1 726 ? 51.597 -16.847 -60.432 1.00 65.38 726 GLY A N 1
ATOM 5599 C CA . GLY A 1 726 ? 51.372 -18.011 -59.560 1.00 65.38 726 GLY A CA 1
ATOM 5600 C C . GLY A 1 726 ? 50.390 -17.711 -58.414 1.00 65.38 726 GLY A C 1
ATOM 5601 O O . GLY A 1 726 ? 49.888 -16.597 -58.286 1.00 65.38 726 GLY A O 1
ATOM 5602 N N . GLY A 1 727 ? 50.097 -18.694 -57.556 1.00 75.12 727 GLY A N 1
ATOM 5603 C CA . GLY A 1 727 ? 49.140 -18.502 -56.461 1.00 75.12 727 GLY A CA 1
ATOM 5604 C C . GLY A 1 727 ? 49.567 -17.447 -55.424 1.00 75.12 727 GLY A C 1
ATOM 5605 O O . GLY A 1 727 ? 50.746 -17.286 -55.117 1.00 75.12 727 GLY A O 1
ATOM 5606 N N . PHE A 1 728 ? 48.580 -16.731 -54.873 1.00 84.06 728 PHE A N 1
ATOM 5607 C CA . PHE A 1 728 ? 48.723 -15.818 -53.732 1.00 84.06 728 PHE A CA 1
ATOM 5608 C C . PHE A 1 728 ? 49.277 -16.477 -52.468 1.00 84.06 728 PHE A C 1
ATOM 5610 O O . PHE A 1 728 ? 48.858 -17.575 -52.104 1.00 84.06 728 PHE A O 1
ATOM 5617 N N . VAL A 1 729 ? 50.122 -15.746 -51.742 1.00 87.19 729 VAL A N 1
ATOM 5618 C CA . VAL A 1 729 ? 50.370 -15.975 -50.315 1.00 87.19 729 VAL A CA 1
ATOM 5619 C C . VAL A 1 729 ? 49.533 -14.972 -49.523 1.00 87.19 729 VAL A C 1
ATOM 5621 O O . VAL A 1 729 ? 49.779 -13.771 -49.594 1.00 87.19 729 VAL A O 1
ATOM 5624 N N . PHE A 1 730 ? 48.530 -15.451 -48.795 1.00 86.00 730 PHE A N 1
ATOM 5625 C CA . PHE A 1 730 ? 47.678 -14.620 -47.951 1.00 86.00 730 PHE A CA 1
ATOM 5626 C C . PHE A 1 730 ? 48.346 -14.388 -46.594 1.00 86.00 730 PHE A C 1
ATOM 5628 O O . PHE A 1 730 ? 48.747 -15.346 -45.930 1.00 86.00 730 PHE A O 1
ATOM 5635 N N . ALA A 1 731 ? 48.454 -13.124 -46.191 1.00 83.81 731 ALA A N 1
ATOM 5636 C CA . ALA A 1 731 ? 49.063 -12.690 -44.938 1.00 83.81 731 ALA A CA 1
ATOM 5637 C C . ALA A 1 731 ? 48.106 -11.775 -44.166 1.00 83.81 731 ALA A C 1
ATOM 5639 O O . ALA A 1 731 ? 47.394 -10.976 -44.763 1.00 83.81 731 ALA A O 1
ATOM 5640 N N . ARG A 1 732 ? 48.082 -11.846 -42.836 1.00 79.38 732 ARG A N 1
ATOM 5641 C CA . ARG A 1 732 ? 47.302 -10.898 -42.015 1.00 79.38 732 ARG A CA 1
ATOM 5642 C C . ARG A 1 732 ? 48.109 -9.618 -41.785 1.00 79.38 732 ARG A C 1
ATOM 5644 O O . ARG A 1 732 ? 49.327 -9.687 -41.632 1.00 79.38 732 ARG A O 1
ATOM 5651 N N . PHE A 1 733 ? 47.437 -8.464 -41.734 1.00 70.94 733 PHE A N 1
ATOM 5652 C CA . PHE A 1 733 ? 48.077 -7.159 -41.487 1.00 70.94 733 PHE A CA 1
ATOM 5653 C C . PHE A 1 733 ? 48.754 -7.063 -40.114 1.00 70.94 733 PHE A C 1
ATOM 5655 O O . PHE A 1 733 ? 49.799 -6.439 -39.973 1.00 70.94 733 PHE A O 1
ATOM 5662 N N . SER A 1 734 ? 48.155 -7.683 -39.102 1.00 66.12 734 SER A N 1
ATOM 5663 C CA . SER A 1 734 ? 48.723 -7.867 -37.768 1.00 66.12 734 SER A CA 1
ATOM 5664 C C . SER A 1 734 ? 48.212 -9.172 -37.142 1.00 66.12 734 SER A C 1
ATOM 5666 O O . SER A 1 734 ? 47.129 -9.642 -37.519 1.00 66.12 734 SER A O 1
ATOM 5668 N N . PRO A 1 735 ? 48.914 -9.747 -36.144 1.00 59.62 735 PRO A N 1
ATOM 5669 C CA . PRO A 1 735 ? 48.537 -11.025 -35.526 1.00 59.62 735 PRO A CA 1
ATOM 5670 C C . PRO A 1 735 ? 47.099 -11.075 -34.978 1.00 59.62 735 PRO A C 1
ATOM 5672 O O . PRO A 1 735 ? 46.487 -12.141 -34.928 1.00 59.62 735 PRO A O 1
ATOM 5675 N N . ASN A 1 736 ? 46.545 -9.917 -34.595 1.00 57.22 736 ASN A N 1
ATOM 5676 C CA . ASN A 1 736 ? 45.210 -9.790 -34.003 1.00 57.22 736 ASN A CA 1
ATOM 5677 C C . ASN A 1 736 ? 44.135 -9.264 -34.983 1.00 57.22 736 ASN A C 1
ATOM 5679 O O . ASN A 1 736 ? 42.950 -9.302 -34.647 1.00 57.22 736 ASN A O 1
ATOM 5683 N N . SER A 1 737 ? 44.517 -8.795 -36.178 1.00 62.09 737 SER A N 1
ATOM 5684 C CA . SER A 1 737 ? 43.604 -8.274 -37.222 1.00 62.09 737 SER A CA 1
ATOM 5685 C C . SER A 1 737 ? 42.906 -9.391 -38.000 1.00 62.09 737 SER A C 1
ATOM 5687 O O . SER A 1 737 ? 43.518 -10.429 -38.233 1.00 62.09 737 SER A O 1
ATOM 5689 N N . GLY A 1 738 ? 41.638 -9.233 -38.386 1.00 62.56 738 GLY A N 1
ATOM 5690 C CA . GLY A 1 738 ? 40.963 -10.196 -39.261 1.00 62.56 738 GLY A CA 1
ATOM 5691 C C . GLY A 1 738 ? 40.793 -11.610 -38.694 1.00 62.56 738 GLY A C 1
ATOM 5692 O O . GLY A 1 738 ? 40.956 -12.576 -39.425 1.00 62.56 738 GLY A O 1
ATOM 5693 N N . ASN A 1 739 ? 40.465 -11.794 -37.408 1.00 65.25 739 ASN A N 1
ATOM 5694 C CA . ASN A 1 739 ? 40.268 -13.144 -36.836 1.00 65.25 739 ASN A CA 1
ATOM 5695 C C . ASN A 1 739 ? 39.200 -13.973 -37.579 1.00 65.25 739 ASN A C 1
ATOM 5697 O O . ASN A 1 739 ? 39.372 -15.175 -37.766 1.00 65.25 739 ASN A O 1
ATOM 5701 N N . VAL A 1 740 ? 38.109 -13.338 -38.025 1.00 66.62 740 VAL A N 1
ATOM 5702 C CA . VAL A 1 740 ? 37.069 -14.001 -38.835 1.00 66.62 740 VAL A CA 1
ATOM 5703 C C . VAL A 1 740 ? 37.619 -14.373 -40.215 1.00 66.62 740 VAL A C 1
ATOM 5705 O O . VAL A 1 740 ? 37.369 -15.476 -40.693 1.00 66.62 740 VAL A O 1
ATOM 5708 N N . THR A 1 741 ? 38.414 -13.482 -40.809 1.00 71.31 741 THR A N 1
ATOM 5709 C CA . THR A 1 741 ? 39.131 -13.693 -42.073 1.00 71.31 741 THR A CA 1
ATOM 5710 C C . THR A 1 741 ? 40.135 -14.841 -41.974 1.00 71.31 741 THR A C 1
ATOM 5712 O O . THR A 1 741 ? 40.133 -15.722 -42.827 1.00 71.31 741 THR A O 1
ATOM 5715 N N . GLY A 1 742 ? 40.925 -14.898 -40.900 1.00 70.56 742 GLY A N 1
ATOM 5716 C CA . GLY A 1 742 ? 41.867 -15.981 -40.627 1.00 70.56 742 GLY A CA 1
ATOM 5717 C C . GLY A 1 742 ? 41.168 -17.329 -40.470 1.00 70.56 742 GLY A C 1
ATOM 5718 O O . GLY A 1 742 ? 41.596 -18.300 -41.076 1.00 70.56 742 GLY A O 1
ATOM 5719 N N . ILE A 1 743 ? 40.046 -17.399 -39.743 1.00 70.00 743 ILE A N 1
ATOM 5720 C CA . ILE A 1 743 ? 39.253 -18.637 -39.629 1.00 70.00 743 ILE A CA 1
ATOM 5721 C C . ILE A 1 743 ? 38.703 -19.067 -40.999 1.00 70.00 743 ILE A C 1
ATOM 5723 O O . ILE A 1 743 ? 38.888 -20.215 -41.402 1.00 70.00 743 ILE A O 1
ATOM 5727 N N . ALA A 1 744 ? 38.065 -18.155 -41.738 1.00 73.94 744 ALA A N 1
ATOM 5728 C CA . ALA A 1 744 ? 37.476 -18.469 -43.040 1.00 73.94 744 ALA A CA 1
ATOM 5729 C C . ALA A 1 744 ? 38.532 -18.958 -44.052 1.00 73.94 744 ALA A C 1
ATOM 5731 O O . ALA A 1 744 ? 38.303 -19.922 -44.782 1.00 73.94 744 ALA A O 1
ATOM 5732 N N . LEU A 1 745 ? 39.708 -18.329 -44.074 1.00 74.19 745 LEU A N 1
ATOM 5733 C CA . LEU A 1 745 ? 40.774 -18.648 -45.021 1.00 74.19 745 LEU A CA 1
ATOM 5734 C C . LEU A 1 745 ? 41.630 -19.851 -44.588 1.00 74.19 745 LEU A C 1
ATOM 5736 O O . LEU A 1 745 ? 41.827 -20.775 -45.376 1.00 74.19 745 LEU A O 1
ATOM 5740 N N . GLU A 1 746 ? 42.114 -19.875 -43.343 1.00 73.06 746 GLU A N 1
ATOM 5741 C CA . GLU A 1 746 ? 43.058 -20.892 -42.848 1.00 73.06 746 GLU A CA 1
ATOM 5742 C C . GLU A 1 746 ? 42.388 -22.187 -42.375 1.00 73.06 746 GLU A C 1
ATOM 5744 O O . GLU A 1 746 ? 43.075 -23.202 -42.247 1.00 73.06 746 GLU A O 1
ATOM 5749 N N . GLN A 1 747 ? 41.085 -22.181 -42.076 1.00 73.56 747 GLN A N 1
ATOM 5750 C CA . GLN A 1 747 ? 40.377 -23.376 -41.598 1.00 73.56 747 GLN A CA 1
ATOM 5751 C C . GLN A 1 747 ? 39.370 -23.893 -42.625 1.00 73.56 747 GLN A C 1
ATOM 5753 O O . GLN A 1 747 ? 39.393 -25.076 -42.945 1.00 73.56 747 GLN A O 1
ATOM 5758 N N . GLU A 1 748 ? 38.514 -23.028 -43.174 1.00 74.94 748 GLU A N 1
ATOM 5759 C CA . GLU A 1 748 ? 37.406 -23.468 -44.039 1.00 74.94 748 GLU A CA 1
ATOM 5760 C C . GLU A 1 748 ? 37.803 -23.577 -45.522 1.00 74.94 748 GLU A C 1
ATOM 5762 O O . GLU A 1 748 ? 37.334 -24.466 -46.232 1.00 74.94 748 GLU A O 1
ATOM 5767 N N . ARG A 1 749 ? 38.675 -22.685 -46.012 1.00 78.25 749 ARG A N 1
ATOM 5768 C CA . ARG A 1 749 ? 39.119 -22.646 -47.421 1.00 78.25 749 ARG A CA 1
ATOM 5769 C C . ARG A 1 749 ? 40.499 -23.256 -47.668 1.00 78.25 749 ARG A C 1
ATOM 5771 O O . ARG A 1 749 ? 40.913 -23.346 -48.825 1.00 78.25 749 ARG A O 1
ATOM 5778 N N . ARG A 1 750 ? 41.191 -23.707 -46.618 1.00 80.19 750 ARG A N 1
ATOM 5779 C CA . ARG A 1 750 ? 42.591 -24.154 -46.669 1.00 80.19 750 ARG A CA 1
ATOM 5780 C C . ARG A 1 750 ? 42.857 -25.187 -47.757 1.00 80.19 750 ARG A C 1
ATOM 5782 O O . ARG A 1 750 ? 43.730 -24.957 -48.588 1.00 80.19 750 ARG A O 1
ATOM 5789 N N . ASP A 1 751 ? 42.105 -26.284 -47.779 1.00 81.62 751 ASP A N 1
ATOM 5790 C CA . ASP A 1 751 ? 42.353 -27.386 -48.719 1.00 81.62 751 ASP A CA 1
ATOM 5791 C C . ASP A 1 751 ? 42.120 -26.957 -50.173 1.00 81.62 751 ASP A C 1
ATOM 5793 O O . ASP A 1 751 ? 42.928 -27.256 -51.054 1.00 81.62 751 ASP A O 1
ATOM 5797 N N . ALA A 1 752 ? 41.063 -26.176 -50.417 1.00 82.19 752 ALA A N 1
ATOM 5798 C CA . ALA A 1 752 ? 40.756 -25.635 -51.738 1.00 82.19 752 ALA A CA 1
ATOM 5799 C C . ALA A 1 752 ? 41.835 -24.650 -52.222 1.00 82.19 752 ALA A C 1
ATOM 5801 O O . ALA A 1 752 ? 42.234 -24.682 -53.386 1.00 82.19 752 ALA A O 1
ATOM 5802 N N . TYR A 1 753 ? 42.332 -23.788 -51.333 1.00 82.38 753 TYR A N 1
ATOM 5803 C CA . TYR A 1 753 ? 43.307 -22.755 -51.678 1.00 82.38 753 TYR A CA 1
ATOM 5804 C C . TYR A 1 753 ? 44.713 -23.341 -51.846 1.00 82.38 753 TYR A C 1
ATOM 5806 O O . TYR A 1 753 ? 45.384 -23.011 -52.824 1.00 82.38 753 TYR A O 1
ATOM 5814 N N . LEU A 1 754 ? 45.131 -24.268 -50.975 1.00 81.62 754 LEU A N 1
ATOM 5815 C CA . LEU A 1 754 ? 46.381 -25.020 -51.139 1.00 81.62 754 LEU A CA 1
ATOM 5816 C C . LEU A 1 754 ? 46.365 -25.838 -52.441 1.00 81.62 754 LEU A C 1
ATOM 5818 O O . LEU A 1 754 ? 47.340 -25.811 -53.190 1.00 81.62 754 LEU A O 1
ATOM 5822 N N . GLY A 1 755 ? 45.243 -26.499 -52.758 1.00 78.25 755 GLY A N 1
ATOM 5823 C CA . GLY A 1 755 ? 45.059 -27.232 -54.017 1.00 78.25 755 GLY A CA 1
ATOM 5824 C C . GLY A 1 755 ? 45.109 -26.344 -55.269 1.00 78.25 755 GLY A C 1
ATOM 5825 O O . GLY A 1 755 ? 45.515 -26.804 -56.333 1.00 78.25 755 GLY A O 1
ATOM 5826 N N . ALA A 1 756 ? 44.763 -25.060 -55.140 1.00 76.94 756 ALA A N 1
ATOM 5827 C CA . ALA A 1 756 ? 44.866 -24.051 -56.197 1.00 76.94 756 ALA A CA 1
ATOM 5828 C C . ALA A 1 756 ? 46.230 -23.324 -56.241 1.00 76.94 756 ALA A C 1
ATOM 5830 O O . ALA A 1 756 ? 46.390 -22.372 -57.009 1.00 76.94 756 ALA A O 1
ATOM 5831 N N . GLY A 1 757 ? 47.211 -23.763 -55.442 1.00 77.62 757 GLY A N 1
ATOM 5832 C CA . GLY A 1 757 ? 48.570 -23.214 -55.410 1.00 77.62 757 GLY A CA 1
ATOM 5833 C C . GLY A 1 757 ? 48.746 -21.964 -54.542 1.00 77.62 757 GLY A C 1
ATOM 5834 O O . GLY A 1 757 ? 49.780 -21.306 -54.643 1.00 77.62 757 GLY A O 1
ATOM 5835 N N . HIS A 1 758 ? 47.763 -21.618 -53.707 1.00 84.88 758 HIS A N 1
ATOM 5836 C CA . HIS A 1 758 ? 47.853 -20.522 -52.740 1.00 84.88 758 HIS A CA 1
ATOM 5837 C C . HIS A 1 758 ? 48.552 -20.965 -51.444 1.00 84.88 758 HIS A C 1
ATOM 5839 O O . HIS A 1 758 ? 48.613 -22.152 -51.136 1.00 84.88 758 HIS A O 1
ATOM 5845 N N . GLY A 1 759 ? 49.075 -20.016 -50.667 1.00 81.75 759 GLY A N 1
ATOM 5846 C CA . GLY A 1 759 ? 49.676 -20.250 -49.350 1.00 81.75 759 GLY A CA 1
ATOM 5847 C C . GLY A 1 759 ? 49.133 -19.292 -48.291 1.00 81.75 759 GLY A C 1
ATOM 5848 O O . GLY A 1 759 ? 48.560 -18.261 -48.631 1.00 81.75 759 GLY A O 1
ATOM 5849 N N . PHE A 1 760 ? 49.334 -19.615 -47.013 1.00 83.12 760 PHE A N 1
ATOM 5850 C CA . PHE A 1 760 ? 48.867 -18.806 -45.882 1.00 83.12 760 PHE A CA 1
ATOM 5851 C C . PHE A 1 760 ? 49.978 -18.618 -44.855 1.00 83.12 760 PHE A C 1
ATOM 5853 O O . PHE A 1 760 ? 50.676 -19.579 -44.526 1.00 83.12 760 PHE A O 1
ATOM 5860 N N . VAL A 1 761 ? 50.114 -17.393 -44.353 1.00 82.56 761 VAL A N 1
ATOM 5861 C CA . VAL A 1 761 ? 51.026 -17.021 -43.265 1.00 82.56 761 VAL A CA 1
ATOM 5862 C C . VAL A 1 761 ? 50.292 -16.130 -42.266 1.00 82.56 761 VAL A C 1
ATOM 5864 O O . VAL A 1 761 ? 49.478 -15.285 -42.641 1.00 82.56 761 VAL A O 1
ATOM 5867 N N . ARG A 1 762 ? 50.561 -16.312 -40.974 1.00 74.69 762 ARG A N 1
ATOM 5868 C CA . ARG A 1 762 ? 49.776 -15.667 -39.908 1.00 74.69 762 ARG A CA 1
ATOM 5869 C C . ARG A 1 762 ? 50.163 -14.221 -39.639 1.00 74.69 762 ARG A C 1
ATOM 5871 O O . ARG A 1 762 ? 49.372 -13.480 -39.061 1.00 74.69 762 ARG A O 1
ATOM 5878 N N . ASN A 1 763 ? 51.384 -13.835 -39.984 1.00 74.06 763 ASN A N 1
ATOM 5879 C CA . ASN A 1 763 ? 51.946 -12.518 -39.705 1.00 74.06 763 ASN A CA 1
ATOM 5880 C C . ASN A 1 763 ? 53.161 -12.244 -40.603 1.00 74.06 763 ASN A C 1
ATOM 5882 O O . ASN A 1 763 ? 53.570 -13.089 -41.405 1.00 74.06 763 ASN A O 1
ATOM 5886 N N . LEU A 1 764 ? 53.745 -11.058 -40.429 1.00 79.12 764 LEU A N 1
ATOM 5887 C CA . LEU A 1 764 ? 54.926 -10.621 -41.161 1.00 79.12 764 LEU A CA 1
ATOM 5888 C C . LEU A 1 764 ? 56.137 -11.542 -40.935 1.00 79.12 764 LEU A C 1
ATOM 5890 O O . LEU A 1 764 ? 56.841 -11.859 -41.884 1.00 79.12 764 LEU A O 1
ATOM 5894 N N . ALA A 1 765 ? 56.355 -12.037 -39.714 1.00 78.50 765 ALA A N 1
ATOM 5895 C CA . ALA A 1 765 ? 57.497 -12.900 -39.402 1.00 78.50 765 ALA A CA 1
ATOM 5896 C C . ALA A 1 765 ? 57.440 -14.256 -40.134 1.00 78.50 765 ALA A C 1
ATOM 5898 O O . ALA A 1 765 ? 58.451 -14.735 -40.645 1.00 78.50 765 ALA A O 1
ATOM 5899 N N . GLU A 1 766 ? 56.260 -14.873 -40.240 1.00 82.56 766 GLU A N 1
ATOM 5900 C CA . GLU A 1 766 ? 56.077 -16.092 -41.041 1.00 82.56 766 GLU A CA 1
ATOM 5901 C C . GLU A 1 766 ? 56.225 -15.817 -42.544 1.00 82.56 766 GLU A C 1
ATOM 5903 O O . GLU A 1 766 ? 56.739 -16.664 -43.282 1.00 82.56 766 GLU A O 1
ATOM 5908 N N . LEU A 1 767 ? 55.821 -14.624 -42.998 1.00 84.38 767 LEU A N 1
ATOM 5909 C CA . LEU A 1 767 ? 56.044 -14.188 -44.373 1.00 84.38 767 LEU A CA 1
ATOM 5910 C C . LEU A 1 767 ? 57.545 -14.062 -44.685 1.00 84.38 767 LEU A C 1
ATOM 5912 O O . LEU A 1 767 ? 57.977 -14.560 -45.722 1.00 84.38 767 LEU A O 1
ATOM 5916 N N . GLU A 1 768 ? 58.347 -13.491 -43.781 1.00 82.44 768 GLU A N 1
ATOM 5917 C CA . GLU A 1 768 ? 59.812 -13.401 -43.926 1.00 82.44 768 GLU A CA 1
ATOM 5918 C C . GLU A 1 768 ? 60.457 -14.782 -44.087 1.00 82.44 768 GLU A C 1
ATOM 5920 O O . GLU A 1 768 ? 61.226 -15.019 -45.021 1.00 82.44 768 GLU A O 1
ATOM 5925 N N . VAL A 1 769 ? 60.096 -15.733 -43.217 1.00 82.81 769 VAL A N 1
ATOM 5926 C CA . VAL A 1 769 ? 60.598 -17.116 -43.293 1.00 82.81 769 VAL A CA 1
ATOM 5927 C C . VAL A 1 769 ? 60.207 -17.761 -44.623 1.00 82.81 769 VAL A C 1
ATOM 5929 O O . VAL A 1 769 ? 61.005 -18.474 -45.237 1.00 82.81 769 VAL A O 1
ATOM 5932 N N . ARG A 1 770 ? 58.993 -17.491 -45.115 1.00 82.44 770 ARG A N 1
ATOM 5933 C CA . ARG A 1 770 ? 58.526 -18.009 -46.404 1.00 82.44 770 ARG A CA 1
ATOM 5934 C C . ARG A 1 770 ? 59.303 -17.413 -47.580 1.00 82.44 770 ARG A C 1
ATOM 5936 O O . ARG A 1 770 ? 59.688 -18.164 -48.475 1.00 82.44 770 ARG A O 1
ATOM 5943 N N . LEU A 1 771 ? 59.559 -16.105 -47.567 1.00 79.50 771 LEU A N 1
ATOM 5944 C CA . LEU A 1 771 ? 60.333 -15.394 -48.593 1.00 79.50 771 LEU A CA 1
ATOM 5945 C C . LEU A 1 771 ? 61.831 -15.744 -48.553 1.00 79.50 771 LEU A C 1
ATOM 5947 O O . LEU A 1 771 ? 62.524 -15.641 -49.570 1.00 79.50 771 LEU A O 1
ATOM 5951 N N . ALA A 1 772 ? 62.349 -16.208 -47.411 1.00 76.25 772 ALA A N 1
ATOM 5952 C CA . ALA A 1 772 ? 63.709 -16.731 -47.299 1.00 76.25 772 ALA A CA 1
ATOM 5953 C C . ALA A 1 772 ? 63.926 -17.979 -48.183 1.00 76.25 772 ALA A C 1
ATOM 5955 O O . ALA A 1 772 ? 64.996 -18.127 -48.780 1.00 76.25 772 ALA A O 1
ATOM 5956 N N . GLY A 1 773 ? 62.895 -18.823 -48.329 1.00 69.25 773 GLY A N 1
ATOM 5957 C CA . GLY A 1 773 ? 62.915 -20.074 -49.101 1.00 69.25 773 GLY A CA 1
ATOM 5958 C C . GLY A 1 773 ? 62.717 -19.945 -50.621 1.00 69.25 773 GLY A C 1
ATOM 5959 O O . GLY A 1 773 ? 62.764 -20.960 -51.312 1.00 69.25 773 GLY A O 1
ATOM 5960 N N . GLY A 1 774 ? 62.493 -18.738 -51.153 1.00 66.44 774 GLY A N 1
ATOM 5961 C CA . GLY A 1 774 ? 62.315 -18.467 -52.588 1.00 66.44 774 GLY A CA 1
ATOM 5962 C C . GLY A 1 774 ? 61.323 -17.323 -52.860 1.00 66.44 774 GLY A C 1
ATOM 5963 O O . GLY A 1 774 ? 60.553 -16.958 -51.970 1.00 66.44 774 GLY A O 1
ATOM 5964 N N . PRO A 1 775 ? 61.318 -16.725 -54.067 1.00 60.81 775 PRO A N 1
ATOM 5965 C CA . PRO A 1 775 ? 60.444 -15.594 -54.380 1.00 60.81 775 PRO A CA 1
ATOM 5966 C C . PRO A 1 775 ? 58.962 -16.008 -54.404 1.00 60.81 775 PRO A C 1
ATOM 5968 O O . PRO A 1 775 ? 58.583 -16.944 -55.107 1.00 60.81 775 PRO A O 1
ATOM 5971 N N . ALA A 1 776 ? 58.108 -15.285 -53.671 1.00 62.16 776 ALA A N 1
ATOM 5972 C CA . ALA A 1 776 ? 56.654 -15.411 -53.794 1.00 62.16 776 ALA A CA 1
ATOM 5973 C C . ALA A 1 776 ? 56.148 -14.702 -55.067 1.00 62.16 776 ALA A C 1
ATOM 5975 O O . ALA A 1 776 ? 56.674 -13.656 -55.456 1.00 62.16 776 ALA A O 1
ATOM 5976 N N . GLY A 1 777 ? 55.124 -15.273 -55.715 1.00 67.44 777 GLY A N 1
ATOM 5977 C CA . GLY A 1 777 ? 54.500 -14.706 -56.918 1.00 67.44 777 GLY A CA 1
ATOM 5978 C C . GLY A 1 777 ? 53.739 -13.410 -56.626 1.00 67.44 777 GLY A C 1
ATOM 5979 O O . GLY A 1 777 ? 54.081 -12.368 -57.173 1.00 67.44 777 GLY A O 1
ATOM 5980 N N . CYS A 1 778 ? 52.757 -13.462 -55.723 1.00 81.94 778 CYS A N 1
ATOM 5981 C CA . CYS A 1 778 ? 52.043 -12.294 -55.207 1.00 81.94 778 CYS A CA 1
ATOM 5982 C C . CYS A 1 778 ? 51.641 -12.516 -53.740 1.00 81.94 778 CYS A C 1
ATOM 5984 O O . CYS A 1 778 ? 51.283 -13.634 -53.361 1.00 81.94 778 CYS A O 1
ATOM 5986 N N . VAL A 1 779 ? 51.685 -11.463 -52.920 1.00 86.06 779 VAL A N 1
ATOM 5987 C CA . VAL A 1 779 ? 51.223 -11.490 -51.523 1.00 86.06 779 VAL A CA 1
ATOM 5988 C C . VAL A 1 779 ? 49.949 -10.667 -51.380 1.00 86.06 779 VAL A C 1
ATOM 5990 O O . VAL A 1 779 ? 49.884 -9.528 -51.838 1.00 86.06 779 VAL A O 1
ATOM 5993 N N . ALA A 1 780 ? 48.936 -11.244 -50.739 1.00 87.31 780 ALA A N 1
ATOM 5994 C CA . ALA A 1 780 ? 47.686 -10.568 -50.422 1.00 87.31 780 ALA A CA 1
ATOM 5995 C C . ALA A 1 780 ? 47.594 -10.352 -48.909 1.00 87.31 780 ALA A C 1
ATOM 5997 O O . ALA A 1 780 ? 47.422 -11.313 -48.158 1.00 87.31 780 ALA A O 1
ATOM 5998 N N . PHE A 1 781 ? 47.704 -9.104 -48.456 1.00 86.62 781 PHE A N 1
ATOM 5999 C CA . PHE A 1 781 ? 47.401 -8.761 -47.073 1.00 86.62 781 PHE A CA 1
ATOM 6000 C C . PHE A 1 781 ? 45.890 -8.675 -46.892 1.00 86.62 781 PHE A C 1
ATOM 6002 O O . PHE A 1 781 ? 45.230 -7.922 -47.603 1.00 86.62 781 PHE A O 1
ATOM 6009 N N . VAL A 1 782 ? 45.344 -9.459 -45.967 1.00 83.50 782 VAL A N 1
ATOM 6010 C CA . VAL A 1 782 ? 43.900 -9.621 -45.789 1.00 83.50 782 VAL A CA 1
ATOM 6011 C C . VAL A 1 782 ? 43.413 -9.042 -44.469 1.00 83.50 782 VAL A C 1
ATOM 6013 O O . VAL A 1 782 ? 44.063 -9.205 -43.434 1.00 83.50 782 VAL A O 1
ATOM 6016 N N . ASP A 1 783 ? 42.235 -8.423 -44.496 1.00 80.00 783 ASP A N 1
ATOM 6017 C CA . ASP A 1 783 ? 41.477 -8.066 -43.293 1.00 80.00 783 ASP A CA 1
ATOM 6018 C C . ASP A 1 783 ? 39.959 -8.152 -43.548 1.00 80.00 783 ASP A C 1
ATOM 6020 O O . ASP A 1 783 ? 39.506 -8.351 -44.679 1.00 80.00 783 ASP A O 1
ATOM 6024 N N . ASP A 1 784 ? 39.145 -8.082 -42.497 1.00 76.00 784 ASP A N 1
ATOM 6025 C CA . ASP A 1 784 ? 37.686 -8.142 -42.626 1.00 76.00 784 ASP A CA 1
ATOM 6026 C C . ASP A 1 784 ? 37.090 -6.823 -43.141 1.00 76.00 784 ASP A C 1
ATOM 6028 O O . ASP A 1 784 ? 36.211 -6.832 -44.007 1.00 76.00 784 ASP A O 1
ATOM 6032 N N . GLN A 1 785 ? 37.562 -5.685 -42.640 1.00 76.31 785 GLN A N 1
ATOM 6033 C CA . GLN A 1 785 ? 36.953 -4.390 -42.909 1.00 76.31 785 GLN A CA 1
ATOM 6034 C C . GLN A 1 785 ? 37.959 -3.263 -43.087 1.00 76.31 785 GLN A C 1
ATOM 6036 O O . GLN A 1 785 ? 39.025 -3.221 -42.482 1.00 76.31 785 GLN A O 1
ATOM 6041 N N . PHE A 1 786 ? 37.539 -2.279 -43.874 1.00 78.38 786 PHE A N 1
ATOM 6042 C CA . PHE A 1 786 ? 38.363 -1.160 -44.275 1.00 78.38 786 PHE A CA 1
ATOM 6043 C C . PHE A 1 786 ? 37.575 0.156 -44.278 1.00 78.38 786 PHE A C 1
ATOM 6045 O O . PHE A 1 786 ? 36.957 0.553 -45.261 1.00 78.38 786 PHE A O 1
ATOM 6052 N N . ALA A 1 787 ? 37.569 0.842 -43.134 1.00 75.94 787 ALA A N 1
ATOM 6053 C CA . ALA A 1 787 ? 36.788 2.064 -42.943 1.00 75.94 787 ALA A CA 1
ATOM 6054 C C . ALA A 1 787 ? 37.542 3.323 -43.409 1.00 75.94 787 ALA A C 1
ATOM 6056 O O . ALA A 1 787 ? 37.490 3.675 -44.581 1.00 75.94 787 ALA A O 1
ATOM 6057 N N . SER A 1 788 ? 38.255 4.005 -42.510 1.00 75.62 788 SER A N 1
ATOM 6058 C CA . SER A 1 788 ? 39.009 5.236 -42.809 1.00 75.62 788 SER A CA 1
ATOM 6059 C C . SER A 1 788 ? 40.363 4.990 -43.482 1.00 75.62 788 SER A C 1
ATOM 6061 O O . SER A 1 788 ? 41.025 5.946 -43.881 1.00 75.62 788 SER A O 1
ATOM 6063 N N . GLY A 1 789 ? 40.813 3.734 -43.523 1.00 78.06 789 GLY A N 1
ATOM 6064 C CA . GLY A 1 789 ? 42.161 3.348 -43.938 1.00 78.06 789 GLY A CA 1
ATOM 6065 C C . GLY A 1 789 ? 43.273 3.666 -42.932 1.00 78.06 789 GLY A C 1
ATOM 6066 O O . GLY A 1 789 ? 44.422 3.350 -43.209 1.00 78.06 789 GLY A O 1
ATOM 6067 N N . GLY A 1 790 ? 42.960 4.240 -41.762 1.00 81.25 790 GLY A N 1
ATOM 6068 C CA . GLY A 1 790 ? 43.958 4.736 -40.802 1.00 81.25 790 GLY A CA 1
ATOM 6069 C C . GLY A 1 790 ? 44.960 3.685 -40.317 1.00 81.25 790 GLY A C 1
ATOM 6070 O O . GLY A 1 790 ? 46.163 3.900 -40.421 1.00 81.25 790 GLY A O 1
ATOM 6071 N N . GLN A 1 791 ? 44.477 2.523 -39.870 1.00 80.12 791 GLN A N 1
ATOM 6072 C CA . GLN A 1 791 ? 45.327 1.420 -39.409 1.00 80.12 791 GLN A CA 1
ATOM 6073 C C . GLN A 1 791 ? 46.237 0.867 -40.520 1.00 80.12 791 GLN A C 1
ATOM 6075 O O . GLN A 1 791 ? 47.418 0.629 -40.282 1.00 80.12 791 GLN A O 1
ATOM 6080 N N . ALA A 1 792 ? 45.715 0.700 -41.739 1.00 83.00 792 ALA A N 1
ATOM 6081 C CA . ALA A 1 792 ? 46.506 0.252 -42.886 1.00 83.00 792 ALA A CA 1
ATOM 6082 C C . ALA A 1 792 ? 47.560 1.301 -43.286 1.00 83.00 792 ALA A C 1
ATOM 6084 O O . ALA A 1 792 ? 48.721 0.954 -43.483 1.00 83.00 792 ALA A O 1
ATOM 6085 N N . SER A 1 793 ? 47.191 2.586 -43.324 1.00 87.00 793 SER A N 1
ATOM 6086 C CA . SER A 1 793 ? 48.126 3.701 -43.525 1.00 87.00 793 SER A CA 1
ATOM 6087 C C . SER A 1 793 ? 49.232 3.726 -42.466 1.00 87.00 793 SER A C 1
ATOM 6089 O O . SER A 1 793 ? 50.404 3.847 -42.811 1.00 87.00 793 SER A O 1
ATOM 6091 N N . ALA A 1 794 ? 48.882 3.567 -41.188 1.00 86.38 794 ALA A N 1
ATOM 6092 C CA . ALA A 1 794 ? 49.842 3.525 -40.088 1.00 86.38 794 ALA A CA 1
ATOM 6093 C C . ALA A 1 794 ? 50.791 2.319 -40.199 1.00 86.38 794 ALA A C 1
ATOM 6095 O O . ALA A 1 794 ? 51.995 2.467 -40.005 1.00 86.38 794 ALA A O 1
ATOM 6096 N N . GLN A 1 795 ? 50.276 1.145 -40.580 1.00 86.12 795 GLN A N 1
ATOM 6097 C CA . GLN A 1 795 ? 51.089 -0.054 -40.794 1.00 86.12 795 GLN A CA 1
ATOM 6098 C C . GLN A 1 795 ? 52.086 0.125 -41.949 1.00 86.12 795 GLN A C 1
ATOM 6100 O O . GLN A 1 795 ? 53.240 -0.279 -41.826 1.00 86.12 795 GLN A O 1
ATOM 6105 N N . LEU A 1 796 ? 51.666 0.765 -43.046 1.00 87.38 796 LEU A N 1
ATOM 6106 C CA . LEU A 1 796 ? 52.535 1.065 -44.186 1.00 87.38 796 LEU A CA 1
ATOM 6107 C C . LEU A 1 796 ? 53.632 2.075 -43.822 1.00 87.38 796 LEU A C 1
ATOM 6109 O O . LEU A 1 796 ? 54.793 1.852 -44.155 1.00 87.38 796 LEU A O 1
ATOM 6113 N N . LEU A 1 797 ? 53.295 3.153 -43.109 1.00 88.25 797 LEU A N 1
ATOM 6114 C CA . LEU A 1 797 ? 54.289 4.127 -42.640 1.00 88.25 797 LEU A CA 1
ATOM 6115 C C . LEU A 1 797 ? 55.299 3.488 -41.682 1.00 88.25 797 LEU A C 1
ATOM 6117 O O . LEU A 1 797 ? 56.497 3.742 -41.801 1.00 88.25 797 LEU A O 1
ATOM 6121 N N . HIS A 1 798 ? 54.829 2.608 -40.791 1.00 87.88 798 HIS A N 1
ATOM 6122 C CA . HIS A 1 798 ? 55.702 1.824 -39.918 1.00 87.88 798 HIS A CA 1
ATOM 6123 C C . HIS A 1 798 ? 56.648 0.921 -40.719 1.00 87.88 798 HIS A C 1
ATOM 6125 O O . HIS A 1 798 ? 57.855 0.944 -40.495 1.00 87.88 798 HIS A O 1
ATOM 6131 N N . TRP A 1 799 ? 56.136 0.169 -41.700 1.00 86.94 799 TRP A N 1
ATOM 6132 C CA . TRP A 1 799 ? 56.969 -0.672 -42.569 1.00 86.94 799 TRP A CA 1
ATOM 6133 C C . TRP A 1 799 ? 57.982 0.127 -43.389 1.00 86.94 799 TRP A C 1
ATOM 6135 O O . TRP A 1 799 ? 59.071 -0.371 -43.653 1.00 86.94 799 TRP A O 1
ATOM 6145 N N . ALA A 1 800 ? 57.657 1.362 -43.770 1.00 85.94 800 ALA A N 1
ATOM 6146 C CA . ALA A 1 800 ? 58.580 2.261 -44.457 1.00 85.94 800 ALA A CA 1
ATOM 6147 C C . ALA A 1 800 ? 59.630 2.898 -43.527 1.00 85.94 800 ALA A C 1
ATOM 6149 O O . ALA A 1 800 ? 60.504 3.618 -44.006 1.00 85.94 800 ALA A O 1
ATOM 6150 N N . GLY A 1 801 ? 59.566 2.630 -42.217 1.00 85.69 801 GLY A N 1
ATOM 6151 C CA . GLY A 1 801 ? 60.498 3.163 -41.225 1.00 85.69 801 GLY A CA 1
ATOM 6152 C C . GLY A 1 801 ? 60.244 4.624 -40.849 1.00 85.69 801 GLY A C 1
ATOM 6153 O O . GLY A 1 801 ? 61.145 5.267 -40.316 1.00 85.69 801 GLY A O 1
ATOM 6154 N N . VAL A 1 802 ? 59.049 5.161 -41.123 1.00 87.94 802 VAL A N 1
ATOM 6155 C CA . VAL A 1 802 ? 58.691 6.545 -40.777 1.00 87.94 802 VAL A CA 1
ATOM 6156 C C . VAL A 1 802 ? 58.424 6.638 -39.268 1.00 87.94 802 VAL A C 1
ATOM 6158 O O . VAL A 1 802 ? 57.543 5.918 -38.779 1.00 87.94 802 VAL A O 1
ATOM 6161 N N . PRO A 1 803 ? 59.126 7.515 -38.519 1.00 87.00 803 PRO A N 1
ATOM 6162 C CA . PRO A 1 803 ? 58.877 7.721 -37.095 1.00 87.00 803 PRO A CA 1
ATOM 6163 C C . PRO A 1 803 ? 57.425 8.112 -36.821 1.00 87.00 803 PRO A C 1
ATOM 6165 O O . PRO A 1 803 ? 56.796 8.835 -37.596 1.00 87.00 803 PRO A O 1
ATOM 6168 N N . ARG A 1 804 ? 56.873 7.637 -35.703 1.00 86.00 804 ARG A N 1
ATOM 6169 C CA . ARG A 1 804 ? 55.448 7.801 -35.384 1.00 86.00 804 ARG A CA 1
ATOM 6170 C C . ARG A 1 804 ? 55.047 9.264 -35.204 1.00 86.00 804 ARG A C 1
ATOM 6172 O O . ARG A 1 804 ? 53.912 9.626 -35.498 1.00 86.00 804 ARG A O 1
ATOM 6179 N N . GLU A 1 805 ? 55.975 10.099 -34.759 1.00 86.56 805 GLU A N 1
ATOM 6180 C CA . GLU A 1 805 ? 55.825 11.545 -34.586 1.00 86.56 805 GLU A CA 1
ATOM 6181 C C . GLU A 1 805 ? 55.629 12.275 -35.924 1.00 86.56 805 GLU A C 1
ATOM 6183 O O . GLU A 1 805 ? 55.033 13.350 -35.963 1.00 86.56 805 GLU A O 1
ATOM 6188 N N . GLU A 1 806 ? 56.092 11.673 -37.022 1.00 85.50 806 GLU A N 1
ATOM 6189 C CA . GLU A 1 806 ? 55.992 12.205 -38.384 1.00 85.50 806 GLU A CA 1
ATOM 6190 C C . GLU A 1 806 ? 54.753 11.685 -39.130 1.00 85.50 806 GLU A C 1
ATOM 6192 O O . GLU A 1 806 ? 54.456 12.128 -40.241 1.00 85.50 806 GLU A O 1
ATOM 6197 N N . TRP A 1 807 ? 53.986 10.765 -38.533 1.00 87.56 807 TRP A N 1
ATOM 6198 C CA . TRP A 1 807 ? 52.735 10.307 -39.135 1.00 87.56 807 TRP A CA 1
ATOM 6199 C C . TRP A 1 807 ? 51.704 11.445 -39.150 1.00 87.56 807 TRP A C 1
ATOM 6201 O O . TRP A 1 807 ? 51.716 12.302 -38.263 1.00 87.56 807 TRP A 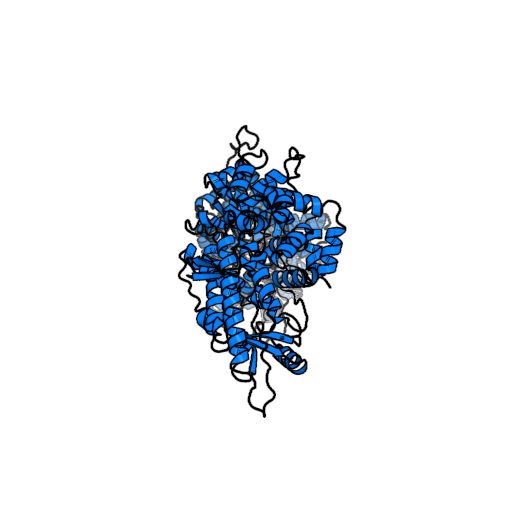O 1
ATOM 6211 N N . PRO A 1 808 ? 50.741 11.446 -40.091 1.00 82.81 808 PRO A N 1
ATOM 6212 C CA . PRO A 1 808 ? 49.610 12.363 -40.040 1.00 82.81 808 PRO A CA 1
ATOM 6213 C C . PRO A 1 808 ? 48.924 12.324 -38.669 1.00 82.81 808 PRO A C 1
ATOM 6215 O O . PRO A 1 808 ? 48.600 11.244 -38.171 1.00 82.81 808 PRO A O 1
ATOM 6218 N N . ALA A 1 809 ? 48.648 13.493 -38.080 1.00 75.12 809 ALA A N 1
ATOM 6219 C CA . ALA A 1 809 ? 48.082 13.616 -36.729 1.00 75.12 809 ALA A CA 1
ATOM 6220 C C . ALA A 1 809 ? 46.835 12.735 -36.501 1.00 75.12 809 ALA A C 1
ATOM 6222 O O . ALA A 1 809 ? 46.646 12.176 -35.425 1.00 75.12 809 ALA A O 1
ATOM 6223 N N . ALA A 1 810 ? 46.023 12.540 -37.546 1.00 69.44 810 ALA A N 1
ATOM 6224 C CA . ALA A 1 810 ? 44.830 11.696 -37.520 1.00 69.44 810 ALA A CA 1
ATOM 6225 C C . ALA A 1 810 ? 45.098 10.194 -37.277 1.00 69.44 810 ALA A C 1
ATOM 6227 O O . ALA A 1 810 ? 44.164 9.481 -36.921 1.00 69.44 810 ALA A O 1
ATOM 6228 N N . ILE A 1 811 ? 46.328 9.702 -37.484 1.00 78.19 811 ILE A N 1
ATOM 6229 C CA . ILE A 1 811 ? 46.693 8.280 -37.334 1.00 78.19 811 ILE A CA 1
ATOM 6230 C C . ILE A 1 811 ? 47.844 8.030 -36.348 1.00 78.19 811 ILE A C 1
ATOM 6232 O O . ILE A 1 811 ? 48.126 6.880 -36.020 1.00 78.19 811 ILE A O 1
ATOM 6236 N N . GLN A 1 812 ? 48.460 9.078 -35.788 1.00 79.69 812 GLN A N 1
ATOM 6237 C CA . GLN A 1 812 ? 49.474 8.957 -34.725 1.00 79.69 812 GLN A CA 1
ATOM 6238 C C . GLN A 1 812 ? 48.960 8.194 -33.495 1.00 79.69 812 GLN A C 1
ATOM 6240 O O . GLN A 1 812 ? 49.733 7.558 -32.779 1.00 79.69 812 GLN A O 1
ATOM 6245 N N . GLY A 1 813 ? 47.649 8.230 -33.243 1.00 71.00 813 GLY A N 1
ATOM 6246 C CA . GLY A 1 813 ? 46.991 7.525 -32.142 1.00 71.00 813 GLY A CA 1
ATOM 6247 C C . GLY A 1 813 ? 46.634 6.059 -32.417 1.00 71.00 813 GLY A C 1
ATOM 6248 O O . GLY A 1 813 ? 46.150 5.396 -31.498 1.00 71.00 813 GLY A O 1
ATOM 6249 N N . GLU A 1 814 ? 46.859 5.537 -33.630 1.00 73.25 814 GLU A N 1
ATOM 6250 C CA . GLU A 1 814 ? 46.426 4.184 -34.014 1.00 73.25 814 GLU A CA 1
ATOM 6251 C C . GLU A 1 814 ? 47.111 3.093 -33.177 1.00 73.25 814 GLU A C 1
ATOM 6253 O O . GLU A 1 814 ? 48.330 3.079 -32.980 1.00 73.25 814 GLU A O 1
ATOM 6258 N N . ARG A 1 815 ? 46.317 2.164 -32.643 1.00 67.88 815 ARG A N 1
ATOM 6259 C CA . ARG A 1 815 ? 46.783 1.051 -31.793 1.00 67.88 815 ARG A CA 1
ATOM 6260 C C . ARG A 1 815 ? 46.681 -0.263 -32.582 1.00 67.88 815 ARG A C 1
ATOM 6262 O O . ARG A 1 815 ? 45.951 -0.325 -33.560 1.00 67.88 815 ARG A O 1
ATOM 6269 N N . ASN A 1 816 ? 47.366 -1.325 -32.146 1.00 69.25 816 ASN A N 1
ATOM 6270 C CA . ASN A 1 816 ? 47.412 -2.644 -32.819 1.00 69.25 816 ASN A CA 1
ATOM 6271 C C . ASN A 1 816 ? 48.160 -2.690 -34.169 1.00 69.25 816 ASN A C 1
ATOM 6273 O O . ASN A 1 816 ? 47.833 -3.511 -35.029 1.00 69.25 816 ASN A O 1
ATOM 6277 N N . ILE A 1 817 ? 49.176 -1.841 -34.329 1.00 76.06 817 ILE A N 1
ATOM 6278 C CA . ILE A 1 817 ? 50.156 -1.937 -35.418 1.00 76.06 817 ILE A CA 1
ATOM 6279 C C . ILE A 1 817 ? 51.141 -3.064 -35.087 1.00 76.06 817 ILE A C 1
ATOM 6281 O O . ILE A 1 817 ? 51.614 -3.155 -33.951 1.00 76.06 817 ILE A O 1
ATOM 6285 N N . ASP A 1 818 ? 51.426 -3.938 -36.053 1.00 77.62 818 ASP A N 1
ATOM 6286 C CA . ASP A 1 818 ? 52.512 -4.907 -35.931 1.00 77.62 818 ASP A CA 1
ATOM 6287 C C . ASP A 1 818 ? 53.840 -4.150 -36.005 1.00 77.62 818 ASP A C 1
ATOM 6289 O O . ASP A 1 818 ? 54.220 -3.646 -37.063 1.00 77.62 818 ASP A O 1
ATOM 6293 N N . MET A 1 819 ? 54.513 -4.039 -34.858 1.00 78.25 819 MET A N 1
ATOM 6294 C CA . MET A 1 819 ? 55.758 -3.283 -34.727 1.00 78.25 819 MET A CA 1
ATOM 6295 C C . MET A 1 819 ? 56.978 -4.044 -35.267 1.00 78.25 819 MET A C 1
ATOM 6297 O O . MET A 1 819 ? 58.089 -3.515 -35.222 1.00 78.25 819 MET A O 1
ATOM 6301 N N . SER A 1 820 ? 56.794 -5.261 -35.786 1.00 77.69 820 SER A N 1
ATOM 6302 C CA . SER A 1 820 ? 57.853 -6.027 -36.443 1.00 77.69 820 SER A CA 1
ATOM 6303 C C . SER A 1 820 ? 58.416 -5.250 -37.637 1.00 77.69 820 SER A C 1
ATOM 6305 O O . SER A 1 820 ? 57.665 -4.727 -38.462 1.00 77.69 820 SER A O 1
ATOM 6307 N N . ALA A 1 821 ? 59.743 -5.166 -37.731 1.00 77.56 821 ALA A N 1
ATOM 6308 C CA . ALA A 1 821 ? 60.406 -4.533 -38.864 1.00 77.56 821 ALA A CA 1
ATOM 6309 C C . ALA A 1 821 ? 60.424 -5.502 -40.062 1.00 77.56 821 ALA A C 1
ATOM 6311 O O . ALA A 1 821 ? 60.832 -6.654 -39.883 1.00 77.56 821 ALA A O 1
ATOM 6312 N N . PRO A 1 822 ? 59.993 -5.076 -41.263 1.00 81.75 822 PRO A N 1
ATOM 6313 C CA . PRO A 1 822 ? 60.118 -5.896 -42.462 1.00 81.75 822 PRO A CA 1
ATOM 6314 C C . PRO A 1 822 ? 61.598 -6.071 -42.828 1.00 81.75 822 PRO A C 1
ATOM 6316 O O . PRO A 1 822 ? 62.390 -5.134 -42.726 1.00 81.75 822 PRO A O 1
ATOM 6319 N N . GLY A 1 823 ? 61.967 -7.268 -43.272 1.00 82.06 823 GLY A N 1
ATOM 6320 C CA . GLY A 1 823 ? 63.280 -7.549 -43.842 1.00 82.06 823 GLY A CA 1
ATOM 6321 C C . GLY A 1 823 ? 63.419 -7.010 -45.269 1.00 82.06 823 GLY A C 1
ATOM 6322 O O . GLY A 1 823 ? 62.434 -6.656 -45.925 1.00 82.06 823 GLY A O 1
ATOM 6323 N N . ASP A 1 824 ? 64.651 -7.000 -45.788 1.00 81.62 824 ASP A N 1
ATOM 6324 C CA . ASP A 1 824 ? 64.976 -6.436 -47.110 1.00 81.62 824 ASP A CA 1
ATOM 6325 C C . ASP A 1 824 ? 64.130 -7.039 -48.245 1.00 81.62 824 ASP A C 1
ATOM 6327 O O . ASP A 1 824 ? 63.638 -6.320 -49.114 1.00 81.62 824 ASP A O 1
ATOM 6331 N N . ARG A 1 825 ? 63.869 -8.355 -48.202 1.00 80.06 825 ARG A N 1
ATOM 6332 C CA . ARG A 1 825 ? 63.059 -9.058 -49.215 1.00 80.06 825 ARG A CA 1
ATOM 6333 C C . ARG A 1 825 ? 61.583 -8.658 -49.188 1.00 80.06 825 ARG A C 1
ATOM 6335 O O . ARG A 1 825 ? 60.940 -8.620 -50.237 1.00 80.06 825 ARG A O 1
ATOM 6342 N N . THR A 1 826 ? 61.034 -8.352 -48.016 1.00 82.12 826 THR A N 1
ATOM 6343 C CA . THR A 1 826 ? 59.653 -7.870 -47.882 1.00 82.12 826 THR A CA 1
ATOM 6344 C C . THR A 1 826 ? 59.530 -6.417 -48.315 1.00 82.12 826 THR A C 1
ATOM 6346 O O . THR A 1 826 ? 58.560 -6.059 -48.983 1.00 82.12 826 THR A O 1
ATOM 6349 N N . LEU A 1 827 ? 60.532 -5.585 -48.019 1.00 82.56 827 LEU A N 1
ATOM 6350 C CA . LEU A 1 827 ? 60.604 -4.216 -48.534 1.00 82.56 827 LEU A CA 1
ATOM 6351 C C . LEU A 1 827 ? 60.702 -4.192 -50.067 1.00 82.56 827 LEU A C 1
ATOM 6353 O O . LEU A 1 827 ? 59.998 -3.418 -50.716 1.00 82.56 827 LEU A O 1
ATOM 6357 N N . GLU A 1 828 ? 61.516 -5.067 -50.663 1.00 82.00 828 GLU A N 1
ATOM 6358 C CA . GLU A 1 828 ? 61.563 -5.262 -52.119 1.00 82.00 828 GLU A CA 1
ATOM 6359 C C . GLU A 1 828 ? 60.209 -5.706 -52.679 1.00 82.00 828 GLU A C 1
ATOM 6361 O O . GLU A 1 828 ? 59.755 -5.190 -53.702 1.00 82.00 828 GLU A O 1
ATOM 6366 N N . LEU A 1 829 ? 59.527 -6.632 -52.001 1.00 80.75 829 LEU A N 1
ATOM 6367 C CA . LEU A 1 829 ? 58.206 -7.102 -52.402 1.00 80.75 829 LEU A CA 1
ATOM 6368 C C . LEU A 1 829 ? 57.169 -5.963 -52.396 1.00 80.75 829 LEU A C 1
ATOM 6370 O O . LEU A 1 829 ? 56.482 -5.785 -53.406 1.00 80.75 829 LEU A O 1
ATOM 6374 N N . LEU A 1 830 ? 57.099 -5.170 -51.320 1.00 81.50 830 LEU A N 1
ATOM 6375 C CA . LEU A 1 830 ? 56.217 -3.997 -51.193 1.00 81.50 830 LEU A CA 1
ATOM 6376 C C . LEU A 1 830 ? 56.497 -2.934 -52.274 1.00 81.50 830 LEU A C 1
ATOM 6378 O O . LEU A 1 830 ? 55.589 -2.234 -52.718 1.00 81.50 830 LEU A O 1
ATOM 6382 N N . ARG A 1 831 ? 57.742 -2.851 -52.760 1.00 83.62 831 ARG A N 1
ATOM 6383 C CA . ARG A 1 831 ? 58.155 -1.974 -53.871 1.00 83.62 831 ARG A CA 1
ATOM 6384 C C . ARG A 1 831 ? 57.972 -2.589 -55.262 1.00 83.62 831 ARG A C 1
ATOM 6386 O O . ARG A 1 831 ? 58.086 -1.881 -56.254 1.00 83.62 831 ARG A O 1
ATOM 6393 N N . SER A 1 832 ? 57.682 -3.887 -55.362 1.00 77.44 832 SER A N 1
ATOM 6394 C CA . SER A 1 832 ? 57.640 -4.616 -56.641 1.00 77.44 832 SER A CA 1
ATOM 6395 C C . SER A 1 832 ? 56.279 -4.610 -57.347 1.00 77.44 832 SER A C 1
ATOM 6397 O O . SER A 1 832 ? 56.149 -5.215 -58.408 1.00 77.44 832 SER A O 1
ATOM 6399 N N . GLY A 1 833 ? 55.250 -3.994 -56.749 1.00 71.31 833 GLY A N 1
ATOM 6400 C CA . GLY A 1 833 ? 53.873 -3.992 -57.271 1.00 71.31 833 GLY A CA 1
ATOM 6401 C C . GLY A 1 833 ? 53.142 -5.336 -57.142 1.00 71.31 833 GLY A C 1
ATOM 6402 O O . GLY A 1 833 ? 52.004 -5.467 -57.574 1.00 71.31 833 GLY A O 1
ATOM 6403 N N . ARG A 1 834 ? 53.769 -6.345 -56.522 1.00 78.38 834 ARG A N 1
ATOM 6404 C CA . ARG A 1 834 ? 53.224 -7.704 -56.337 1.00 78.38 834 ARG A CA 1
ATOM 6405 C C . ARG A 1 834 ? 52.501 -7.884 -55.000 1.00 78.38 834 ARG A C 1
ATOM 6407 O O . ARG A 1 834 ? 52.447 -8.995 -54.470 1.00 78.38 834 ARG A O 1
ATOM 6414 N N . VAL A 1 835 ? 51.965 -6.800 -54.445 1.00 84.81 835 VAL A N 1
ATOM 6415 C CA . VAL A 1 835 ? 51.250 -6.793 -53.166 1.00 84.81 835 VAL A CA 1
ATOM 6416 C C . VAL A 1 835 ? 49.840 -6.256 -53.367 1.00 84.81 835 VAL A C 1
ATOM 6418 O O . VAL A 1 835 ? 49.655 -5.180 -53.932 1.00 84.81 835 VAL A O 1
ATOM 6421 N N . ARG A 1 836 ? 48.855 -7.011 -52.878 1.00 86.62 836 ARG A N 1
ATOM 6422 C CA . ARG A 1 836 ? 47.442 -6.616 -52.832 1.00 86.62 836 ARG A CA 1
ATOM 6423 C C . ARG A 1 836 ? 46.986 -6.482 -51.391 1.00 86.62 836 ARG A C 1
ATOM 6425 O O . ARG A 1 836 ? 47.374 -7.285 -50.547 1.00 86.62 836 ARG A O 1
ATOM 6432 N N . LEU A 1 837 ? 46.144 -5.496 -51.120 1.00 87.50 837 LEU A N 1
ATOM 6433 C CA . LEU A 1 837 ? 45.469 -5.332 -49.837 1.00 87.50 837 LEU A CA 1
ATOM 6434 C C . LEU A 1 837 ? 43.994 -5.690 -50.056 1.00 87.50 837 LEU A C 1
ATOM 6436 O O . LEU A 1 837 ? 43.282 -4.958 -50.737 1.00 87.50 837 LEU A O 1
ATOM 6440 N N . MET A 1 838 ? 43.554 -6.841 -49.550 1.00 87.50 838 MET A N 1
ATOM 6441 C CA . MET A 1 838 ? 42.219 -7.394 -49.790 1.00 87.50 838 MET A CA 1
ATOM 6442 C C . MET A 1 838 ? 41.349 -7.311 -48.537 1.00 87.50 838 MET A C 1
ATOM 6444 O O . MET A 1 838 ? 41.692 -7.854 -47.487 1.00 87.50 838 MET A O 1
ATOM 6448 N N . PHE A 1 839 ? 40.183 -6.691 -48.663 1.00 85.44 839 PHE A N 1
ATOM 6449 C CA . PHE A 1 839 ? 39.254 -6.480 -47.557 1.00 85.44 839 PHE A CA 1
ATOM 6450 C C . PHE A 1 839 ? 37.866 -6.997 -47.917 1.00 85.44 839 PHE A C 1
ATOM 6452 O O . PHE A 1 839 ? 37.388 -6.774 -49.021 1.00 85.44 839 PHE A O 1
ATOM 6459 N N . VAL A 1 840 ? 37.156 -7.652 -46.998 1.00 81.81 840 VAL A N 1
ATOM 6460 C CA . VAL A 1 840 ? 35.784 -8.108 -47.307 1.00 81.81 840 VAL A CA 1
ATOM 6461 C C . VAL A 1 840 ? 34.889 -6.903 -47.590 1.00 81.81 840 VAL A C 1
ATOM 6463 O O . VAL A 1 840 ? 34.136 -6.916 -48.560 1.00 81.81 840 VAL A O 1
ATOM 6466 N N . HIS A 1 841 ? 34.984 -5.856 -46.764 1.00 82.25 841 HIS A N 1
ATOM 6467 C CA . HIS A 1 841 ? 34.281 -4.599 -47.011 1.00 82.25 841 HIS A CA 1
ATOM 6468 C C . HIS A 1 841 ? 35.179 -3.376 -46.863 1.00 82.25 841 HIS A C 1
ATOM 6470 O O . HIS A 1 841 ? 35.983 -3.323 -45.936 1.00 82.25 841 HIS A O 1
ATOM 6476 N N . GLY A 1 842 ? 34.990 -2.363 -47.712 1.00 84.44 842 GLY A N 1
ATOM 6477 C CA . GLY A 1 842 ? 35.793 -1.141 -47.688 1.00 84.44 842 GLY A CA 1
ATOM 6478 C C . GLY A 1 842 ? 35.052 0.149 -48.045 1.00 84.44 842 GLY A C 1
ATOM 6479 O O . GLY A 1 842 ? 33.941 0.113 -48.571 1.00 84.44 842 GLY A O 1
ATOM 6480 N N . THR A 1 843 ? 35.660 1.306 -47.761 1.00 83.44 843 THR A N 1
ATOM 6481 C CA . THR A 1 843 ? 35.233 2.597 -48.327 1.00 83.44 843 THR A CA 1
ATOM 6482 C C . THR A 1 843 ? 36.193 3.070 -49.413 1.00 83.44 843 THR A C 1
ATOM 6484 O O . THR A 1 843 ? 37.408 2.891 -49.324 1.00 83.44 843 THR A O 1
ATOM 6487 N N . GLU A 1 844 ? 35.647 3.753 -50.416 1.00 84.81 844 GLU A N 1
ATOM 6488 C CA . GLU A 1 844 ? 36.441 4.326 -51.502 1.00 84.81 844 GLU A CA 1
ATOM 6489 C C . GLU A 1 844 ? 37.371 5.450 -51.014 1.00 84.81 844 GLU A C 1
ATOM 6491 O O . GLU A 1 844 ? 38.526 5.543 -51.419 1.00 84.81 844 GLU A O 1
ATOM 6496 N N . THR A 1 845 ? 36.913 6.263 -50.060 1.00 82.56 845 THR A N 1
ATOM 6497 C CA . THR A 1 845 ? 37.734 7.310 -49.436 1.00 82.56 845 THR A CA 1
ATOM 6498 C C . THR A 1 845 ? 38.915 6.725 -48.663 1.00 82.56 845 THR A C 1
ATOM 6500 O O . THR A 1 845 ? 40.029 7.241 -48.757 1.00 82.56 845 THR A O 1
ATOM 6503 N N . GLY A 1 846 ? 38.698 5.630 -47.927 1.00 83.19 846 GLY A N 1
ATOM 6504 C CA . GLY A 1 846 ? 39.784 4.895 -47.286 1.00 83.19 846 GLY A CA 1
ATOM 6505 C C . GLY A 1 846 ? 40.789 4.390 -48.319 1.00 83.19 846 GLY A C 1
ATOM 6506 O O . GLY A 1 846 ? 41.995 4.498 -48.096 1.00 83.19 846 GLY A O 1
ATOM 6507 N N . ARG A 1 847 ? 40.298 3.892 -49.465 1.00 87.62 847 ARG A N 1
ATOM 6508 C CA . ARG A 1 847 ? 41.111 3.273 -50.527 1.00 87.62 847 ARG A CA 1
ATOM 6509 C C . ARG A 1 847 ? 42.104 4.282 -51.071 1.00 87.62 847 ARG A C 1
ATOM 6511 O O . ARG A 1 847 ? 43.302 4.015 -51.086 1.00 87.62 847 ARG A O 1
ATOM 6518 N N . ILE A 1 848 ? 41.594 5.461 -51.422 1.00 86.50 848 ILE A N 1
ATOM 6519 C CA . ILE A 1 848 ? 42.384 6.600 -51.891 1.00 86.50 848 ILE A CA 1
ATOM 6520 C C . ILE A 1 848 ? 43.460 6.955 -50.861 1.00 86.50 848 ILE A C 1
ATOM 6522 O O . ILE A 1 848 ? 44.637 6.989 -51.207 1.00 86.50 848 ILE A O 1
ATOM 6526 N N . ARG A 1 849 ? 43.087 7.110 -49.582 1.00 85.81 849 ARG A N 1
ATOM 6527 C CA . ARG A 1 849 ? 44.039 7.463 -48.518 1.00 85.81 849 ARG A CA 1
ATOM 6528 C C . ARG A 1 849 ? 45.171 6.443 -48.377 1.00 85.81 849 ARG A C 1
ATOM 6530 O O . ARG A 1 849 ? 46.324 6.838 -48.222 1.00 85.81 849 ARG A O 1
ATOM 6537 N N . VAL A 1 850 ? 44.868 5.145 -48.395 1.00 87.00 850 VAL A N 1
ATOM 6538 C CA . VAL A 1 850 ? 45.896 4.098 -48.255 1.00 87.00 850 VAL A CA 1
ATOM 6539 C C . VAL A 1 850 ? 46.822 4.057 -49.458 1.00 87.00 850 VAL A C 1
ATOM 6541 O O . VAL A 1 850 ? 48.031 3.968 -49.269 1.00 87.00 850 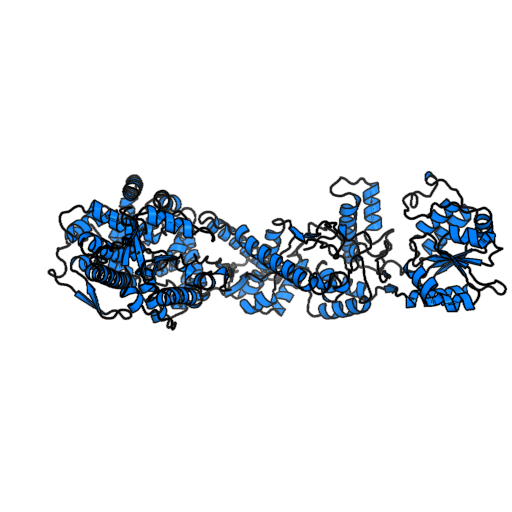VAL A O 1
ATOM 6544 N N . VAL A 1 851 ? 46.279 4.173 -50.670 1.00 88.06 851 VAL A N 1
ATOM 6545 C CA . VAL A 1 851 ? 47.082 4.225 -51.900 1.00 88.06 851 VAL A CA 1
ATOM 6546 C C . VAL A 1 851 ? 48.005 5.447 -51.890 1.00 88.06 851 VAL A C 1
ATOM 6548 O O . VAL A 1 851 ? 49.199 5.319 -52.152 1.00 88.06 851 VAL A O 1
ATOM 6551 N N . GLU A 1 852 ? 47.493 6.619 -51.508 1.00 86.81 852 GLU A N 1
ATOM 6552 C CA . GLU A 1 852 ? 48.298 7.836 -51.351 1.00 86.81 852 GLU A CA 1
ATOM 6553 C C . GLU A 1 852 ? 49.376 7.675 -50.272 1.00 86.81 852 GLU A C 1
ATOM 6555 O O . GLU A 1 852 ? 50.527 8.051 -50.494 1.00 86.81 852 GLU A O 1
ATOM 6560 N N . THR A 1 853 ? 49.033 7.055 -49.136 1.00 88.19 853 THR A N 1
ATOM 6561 C CA . THR A 1 853 ? 49.987 6.788 -48.048 1.00 88.19 853 THR A CA 1
ATOM 6562 C C . THR A 1 853 ? 51.098 5.847 -48.513 1.00 88.19 853 THR A C 1
ATOM 6564 O O . THR A 1 853 ? 52.272 6.134 -48.287 1.00 88.19 853 THR A O 1
ATOM 6567 N N . ALA A 1 854 ? 50.752 4.754 -49.201 1.00 87.44 854 ALA A N 1
ATOM 6568 C CA . ALA A 1 854 ? 51.712 3.795 -49.747 1.00 87.44 854 ALA A CA 1
ATOM 6569 C C . ALA A 1 854 ? 52.687 4.477 -50.714 1.00 87.44 854 ALA A C 1
ATOM 6571 O O . ALA A 1 854 ? 53.901 4.297 -50.603 1.00 87.44 854 ALA A O 1
ATOM 6572 N N . ARG A 1 855 ? 52.157 5.326 -51.604 1.00 86.81 855 ARG A N 1
ATOM 6573 C CA . ARG A 1 855 ? 52.955 6.103 -52.554 1.00 86.81 855 ARG A CA 1
ATOM 6574 C C . ARG A 1 855 ? 53.883 7.088 -51.841 1.00 86.81 855 ARG A C 1
ATOM 6576 O O . ARG A 1 855 ? 55.058 7.164 -52.188 1.00 86.81 855 ARG A O 1
ATOM 6583 N N . SER A 1 856 ? 53.398 7.802 -50.820 1.00 85.50 856 SER A N 1
ATOM 6584 C CA . SER A 1 856 ? 54.242 8.711 -50.024 1.00 85.50 856 SER A CA 1
ATOM 6585 C C . SER A 1 856 ? 55.314 7.982 -49.211 1.00 85.50 856 SER A C 1
ATOM 6587 O O . SER A 1 856 ? 56.379 8.537 -48.967 1.00 85.50 856 SER A O 1
ATOM 6589 N N . ALA A 1 857 ? 55.053 6.728 -48.837 1.00 85.06 857 ALA A N 1
ATOM 6590 C CA . ALA A 1 857 ? 55.964 5.866 -48.092 1.00 85.06 857 ALA A CA 1
ATOM 6591 C C . ALA A 1 857 ? 56.998 5.150 -48.993 1.00 85.06 857 ALA A C 1
ATOM 6593 O O . ALA A 1 857 ? 57.818 4.374 -48.505 1.00 85.06 857 ALA A O 1
ATOM 6594 N N . GLY A 1 858 ? 56.977 5.398 -50.310 1.00 83.62 858 GLY A N 1
ATOM 6595 C CA . GLY A 1 858 ? 57.929 4.822 -51.262 1.00 83.62 858 GLY A CA 1
ATOM 6596 C C . GLY A 1 858 ? 57.646 3.367 -51.645 1.00 83.62 858 GLY A C 1
ATOM 6597 O O . GLY A 1 858 ? 58.554 2.673 -52.109 1.00 83.62 858 GLY A O 1
ATOM 6598 N N . PHE A 1 859 ? 56.414 2.890 -51.451 1.00 86.94 859 PHE A N 1
ATOM 6599 C CA . PHE A 1 859 ? 55.948 1.614 -51.992 1.00 86.94 859 PHE A CA 1
ATOM 6600 C C . PHE A 1 859 ? 55.355 1.798 -53.393 1.00 86.94 859 PHE A C 1
ATOM 6602 O O . PHE A 1 859 ? 54.971 2.903 -53.780 1.00 86.94 859 PHE A O 1
ATOM 6609 N N . ALA A 1 860 ? 55.306 0.713 -54.172 1.00 76.88 860 ALA A N 1
ATOM 6610 C CA . ALA A 1 860 ? 54.629 0.734 -55.469 1.00 76.88 860 ALA A CA 1
ATOM 6611 C C . ALA A 1 860 ? 53.127 0.997 -55.280 1.00 76.88 860 ALA A C 1
ATOM 6613 O O . ALA A 1 860 ? 52.611 0.828 -54.176 1.00 76.88 860 ALA A O 1
ATOM 6614 N N . ASP A 1 861 ? 52.422 1.381 -56.348 1.00 74.56 861 ASP A N 1
ATOM 6615 C CA . ASP A 1 861 ? 50.965 1.551 -56.312 1.00 74.56 861 ASP A CA 1
ATOM 6616 C C . ASP A 1 861 ? 50.301 0.222 -55.896 1.00 74.56 861 ASP A C 1
ATOM 6618 O O . ASP A 1 861 ? 50.135 -0.694 -56.703 1.00 74.56 861 ASP A O 1
ATOM 6622 N N . LEU A 1 862 ? 49.986 0.106 -54.602 1.00 81.06 862 LEU A N 1
ATOM 6623 C CA . LEU A 1 862 ? 49.394 -1.086 -54.006 1.00 81.06 862 LEU A CA 1
ATOM 6624 C C . LEU A 1 862 ? 47.950 -1.227 -54.486 1.00 81.06 862 LEU A C 1
ATOM 6626 O O . LEU A 1 862 ? 47.161 -0.284 -54.400 1.00 81.06 862 LEU A O 1
ATOM 6630 N N . ASP A 1 863 ? 47.594 -2.422 -54.945 1.00 82.50 863 ASP A N 1
ATOM 6631 C CA . ASP A 1 863 ? 46.232 -2.722 -55.377 1.00 82.50 863 ASP A CA 1
ATOM 6632 C C . ASP A 1 863 ? 45.355 -3.014 -54.150 1.00 82.50 863 ASP A C 1
ATOM 6634 O O . ASP A 1 863 ? 45.528 -4.025 -53.464 1.00 82.50 863 ASP A O 1
ATOM 6638 N N . VAL A 1 864 ? 44.446 -2.089 -53.833 1.00 87.06 864 VAL A N 1
ATOM 6639 C CA . VAL A 1 864 ? 43.520 -2.191 -52.697 1.00 87.06 864 VAL A CA 1
ATOM 6640 C C . VAL A 1 864 ? 42.155 -2.635 -53.206 1.00 87.06 864 VAL A C 1
ATOM 6642 O O . VAL A 1 864 ? 41.449 -1.864 -53.859 1.00 87.06 864 VAL A O 1
ATOM 6645 N N . VAL A 1 865 ? 41.774 -3.864 -52.865 1.00 85.69 865 VAL A N 1
ATOM 6646 C CA . VAL A 1 865 ? 40.576 -4.543 -53.364 1.00 85.69 865 VAL A CA 1
ATOM 6647 C C . VAL A 1 865 ? 39.619 -4.805 -52.211 1.00 85.69 865 VAL A C 1
ATOM 6649 O O . VAL A 1 865 ? 40.024 -5.282 -51.151 1.00 85.69 865 VAL A O 1
ATOM 6652 N N . PHE A 1 866 ? 38.335 -4.528 -52.420 1.00 87.19 866 PHE A N 1
ATOM 6653 C CA . PHE A 1 866 ? 37.291 -4.981 -51.514 1.00 87.19 866 PHE A CA 1
ATOM 6654 C C . PHE A 1 866 ? 36.053 -5.471 -52.260 1.00 87.19 866 PHE A C 1
ATOM 6656 O O . PHE A 1 866 ? 35.734 -4.970 -53.335 1.00 87.19 866 PHE A O 1
ATOM 6663 N N . ASP A 1 867 ? 35.366 -6.462 -51.691 1.00 84.56 867 ASP A N 1
ATOM 6664 C CA . ASP A 1 867 ? 34.201 -7.106 -52.317 1.00 84.56 867 ASP A CA 1
ATOM 6665 C C . ASP A 1 867 ? 32.905 -6.313 -52.092 1.00 84.56 867 ASP A C 1
ATOM 6667 O O . ASP A 1 867 ? 32.112 -6.125 -53.013 1.00 84.56 867 ASP A O 1
ATOM 6671 N N . GLY A 1 868 ? 32.696 -5.818 -50.869 1.00 81.81 868 GLY A N 1
ATOM 6672 C CA . GLY A 1 868 ? 31.519 -5.038 -50.494 1.00 81.81 868 GLY A CA 1
ATOM 6673 C C . GLY A 1 868 ? 31.853 -3.593 -50.128 1.00 81.81 868 GLY A C 1
ATOM 6674 O O . GLY A 1 868 ? 32.797 -3.320 -49.393 1.00 81.81 868 GLY A O 1
ATOM 6675 N N . GLN A 1 869 ? 31.047 -2.632 -50.572 1.00 81.38 869 GLN A N 1
ATOM 6676 C CA . GLN A 1 869 ? 31.172 -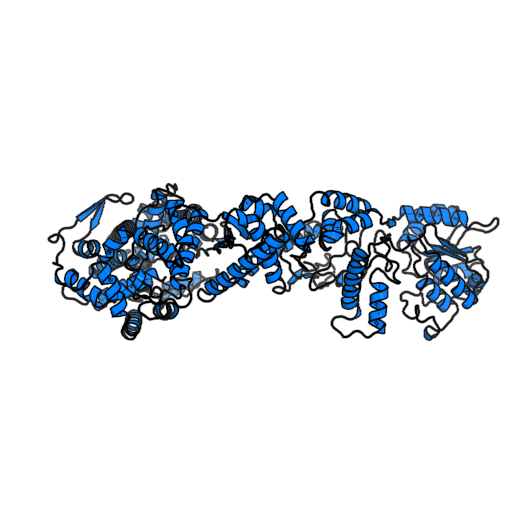1.260 -50.080 1.00 81.38 869 GLN A CA 1
ATOM 6677 C C . GLN A 1 869 ? 30.596 -1.169 -48.658 1.00 81.38 869 GLN A C 1
ATOM 6679 O O . GLN A 1 869 ? 29.458 -1.585 -48.427 1.00 81.38 869 GLN A O 1
ATOM 6684 N N . ILE A 1 870 ? 31.352 -0.609 -47.705 1.00 75.31 870 ILE A N 1
ATOM 6685 C CA . ILE A 1 870 ? 30.786 -0.198 -46.413 1.00 75.31 870 ILE A CA 1
ATOM 6686 C C . ILE A 1 870 ? 29.741 0.872 -46.736 1.00 75.31 870 ILE A C 1
ATOM 6688 O O . ILE A 1 870 ? 30.108 1.903 -47.313 1.00 75.31 870 ILE A O 1
ATOM 6692 N N . PRO A 1 871 ? 28.454 0.643 -46.417 1.00 64.56 871 PRO A N 1
ATOM 6693 C CA . PRO A 1 871 ? 27.404 1.585 -46.761 1.00 64.56 871 PRO A CA 1
ATOM 6694 C C . PRO A 1 871 ? 27.760 2.970 -46.226 1.00 64.56 871 PRO A C 1
ATOM 6696 O O . PRO A 1 871 ? 28.165 3.098 -45.066 1.00 64.56 871 PRO A O 1
ATOM 6699 N N . ALA A 1 872 ? 27.617 3.997 -47.071 1.00 57.59 872 ALA A N 1
ATOM 6700 C CA . ALA A 1 872 ? 27.716 5.383 -46.628 1.00 57.59 872 ALA A CA 1
ATOM 6701 C C . ALA A 1 872 ? 26.783 5.607 -45.428 1.00 57.59 872 ALA A C 1
ATOM 6703 O O . ALA A 1 872 ? 25.793 4.881 -45.280 1.00 57.59 872 ALA A O 1
ATOM 6704 N N . SER A 1 873 ? 27.108 6.597 -44.585 1.00 61.03 873 SER A N 1
ATOM 6705 C CA . SER A 1 873 ? 26.301 6.951 -43.411 1.00 61.03 873 SER A CA 1
ATOM 6706 C C . SER A 1 873 ? 24.814 6.869 -43.764 1.00 61.03 873 SER A C 1
ATOM 6708 O O . SER A 1 873 ? 24.412 7.481 -44.761 1.00 61.03 873 SER A O 1
ATOM 6710 N N . PRO A 1 874 ? 24.000 6.084 -43.033 1.00 66.38 874 PRO A N 1
ATOM 6711 C CA . PRO A 1 874 ? 22.583 6.000 -43.325 1.00 66.38 874 PRO A CA 1
ATOM 6712 C C . PRO A 1 874 ? 22.018 7.421 -43.359 1.00 66.38 874 PRO A C 1
ATOM 6714 O O . PRO A 1 874 ? 22.413 8.277 -42.560 1.00 66.38 874 PRO A O 1
ATOM 6717 N N . ILE A 1 875 ? 21.108 7.693 -44.298 1.00 68.81 875 ILE A N 1
ATOM 6718 C CA . ILE A 1 875 ? 20.333 8.934 -44.265 1.00 68.81 875 ILE A CA 1
ATOM 6719 C C . ILE A 1 875 ? 19.454 8.836 -43.016 1.00 68.81 875 ILE A C 1
ATOM 6721 O O . ILE A 1 875 ? 18.419 8.170 -43.016 1.00 68.81 875 ILE A O 1
ATOM 6725 N N . LEU A 1 876 ? 19.963 9.408 -41.931 1.00 81.75 876 LEU A N 1
ATOM 6726 C CA . LEU A 1 876 ? 19.281 9.578 -40.660 1.00 81.75 876 LEU A CA 1
ATOM 6727 C C . LEU A 1 876 ? 18.487 10.873 -40.736 1.00 81.75 876 LEU A C 1
ATOM 6729 O O . LEU A 1 876 ? 19.007 11.873 -41.246 1.00 81.75 876 LEU A O 1
ATOM 6733 N N . SER A 1 877 ? 17.274 10.875 -40.191 1.00 89.12 877 SER A N 1
ATOM 6734 C CA . SER A 1 877 ? 16.605 12.135 -39.895 1.00 89.12 877 SER A CA 1
ATOM 6735 C C . SER A 1 877 ? 17.482 12.977 -38.958 1.00 89.12 877 SER A C 1
ATOM 6737 O O . SER A 1 877 ? 18.266 12.447 -38.163 1.00 89.12 877 SER A O 1
ATOM 6739 N N . GLU A 1 878 ? 17.375 14.301 -39.054 1.00 90.56 878 GLU A N 1
ATOM 6740 C CA . GLU A 1 878 ? 18.083 15.209 -38.146 1.00 90.56 878 GLU A CA 1
ATOM 6741 C C . GLU A 1 878 ? 17.771 14.908 -36.662 1.00 90.56 878 GLU A C 1
ATOM 6743 O O . GLU A 1 878 ? 18.725 14.798 -35.887 1.00 90.56 878 GLU A O 1
ATOM 6748 N N . PRO A 1 879 ? 16.508 14.628 -36.262 1.00 93.12 879 PRO A N 1
ATOM 6749 C CA . PRO A 1 879 ? 16.188 14.201 -34.899 1.00 93.12 879 PRO A CA 1
ATOM 6750 C C . PRO A 1 879 ? 16.901 12.915 -34.458 1.00 93.12 879 PRO A C 1
ATOM 6752 O O . PRO A 1 879 ? 17.486 12.878 -33.373 1.00 93.12 879 PRO A O 1
ATOM 6755 N N . LEU A 1 880 ? 16.901 11.861 -35.287 1.00 92.38 880 LEU A N 1
ATOM 6756 C CA . LEU A 1 880 ? 17.550 10.596 -34.932 1.00 92.38 880 LEU A CA 1
ATOM 6757 C C . LEU A 1 880 ? 19.075 10.743 -34.875 1.00 92.38 880 LEU A C 1
ATOM 6759 O O . LEU A 1 880 ? 19.710 10.214 -33.962 1.00 92.38 880 LEU A O 1
ATOM 6763 N N . ARG A 1 881 ? 19.670 11.481 -35.821 1.00 91.94 881 ARG A N 1
ATOM 6764 C CA . ARG A 1 881 ? 21.109 11.779 -35.824 1.00 91.94 881 ARG A CA 1
ATOM 6765 C C . ARG A 1 881 ? 21.510 12.570 -34.583 1.00 91.94 881 ARG A C 1
ATOM 6767 O O . ARG A 1 881 ? 22.507 12.213 -33.961 1.00 91.94 881 ARG A O 1
ATOM 6774 N N . GLY A 1 882 ? 20.745 13.602 -34.227 1.00 93.12 882 GLY A N 1
ATOM 6775 C CA . GLY A 1 882 ? 20.980 14.419 -33.038 1.00 93.12 882 GLY A CA 1
ATOM 6776 C C . GLY A 1 882 ? 20.968 13.581 -31.763 1.00 93.12 882 GLY A C 1
ATOM 6777 O O . GLY A 1 882 ? 21.939 13.602 -31.010 1.00 93.12 882 GLY A O 1
ATOM 6778 N N . PHE A 1 883 ? 19.934 12.755 -31.580 1.00 93.56 883 PHE A N 1
ATOM 6779 C CA . PHE A 1 883 ? 19.823 11.869 -30.419 1.00 93.56 883 PHE A CA 1
ATOM 6780 C C . PHE A 1 883 ? 20.971 10.848 -30.341 1.00 93.56 883 PHE A C 1
ATOM 6782 O O . PHE A 1 883 ? 21.611 10.701 -29.301 1.00 93.56 883 PHE A O 1
ATOM 6789 N N . LEU A 1 884 ? 21.287 10.167 -31.449 1.00 93.88 884 LEU A N 1
ATOM 6790 C CA . LEU A 1 884 ? 22.391 9.200 -31.494 1.00 93.88 884 LEU A CA 1
ATOM 6791 C C . LEU A 1 884 ? 23.752 9.855 -31.221 1.00 93.88 884 LEU A C 1
ATOM 6793 O O . LEU A 1 884 ? 24.593 9.244 -30.559 1.00 93.88 884 LEU A O 1
ATOM 6797 N N . ALA A 1 885 ? 23.967 11.079 -31.712 1.00 93.06 885 ALA A N 1
ATOM 6798 C CA . ALA A 1 885 ? 25.182 11.840 -31.447 1.00 93.06 885 ALA A CA 1
ATOM 6799 C C . ALA A 1 885 ? 25.286 12.226 -29.966 1.00 93.06 885 ALA A C 1
ATOM 6801 O O . ALA A 1 885 ? 26.347 12.090 -29.361 1.00 93.06 885 ALA A O 1
ATOM 6802 N N . GLU A 1 886 ? 24.186 12.661 -29.355 1.00 93.81 886 GLU A N 1
ATOM 6803 C CA . GLU A 1 886 ? 24.159 13.015 -27.938 1.00 93.81 886 GLU A CA 1
ATOM 6804 C C . GLU A 1 886 ? 24.488 11.808 -27.048 1.00 93.81 886 GLU A C 1
ATOM 6806 O O . GLU A 1 886 ? 25.394 11.874 -26.210 1.00 93.81 886 GLU A O 1
ATOM 6811 N N . VAL A 1 887 ? 23.821 10.675 -27.298 1.00 94.25 887 VAL A N 1
ATOM 6812 C CA . VAL A 1 887 ? 24.071 9.409 -26.601 1.00 94.25 887 VAL A CA 1
ATOM 6813 C C . VAL A 1 887 ? 25.519 8.968 -26.792 1.00 94.25 887 VAL A C 1
ATOM 6815 O O . VAL A 1 887 ? 26.232 8.724 -25.820 1.00 94.25 887 VAL A O 1
ATOM 6818 N N . GLY A 1 888 ? 25.990 8.894 -28.039 1.00 94.12 888 GLY A N 1
ATOM 6819 C CA . GLY A 1 888 ? 27.334 8.418 -28.344 1.00 94.12 888 GLY A CA 1
ATOM 6820 C C . GLY A 1 888 ? 28.433 9.296 -27.747 1.00 94.12 888 GLY A C 1
ATOM 6821 O O . GLY A 1 888 ? 29.371 8.764 -27.149 1.00 94.12 888 GLY A O 1
ATOM 6822 N N . ARG A 1 889 ? 28.296 10.627 -27.822 1.00 92.75 889 ARG A N 1
ATOM 6823 C CA . ARG A 1 889 ? 29.218 11.574 -27.172 1.00 92.75 889 ARG A CA 1
ATOM 6824 C C . ARG A 1 889 ? 29.233 11.369 -25.659 1.00 92.75 889 ARG A C 1
ATOM 6826 O O . ARG A 1 889 ? 30.314 11.305 -25.078 1.00 92.75 889 ARG A O 1
ATOM 6833 N N . GLY A 1 890 ? 28.063 11.223 -25.031 1.00 92.06 890 GLY A N 1
ATOM 6834 C CA . GLY A 1 890 ? 27.940 10.983 -23.590 1.00 92.06 890 GLY A CA 1
ATOM 6835 C C . GLY A 1 890 ? 28.639 9.699 -23.135 1.00 92.06 890 GLY A C 1
ATOM 6836 O O . GLY A 1 890 ? 29.441 9.728 -22.201 1.00 92.06 890 GLY A O 1
ATOM 6837 N N . LEU A 1 891 ? 28.403 8.591 -23.841 1.00 93.31 891 LEU A N 1
ATOM 6838 C CA . LEU A 1 891 ? 29.010 7.292 -23.533 1.00 93.31 891 LEU A CA 1
ATOM 6839 C C . LEU A 1 891 ? 30.531 7.308 -23.726 1.00 93.31 891 LEU A C 1
ATOM 6841 O O . LEU A 1 891 ? 31.277 6.855 -22.858 1.00 93.31 891 LEU A O 1
ATOM 6845 N N . LEU A 1 892 ? 31.011 7.869 -24.841 1.00 91.69 892 LEU A N 1
ATOM 6846 C CA . LEU A 1 892 ? 32.447 7.974 -25.105 1.00 91.69 892 LEU A CA 1
ATOM 6847 C C . LEU A 1 892 ? 33.142 8.897 -24.108 1.00 91.69 892 LEU A C 1
ATOM 6849 O O . LEU A 1 892 ? 34.249 8.578 -23.680 1.00 91.69 892 LEU A O 1
ATOM 6853 N N . ARG A 1 893 ? 32.500 10.002 -23.706 1.00 90.12 893 ARG A N 1
ATOM 6854 C CA . ARG A 1 893 ? 33.023 10.891 -22.665 1.00 90.12 893 ARG A CA 1
ATOM 6855 C C . ARG A 1 893 ? 33.225 10.124 -21.363 1.00 90.12 893 ARG A C 1
ATOM 6857 O O . ARG A 1 893 ? 34.331 10.141 -20.828 1.00 90.12 893 ARG A O 1
ATOM 6864 N N . ALA A 1 894 ? 32.193 9.413 -20.906 1.00 87.19 894 ALA A N 1
ATOM 6865 C CA . ALA A 1 894 ? 32.249 8.638 -19.670 1.00 87.19 894 ALA A CA 1
ATOM 6866 C C . ALA A 1 894 ? 33.376 7.590 -19.700 1.00 87.19 894 ALA A C 1
ATOM 6868 O O . ALA A 1 894 ? 34.120 7.456 -18.734 1.00 87.19 894 ALA A O 1
ATOM 6869 N N . ILE A 1 895 ? 33.554 6.889 -20.823 1.00 87.50 895 ILE A N 1
ATOM 6870 C CA . ILE A 1 895 ? 34.579 5.841 -20.952 1.00 87.50 895 ILE A CA 1
ATOM 6871 C C . ILE A 1 895 ? 35.997 6.411 -21.094 1.00 87.50 895 ILE A C 1
ATOM 6873 O O . ILE A 1 895 ? 36.933 5.860 -20.519 1.00 87.50 895 ILE A O 1
ATOM 6877 N N . ARG A 1 896 ? 36.186 7.470 -21.892 1.00 87.19 896 ARG A N 1
ATOM 6878 C CA . ARG A 1 896 ? 37.520 8.002 -22.228 1.00 87.19 896 ARG A CA 1
ATOM 6879 C C . ARG A 1 896 ? 38.055 8.986 -21.187 1.00 87.19 896 ARG A C 1
ATOM 6881 O O . ARG A 1 896 ? 39.268 9.066 -21.019 1.00 87.19 896 ARG A O 1
ATOM 6888 N N . HIS A 1 897 ? 37.171 9.730 -20.523 1.00 85.25 897 HIS A N 1
ATOM 6889 C CA . HIS A 1 897 ? 37.538 10.861 -19.664 1.00 85.25 897 HIS A CA 1
ATOM 6890 C C . HIS A 1 897 ? 36.912 10.809 -18.257 1.00 85.25 897 HIS A C 1
ATOM 6892 O O . HIS A 1 897 ? 37.307 11.597 -17.398 1.00 85.25 897 HIS A O 1
ATOM 6898 N N . GLY A 1 898 ? 35.966 9.898 -17.992 1.00 82.50 898 GLY A N 1
ATOM 6899 C CA . GLY A 1 898 ? 35.258 9.835 -16.709 1.00 82.50 898 GLY A CA 1
ATOM 6900 C C . GLY A 1 898 ? 34.503 11.133 -16.394 1.00 82.50 898 GLY A C 1
ATOM 6901 O O . GLY A 1 898 ? 33.953 11.773 -17.293 1.00 82.50 898 GLY A O 1
ATOM 6902 N N . ASP A 1 899 ? 34.515 11.537 -15.121 1.00 76.44 899 ASP A N 1
ATOM 6903 C CA . ASP A 1 899 ? 33.888 12.780 -14.637 1.00 76.44 899 ASP A CA 1
ATOM 6904 C C . ASP A 1 899 ? 34.797 14.023 -14.769 1.00 76.44 899 ASP A C 1
ATOM 6906 O O . ASP A 1 899 ? 34.430 15.120 -14.346 1.00 76.44 899 ASP A O 1
ATOM 6910 N N . GLY A 1 900 ? 35.992 13.876 -15.354 1.00 78.69 900 GLY A N 1
ATOM 6911 C CA . GLY A 1 900 ? 36.955 14.965 -15.510 1.00 78.69 900 GLY A CA 1
ATOM 6912 C C . GLY A 1 900 ? 36.539 16.033 -16.538 1.00 78.69 900 GLY A C 1
ATOM 6913 O O . GLY A 1 900 ? 35.682 15.791 -17.400 1.00 78.69 900 GLY A O 1
ATOM 6914 N N . PRO A 1 901 ? 37.150 17.234 -16.481 1.00 80.06 901 PRO A N 1
ATOM 6915 C CA . PRO A 1 901 ? 36.993 18.243 -17.524 1.00 80.06 901 PRO A CA 1
ATOM 6916 C C . PRO A 1 901 ? 37.600 17.751 -18.847 1.00 80.06 901 PRO A C 1
ATOM 6918 O O . PRO A 1 901 ? 38.616 17.057 -18.863 1.00 80.06 901 PRO A O 1
ATOM 6921 N N . VAL A 1 902 ? 36.969 18.125 -19.960 1.00 86.06 902 VAL A N 1
ATOM 6922 C CA . VAL A 1 902 ? 37.381 17.766 -21.324 1.00 86.06 902 VAL A CA 1
ATOM 6923 C C . VAL A 1 902 ? 37.772 19.058 -22.039 1.00 86.06 902 VAL A C 1
ATOM 6925 O O . VAL A 1 902 ? 37.018 20.031 -21.990 1.00 86.06 902 VAL A O 1
ATOM 6928 N N . ASP A 1 903 ? 38.950 19.094 -22.663 1.00 88.25 903 ASP A N 1
ATOM 6929 C CA . ASP A 1 903 ? 39.383 20.248 -23.455 1.00 88.25 903 ASP A CA 1
ATOM 6930 C C . ASP A 1 903 ? 38.683 20.308 -24.829 1.00 88.25 903 ASP A C 1
ATOM 6932 O O . ASP A 1 903 ? 37.981 19.383 -25.243 1.00 88.25 903 ASP A O 1
ATOM 6936 N N . ALA A 1 904 ? 38.865 21.414 -25.555 1.00 86.56 904 ALA A N 1
ATOM 6937 C CA . ALA A 1 904 ? 38.191 21.634 -26.835 1.00 86.56 904 ALA A CA 1
ATOM 6938 C C . ALA A 1 904 ? 38.583 20.615 -27.924 1.00 86.56 904 ALA A C 1
ATOM 6940 O O . ALA A 1 904 ? 37.758 20.277 -28.773 1.00 86.56 904 ALA A O 1
ATOM 6941 N N . ALA A 1 905 ? 39.822 20.113 -27.912 1.00 83.19 905 ALA A N 1
ATOM 6942 C CA . ALA A 1 905 ? 40.292 19.146 -28.901 1.00 83.19 905 ALA A CA 1
ATOM 6943 C C . ALA A 1 905 ? 39.692 17.757 -28.641 1.00 83.19 905 ALA A C 1
ATOM 6945 O O . ALA A 1 905 ? 39.213 17.095 -29.565 1.00 83.19 905 ALA A O 1
ATOM 6946 N N . ALA A 1 906 ? 39.656 17.340 -27.376 1.00 82.88 906 ALA A N 1
ATOM 6947 C CA . ALA A 1 906 ? 39.011 16.111 -26.950 1.00 82.88 906 ALA A CA 1
ATOM 6948 C C . ALA A 1 906 ? 37.493 16.164 -27.184 1.00 82.88 906 ALA A C 1
ATOM 6950 O O . ALA A 1 906 ? 36.916 15.184 -27.652 1.00 82.88 906 ALA A O 1
ATOM 6951 N N . ASP A 1 907 ? 36.844 17.308 -26.956 1.00 86.50 907 ASP A N 1
ATOM 6952 C CA . ASP A 1 907 ? 35.411 17.462 -27.219 1.00 86.50 907 ASP A CA 1
ATOM 6953 C C . ASP A 1 907 ? 35.064 17.400 -28.717 1.00 86.50 907 ASP A C 1
ATOM 6955 O O . ASP A 1 907 ? 34.091 16.749 -29.118 1.00 86.50 907 ASP A O 1
ATOM 6959 N N . ALA A 1 908 ? 35.904 17.999 -29.566 1.00 85.50 908 ALA A N 1
ATOM 6960 C CA . ALA A 1 908 ? 35.790 17.870 -31.016 1.00 85.50 908 ALA A CA 1
ATOM 6961 C C . ALA A 1 908 ? 35.961 16.408 -31.469 1.00 85.50 908 ALA A C 1
ATOM 6963 O O . ALA A 1 908 ? 35.193 15.929 -32.306 1.00 85.50 908 ALA A O 1
ATOM 6964 N N . ALA A 1 909 ? 36.907 15.670 -30.877 1.00 83.19 909 ALA A N 1
ATOM 6965 C CA . ALA A 1 909 ? 37.111 14.250 -31.162 1.00 83.19 909 ALA A CA 1
ATOM 6966 C C . ALA A 1 909 ? 35.919 13.383 -30.716 1.00 83.19 909 ALA A C 1
ATOM 6968 O O . ALA A 1 909 ? 35.469 12.514 -31.462 1.00 83.19 909 ALA A O 1
ATOM 6969 N N . LEU A 1 910 ? 35.357 13.640 -29.530 1.00 88.75 910 LEU A N 1
ATOM 6970 C CA . LEU A 1 910 ? 34.142 12.964 -29.059 1.00 88.75 910 LEU A CA 1
ATOM 6971 C C . LEU A 1 910 ? 32.955 13.222 -29.994 1.00 88.75 910 LEU A C 1
ATOM 6973 O O . LEU A 1 910 ? 32.190 12.304 -30.279 1.00 88.75 910 LEU A O 1
ATOM 6977 N N . THR A 1 911 ? 32.822 14.453 -30.492 1.00 87.75 911 THR A N 1
ATOM 6978 C CA . THR A 1 911 ? 31.771 14.841 -31.441 1.00 87.75 911 THR A CA 1
ATOM 6979 C C . THR A 1 911 ? 31.943 14.144 -32.792 1.00 87.75 911 THR A C 1
ATOM 6981 O O . THR A 1 911 ? 30.969 13.646 -33.354 1.00 87.75 911 THR A O 1
ATOM 6984 N N . ALA A 1 912 ? 33.177 14.036 -33.292 1.00 84.69 912 ALA A N 1
ATOM 6985 C CA . ALA A 1 912 ? 33.481 13.338 -34.542 1.00 84.69 912 ALA A CA 1
ATOM 6986 C C . ALA A 1 912 ? 33.192 11.825 -34.478 1.00 84.69 912 ALA A C 1
ATOM 6988 O O . ALA A 1 912 ? 32.833 11.222 -35.491 1.00 84.69 912 ALA A O 1
ATOM 6989 N N . ASP A 1 913 ? 33.312 11.223 -33.292 1.00 87.62 913 ASP A N 1
ATOM 6990 C CA . ASP A 1 913 ? 33.075 9.794 -33.057 1.00 87.62 913 ASP A CA 1
ATOM 6991 C C . ASP A 1 913 ? 31.652 9.477 -32.561 1.00 87.62 913 ASP A C 1
ATOM 6993 O O . ASP A 1 913 ? 31.294 8.310 -32.369 1.00 87.62 913 ASP A O 1
ATOM 6997 N N . ALA A 1 914 ? 30.826 10.499 -32.337 1.00 88.38 914 ALA A N 1
ATOM 6998 C CA . ALA A 1 914 ? 29.552 10.383 -31.635 1.00 88.38 914 ALA A CA 1
ATOM 6999 C C . ALA A 1 914 ? 28.561 9.437 -32.330 1.00 88.38 914 ALA A C 1
ATOM 7001 O O . ALA A 1 914 ? 27.915 8.620 -31.682 1.00 88.38 914 ALA A O 1
ATOM 7002 N N . VAL A 1 915 ? 28.485 9.479 -33.659 1.00 88.50 915 VAL A N 1
ATOM 7003 C CA . VAL A 1 915 ? 27.634 8.575 -34.452 1.00 88.50 915 VAL A CA 1
ATOM 7004 C C . VAL A 1 915 ? 28.425 7.440 -35.095 1.00 88.50 915 VAL A C 1
ATOM 7006 O O . VAL A 1 915 ? 27.931 6.811 -36.016 1.00 88.50 915 VAL A O 1
ATOM 7009 N N . GLY A 1 916 ? 29.627 7.146 -34.600 1.00 86.44 916 GLY A N 1
ATOM 7010 C CA . GLY A 1 916 ? 30.576 6.180 -35.157 1.00 86.44 916 GLY A CA 1
ATOM 7011 C C . GLY A 1 916 ? 31.872 6.876 -35.561 1.00 86.44 916 GLY A C 1
ATOM 7012 O O . GLY A 1 916 ? 31.856 8.038 -35.962 1.00 86.44 916 GLY A O 1
ATOM 7013 N N . TYR A 1 917 ? 33.001 6.175 -35.450 1.00 80.81 917 TYR A N 1
ATOM 7014 C CA . TYR A 1 917 ? 34.319 6.796 -35.615 1.00 80.81 917 TYR A CA 1
ATOM 7015 C C . TYR A 1 917 ? 34.481 7.406 -37.009 1.00 80.81 917 TYR A C 1
ATOM 7017 O O . TYR A 1 917 ? 34.145 6.775 -38.017 1.00 80.81 917 TYR A O 1
ATOM 7025 N N . GLY A 1 918 ? 34.988 8.640 -37.055 1.00 71.81 918 GLY A N 1
ATOM 7026 C CA . GLY A 1 918 ? 35.105 9.405 -38.299 1.00 71.81 918 GLY A CA 1
ATOM 7027 C C . GLY A 1 918 ? 33.759 9.750 -38.948 1.00 71.81 918 GLY A C 1
ATOM 7028 O O . GLY A 1 918 ? 33.704 9.916 -40.164 1.00 71.81 918 GLY A O 1
ATOM 7029 N N . ASN A 1 919 ? 32.678 9.824 -38.161 1.00 73.81 919 ASN A N 1
ATOM 7030 C CA . ASN A 1 919 ? 31.318 10.167 -38.590 1.00 73.81 919 ASN A CA 1
ATOM 7031 C C . ASN A 1 919 ? 30.723 9.231 -39.671 1.00 73.81 919 ASN A C 1
ATOM 7033 O O . ASN A 1 919 ? 29.822 9.619 -40.416 1.00 73.81 919 ASN A O 1
ATOM 7037 N N . ILE A 1 920 ? 31.219 7.989 -39.769 1.00 77.69 920 ILE A N 1
ATOM 7038 C CA . ILE A 1 920 ? 30.732 6.995 -40.743 1.00 77.69 920 ILE A CA 1
ATOM 7039 C C . ILE A 1 920 ? 29.339 6.497 -40.338 1.00 77.69 920 ILE A C 1
ATOM 7041 O O . ILE A 1 920 ? 28.387 6.610 -41.105 1.00 77.69 920 ILE A O 1
ATOM 7045 N N . GLY A 1 921 ? 29.205 5.962 -39.124 1.00 79.56 921 GLY A N 1
ATOM 7046 C CA . GLY A 1 921 ? 27.924 5.542 -38.551 1.00 79.56 921 GLY A CA 1
ATOM 7047 C C . GLY A 1 921 ? 27.189 4.447 -39.304 1.00 79.56 921 GLY A C 1
ATOM 7048 O O . GLY A 1 921 ? 25.989 4.550 -39.540 1.00 79.56 921 GLY A O 1
ATOM 7049 N N . SER A 1 922 ? 27.891 3.374 -39.661 1.00 85.62 922 SER A N 1
ATOM 7050 C CA . SER A 1 922 ? 27.262 2.215 -40.302 1.00 85.62 922 SER A CA 1
ATOM 7051 C C . SER A 1 922 ? 26.380 1.411 -39.329 1.00 85.62 922 SER A C 1
ATOM 7053 O O . SER A 1 922 ? 26.552 1.453 -38.109 1.00 85.62 922 SER A O 1
ATOM 7055 N N . VAL A 1 923 ? 25.461 0.609 -39.872 1.00 86.31 923 VAL A N 1
ATOM 7056 C CA . VAL A 1 923 ? 24.720 -0.423 -39.120 1.00 86.31 923 VAL A CA 1
ATOM 7057 C C . VAL A 1 923 ? 25.264 -1.790 -39.522 1.00 86.31 923 VAL A C 1
ATOM 7059 O O . VAL A 1 923 ? 24.549 -2.642 -40.045 1.00 86.31 923 VAL A O 1
ATOM 7062 N N . MET A 1 924 ? 26.576 -1.959 -39.381 1.00 83.88 924 MET A N 1
ATOM 7063 C CA . MET A 1 924 ? 27.302 -3.147 -39.811 1.00 83.88 924 MET A CA 1
ATOM 7064 C C . MET A 1 924 ? 27.950 -3.826 -38.609 1.00 83.88 924 MET A C 1
ATOM 7066 O O . MET A 1 924 ? 28.592 -3.159 -37.805 1.00 83.88 924 MET A O 1
ATOM 7070 N N . VAL A 1 925 ? 27.806 -5.145 -38.488 1.00 87.94 925 VAL A N 1
ATOM 7071 C CA . VAL A 1 925 ? 28.418 -5.940 -37.411 1.00 87.94 925 VAL A CA 1
ATOM 7072 C C . VAL A 1 925 ? 29.058 -7.211 -37.957 1.00 87.94 925 VAL A C 1
ATOM 7074 O O . VAL A 1 925 ? 28.664 -7.711 -39.009 1.00 87.94 925 VAL A O 1
ATOM 7077 N N . THR A 1 926 ? 30.048 -7.752 -37.253 1.00 82.69 926 THR A N 1
ATOM 7078 C CA . THR A 1 926 ? 30.559 -9.107 -37.512 1.00 82.69 926 THR A CA 1
ATOM 7079 C C . THR A 1 926 ? 29.884 -10.093 -36.567 1.00 82.69 926 THR A C 1
ATOM 7081 O O . THR A 1 926 ? 29.193 -9.686 -35.634 1.00 82.69 926 THR A O 1
ATOM 7084 N N . LEU A 1 927 ? 30.098 -11.398 -36.758 1.00 81.62 927 LEU A N 1
ATOM 7085 C CA . LEU A 1 927 ? 29.556 -12.412 -35.847 1.00 81.62 927 LEU A CA 1
ATOM 7086 C C . LEU A 1 927 ? 29.946 -12.205 -34.383 1.00 81.62 927 LEU A C 1
ATOM 7088 O O . LEU A 1 927 ? 29.229 -12.692 -33.523 1.00 81.62 927 LEU A O 1
ATOM 7092 N N . THR A 1 928 ? 31.069 -11.540 -34.089 1.00 79.62 928 THR A N 1
ATOM 7093 C CA . THR A 1 928 ? 31.596 -11.489 -32.717 1.00 79.62 928 THR A CA 1
ATOM 7094 C C . THR A 1 928 ? 31.939 -10.106 -32.181 1.00 79.62 928 THR A C 1
ATOM 7096 O O . THR A 1 928 ? 32.525 -9.998 -31.103 1.00 79.62 928 THR A O 1
ATOM 7099 N N . SER A 1 929 ? 31.677 -9.047 -32.947 1.00 84.62 929 SER A N 1
ATOM 7100 C CA . SER A 1 929 ? 31.941 -7.674 -32.515 1.00 84.62 929 SER A CA 1
ATOM 7101 C C . SER A 1 929 ? 31.242 -6.656 -33.415 1.00 84.62 929 SER A C 1
ATOM 7103 O O . SER A 1 929 ? 31.053 -6.883 -34.610 1.00 84.62 929 SER A O 1
ATOM 7105 N N . ALA A 1 930 ? 30.943 -5.485 -32.858 1.00 86.62 930 ALA A N 1
ATOM 7106 C CA . ALA A 1 930 ? 30.653 -4.293 -33.642 1.00 86.62 930 ALA A CA 1
ATOM 7107 C C . ALA A 1 930 ? 31.960 -3.544 -34.001 1.00 86.62 930 ALA A C 1
ATOM 7109 O O . ALA A 1 930 ? 32.837 -3.408 -33.137 1.00 86.62 930 ALA A O 1
ATOM 7110 N N . PRO A 1 931 ? 32.121 -3.066 -35.245 1.00 82.69 931 PRO A N 1
ATOM 7111 C CA . PRO A 1 931 ? 33.221 -2.197 -35.665 1.00 82.69 931 PRO A CA 1
ATOM 7112 C C . PRO A 1 931 ? 33.143 -0.798 -35.040 1.00 82.69 931 PRO A C 1
ATOM 7114 O O . PRO A 1 931 ? 32.061 -0.307 -34.738 1.00 82.69 931 PRO A O 1
ATOM 7117 N N . SER A 1 932 ? 34.276 -0.097 -34.920 1.00 79.62 932 SER A N 1
ATOM 7118 C CA . SER A 1 932 ? 34.323 1.278 -34.376 1.00 79.62 932 SER A CA 1
ATOM 7119 C C . SER A 1 932 ? 33.554 2.310 -35.202 1.00 79.62 932 SER A C 1
ATOM 7121 O O . SER A 1 932 ? 33.084 3.308 -34.664 1.00 79.62 932 SER A O 1
ATOM 7123 N N . HIS A 1 933 ? 33.432 2.080 -36.507 1.00 82.12 933 HIS A N 1
ATOM 7124 C CA . HIS A 1 933 ? 32.700 2.944 -37.428 1.00 82.12 933 HIS A CA 1
ATOM 7125 C C . HIS A 1 933 ? 31.191 2.646 -37.453 1.00 82.12 933 HIS A C 1
ATOM 7127 O O . HIS A 1 933 ? 30.447 3.327 -38.161 1.00 82.12 933 HIS A O 1
ATOM 7133 N N . ALA A 1 934 ? 30.725 1.622 -36.727 1.00 88.00 934 ALA A N 1
ATOM 7134 C CA . ALA A 1 934 ? 29.302 1.434 -36.489 1.00 88.00 934 ALA A CA 1
ATOM 7135 C C . ALA A 1 934 ? 28.781 2.513 -35.534 1.00 88.00 934 ALA A C 1
ATOM 7137 O O . ALA A 1 934 ? 29.547 3.052 -34.731 1.00 88.00 934 ALA A O 1
ATOM 7138 N N . ILE A 1 935 ? 27.481 2.810 -35.607 1.00 92.06 935 ILE A N 1
ATOM 7139 C CA . ILE A 1 935 ? 26.834 3.796 -34.730 1.00 92.06 935 ILE A CA 1
ATOM 7140 C C . ILE A 1 935 ? 27.188 3.500 -33.271 1.00 92.06 935 ILE A C 1
ATOM 7142 O O . ILE A 1 935 ? 26.866 2.429 -32.758 1.00 92.06 935 ILE A O 1
ATOM 7146 N N . THR A 1 936 ? 27.835 4.456 -32.603 1.00 93.94 936 THR A N 1
ATOM 7147 C CA . THR A 1 936 ? 28.398 4.290 -31.255 1.00 93.94 936 THR A CA 1
ATOM 7148 C C . THR A 1 936 ? 27.375 3.780 -30.245 1.00 93.94 936 THR A C 1
ATOM 7150 O O . THR A 1 936 ? 27.656 2.839 -29.505 1.00 93.94 936 THR A O 1
ATOM 7153 N N . ALA A 1 937 ? 26.154 4.320 -30.269 1.00 94.12 937 ALA A N 1
ATOM 7154 C CA . ALA A 1 937 ? 25.071 3.903 -29.379 1.00 94.12 937 ALA A CA 1
ATOM 7155 C C . ALA A 1 937 ? 24.657 2.423 -29.539 1.00 94.12 937 ALA A C 1
ATOM 7157 O O . ALA A 1 937 ? 24.072 1.855 -28.620 1.00 94.12 937 ALA A O 1
ATOM 7158 N N . LEU A 1 938 ? 24.955 1.778 -30.676 1.00 94.69 938 LEU A N 1
ATOM 7159 C CA . LEU A 1 938 ? 24.629 0.366 -30.895 1.00 94.69 938 LEU A CA 1
ATOM 7160 C C . LEU A 1 938 ? 25.541 -0.585 -30.120 1.00 94.69 938 LEU A C 1
ATOM 7162 O O . LEU A 1 938 ? 25.126 -1.708 -29.845 1.00 94.69 938 LEU A O 1
ATOM 7166 N N . TRP A 1 939 ? 26.772 -0.176 -29.808 1.00 93.69 939 TRP A N 1
ATOM 7167 C CA . TRP A 1 939 ? 27.798 -1.083 -29.288 1.00 93.69 939 TRP A CA 1
ATOM 7168 C C . TRP A 1 939 ? 28.488 -0.619 -28.013 1.00 93.69 939 TRP A C 1
ATOM 7170 O O . TRP A 1 939 ? 29.078 -1.439 -27.308 1.00 93.69 939 TRP A O 1
ATOM 7180 N N . CYS A 1 940 ? 28.434 0.678 -27.724 1.00 94.19 940 CYS A N 1
ATOM 7181 C CA . CYS A 1 940 ? 29.052 1.279 -26.557 1.00 94.19 940 CYS A CA 1
ATOM 7182 C C . CYS A 1 940 ? 28.083 1.186 -25.362 1.00 94.19 940 CYS A C 1
ATOM 7184 O O . CYS A 1 940 ? 26.998 1.762 -25.436 1.00 94.19 940 CYS A O 1
ATOM 7186 N N . PRO A 1 941 ? 28.410 0.451 -24.285 1.00 92.81 941 PRO A N 1
ATOM 7187 C CA . PRO A 1 941 ? 27.616 0.453 -23.060 1.00 92.81 941 PRO A CA 1
ATOM 7188 C C . PRO A 1 941 ? 27.974 1.644 -22.165 1.00 92.81 941 PRO A C 1
ATOM 7190 O O . PRO A 1 941 ? 29.004 2.289 -22.354 1.00 92.81 941 PRO A O 1
ATOM 7193 N N . GLY A 1 942 ? 27.160 1.903 -21.144 1.00 89.62 942 GLY A N 1
ATOM 7194 C CA . GLY A 1 942 ? 27.543 2.813 -20.068 1.00 89.62 942 GLY A CA 1
ATOM 7195 C C . GLY A 1 942 ? 26.356 3.514 -19.435 1.00 89.62 942 GLY A C 1
ATOM 7196 O O . GLY A 1 942 ? 25.300 2.917 -19.233 1.00 89.62 942 GLY A O 1
ATOM 7197 N N . VAL A 1 943 ? 26.542 4.794 -19.114 1.00 85.69 943 VAL A N 1
ATOM 7198 C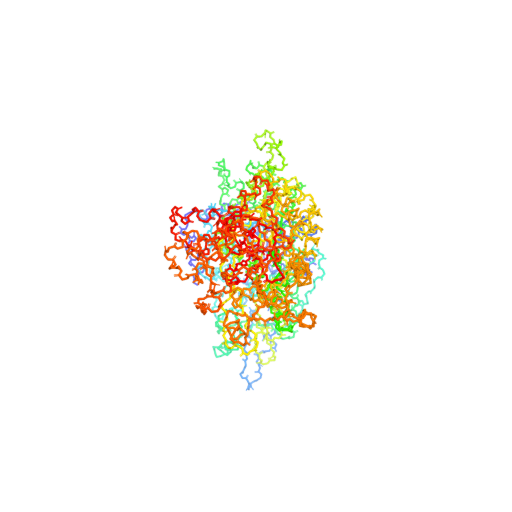 CA . VAL A 1 943 ? 25.503 5.654 -18.546 1.00 85.69 943 VAL A CA 1
ATOM 7199 C C . VAL A 1 943 ? 25.311 6.870 -19.440 1.00 85.69 943 VAL A C 1
ATOM 7201 O O . VAL A 1 943 ? 26.267 7.577 -19.747 1.00 85.69 943 VAL A O 1
ATOM 7204 N N . TYR A 1 944 ? 24.065 7.144 -19.805 1.00 86.19 944 TYR A N 1
ATOM 7205 C CA . TYR A 1 944 ? 23.651 8.337 -20.534 1.00 86.19 944 TYR A CA 1
ATOM 7206 C C . TYR A 1 944 ? 22.511 9.021 -19.770 1.00 86.19 944 TYR A C 1
ATOM 7208 O O . TYR A 1 944 ? 21.583 8.354 -19.322 1.00 86.19 944 TYR A O 1
ATOM 7216 N N . ALA A 1 945 ? 22.608 10.337 -19.555 1.00 79.88 945 ALA A N 1
ATOM 7217 C CA . ALA A 1 945 ? 21.635 11.119 -18.776 1.00 79.88 945 ALA A CA 1
ATOM 7218 C C . ALA A 1 945 ? 21.297 10.511 -17.389 1.00 79.88 945 ALA A C 1
ATOM 7220 O O . ALA A 1 945 ? 20.153 10.515 -16.941 1.00 79.88 945 ALA A O 1
ATOM 7221 N N . GLY A 1 946 ? 22.293 9.926 -16.710 1.00 77.81 946 GLY A N 1
ATOM 7222 C CA . GLY A 1 946 ? 22.112 9.252 -15.414 1.00 77.81 946 GLY A CA 1
ATOM 7223 C C . GLY A 1 946 ? 21.457 7.862 -15.485 1.00 77.81 946 GLY A C 1
ATOM 7224 O O . GLY A 1 946 ? 21.282 7.216 -14.446 1.00 77.81 946 GLY A O 1
ATOM 7225 N N . GLN A 1 947 ? 21.140 7.381 -16.688 1.00 80.25 947 GLN A N 1
ATOM 7226 C CA . GLN A 1 947 ? 20.479 6.108 -16.962 1.00 80.25 947 GLN A CA 1
ATOM 7227 C C . GLN A 1 947 ? 21.447 5.081 -17.555 1.00 80.25 947 GLN A C 1
ATOM 7229 O O . GLN A 1 947 ? 22.275 5.451 -18.388 1.00 80.25 947 GLN A O 1
ATOM 7234 N N . PRO A 1 948 ? 21.325 3.789 -17.208 1.00 86.44 948 PRO A N 1
ATOM 7235 C CA . PRO A 1 948 ? 22.001 2.724 -17.939 1.00 86.44 948 PRO A CA 1
ATOM 7236 C C . PRO A 1 948 ? 21.658 2.759 -19.430 1.00 86.44 948 PRO A C 1
ATOM 7238 O O . PRO A 1 948 ? 20.483 2.892 -19.804 1.00 86.44 948 PRO A O 1
ATOM 7241 N N . TRP A 1 949 ? 22.693 2.639 -20.256 1.00 91.69 949 TRP A N 1
ATOM 7242 C CA . TRP A 1 949 ? 22.592 2.451 -21.694 1.00 91.69 949 TRP A CA 1
ATOM 7243 C C . TRP A 1 949 ? 23.058 1.045 -22.058 1.00 91.69 949 TRP A C 1
ATOM 7245 O O . TRP A 1 949 ? 24.250 0.726 -21.982 1.00 91.69 949 TRP A O 1
ATOM 7255 N N . LEU A 1 950 ? 22.104 0.207 -22.452 1.00 91.56 950 LEU A N 1
ATOM 7256 C CA . LEU A 1 950 ? 22.364 -1.152 -22.908 1.00 91.56 950 LEU A CA 1
ATOM 7257 C C . LEU A 1 950 ? 22.607 -1.128 -24.421 1.00 91.56 950 LEU A C 1
ATOM 7259 O O . LEU A 1 950 ? 21.718 -0.688 -25.153 1.00 91.56 950 LEU A O 1
ATOM 7263 N N . PRO A 1 951 ? 23.776 -1.570 -24.914 1.00 94.94 951 PRO A N 1
ATOM 7264 C CA . PRO A 1 951 ? 24.024 -1.673 -26.345 1.00 94.94 951 PRO A CA 1
ATOM 7265 C C . PRO A 1 951 ? 23.274 -2.876 -26.925 1.00 94.94 951 PRO A C 1
ATOM 7267 O O . PRO A 1 951 ? 23.024 -3.854 -26.227 1.00 94.94 951 PRO A O 1
ATOM 7270 N N . LEU A 1 952 ? 22.969 -2.853 -28.222 1.00 95.38 952 LEU A N 1
ATOM 7271 C CA . LEU A 1 952 ? 22.442 -4.039 -28.903 1.00 95.38 952 LEU A CA 1
ATOM 7272 C C . LEU A 1 952 ? 23.564 -5.033 -29.251 1.00 95.38 952 LEU A C 1
ATOM 7274 O O . LEU A 1 952 ? 23.395 -6.243 -29.121 1.00 95.38 952 LEU A O 1
ATOM 7278 N N . PHE A 1 953 ? 24.731 -4.520 -29.650 1.00 94.81 953 PHE A N 1
ATOM 7279 C CA . PHE A 1 953 ? 25.875 -5.296 -30.130 1.00 94.81 953 PHE A CA 1
ATOM 7280 C C . PHE A 1 953 ? 27.112 -5.042 -29.264 1.00 94.81 953 PHE A C 1
ATOM 7282 O O . PHE A 1 953 ? 27.978 -4.247 -29.633 1.00 94.81 953 PHE A O 1
ATOM 7289 N N . LEU A 1 954 ? 27.224 -5.707 -28.110 1.00 91.75 954 LEU A N 1
ATOM 7290 C CA . LEU A 1 954 ? 28.360 -5.497 -27.208 1.00 91.75 954 LEU A CA 1
ATOM 7291 C C . LEU A 1 954 ? 29.704 -5.782 -27.901 1.00 91.75 954 LEU A C 1
ATOM 7293 O O . LEU A 1 954 ? 29.997 -6.905 -28.325 1.00 91.75 954 LEU A O 1
ATOM 7297 N N . ARG A 1 955 ? 30.529 -4.738 -28.004 1.00 88.31 955 ARG A N 1
ATOM 7298 C CA . ARG A 1 955 ? 31.864 -4.793 -28.606 1.00 88.31 955 ARG A CA 1
ATOM 7299 C C . ARG A 1 955 ? 32.877 -5.437 -27.657 1.00 88.31 955 ARG A C 1
ATOM 7301 O O . ARG A 1 955 ? 32.826 -5.214 -26.454 1.00 88.31 955 ARG A O 1
ATOM 7308 N N . ARG A 1 956 ? 33.851 -6.168 -28.209 1.00 83.12 956 ARG A N 1
ATOM 7309 C CA . ARG A 1 956 ? 34.966 -6.741 -27.432 1.00 83.12 956 ARG A CA 1
ATOM 7310 C C . ARG A 1 956 ? 35.769 -5.664 -26.694 1.00 83.12 956 ARG A C 1
ATOM 7312 O O . ARG A 1 956 ? 36.125 -4.650 -27.293 1.00 83.12 956 ARG A O 1
ATOM 7319 N N . GLY A 1 957 ? 36.096 -5.918 -25.428 1.00 82.06 957 GLY A N 1
ATOM 7320 C CA . GLY A 1 957 ? 36.809 -5.007 -24.533 1.00 82.06 957 GLY A CA 1
ATOM 7321 C C . GLY A 1 957 ? 35.912 -3.997 -23.808 1.00 82.06 957 GLY A C 1
ATOM 7322 O O . GLY A 1 957 ? 36.434 -3.185 -23.041 1.00 82.06 957 GLY A O 1
ATOM 7323 N N . TYR A 1 958 ? 34.592 -4.036 -24.030 1.00 87.88 958 TYR A N 1
ATOM 7324 C CA . TYR A 1 958 ? 33.634 -3.087 -23.453 1.00 87.88 958 TYR A CA 1
ATOM 7325 C C . TYR A 1 958 ? 32.717 -3.702 -22.389 1.00 87.88 958 TYR A C 1
ATOM 7327 O O . TYR A 1 958 ? 32.028 -2.950 -21.702 1.00 87.88 958 TYR A O 1
ATOM 7335 N N . ARG A 1 959 ? 32.751 -5.024 -22.165 1.00 84.12 959 ARG A N 1
ATOM 7336 C CA . ARG A 1 959 ? 31.976 -5.708 -21.109 1.00 84.12 959 ARG A CA 1
ATOM 7337 C C . ARG A 1 959 ? 32.135 -5.067 -19.727 1.00 84.12 959 ARG A C 1
ATOM 7339 O O . ARG A 1 959 ? 31.151 -4.915 -19.014 1.00 84.12 959 ARG A O 1
ATOM 7346 N N . LYS A 1 960 ? 33.345 -4.630 -19.369 1.00 82.38 960 LYS A N 1
ATOM 7347 C CA . LYS A 1 960 ? 33.648 -3.963 -18.085 1.00 82.38 960 LYS A CA 1
ATOM 7348 C C . LYS A 1 960 ? 32.936 -2.618 -17.871 1.00 82.38 960 LYS A C 1
ATOM 7350 O O . LYS A 1 960 ? 32.933 -2.099 -16.764 1.00 82.38 960 LYS A O 1
ATOM 7355 N N . HIS A 1 961 ? 32.374 -2.035 -18.929 1.00 86.50 961 HIS A N 1
ATOM 7356 C CA . HIS A 1 961 ? 31.645 -0.766 -18.885 1.00 86.50 961 HIS A CA 1
ATOM 7357 C C . HIS A 1 961 ? 30.119 -0.964 -18.862 1.00 86.50 961 HIS A C 1
ATOM 7359 O O . HIS A 1 961 ? 29.379 0.019 -18.902 1.00 86.50 961 HIS A O 1
ATOM 7365 N N . LEU A 1 962 ? 29.633 -2.212 -18.820 1.00 84.88 962 LEU A N 1
ATOM 7366 C CA . LEU A 1 962 ? 28.208 -2.509 -18.706 1.00 84.88 962 LEU A CA 1
ATOM 7367 C C . LEU A 1 962 ? 27.647 -2.019 -17.374 1.00 84.88 962 LEU A C 1
ATOM 7369 O O . LEU A 1 962 ? 28.206 -2.277 -16.311 1.00 84.88 962 LEU A O 1
ATOM 7373 N N . VAL A 1 963 ? 26.494 -1.365 -17.459 1.00 80.69 963 VAL A N 1
ATOM 7374 C CA . VAL A 1 963 ? 25.667 -0.999 -16.314 1.00 80.69 963 VAL A CA 1
ATOM 7375 C C . VAL A 1 963 ? 24.275 -1.555 -16.579 1.00 80.69 963 VAL A C 1
ATOM 7377 O O . VAL A 1 963 ? 23.713 -1.296 -17.643 1.00 80.69 963 VAL A O 1
ATOM 7380 N N . PHE A 1 964 ? 23.730 -2.322 -15.638 1.00 76.31 964 PHE A N 1
ATOM 7381 C CA . PHE A 1 964 ? 22.362 -2.841 -15.732 1.00 76.31 964 PHE A CA 1
ATOM 7382 C C . PHE A 1 964 ? 21.365 -1.903 -15.044 1.00 76.31 964 PHE A C 1
ATOM 7384 O O . PHE A 1 964 ? 21.740 -1.145 -14.143 1.00 76.31 964 PHE A O 1
ATOM 7391 N N . GLY A 1 965 ? 20.115 -1.924 -15.515 1.00 63.94 965 GLY A N 1
ATOM 7392 C CA . GLY A 1 965 ? 19.023 -1.052 -15.072 1.00 63.94 965 GLY A CA 1
ATOM 7393 C C . GLY A 1 965 ? 17.837 -1.796 -14.499 1.00 63.94 965 GLY A C 1
ATOM 7394 O O . GLY A 1 965 ? 17.613 -2.950 -14.932 1.00 63.94 965 GLY A O 1
#

pLDDT: mean 81.55, std 13.8, range [34.62, 98.19]

Sequence (965 aa):
MGVRRIKARLDAAAGFWPAMHGALDTLGFDEGYVARLTAPAHGGRRKYIKDSVWGMMDFEPHELAIIDSPLLQRLRRISQLGLTFLTYPSAEHSRFSHTLGVTHVLKRLVASISEAARREPILRAGNDEYQLYDPSADGEVARSLAHAALLHDVGHLAFSHAGETAFSAGAGLLVGGMELEDFIGCFREEGFESGLSECLSIAVCLSPRFRAFYGRVLGPGDLDGRLREICCFIGGVPHDPRYPGLANLISGAAVDADKIDYLNRDARHCGIPVGVDVSRVFLNSALVRISPDQALALSRSRVGQTGGGRFSAGVHFIVNSSGIDTYDELANAKAVLYQRVYLHQLTRNAEQVLAEAVHGTIRDPSAAANPDPRDIFTWFGYGDDELLARLSRERGSRQIATRLVTRDLPKRAFVIYRDACEPFVGLRDVFDAGEWDVHDARGALADLELVYRRATCWRLFDQLVPVDPVERPRRLAELRDLIRREAVAARRSIDPGFDPTAPGAAEPYVGLSPRFELKPINEVLVREKNSIGHSGQWTKSEELSNADNLGRGVDHVHADREWLPYVAVACTKVLYDLHAGTMASSIPDRAAPGDGSAREGFPVRPRLLLRLEEVCSRTGLDHGRLLDDMATAARAGYFGAAERIVPLDGGLLPRCGTVATRYATFRGEGGWQVSPESVAAFVRQFPVGLRQEMLSLLARGTIITRGAVGQAFDRMTAASRTRGEGGFVFARFSPNSGNVTGIALEQERRDAYLGAGHGFVRNLAELEVRLAGGPAGCVAFVDDQFASGGQASAQLLHWAGVPREEWPAAIQGERNIDMSAPGDRTLELLRSGRVRLMFVHGTETGRIRVVETARSAGFADLDVVFDGQIPASPILSEPLRGFLAEVGRGLLRAIRHGDGPVDAAADAALTADAVGYGNIGSVMVTLTSAPSHAITALWCPGVYAGQPWLPLFLRRGYRKHLVFG

Secondary structure (DSSP, 8-state):
-HHHHHHHHHHHSTTHHHHHHHHHHHTT-SHHHHHH--SSGGGG--EEEEETTTEEEEE-HHHHHHHTSHHHHGGGGSBTTGGGGGTSTT---BHHHHHHHHHHHHHHHHHHHHHHHHHSS---TT----EE--TTTSHHHHHHHHHHHHHTTTTPPTTTHHHHHHTTSSTT-EETTEEHHHHHHHHHTTT----HHHHHHHHHHHSHHHHHHHHHHH-SS-HHHHHHHHHHHHTT--SSTT-GGGGGGTS-SS--HHHHHHHHHHHHHHT------HHHHHHH-EEEEEPHHHHHHHHHHTTTS----PPPSEEEEEEEGGGHHHHHHHHHHHHHHIIIIIT-HHHHHHHHHHHHHHHHHHH-GGG-PSSPTTBTHHHHT--HHHHHHHHTTSTTTHHHHHHHHHT---EEEEEE-TT-EE-SS-HHHHB-GGGS-TTTHHHHHHHHHHHHHHHHHHHHHHHHS-S-TTHHHHHHHHHHHHHHHHHHHHHHHH-TT--TTSTT-PPPPEEEEPPP-----PPPEEEETTEEEEGGGT--HHHHH-TTTSS---EEEEE-TTTHHHHHHHHHHHHHHHHTTS--EEEEEPPPTT----EEEEEE----EE-HHHHHHHHT--HHHHHHHHHHHHHTTSSGGGGGGSPPPTTTHHHHHHHHHHHTT-B-TTSBB--HHHHHHHHHTS-GGGHHHHHHHHHT-EEE-HHHHHHHHHHHHHHT--TT---EEEEESSTTS-HHHHHIIIIISHHHHHHTT-EEESSHHHHHHHHHTS--SEEEEEEEEESSSHHHHHHHHHHTT--GGGS-TTTTT------PPPPHHHHHHHHTT-EEEEEEEE-HHHHHHHHHHHHHTT----EEEEEEEPPP-----HHHHHHHHHHHHHHHHHHHHTTS---HHHHHHHHHTTTSGGG--B-EEETTB--TTB-HHHH--EEETTEEE--SSPPTT-GGG--B-